Protein AF-A0A0X8CMX6-F1 (afdb_monomer)

Sequence (916 aa):
MFLPSSLPATELLARTKHDGVILHVSLNFSPGNTEIQFDLSQRTGVAQHEHRVWKYPLAVMGVPSSLLQPQQDFTLPPEIAMDLRDELTAQALPAEQPLWLDLVRPYGLLGALPWESALGEHLRRPILRLPTFLERPHEDQNIADVAILVTADPNAHQDRTVWQVRAVVEAILTGSKRLQTRVHIFAPEPWHELLTRLPSEQLVERPTQLYQPPPIRRGPADLRRLWTKWMSESLGGQALDAVHVICDVEPTMTNSMLVLRQPWKTQGRQVVTWLSVEDLCAMLTLLGAWAVTITPRTHLHCMNAAAFFADTAAHTRPGPLLYHPLEVPDDANALTDGYRFLLSPEPTQPPTLLRGFLYGLPSAVADAATKVGDESPANNSAMLTKGSSVPPPQQVPNWASATQRFFENAMLDELRRASDDVLLSRSNGIGKTVNSASVRQTLSDIKDVVSRHLSLGTSATTGDARSHLRTSISPSQFVRPHEAIVEIGASDKGRLSVRLLKSLVGHHDSRRHKSMFLDYAKLPKLDTLQNVTSYATQIRDALCRHRAVAAELERIAGSTPSALRFVVDVPEAETPRWEAVSMPPFLALKPDCTVTRIAYKSDIRDPGVRTFSWPIRMIAFLSAANASAEEELKAIHSAVLLARQRGLRLICSIYLGEQQLIDRASEYPGVDVTFVPPSALEVGQVIKDQSPQIVHFFCHGLNEAGERLLELATICDWDTQKRIGSVRMSIERLRQVLISTGATWLTVLNTCSGATPAGSLPSMASELAQSASPVTIGMAEPIKADAATVFTRAFYGRVFEKLKESLSGVDWGDAAMLDLGLAVNAAREKLHEEYQDTPKDAYGTWCLPVLYERDTPLRVLMLPEDMKTRIELIAGALRSLPASTPLLVRKEILKTLGNPPPVPEKLRPDAFGNLV

Nearest PDB structures (foldseek):
  8k87-assembly1_F  TM=4.056E-01  e=1.061E-01  Geobacter sulfurreducens
  3wrw-assembly2_D  TM=4.212E-01  e=6.000E-01  Solanum lycopersicum
  6cp3-assembly1_G  TM=4.668E-01  e=9.491E+00  Saccharomyces cerevisiae S288C
  6v4k-assembly1_E  TM=3.603E-01  e=4.695E+00  Vibrio parahaemolyticus

Solvent-accessible surface area (backbone atoms only — not comparable to full-atom values): 49423 Å² total; per-residue (Å²): 133,89,73,82,94,67,81,68,67,72,63,53,54,67,73,55,75,54,79,50,45,37,41,36,35,29,50,46,84,48,96,96,46,54,26,39,36,39,39,47,46,56,57,58,100,85,55,85,64,84,76,50,74,50,77,44,55,42,75,77,34,36,62,66,96,41,51,80,50,66,78,55,78,69,45,72,61,67,66,61,48,50,53,51,42,53,51,47,55,75,68,70,58,62,59,74,52,51,45,30,38,34,80,37,64,59,36,85,68,61,60,32,53,61,54,23,30,60,48,23,73,68,59,65,30,19,46,32,32,56,42,85,46,66,71,78,77,91,74,63,63,47,51,42,34,33,37,36,38,45,31,57,61,74,91,55,63,52,70,59,54,55,48,47,53,48,43,51,51,53,15,48,63,70,17,37,72,33,85,38,67,42,44,36,63,49,54,27,57,80,47,48,71,68,57,65,74,51,82,65,92,63,55,77,47,70,78,79,67,78,80,73,72,73,90,71,89,81,58,69,79,52,55,61,53,48,53,45,48,53,53,46,60,69,48,73,42,52,38,29,46,28,38,35,38,36,23,41,40,46,51,42,94,87,51,36,29,39,40,41,51,54,54,62,89,52,94,91,51,90,52,74,38,76,39,44,54,68,55,49,51,53,43,32,24,37,37,21,28,45,32,41,33,42,28,49,56,90,44,80,64,25,52,51,14,38,34,34,35,48,41,54,37,33,66,74,42,66,39,41,30,38,35,38,65,69,81,54,79,72,40,38,57,47,48,15,39,43,30,28,41,71,55,31,79,56,49,30,73,63,42,66,37,71,58,38,51,36,31,46,46,65,77,42,31,47,76,55,69,81,71,65,60,93,81,48,67,68,61,79,66,44,68,80,54,76,86,58,92,66,77,77,68,98,68,66,48,11,35,60,39,4,46,52,44,46,49,53,43,52,49,49,52,48,49,29,68,67,39,85,46,74,67,58,19,72,74,89,65,82,87,69,83,69,62,59,68,59,56,53,49,50,54,49,52,44,46,54,49,53,40,55,59,64,73,63,56,93,78,75,80,87,79,90,82,89,82,90,86,83,86,86,79,85,82,75,92,66,87,73,53,54,47,37,34,36,36,34,33,75,37,103,79,82,37,48,18,39,29,34,79,43,56,93,64,93,52,80,68,22,81,50,75,37,80,33,83,68,63,73,91,72,51,53,61,49,23,33,68,68,32,37,52,52,34,13,48,54,51,35,58,34,50,42,73,38,63,47,45,33,56,46,52,55,47,44,62,74,43,79,46,15,36,46,34,34,35,49,74,35,40,76,58,52,69,62,65,72,49,45,36,46,56,91,60,46,42,30,64,37,87,51,28,32,57,38,33,29,22,67,73,58,97,67,84,72,55,68,59,35,63,45,43,88,52,47,33,34,39,35,40,38,18,27,44,92,46,85,41,64,63,47,50,53,29,51,48,52,31,52,50,53,30,41,76,71,66,39,59,64,45,39,40,36,25,33,12,53,62,75,60,54,77,45,36,82,80,43,78,82,48,45,68,46,68,40,56,89,34,45,65,49,48,39,45,54,48,47,75,65,39,28,33,31,41,37,36,37,26,42,42,47,80,56,98,89,43,50,32,39,30,33,14,28,44,70,27,53,79,66,65,35,83,58,32,79,22,64,34,43,49,70,57,51,33,53,35,40,45,74,45,54,31,36,46,37,35,38,32,61,17,25,35,19,33,32,47,55,80,88,37,59,15,59,18,40,51,33,10,36,70,33,20,45,28,13,32,7,16,49,44,76,65,53,73,68,59,50,28,51,32,49,38,40,22,46,48,40,42,46,49,47,50,40,62,49,52,60,86,59,50,81,78,40,71,33,65,60,77,60,50,56,18,52,30,48,13,24,42,53,34,35,68,64,24,68,80,47,68,79,67,40,37,36,57,32,53,28,72,40,45,21,26,35,86,64,72,47,29,39,28,43,39,57,62,70,57,46,51,50,49,53,50,52,20,48,53,32,56,39,36,36,91,76,46,55,68,66,59,36,48,52,49,58,50,53,42,61,43,88,83,60,55,60,76,83,71,45,47,48,71,57,26,48,61,101

Radius of gyration: 30.04 Å; Cα contacts (8 Å, |Δi|>4): 1786; chains: 1; bounding box: 70×89×56 Å

Secondary structure (DSSP, 8-state):
-PPPS---HHHHHHHTTS-SEEEEEEEEEETTEEEEEEEEEEEETTEEPPPEEEEEEGGGGT--SSTTSPPP-----HHHHHHHHHHHHHTT--TTSPEEEEEPSS-GGGGGS-HHHHHHHHH-S-EEEPPS--SPPP--SSEEEEEEEE---TTS-HHHHHHHHHHHHHHHHHH--SSEEEEEEE--HHHHHHHTTS-GGGEEE---S----------HHHHHHHHHHHHHHHTTTBPPSEEEEEEEEEE-SS-EEEEEEPSS-BTTB--EEEE-HHHHHHHHHHHT--EEEEEE---TTTHHHHHHHHHHHHHHSSS-EEE----STTHHHHHHHHHHHHH-SS-BPPP--SSSEEE--GGGBGGGGGTS-S--THHHH-TTTTT--SPPPSS-BHHHHHHHHHHHHHHHHHHHHH---TTTS-TT-------HHHHHHHHHHHHHHHHHHHHTTT------------PPPPPP-----EEEEEEEEE-TTS-EEEEEEE-SS--TTTTS-EE----GGGSPPSSSHHHHHHHHHHHHHHHHTSHHHHHHHHHHHH-SSEEEEEEE-SGGGGSS-GGG-BSSSBGGGSTTEEEEEE-PPPS----SEEEE-SSEEEEEEE-BTTB--HHHHHHHHHHHHHHHHTT--EEEEEEES-HHHHHTGGGSTTSEEEEPPSSHHHHHHHHHHH--SEEEEESEEEEETTEEEEEE--HHHHHTT-SS-SEEEEHHHHHHHHHHH----EEEE-STTTT--BTTBPPHHHHHHHHT-SEEEEESSPPPHHHHHHHHHHHHHHHHHHHHHHHTT--TTPEEE---HHHHHHHHHHHHHHHSSS-TT-GGGGG-EEEEE-SS--EEEE--HHHHHHHHHHHHHHHHS-TTS-HHHHHHHHHGGGSSSPPPGGGSB-TTS-B-

Foldseek 3Di:
DDDPPDDDVVLVVVLQPFQAKEWEWEWDDDVPFIKIKTWIFGDDDPDGDDIDIDIDTPVVQQQDPFLQDFRDPGADDVVVLVVVLVVCVVVVDDQLGEHEYEYFPPHALVLLDLCLQNNCVSNVHGYAYAFPDQFDADDQQAEAFEEEEEQDDCVPPVVVSLVVVLLLVVLLVLQAPHNYYEYEYQAAPSCLVVNVPRDDPRHPDDPPDPPPDDPDPDDLVVQLVVVLQVVCVRCVQFAHQEYEYEFAWDGDRRAIWTKGWRNYDDPPDIDIHTHALVSVLLSNLLRLYQEYEYAYDDDSSCSSRRSRRQSVNSHQFHHKYWYFHPDDPVSSVLSSQVSNLRNNPQADRHGSDSGTHMNHRSRNHHVRPPPDPPPDCSVVPVLLPVPDPDDFPSGDGSQLSSLSRLLRSLVLVVCLCPDPPCRSHLHDDDDDPPPVVLVVVLNSLLSVLSSVVRVVPDPDDDDDDDDDDDDDDDDDDDPDAFEWEKEWDADPVRAIWIATPDGPDDDDCRHPTDGFPDPLVPQFALFAPVSLVSNLVSVLVRQVVHVVSVVSVVVLVVTFQYEYEYEYHFQVSLQRLPQSHCPPPRQLLDLRYFYAYALEADPADQLLAAEDAPDAEEEEEAFAQPFDCVLVLVLQLVLQVVLVVVPRRYAYEYAYQAPVVVVVVVVRPRYHYYHDDLELVSVLVVCQVRLHQEYYYNYAWDQPPNWTWGWGAHNVCVVVSPNTHNYIHTLVNVLVSLQNSSNYAEYEALYAQQQRAHVRRGHSQSVSCRGGHQKYKHFNGGDDPVLSSLLSNQLSNVQSVQVCVQCPPQDAFRKTFGDSSSSLSSSLNSSCVVQNPDDSGCNSSSSGIHMYGHPRTHIYGYHDSSLVSSQQSLLSSLQSRHPPPDLVSLVSSQCSCCPPVHDDPQQHADSNSRGD

Mean predicted aligned error: 8.81 Å

pLDDT: mean 86.5, std 15.7, range [25.03, 98.75]

Structure (mmCIF, N/CA/C/O backbone):
data_AF-A0A0X8CMX6-F1
#
_entry.id   AF-A0A0X8CMX6-F1
#
loop_
_atom_site.group_PDB
_atom_site.id
_atom_site.type_symbol
_atom_site.label_atom_id
_atom_site.label_alt_id
_atom_site.label_comp_id
_atom_site.label_asym_id
_atom_site.label_entity_id
_atom_site.label_seq_id
_atom_site.pdbx_PDB_ins_code
_atom_site.Cartn_x
_atom_site.Cartn_y
_atom_site.Cartn_z
_atom_site.occupancy
_atom_site.B_iso_or_equiv
_atom_site.auth_seq_id
_atom_site.auth_comp_id
_atom_site.auth_asym_id
_atom_site.auth_atom_id
_atom_site.pdbx_PDB_model_num
ATOM 1 N N . MET A 1 1 ? 26.464 -6.053 15.015 1.00 28.77 1 MET A N 1
ATOM 2 C CA . MET A 1 1 ? 25.713 -6.331 16.259 1.00 28.77 1 MET A CA 1
ATOM 3 C C . MET A 1 1 ? 25.173 -7.753 16.129 1.00 28.77 1 MET A C 1
ATOM 5 O O . MET A 1 1 ? 24.465 -8.011 15.167 1.00 28.77 1 MET A O 1
ATOM 9 N N . PHE A 1 2 ? 25.636 -8.697 16.956 1.00 25.03 2 PHE A N 1
ATOM 10 C CA . PHE A 1 2 ? 25.289 -10.122 16.845 1.00 25.03 2 PHE A CA 1
ATOM 11 C C . PHE A 1 2 ? 23.821 -10.337 17.246 1.00 25.03 2 PHE A C 1
ATOM 13 O O . PHE A 1 2 ? 23.446 -9.993 18.365 1.00 25.03 2 PHE A O 1
ATOM 20 N N . LEU A 1 3 ? 22.995 -10.872 16.343 1.00 28.52 3 LEU A N 1
ATOM 21 C CA . LEU A 1 3 ? 21.645 -11.338 16.674 1.00 28.52 3 LEU A CA 1
ATOM 22 C C . LEU A 1 3 ? 21.757 -12.630 17.509 1.00 28.52 3 LEU A C 1
ATOM 24 O O . LEU A 1 3 ? 22.585 -13.481 17.172 1.00 28.52 3 LEU A O 1
ATOM 28 N N . PRO A 1 4 ? 20.971 -12.807 18.587 1.00 31.81 4 PRO A N 1
ATOM 29 C CA . PRO A 1 4 ? 20.931 -14.073 19.311 1.00 31.81 4 PRO A CA 1
ATOM 30 C C . PRO A 1 4 ? 20.409 -15.185 18.387 1.00 31.81 4 PRO A C 1
ATOM 32 O O . PRO A 1 4 ? 19.356 -15.057 17.772 1.00 31.81 4 PRO A O 1
ATOM 35 N N . SER A 1 5 ? 21.166 -16.276 18.278 1.00 35.09 5 SER A N 1
ATOM 36 C CA . SER A 1 5 ? 20.976 -17.366 17.310 1.00 35.09 5 SER A CA 1
ATOM 37 C C . SER A 1 5 ? 19.969 -18.440 17.743 1.00 35.09 5 SER A C 1
ATOM 39 O O . SER A 1 5 ? 20.090 -19.590 17.327 1.00 35.09 5 SER A O 1
ATOM 41 N N . SER A 1 6 ? 19.005 -18.115 18.605 1.00 40.00 6 SER A N 1
ATOM 42 C CA . SER A 1 6 ? 18.011 -19.078 19.093 1.00 40.00 6 SER A CA 1
ATOM 43 C C . SER A 1 6 ? 16.600 -18.515 18.957 1.00 40.00 6 SER A C 1
ATOM 45 O O . SER A 1 6 ? 16.269 -17.521 19.604 1.00 40.00 6 SER A O 1
ATOM 47 N N . LEU A 1 7 ? 15.782 -19.172 18.133 1.00 43.03 7 LEU A N 1
ATOM 48 C CA . LEU A 1 7 ? 14.345 -18.922 17.993 1.00 43.03 7 LEU A CA 1
ATOM 49 C C . LEU A 1 7 ? 13.638 -19.055 19.362 1.00 43.03 7 LEU A C 1
ATOM 51 O O . LEU A 1 7 ? 13.986 -19.956 20.134 1.00 43.03 7 LEU A O 1
ATOM 55 N N . PRO A 1 8 ? 12.634 -18.221 19.694 1.00 44.38 8 PRO A N 1
ATOM 56 C CA . PRO A 1 8 ? 11.847 -18.398 20.912 1.00 44.38 8 PRO A CA 1
ATOM 57 C C . PRO A 1 8 ? 11.099 -19.743 20.903 1.00 44.38 8 PRO A C 1
ATOM 59 O O . PRO A 1 8 ? 10.328 -20.044 19.990 1.00 44.38 8 PRO A O 1
ATOM 62 N N . ALA A 1 9 ? 11.283 -20.549 21.952 1.00 44.91 9 ALA A N 1
ATOM 63 C CA . ALA A 1 9 ? 10.738 -21.906 22.061 1.00 44.91 9 ALA A CA 1
ATOM 64 C C . ALA A 1 9 ? 9.198 -21.991 21.953 1.00 44.91 9 ALA A C 1
ATOM 66 O O . ALA A 1 9 ? 8.658 -23.020 21.555 1.00 44.91 9 ALA A O 1
ATOM 67 N N . THR A 1 10 ? 8.466 -20.927 22.291 1.00 42.69 10 THR A N 1
ATOM 68 C CA . THR A 1 10 ? 6.996 -20.912 22.396 1.00 42.69 10 THR A CA 1
ATOM 69 C C . THR A 1 10 ? 6.253 -20.949 21.061 1.00 42.69 10 THR A C 1
ATOM 71 O O . THR A 1 10 ? 5.167 -21.526 21.001 1.00 42.69 10 THR A O 1
ATOM 74 N N . GLU A 1 11 ? 6.814 -20.398 19.985 1.00 48.62 11 GLU A N 1
ATOM 75 C CA . GLU A 1 11 ? 6.159 -20.396 18.666 1.00 48.62 11 GLU A CA 1
ATOM 76 C C . GLU A 1 11 ? 6.501 -21.655 17.859 1.00 48.62 11 GLU A C 1
ATOM 78 O O . GLU A 1 11 ? 5.626 -22.253 17.221 1.00 48.62 11 GLU A O 1
ATOM 83 N N . LEU A 1 12 ? 7.731 -22.158 18.032 1.00 49.12 12 LEU A N 1
ATOM 84 C CA . LEU A 1 12 ? 8.097 -23.516 17.635 1.00 49.12 12 LEU A CA 1
ATOM 85 C C . LEU A 1 12 ? 7.134 -24.524 18.284 1.00 49.12 12 LEU A C 1
ATOM 87 O O . LEU A 1 12 ? 6.631 -25.412 17.606 1.00 49.12 12 LEU A O 1
ATOM 91 N N . LEU A 1 13 ? 6.780 -24.361 19.566 1.00 46.81 13 LEU A N 1
ATOM 92 C CA . LEU A 1 13 ? 5.882 -25.271 20.297 1.00 46.81 13 LEU A CA 1
ATOM 93 C C . LEU A 1 13 ? 4.465 -25.402 19.702 1.00 46.81 13 LEU A C 1
ATOM 95 O O . LEU A 1 13 ? 3.869 -26.475 19.824 1.00 46.81 13 LEU A O 1
ATOM 99 N N . ALA A 1 14 ? 3.928 -24.362 19.051 1.00 53.72 14 ALA A N 1
ATOM 100 C CA . ALA A 1 14 ? 2.622 -24.425 18.384 1.00 53.72 14 ALA A CA 1
ATOM 101 C C . ALA A 1 14 ? 2.698 -25.143 17.027 1.00 53.72 14 ALA A C 1
ATOM 103 O O . ALA A 1 14 ? 1.809 -25.932 16.704 1.00 53.72 14 ALA A O 1
ATOM 104 N N . ARG A 1 15 ? 3.784 -24.924 16.269 1.00 58.91 15 ARG A N 1
ATOM 105 C CA . ARG A 1 15 ? 4.042 -25.620 14.995 1.00 58.91 15 ARG A CA 1
ATOM 106 C C . ARG A 1 15 ? 4.445 -27.083 15.177 1.00 58.91 15 ARG A C 1
ATOM 108 O O . ARG A 1 15 ? 4.142 -27.928 14.345 1.00 58.91 15 ARG A O 1
ATOM 115 N N . THR A 1 16 ? 5.089 -27.391 16.295 1.00 54.31 16 THR A N 1
ATOM 116 C CA . THR A 1 16 ? 5.680 -28.703 16.591 1.00 54.31 16 THR A CA 1
ATOM 117 C C . THR A 1 16 ? 4.731 -29.652 17.324 1.00 54.31 16 THR A C 1
ATOM 119 O O . THR A 1 16 ? 5.193 -30.628 17.903 1.00 54.31 16 THR A O 1
ATOM 122 N N . LYS A 1 17 ? 3.412 -29.411 17.355 1.00 63.62 17 LYS A N 1
ATOM 123 C CA . LYS A 1 17 ? 2.456 -30.398 17.906 1.00 63.62 17 LYS A CA 1
ATOM 124 C C . LYS A 1 17 ? 2.294 -31.649 17.034 1.00 63.62 17 LYS A C 1
ATOM 126 O O . LYS A 1 17 ? 1.607 -32.577 17.447 1.00 63.62 17 LYS A O 1
ATOM 131 N N . HIS A 1 18 ? 2.886 -31.666 15.845 1.00 69.50 18 HIS A N 1
ATOM 132 C CA . HIS A 1 18 ? 2.813 -32.791 14.927 1.00 69.50 18 HIS A CA 1
ATOM 133 C C . HIS A 1 18 ? 4.066 -33.656 15.042 1.00 69.50 18 HIS A C 1
ATOM 135 O O . HIS A 1 18 ? 5.182 -33.141 14.983 1.00 69.50 18 HIS A O 1
ATOM 141 N N . ASP A 1 19 ? 3.861 -34.965 15.181 1.00 73.06 19 ASP A N 1
ATOM 142 C CA . ASP A 1 19 ? 4.919 -35.961 15.051 1.00 73.06 19 ASP A CA 1
ATOM 143 C C . ASP A 1 19 ? 5.395 -35.950 13.590 1.00 73.06 19 ASP A C 1
ATOM 145 O O . ASP A 1 19 ? 4.678 -36.370 12.680 1.00 73.06 19 ASP A O 1
ATOM 149 N N . GLY A 1 20 ? 6.582 -35.401 13.348 1.00 85.12 20 GLY A N 1
ATOM 150 C CA . GLY A 1 20 ? 7.151 -35.276 12.013 1.00 85.12 20 GLY A CA 1
ATOM 151 C C . GLY A 1 20 ? 8.593 -34.786 12.051 1.00 85.12 20 GLY A C 1
ATOM 152 O O . GLY A 1 20 ? 9.057 -34.260 13.065 1.00 85.12 20 GLY A O 1
ATOM 153 N N . VAL A 1 21 ? 9.296 -34.975 10.935 1.00 91.38 21 VAL A N 1
ATOM 154 C CA . VAL A 1 21 ? 10.628 -34.402 10.730 1.00 91.38 21 VAL A CA 1
ATOM 155 C C . VAL A 1 21 ? 10.517 -33.141 9.907 1.00 91.38 21 VAL A C 1
ATOM 157 O O . VAL A 1 21 ? 9.892 -33.144 8.843 1.00 91.38 21 VAL A O 1
ATOM 160 N N . ILE A 1 22 ? 11.135 -32.082 10.417 1.00 93.31 22 ILE A N 1
ATOM 161 C CA . ILE A 1 22 ? 11.115 -30.755 9.826 1.00 93.31 22 ILE A CA 1
ATOM 162 C C . ILE A 1 22 ? 12.548 -30.373 9.467 1.00 93.31 22 ILE A C 1
ATOM 164 O O . ILE A 1 22 ? 13.434 -30.356 10.317 1.00 93.31 22 ILE A O 1
ATOM 168 N N . LEU A 1 23 ? 12.771 -30.062 8.196 1.00 95.75 23 LEU A N 1
ATOM 169 C CA . LEU A 1 23 ? 13.982 -29.423 7.710 1.00 95.75 23 LEU A CA 1
ATOM 170 C C . LEU A 1 23 ? 13.736 -27.915 7.663 1.00 95.75 23 LEU A C 1
ATOM 172 O O . LEU A 1 23 ? 13.022 -27.418 6.788 1.00 95.75 23 LEU A O 1
ATOM 176 N N . HIS A 1 24 ? 14.325 -27.192 8.606 1.00 95.25 24 HIS A N 1
ATOM 177 C CA . HIS A 1 24 ? 14.328 -25.739 8.601 1.00 95.25 24 HIS A CA 1
ATOM 178 C C . HIS A 1 24 ? 15.400 -25.239 7.638 1.00 95.25 24 HIS A C 1
ATOM 180 O O . HIS A 1 24 ? 16.556 -25.656 7.718 1.00 95.25 24 HIS A O 1
ATOM 186 N N . VAL A 1 25 ? 15.023 -24.328 6.746 1.00 95.88 25 VAL A N 1
ATOM 187 C CA . VAL A 1 25 ? 15.943 -23.700 5.795 1.00 95.88 25 VAL A CA 1
ATOM 188 C C . VAL A 1 25 ? 15.848 -22.189 5.926 1.00 95.88 25 VAL A C 1
ATOM 190 O O . VAL A 1 25 ? 14.765 -21.619 5.796 1.00 95.88 25 VAL A O 1
ATOM 193 N N . SER A 1 26 ? 16.979 -21.534 6.176 1.00 94.31 26 SER A N 1
ATOM 194 C CA . SER A 1 26 ? 17.067 -20.080 6.354 1.00 94.31 26 SER A CA 1
ATOM 195 C C . SER A 1 26 ? 18.298 -19.490 5.673 1.00 94.31 26 SER A C 1
ATOM 197 O O . SER A 1 26 ? 19.233 -20.204 5.305 1.00 94.31 26 SER A O 1
ATOM 199 N N . LEU A 1 27 ? 18.305 -18.166 5.499 1.00 93.25 27 LEU A N 1
ATOM 200 C CA . LEU A 1 27 ? 19.509 -17.418 5.153 1.00 93.25 27 LEU A CA 1
ATOM 201 C C . LEU A 1 27 ? 20.175 -16.898 6.423 1.00 93.25 27 LEU A C 1
ATOM 203 O O . LEU A 1 27 ? 19.553 -16.234 7.254 1.00 93.25 27 LEU A O 1
ATOM 207 N N . ASN A 1 28 ? 21.471 -17.153 6.526 1.00 91.19 28 ASN A N 1
ATOM 208 C CA . ASN A 1 28 ? 22.335 -16.574 7.533 1.00 91.19 28 ASN A CA 1
ATOM 209 C C . ASN A 1 28 ? 23.220 -15.505 6.882 1.00 91.19 28 ASN A C 1
ATOM 211 O O . ASN A 1 28 ? 23.962 -15.774 5.933 1.00 91.19 28 ASN A O 1
ATOM 215 N N . PHE A 1 29 ? 23.129 -14.279 7.391 1.00 85.56 29 PHE A N 1
ATOM 216 C CA . PHE A 1 29 ? 23.906 -13.148 6.900 1.00 85.56 29 PHE A CA 1
ATOM 217 C C . PHE A 1 29 ? 25.122 -12.937 7.796 1.00 85.56 29 PHE A C 1
ATOM 219 O O . PHE A 1 29 ? 25.007 -12.451 8.922 1.00 85.56 29 PHE A O 1
ATOM 226 N N . SER A 1 30 ? 26.299 -13.269 7.275 1.00 84.88 30 SER A N 1
ATOM 227 C CA . SER A 1 30 ? 27.580 -12.937 7.896 1.00 84.88 30 SER A CA 1
ATOM 228 C C . SER A 1 30 ? 28.300 -11.859 7.070 1.00 84.88 30 SER A C 1
ATOM 230 O O . SER A 1 30 ? 28.066 -11.754 5.862 1.00 84.88 30 SER A O 1
ATOM 232 N N . PRO A 1 31 ? 29.151 -11.008 7.676 1.00 81.25 31 PRO A N 1
ATOM 233 C CA . PRO A 1 31 ? 29.880 -9.983 6.932 1.00 81.25 31 PRO A CA 1
ATOM 234 C C . PRO A 1 31 ? 30.671 -10.591 5.764 1.00 81.25 31 PRO A C 1
ATOM 236 O O . PRO A 1 31 ? 31.602 -11.363 5.971 1.00 81.25 31 PRO A O 1
ATOM 239 N N . GLY A 1 32 ? 30.285 -10.249 4.533 1.00 81.81 32 GLY A N 1
ATOM 240 C CA . GLY A 1 32 ? 30.930 -10.738 3.311 1.00 81.81 32 GLY A CA 1
ATOM 241 C C . GLY A 1 32 ? 30.484 -12.121 2.822 1.00 81.81 32 GLY A C 1
ATOM 242 O O . GLY A 1 32 ? 30.925 -12.521 1.747 1.00 81.81 32 GLY A O 1
ATOM 243 N N . ASN A 1 33 ? 29.605 -12.835 3.538 1.00 87.31 33 ASN A N 1
ATOM 244 C CA . ASN A 1 33 ? 29.080 -14.122 3.077 1.00 87.31 33 ASN A CA 1
ATOM 245 C C . ASN A 1 33 ? 27.608 -14.326 3.469 1.00 87.31 33 ASN A C 1
ATOM 247 O O . ASN A 1 33 ? 27.236 -14.242 4.641 1.00 87.31 33 ASN A O 1
ATOM 251 N N . THR A 1 34 ? 26.769 -14.620 2.476 1.00 89.19 34 THR A N 1
ATOM 252 C CA . THR A 1 34 ? 25.389 -15.073 2.699 1.00 89.19 34 THR A CA 1
ATOM 253 C C . THR A 1 34 ? 25.365 -16.585 2.546 1.00 89.19 34 THR A C 1
ATOM 255 O O . THR A 1 34 ? 25.708 -17.111 1.485 1.00 89.19 34 THR A O 1
ATOM 258 N N . GLU A 1 35 ? 24.969 -17.274 3.608 1.00 95.75 35 GLU A N 1
ATOM 259 C CA . GLU A 1 35 ? 24.934 -18.732 3.666 1.00 95.75 35 GLU A CA 1
ATOM 260 C C . GLU A 1 35 ? 23.492 -19.217 3.784 1.00 95.75 35 GLU A C 1
ATOM 262 O O . GLU A 1 35 ? 22.660 -18.582 4.430 1.00 95.75 35 GLU A O 1
ATOM 267 N N . ILE A 1 36 ? 23.200 -20.361 3.178 1.00 95.88 36 ILE A N 1
ATOM 268 C CA . ILE A 1 36 ? 21.988 -21.124 3.449 1.00 95.88 36 ILE A CA 1
ATOM 269 C C . ILE A 1 36 ? 22.296 -22.041 4.624 1.00 95.88 36 ILE A C 1
ATOM 271 O O . ILE A 1 36 ? 23.278 -22.787 4.589 1.00 95.88 36 ILE A O 1
ATOM 275 N N . GLN A 1 37 ? 21.460 -21.976 5.654 1.00 95.81 37 GLN A N 1
ATOM 276 C CA . GLN A 1 37 ? 21.523 -22.856 6.809 1.00 95.81 37 GLN A CA 1
ATOM 277 C C . GLN A 1 37 ? 20.377 -23.866 6.749 1.00 95.81 37 GLN A C 1
ATOM 279 O O . GLN A 1 37 ? 19.224 -23.490 6.550 1.00 95.81 37 GLN A O 1
ATOM 284 N N . PHE A 1 38 ? 20.713 -25.133 6.965 1.00 96.50 38 PHE A N 1
ATOM 285 C CA . PHE A 1 38 ? 19.779 -26.243 7.102 1.00 96.50 38 PHE A CA 1
ATOM 286 C C . PHE A 1 38 ? 19.830 -26.744 8.540 1.00 96.50 38 PHE A C 1
ATOM 288 O O . PHE A 1 38 ? 20.924 -26.985 9.044 1.00 96.50 38 PHE A O 1
ATOM 295 N N . ASP A 1 39 ? 18.683 -26.902 9.189 1.00 94.81 39 ASP A N 1
ATOM 296 C CA . ASP A 1 39 ? 18.561 -27.450 10.545 1.00 94.81 39 ASP A CA 1
ATOM 297 C C . ASP A 1 39 ? 17.467 -28.520 10.542 1.00 94.81 39 ASP A C 1
ATOM 299 O O . ASP A 1 39 ? 16.301 -28.226 10.271 1.00 94.81 39 ASP A O 1
ATOM 303 N N . LEU A 1 40 ? 17.856 -29.777 10.763 1.00 94.06 40 LEU A N 1
ATOM 304 C CA . LEU A 1 40 ? 16.915 -30.891 10.826 1.00 94.06 40 LEU A CA 1
ATOM 305 C C . LEU A 1 40 ? 16.464 -31.089 12.271 1.00 94.06 40 LEU A C 1
ATOM 307 O O . LEU A 1 40 ? 17.267 -31.439 13.138 1.00 94.06 40 LEU A O 1
ATOM 311 N N . SER A 1 41 ? 15.164 -30.934 12.508 1.00 90.06 41 SER A N 1
ATOM 312 C CA . SER A 1 41 ? 14.549 -31.171 13.806 1.00 90.06 41 SER A CA 1
ATOM 313 C C . SER A 1 41 ? 13.544 -32.326 13.740 1.00 90.06 41 SER A C 1
ATOM 315 O O . SER A 1 41 ? 12.763 -32.470 12.795 1.00 90.06 41 SER A O 1
ATOM 317 N N . GLN A 1 42 ? 13.568 -33.174 14.768 1.00 84.81 42 GLN A N 1
ATOM 318 C CA . GLN A 1 42 ? 12.579 -34.225 14.991 1.00 84.81 42 GLN A CA 1
ATOM 319 C C . GLN A 1 42 ? 12.025 -34.077 16.405 1.00 84.81 42 GLN A C 1
ATOM 321 O O . GLN A 1 42 ? 12.779 -33.947 17.372 1.00 84.81 42 GLN A O 1
ATOM 326 N N . ARG A 1 43 ? 10.699 -34.143 16.543 1.00 70.81 43 ARG A N 1
ATOM 327 C CA . ARG A 1 43 ? 10.050 -34.219 17.853 1.00 70.81 43 ARG A CA 1
ATOM 328 C C . ARG A 1 43 ? 9.516 -35.629 18.082 1.00 70.81 43 ARG A C 1
ATOM 330 O O . ARG A 1 43 ? 8.606 -36.067 17.389 1.00 70.81 43 ARG A O 1
ATOM 337 N N . THR A 1 44 ? 10.056 -36.318 19.081 1.00 70.81 44 THR A N 1
ATOM 338 C CA . THR A 1 44 ? 9.604 -37.642 19.535 1.00 70.81 44 THR A CA 1
ATOM 339 C C . THR A 1 44 ? 9.244 -37.571 21.015 1.00 70.81 44 THR A C 1
ATOM 341 O O . THR A 1 44 ? 10.067 -37.859 21.874 1.00 70.81 44 THR A O 1
ATOM 344 N N . GLY A 1 45 ? 8.005 -37.171 21.327 1.00 60.69 45 GLY A N 1
ATOM 345 C CA . GLY A 1 45 ? 7.307 -37.384 22.610 1.00 60.69 45 GLY A CA 1
ATOM 346 C C . GLY A 1 45 ? 7.905 -36.846 23.927 1.00 60.69 45 GLY A C 1
ATOM 347 O O . GLY A 1 45 ? 7.152 -36.307 24.730 1.00 60.69 45 GLY A O 1
ATOM 348 N N . VAL A 1 46 ? 9.204 -36.993 24.209 1.00 59.09 46 VAL A N 1
ATOM 349 C CA . VAL A 1 46 ? 9.826 -36.717 25.518 1.00 59.09 46 VAL A CA 1
ATOM 350 C C . VAL A 1 46 ? 11.310 -36.298 25.421 1.00 59.09 46 VAL A C 1
ATOM 352 O O . VAL A 1 46 ? 11.799 -35.652 26.344 1.00 59.09 46 VAL A O 1
ATOM 355 N N . ALA A 1 47 ? 12.035 -36.590 24.330 1.00 64.25 47 ALA A N 1
ATOM 356 C CA . ALA A 1 47 ? 13.458 -36.244 24.195 1.00 64.25 47 ALA A CA 1
ATOM 357 C C . ALA A 1 47 ? 13.706 -35.298 23.009 1.00 64.25 47 ALA A C 1
ATOM 359 O O . ALA A 1 47 ? 13.255 -35.549 21.895 1.00 64.25 47 ALA A O 1
ATOM 360 N N . GLN A 1 48 ? 14.421 -34.199 23.255 1.00 62.25 48 GLN A N 1
ATOM 361 C CA . GLN A 1 48 ? 14.916 -33.315 22.201 1.00 62.25 48 GLN A CA 1
ATOM 362 C C . GLN A 1 48 ? 16.174 -33.967 21.612 1.00 62.25 48 GLN A C 1
ATOM 364 O O . GLN A 1 48 ? 17.174 -34.111 22.316 1.00 62.25 48 GLN A O 1
ATOM 369 N N . HIS A 1 49 ? 16.101 -34.440 20.368 1.00 68.19 49 HIS A N 1
ATOM 370 C CA . HIS A 1 49 ? 17.260 -35.000 19.669 1.00 68.19 49 HIS A CA 1
ATOM 371 C C . HIS A 1 49 ? 18.275 -33.898 19.312 1.00 68.19 49 HIS A C 1
ATOM 373 O O . HIS A 1 49 ? 17.927 -32.717 19.252 1.00 68.19 49 HIS A O 1
ATOM 379 N N . GLU A 1 50 ? 19.541 -34.283 19.118 1.00 73.31 50 GLU A N 1
ATOM 380 C CA . GLU A 1 50 ? 20.608 -33.365 18.708 1.00 73.31 50 GLU A CA 1
ATOM 381 C C . GLU A 1 50 ? 20.266 -32.696 17.368 1.00 73.31 50 GLU A C 1
ATOM 383 O O . GLU A 1 50 ? 19.931 -33.364 16.393 1.00 73.31 50 GLU A O 1
ATOM 388 N N . HIS A 1 51 ? 20.367 -31.366 17.324 1.00 81.62 51 HIS A N 1
ATOM 389 C CA . HIS A 1 51 ? 20.186 -30.586 16.103 1.00 81.62 51 HIS A CA 1
ATOM 390 C C . HIS A 1 51 ? 21.392 -30.779 15.182 1.00 81.62 51 HIS A C 1
ATOM 392 O O . HIS A 1 51 ? 22.526 -30.479 15.571 1.00 81.62 51 HIS A O 1
ATOM 398 N N . ARG A 1 52 ? 21.159 -31.229 13.945 1.00 89.50 52 ARG A N 1
ATOM 399 C CA . ARG A 1 52 ? 22.190 -31.213 12.899 1.00 89.50 52 ARG A CA 1
ATOM 400 C C . ARG A 1 52 ? 22.037 -29.968 12.046 1.00 89.50 52 ARG A C 1
ATOM 402 O O . ARG A 1 52 ? 20.964 -29.716 11.506 1.00 89.50 52 ARG A O 1
ATOM 409 N N . VAL A 1 53 ? 23.130 -29.215 11.922 1.00 93.75 53 VAL A N 1
ATOM 410 C CA . VAL A 1 53 ? 23.169 -27.953 11.182 1.00 93.75 53 VAL A CA 1
ATOM 411 C C . VAL A 1 53 ? 24.181 -28.037 10.046 1.00 93.75 53 VAL A C 1
ATOM 413 O O . VAL A 1 53 ? 25.365 -28.266 10.292 1.00 93.75 53 VAL A O 1
ATOM 416 N N . TRP A 1 54 ? 23.734 -27.770 8.819 1.00 96.31 54 TRP A N 1
ATOM 417 C CA . TRP A 1 54 ? 24.598 -27.617 7.646 1.00 96.31 54 TRP A CA 1
ATOM 418 C C . TRP A 1 54 ? 24.578 -26.170 7.157 1.00 96.31 54 TRP A C 1
ATOM 420 O O . TRP A 1 54 ? 23.550 -25.497 7.242 1.00 96.31 54 TRP A O 1
ATOM 430 N N . LYS A 1 55 ? 25.709 -25.682 6.637 1.00 96.00 55 LYS A N 1
ATOM 431 C CA . LYS A 1 55 ? 25.848 -24.317 6.110 1.00 96.00 55 LYS A CA 1
ATOM 432 C C . LYS A 1 55 ? 26.578 -24.333 4.778 1.00 96.00 55 LYS A C 1
ATOM 434 O O . LYS A 1 55 ? 27.648 -24.929 4.679 1.00 96.00 55 LYS A O 1
ATOM 439 N N . TYR A 1 56 ? 26.021 -23.647 3.785 1.00 96.12 56 TYR A N 1
ATOM 440 C CA . TYR A 1 56 ? 26.603 -23.554 2.446 1.00 96.12 56 TYR A CA 1
ATOM 441 C C . TYR A 1 56 ? 26.526 -22.124 1.906 1.00 96.12 56 TYR A C 1
ATOM 443 O O . TYR A 1 56 ? 25.498 -21.472 2.083 1.00 96.12 56 TYR A O 1
ATOM 451 N N . PRO A 1 57 ? 27.557 -21.619 1.204 1.00 94.50 57 PRO A N 1
ATOM 452 C CA . PRO A 1 57 ? 27.469 -20.326 0.533 1.00 94.50 57 PRO A CA 1
ATOM 453 C C . PRO A 1 57 ? 26.356 -20.314 -0.520 1.00 94.50 57 PRO A C 1
ATOM 455 O O . PRO A 1 57 ? 26.224 -21.258 -1.301 1.00 94.50 57 PRO A O 1
ATOM 458 N N . LEU A 1 58 ? 25.608 -19.210 -0.605 1.00 92.56 58 LEU A N 1
ATOM 459 C CA . LEU A 1 58 ? 24.480 -19.049 -1.533 1.00 92.56 58 LEU A CA 1
ATOM 460 C C . LEU A 1 58 ? 24.857 -19.349 -2.998 1.00 92.56 58 LEU A C 1
ATOM 462 O O . LEU A 1 58 ? 24.092 -19.972 -3.735 1.00 92.56 58 LEU A O 1
ATOM 466 N N . ALA A 1 59 ? 26.066 -18.941 -3.397 1.00 90.12 59 ALA A N 1
ATOM 467 C CA . ALA A 1 59 ? 26.593 -19.122 -4.747 1.00 90.12 59 ALA A CA 1
ATOM 468 C C . ALA A 1 59 ? 26.803 -20.596 -5.135 1.00 90.12 59 ALA A C 1
ATOM 470 O O . ALA A 1 59 ? 26.721 -20.923 -6.315 1.00 90.12 59 ALA A O 1
ATOM 471 N N . VAL A 1 60 ? 27.049 -21.486 -4.166 1.00 93.62 60 VAL A N 1
ATOM 472 C CA . VAL A 1 60 ? 27.276 -22.920 -4.426 1.00 93.62 60 VAL A CA 1
ATOM 473 C C . VAL A 1 60 ? 25.992 -23.610 -4.885 1.00 93.62 60 VAL A C 1
ATOM 475 O O . VAL A 1 60 ? 26.050 -24.551 -5.667 1.00 93.62 60 VAL A O 1
ATOM 478 N N . MET A 1 61 ? 24.832 -23.123 -4.440 1.00 92.75 61 MET A N 1
ATOM 479 C CA . MET A 1 61 ? 23.535 -23.737 -4.735 1.00 92.75 61 MET A CA 1
ATOM 480 C C . MET A 1 61 ? 22.842 -23.161 -5.979 1.00 92.75 61 MET A C 1
ATOM 482 O O . MET A 1 61 ? 21.744 -23.595 -6.318 1.00 92.75 61 MET A O 1
ATOM 486 N N . GLY A 1 62 ? 23.446 -22.178 -6.658 1.00 92.88 62 GLY A N 1
ATOM 487 C CA . GLY A 1 62 ? 22.848 -21.551 -7.844 1.00 92.88 62 GLY A CA 1
ATOM 488 C C . GLY A 1 62 ? 21.599 -20.716 -7.538 1.00 92.88 62 GLY A C 1
ATOM 489 O O . GLY A 1 62 ? 20.703 -20.608 -8.374 1.00 92.88 62 GLY A O 1
ATOM 490 N N . VAL A 1 63 ? 21.493 -20.144 -6.331 1.00 91.81 63 VAL A N 1
ATOM 491 C CA . VAL A 1 63 ? 20.350 -19.282 -5.997 1.00 91.81 63 VAL A CA 1
ATOM 492 C C . VAL A 1 63 ? 20.473 -17.963 -6.762 1.00 91.81 63 VAL A C 1
ATOM 494 O O . VAL A 1 63 ? 21.502 -17.290 -6.646 1.00 91.81 63 VAL A O 1
ATOM 497 N N . PRO A 1 64 ? 19.444 -17.556 -7.529 1.00 88.94 64 PRO A N 1
ATOM 498 C CA . PRO A 1 64 ? 19.502 -16.321 -8.296 1.00 88.94 64 PRO A CA 1
ATOM 499 C C . PRO A 1 64 ? 19.631 -15.119 -7.361 1.00 88.94 64 PRO A C 1
ATOM 501 O O . PRO A 1 64 ? 19.058 -15.099 -6.273 1.00 88.94 64 PRO A O 1
ATOM 504 N N . SER A 1 65 ? 20.335 -14.073 -7.798 1.00 84.31 65 SER A N 1
ATOM 505 C CA . SER A 1 65 ? 20.428 -12.832 -7.018 1.00 84.31 65 SER A CA 1
ATOM 506 C C . SER A 1 65 ? 19.215 -11.914 -7.229 1.00 84.31 65 SER A C 1
ATOM 508 O O . SER A 1 65 ? 19.070 -10.909 -6.539 1.00 84.31 65 SER A O 1
ATOM 510 N N . SER A 1 66 ? 18.363 -12.215 -8.216 1.00 86.38 66 SER A N 1
ATOM 511 C CA . SER A 1 66 ? 17.142 -11.468 -8.538 1.00 86.38 66 SER A CA 1
ATOM 512 C C . SER A 1 66 ? 16.143 -12.346 -9.297 1.00 86.38 66 SER A C 1
ATOM 514 O O . SER A 1 66 ? 16.545 -13.194 -10.088 1.00 86.38 66 SER A O 1
ATOM 516 N N . LEU A 1 67 ? 14.843 -12.074 -9.141 1.00 86.38 67 LEU A N 1
ATOM 517 C CA . LEU A 1 67 ? 13.770 -12.703 -9.929 1.00 86.38 67 LEU A CA 1
ATOM 518 C C . LEU A 1 67 ? 13.849 -12.405 -11.434 1.00 86.38 67 LEU A C 1
ATOM 520 O O . LEU A 1 67 ? 13.223 -13.104 -12.223 1.00 86.38 67 LEU A O 1
ATOM 524 N N . LEU A 1 68 ? 14.587 -11.361 -11.828 1.00 85.31 68 LEU A N 1
ATOM 525 C CA . LEU A 1 68 ? 14.793 -10.995 -13.231 1.00 85.31 68 LEU A CA 1
ATOM 526 C C . LEU A 1 68 ? 15.864 -11.852 -13.917 1.00 85.31 68 LEU A C 1
ATOM 528 O O . LEU A 1 68 ? 15.963 -11.837 -15.143 1.00 85.31 68 LEU A O 1
ATOM 532 N N . GLN A 1 69 ? 16.692 -12.561 -13.146 1.00 85.62 69 GLN A N 1
ATOM 533 C CA . GLN A 1 69 ? 17.693 -13.443 -13.724 1.00 85.62 69 GLN A CA 1
ATOM 534 C C . GLN A 1 69 ? 17.027 -14.726 -14.229 1.00 85.62 69 GLN A C 1
ATOM 536 O O . GLN A 1 69 ? 16.138 -15.261 -13.559 1.00 85.62 69 GLN A O 1
ATOM 541 N N . PRO A 1 70 ? 17.448 -15.239 -15.401 1.00 82.06 70 PRO A N 1
ATOM 542 C CA . PRO A 1 70 ? 17.004 -16.545 -15.859 1.00 82.06 70 PRO A CA 1
ATOM 543 C C . PRO A 1 70 ? 17.329 -17.600 -14.801 1.00 82.06 70 PRO A C 1
ATOM 545 O O . PRO A 1 70 ? 18.312 -17.477 -14.066 1.00 82.06 70 PRO A O 1
ATOM 548 N N . GLN A 1 71 ? 16.486 -18.628 -14.731 1.00 77.88 71 GLN A N 1
ATOM 549 C CA . GLN A 1 71 ? 16.683 -19.733 -13.808 1.00 77.88 71 GLN A CA 1
ATOM 550 C C . GLN A 1 71 ? 18.059 -20.363 -14.047 1.00 77.88 71 GLN A C 1
ATOM 552 O O . GLN A 1 71 ? 18.375 -20.776 -15.161 1.00 77.88 71 GLN A O 1
ATOM 557 N N . GLN A 1 72 ? 18.878 -20.376 -12.999 1.00 82.25 72 GLN A N 1
ATOM 558 C CA . GLN A 1 72 ? 20.080 -21.195 -12.936 1.00 82.25 72 GLN A CA 1
ATOM 559 C C . GLN A 1 72 ? 19.688 -22.584 -12.431 1.00 82.25 72 GLN A C 1
ATOM 561 O O . GLN A 1 72 ? 18.693 -22.724 -11.711 1.00 82.25 72 GLN A O 1
ATOM 566 N N . ASP A 1 73 ? 20.460 -23.599 -12.809 1.00 88.12 73 ASP A N 1
ATOM 567 C CA . ASP A 1 73 ? 20.242 -24.964 -12.344 1.00 88.12 73 ASP A CA 1
ATOM 568 C C . ASP A 1 73 ? 20.521 -25.035 -10.838 1.00 88.12 73 ASP A C 1
ATOM 570 O O . ASP A 1 73 ? 21.667 -25.048 -10.383 1.00 88.12 73 ASP A O 1
ATOM 574 N N . PHE A 1 74 ? 19.444 -25.036 -10.052 1.00 93.19 74 PHE A N 1
ATOM 575 C CA . PHE A 1 74 ? 19.517 -25.217 -8.611 1.00 93.19 74 PHE A CA 1
ATOM 576 C C . PHE A 1 74 ? 20.072 -26.609 -8.314 1.00 93.19 74 PHE A C 1
ATOM 578 O O . PHE A 1 74 ? 19.466 -27.613 -8.688 1.00 93.19 74 PHE A O 1
ATOM 585 N N . THR A 1 75 ? 21.217 -26.663 -7.638 1.00 92.69 75 THR A N 1
ATOM 586 C CA . THR A 1 75 ? 21.898 -27.921 -7.323 1.00 92.69 75 THR A CA 1
ATOM 587 C C . THR A 1 75 ? 22.023 -28.065 -5.814 1.00 92.69 75 THR A C 1
ATOM 589 O O . THR A 1 75 ? 22.597 -27.207 -5.140 1.00 92.69 75 THR A O 1
ATOM 592 N N . LEU A 1 76 ? 21.488 -29.161 -5.279 1.00 94.94 76 LEU A N 1
ATOM 593 C CA . LEU A 1 76 ? 21.680 -29.533 -3.884 1.00 94.94 76 LEU A CA 1
ATOM 594 C C . LEU A 1 76 ? 23.065 -30.185 -3.732 1.00 94.94 76 LEU A C 1
ATOM 596 O O . LEU A 1 76 ? 23.353 -31.129 -4.472 1.00 94.94 76 LEU A O 1
ATOM 600 N N . PRO A 1 77 ? 23.927 -29.725 -2.804 1.00 95.75 77 PRO A N 1
ATOM 601 C CA . PRO A 1 77 ? 25.195 -30.393 -2.543 1.00 95.75 77 PRO A CA 1
ATOM 602 C C . PRO A 1 77 ? 24.972 -31.887 -2.228 1.00 95.75 77 PRO A C 1
ATOM 604 O O . PRO A 1 77 ? 24.109 -32.213 -1.408 1.00 95.75 77 PRO A O 1
ATOM 607 N N . PRO A 1 78 ? 25.701 -32.821 -2.862 1.00 94.69 78 PRO A N 1
ATOM 608 C CA . PRO A 1 78 ? 25.501 -34.250 -2.624 1.00 94.69 78 PRO A CA 1
ATOM 609 C C . PRO A 1 78 ? 25.669 -34.647 -1.153 1.00 94.69 78 PRO A C 1
ATOM 611 O O . PRO A 1 78 ? 24.988 -35.556 -0.681 1.00 94.69 78 PRO A O 1
ATOM 614 N N . GLU A 1 79 ? 26.536 -33.942 -0.423 1.00 95.69 79 GLU A N 1
ATOM 615 C CA . GLU A 1 79 ? 26.840 -34.205 0.982 1.00 95.69 79 GLU A CA 1
ATOM 616 C C . GLU A 1 79 ? 25.606 -34.010 1.866 1.00 95.69 79 GLU A C 1
ATOM 618 O O . GLU A 1 79 ? 25.274 -34.895 2.649 1.00 95.69 79 GLU A O 1
ATOM 623 N N . ILE A 1 80 ? 24.859 -32.911 1.689 1.00 95.06 80 ILE A N 1
ATOM 624 C CA . ILE A 1 80 ? 23.649 -32.682 2.489 1.00 95.06 80 ILE A CA 1
ATOM 625 C C . ILE A 1 80 ? 22.557 -33.698 2.151 1.00 95.06 80 ILE A C 1
ATOM 627 O O . ILE A 1 80 ? 21.846 -34.163 3.038 1.00 95.06 80 ILE A O 1
ATOM 631 N N . ALA A 1 81 ? 22.435 -34.089 0.882 1.00 94.62 81 ALA A N 1
ATOM 632 C CA . ALA A 1 81 ? 21.455 -35.085 0.467 1.00 94.62 81 ALA A CA 1
ATOM 633 C C . ALA A 1 81 ? 21.748 -36.467 1.078 1.00 94.62 81 ALA A C 1
ATOM 635 O O . ALA A 1 81 ? 20.821 -37.171 1.489 1.00 94.62 81 ALA A O 1
ATOM 636 N N . MET A 1 82 ? 23.028 -36.850 1.143 1.00 95.75 82 MET A N 1
ATOM 637 C CA . MET A 1 82 ? 23.480 -38.086 1.784 1.00 95.75 82 MET A CA 1
ATOM 638 C C . MET A 1 82 ? 23.270 -38.039 3.298 1.00 95.75 82 MET A C 1
ATOM 640 O O . MET A 1 82 ? 22.622 -38.934 3.835 1.00 95.75 82 MET A O 1
ATOM 644 N N . ASP A 1 83 ? 23.714 -36.969 3.957 1.00 95.69 83 ASP A N 1
ATOM 645 C CA . ASP A 1 83 ? 23.572 -36.808 5.406 1.00 95.69 83 ASP A CA 1
ATOM 646 C C . ASP A 1 83 ? 22.100 -36.809 5.842 1.00 95.69 83 ASP A C 1
ATOM 648 O O . ASP A 1 83 ? 21.741 -37.464 6.821 1.00 95.69 83 ASP A O 1
ATOM 652 N N . LEU A 1 84 ? 21.228 -36.114 5.098 1.00 95.38 84 LEU A N 1
ATOM 653 C CA . LEU A 1 84 ? 19.787 -36.126 5.352 1.00 95.38 84 LEU A CA 1
ATOM 654 C C . LEU A 1 84 ? 19.202 -37.528 5.173 1.00 95.38 84 LEU A C 1
ATOM 656 O O . LEU A 1 84 ? 18.382 -37.951 5.983 1.00 95.38 84 LEU A O 1
ATOM 660 N N . ARG A 1 85 ? 19.609 -38.271 4.138 1.00 95.50 85 ARG A N 1
ATOM 661 C CA . ARG A 1 85 ? 19.133 -39.646 3.928 1.00 95.50 85 ARG A CA 1
ATOM 662 C C . ARG A 1 85 ? 19.544 -40.559 5.080 1.00 95.50 85 ARG A C 1
ATOM 664 O O . ARG A 1 85 ? 18.708 -41.326 5.565 1.00 95.50 85 ARG A O 1
ATOM 671 N N . ASP A 1 86 ? 20.799 -40.478 5.507 1.00 94.88 86 ASP A N 1
ATOM 672 C CA . ASP A 1 86 ? 21.337 -41.303 6.587 1.00 94.88 86 ASP A CA 1
ATOM 673 C C . ASP A 1 86 ? 20.632 -40.993 7.911 1.00 94.88 86 ASP A C 1
ATOM 675 O O . ASP A 1 86 ? 20.221 -41.909 8.623 1.00 94.88 86 ASP A O 1
ATOM 679 N N . GLU A 1 87 ? 20.396 -39.712 8.195 1.00 93.69 87 GLU A N 1
ATOM 680 C CA . GLU A 1 87 ? 19.701 -39.271 9.403 1.00 93.69 87 GLU A CA 1
ATOM 681 C C . GLU A 1 87 ? 18.222 -39.697 9.407 1.00 93.69 87 GLU A C 1
ATOM 683 O O . GLU A 1 87 ? 17.740 -40.273 10.381 1.00 93.69 87 GLU A O 1
ATOM 688 N N . LEU A 1 88 ? 17.505 -39.530 8.291 1.00 92.50 88 LEU A N 1
ATOM 689 C CA . LEU A 1 88 ? 16.116 -39.996 8.169 1.00 92.50 88 LEU A CA 1
ATOM 690 C C . LEU A 1 88 ? 15.998 -41.526 8.273 1.00 92.50 88 LEU A C 1
ATOM 692 O O . LEU A 1 88 ? 15.014 -42.035 8.816 1.00 92.50 88 LEU A O 1
ATOM 696 N N . THR A 1 89 ? 17.003 -42.257 7.778 1.00 93.12 89 THR A N 1
ATOM 697 C CA . THR A 1 89 ? 17.086 -43.721 7.900 1.00 93.12 89 THR A CA 1
ATOM 698 C C . THR A 1 89 ? 17.349 -44.134 9.347 1.00 93.12 89 THR A C 1
ATOM 700 O O . THR A 1 89 ? 16.693 -45.046 9.851 1.00 93.12 89 THR A O 1
ATOM 703 N N . ALA A 1 90 ? 18.259 -43.441 10.040 1.00 91.44 90 ALA A N 1
ATOM 704 C CA . ALA A 1 90 ? 18.565 -43.681 11.450 1.00 91.44 90 ALA A CA 1
ATOM 705 C C . ALA A 1 90 ? 17.344 -43.453 12.357 1.00 91.44 90 ALA A C 1
ATOM 707 O O . ALA A 1 90 ? 17.162 -44.168 13.341 1.00 91.44 90 ALA A O 1
ATOM 708 N N . GLN A 1 91 ? 16.470 -42.515 11.985 1.00 88.06 91 GLN A N 1
ATOM 709 C CA . GLN A 1 91 ? 15.213 -42.230 12.684 1.00 88.06 91 GLN A CA 1
ATOM 710 C C . GLN A 1 91 ? 14.082 -43.232 12.376 1.00 88.06 91 GLN A C 1
ATOM 712 O O . GLN A 1 91 ? 12.992 -43.105 12.933 1.00 88.06 91 GLN A O 1
ATOM 717 N N . ALA A 1 92 ? 14.325 -44.231 11.514 1.00 88.94 92 ALA A N 1
ATOM 718 C CA . ALA A 1 92 ? 13.379 -45.287 11.137 1.00 88.94 92 ALA A CA 1
ATOM 719 C C . ALA A 1 92 ? 12.009 -44.766 10.652 1.00 88.94 92 ALA A C 1
ATOM 721 O O . ALA A 1 92 ? 10.964 -45.361 10.927 1.00 88.94 92 ALA A O 1
ATOM 722 N N . LEU A 1 93 ? 12.005 -43.642 9.932 1.00 85.19 93 LEU A N 1
ATOM 723 C CA . LEU A 1 93 ? 10.776 -43.041 9.419 1.00 85.19 93 LEU A CA 1
ATOM 724 C C . LEU A 1 93 ? 10.278 -43.798 8.182 1.00 85.19 93 LEU A C 1
ATOM 726 O O . LEU A 1 93 ? 11.072 -44.020 7.264 1.00 85.19 93 LEU A O 1
ATOM 730 N N . PRO A 1 94 ? 8.976 -44.120 8.094 1.00 90.25 94 PRO A N 1
ATOM 731 C CA . PRO A 1 94 ? 8.389 -44.700 6.889 1.00 90.25 94 PRO A CA 1
ATOM 732 C C . PRO A 1 94 ? 8.678 -43.855 5.643 1.00 90.25 94 PRO A C 1
ATOM 734 O O . PRO A 1 94 ? 8.704 -42.621 5.702 1.00 90.25 94 PRO A O 1
ATOM 737 N N . ALA A 1 95 ? 8.901 -44.500 4.498 1.00 90.38 95 ALA A N 1
ATOM 738 C CA . ALA A 1 95 ? 9.209 -43.805 3.245 1.00 90.38 95 ALA A CA 1
ATOM 739 C C . ALA A 1 95 ? 8.029 -42.946 2.752 1.00 90.38 95 ALA A C 1
ATOM 741 O O . ALA A 1 95 ? 8.230 -41.945 2.066 1.00 90.38 95 ALA A O 1
ATOM 742 N N . GLU A 1 96 ? 6.811 -43.313 3.151 1.00 92.12 96 GLU A N 1
ATOM 743 C CA . GLU A 1 96 ? 5.557 -42.637 2.829 1.00 92.12 96 GLU A CA 1
ATOM 744 C C . GLU A 1 96 ? 5.347 -41.349 3.640 1.00 92.12 96 GLU A C 1
ATOM 746 O O . GLU A 1 96 ? 4.536 -40.503 3.253 1.00 92.12 96 GLU A O 1
ATOM 751 N N . GLN A 1 97 ? 6.065 -41.179 4.758 1.00 92.00 97 GLN A N 1
ATOM 752 C CA . GLN A 1 97 ? 5.972 -39.964 5.561 1.00 92.00 97 GLN A CA 1
ATOM 753 C C . GLN A 1 97 ? 6.728 -38.813 4.894 1.00 92.00 97 GLN A C 1
ATOM 755 O O . GLN A 1 97 ? 7.876 -38.988 4.466 1.00 92.00 97 GLN A O 1
ATOM 760 N N . PRO A 1 98 ? 6.113 -37.619 4.823 1.00 95.62 98 PRO A N 1
ATOM 761 C CA . PRO A 1 98 ? 6.737 -36.495 4.162 1.00 95.62 98 PRO A CA 1
ATOM 762 C C . PRO A 1 98 ? 7.875 -35.932 5.016 1.00 95.62 98 PRO A C 1
ATOM 764 O O . PRO A 1 98 ? 7.788 -35.896 6.246 1.00 95.62 98 PRO A O 1
ATOM 767 N N . LEU A 1 99 ? 8.919 -35.429 4.359 1.00 95.88 99 LEU A N 1
ATOM 768 C CA . LEU A 1 99 ? 9.811 -34.457 4.987 1.00 95.88 99 LEU A CA 1
ATOM 769 C C . LEU A 1 99 ? 9.134 -33.086 4.914 1.00 95.88 99 LEU A C 1
ATOM 771 O O . LEU A 1 99 ? 8.816 -32.612 3.819 1.00 95.88 99 LEU A O 1
ATOM 775 N N . TRP A 1 100 ? 8.919 -32.455 6.066 1.00 95.94 100 TRP A N 1
ATOM 776 C CA . TRP A 1 100 ? 8.388 -31.099 6.117 1.00 95.94 100 TRP A CA 1
ATOM 777 C C . TRP A 1 100 ? 9.508 -30.096 5.889 1.00 95.94 100 TRP A C 1
ATOM 779 O O . TRP A 1 100 ? 10.494 -30.088 6.616 1.00 95.94 100 TRP A O 1
ATOM 789 N N . LEU A 1 101 ? 9.350 -29.230 4.899 1.00 96.75 101 LEU A N 1
ATOM 790 C CA . LEU A 1 101 ? 10.238 -28.108 4.646 1.00 96.75 101 LEU A CA 1
ATOM 791 C C . LEU A 1 101 ? 9.653 -26.852 5.297 1.00 96.75 101 LEU A C 1
ATOM 793 O O . LEU A 1 101 ? 8.564 -26.407 4.927 1.00 96.75 101 LEU A O 1
ATOM 797 N N . ASP A 1 102 ? 10.376 -26.273 6.251 1.00 94.81 102 ASP A N 1
ATOM 798 C CA . ASP A 1 102 ? 10.015 -25.004 6.887 1.00 94.81 102 ASP A CA 1
ATOM 799 C C . ASP A 1 102 ? 10.998 -23.916 6.446 1.00 94.81 102 ASP A C 1
ATOM 801 O O . ASP A 1 102 ? 12.174 -23.923 6.811 1.00 94.81 102 ASP A O 1
ATOM 805 N N . LEU A 1 103 ? 10.519 -22.981 5.628 1.00 94.50 103 LEU A N 1
ATOM 806 C CA . LEU A 1 103 ? 11.314 -21.847 5.163 1.00 94.50 103 LEU A CA 1
ATOM 807 C C . LEU A 1 103 ? 11.293 -20.751 6.232 1.00 94.50 103 LEU A C 1
ATOM 809 O O . LEU A 1 103 ? 10.343 -19.968 6.350 1.00 94.50 103 LEU A O 1
ATOM 813 N N . VAL A 1 104 ? 12.353 -20.707 7.034 1.00 90.56 104 VAL A N 1
ATOM 814 C CA . VAL A 1 104 ? 12.472 -19.811 8.184 1.00 90.56 104 VAL A CA 1
ATOM 815 C C . VAL A 1 104 ? 13.037 -18.474 7.724 1.00 90.56 104 VAL A C 1
ATOM 817 O O . VAL A 1 104 ? 14.087 -18.395 7.087 1.00 90.56 104 VAL A O 1
ATOM 820 N N . ARG A 1 105 ? 12.318 -17.390 8.025 1.00 84.25 105 ARG A N 1
ATOM 821 C CA . ARG A 1 105 ? 12.744 -16.040 7.647 1.00 84.25 105 ARG A CA 1
ATOM 822 C C . ARG A 1 105 ? 14.029 -15.652 8.398 1.00 84.25 105 ARG A C 1
ATOM 824 O O . ARG A 1 105 ? 14.200 -16.083 9.526 1.00 84.25 105 ARG A O 1
ATOM 831 N N . PRO A 1 106 ? 14.910 -14.831 7.809 1.00 84.81 106 PRO A N 1
ATOM 832 C CA . PRO A 1 106 ? 14.862 -14.383 6.425 1.00 84.81 106 PRO A CA 1
ATOM 833 C C . PRO A 1 106 ? 15.278 -15.532 5.492 1.00 84.81 106 PRO A C 1
ATOM 835 O O . PRO A 1 106 ? 16.293 -16.173 5.720 1.00 84.81 106 PRO A O 1
ATOM 838 N N . TYR A 1 107 ? 14.515 -15.789 4.427 1.00 89.56 107 TYR A N 1
ATOM 839 C CA . TYR A 1 107 ? 14.864 -16.817 3.432 1.00 89.56 107 TYR A CA 1
ATOM 840 C C . TYR A 1 107 ? 14.925 -16.276 1.995 1.00 89.56 107 TYR A C 1
ATOM 842 O O . TYR A 1 107 ? 15.253 -17.012 1.074 1.00 89.56 107 TYR A O 1
ATOM 850 N N . GLY A 1 108 ? 14.648 -14.987 1.766 1.00 88.94 108 GLY A N 1
ATOM 851 C CA . GLY A 1 108 ? 14.807 -14.346 0.454 1.00 88.94 108 GLY A CA 1
ATOM 852 C C . GLY A 1 108 ? 14.146 -15.122 -0.695 1.00 88.94 108 GLY A C 1
ATOM 853 O O . GLY A 1 108 ? 12.956 -15.418 -0.650 1.00 88.94 108 GLY A O 1
ATOM 854 N N . LEU A 1 109 ? 14.930 -15.461 -1.725 1.00 92.88 109 LEU A N 1
ATOM 855 C CA . LEU A 1 109 ? 14.466 -16.196 -2.909 1.00 92.88 109 LEU A CA 1
ATOM 856 C C . LEU A 1 109 ? 14.452 -17.723 -2.737 1.00 92.88 109 LEU A C 1
ATOM 858 O O . LEU A 1 109 ? 14.089 -18.422 -3.682 1.00 92.88 109 LEU A O 1
ATOM 862 N N . LEU A 1 110 ? 14.796 -18.255 -1.556 1.00 95.56 110 LEU A N 1
ATOM 863 C CA . LEU A 1 110 ? 14.808 -19.703 -1.324 1.00 95.56 110 LEU A CA 1
ATOM 864 C C . LEU A 1 110 ? 13.425 -20.335 -1.534 1.00 95.56 110 LEU A C 1
ATOM 866 O O . LEU A 1 110 ? 13.341 -21.471 -1.985 1.00 95.56 110 LEU A O 1
ATOM 870 N N . GLY A 1 111 ? 12.343 -19.589 -1.303 1.00 95.06 111 GLY A N 1
ATOM 871 C CA . GLY A 1 111 ? 10.978 -20.043 -1.578 1.00 95.06 111 GLY A CA 1
ATOM 872 C C . GLY A 1 111 ? 10.662 -20.293 -3.054 1.00 95.06 111 GLY A C 1
ATOM 873 O O . GLY A 1 111 ? 9.779 -21.081 -3.383 1.00 95.06 111 GLY A O 1
ATOM 874 N N . ALA A 1 112 ? 11.414 -19.692 -3.975 1.00 95.44 112 ALA A N 1
ATOM 875 C CA . ALA A 1 112 ? 11.228 -19.916 -5.407 1.00 95.44 112 ALA A CA 1
ATOM 876 C C . ALA A 1 112 ? 11.926 -21.188 -5.919 1.00 95.44 112 ALA A C 1
ATOM 878 O O . ALA A 1 112 ? 11.706 -21.580 -7.065 1.00 95.44 112 ALA A O 1
ATOM 879 N N . LEU A 1 113 ? 12.788 -21.808 -5.106 1.00 95.81 113 LEU A N 1
ATOM 880 C CA . LEU A 1 113 ? 13.631 -22.922 -5.533 1.00 95.81 113 LEU A CA 1
ATOM 881 C C . LEU A 1 113 ? 12.843 -24.242 -5.566 1.00 95.81 113 LEU A C 1
ATOM 883 O O . LEU A 1 113 ? 11.924 -24.431 -4.760 1.00 95.81 113 LEU A O 1
ATOM 887 N N . PRO A 1 114 ? 13.190 -25.169 -6.479 1.00 96.00 114 PRO A N 1
ATOM 888 C CA . PRO A 1 114 ? 12.469 -26.424 -6.677 1.00 96.00 114 PRO A CA 1
ATOM 889 C C . PRO A 1 114 ? 12.929 -27.506 -5.682 1.00 96.00 114 PRO A C 1
ATOM 891 O O . PRO A 1 114 ? 13.391 -28.580 -6.083 1.00 96.00 114 PRO A O 1
ATOM 894 N N . TRP A 1 115 ? 12.818 -27.219 -4.382 1.00 97.06 115 TRP A N 1
ATOM 895 C CA . TRP A 1 115 ? 13.248 -28.101 -3.287 1.00 97.06 115 TRP A CA 1
ATOM 896 C C . TRP A 1 115 ? 12.684 -29.513 -3.386 1.00 97.06 115 TRP A C 1
ATOM 898 O O . TRP A 1 115 ? 13.368 -30.473 -3.058 1.00 97.06 115 TRP A O 1
ATOM 908 N N . GLU A 1 116 ? 11.449 -29.637 -3.851 1.00 96.88 116 GLU A N 1
ATOM 909 C CA . GLU A 1 116 ? 10.718 -30.892 -3.952 1.00 96.88 116 GLU A CA 1
ATOM 910 C C . GLU A 1 116 ? 11.379 -31.840 -4.953 1.00 96.88 116 GLU A C 1
ATOM 912 O O . GLU A 1 116 ? 11.551 -33.016 -4.650 1.00 96.88 116 GLU A O 1
ATOM 917 N N . SER A 1 117 ? 11.845 -31.314 -6.089 1.00 95.31 117 SER A N 1
ATOM 918 C CA . SER A 1 117 ? 12.636 -32.080 -7.057 1.00 95.31 117 SER A CA 1
ATOM 919 C C . SER A 1 117 ? 14.013 -32.435 -6.492 1.00 95.31 117 SER A C 1
ATOM 921 O O . SER A 1 117 ? 14.390 -33.603 -6.444 1.00 95.31 117 SER A O 1
ATOM 923 N N . ALA A 1 118 ? 14.723 -31.439 -5.954 1.00 95.62 118 ALA A N 1
ATOM 924 C CA . ALA A 1 118 ? 16.102 -31.588 -5.512 1.00 95.62 118 ALA A CA 1
ATOM 925 C C . ALA A 1 118 ? 16.237 -32.526 -4.303 1.00 95.62 118 ALA A C 1
ATOM 927 O O . ALA A 1 118 ? 17.147 -33.345 -4.246 1.00 95.62 118 ALA A O 1
ATOM 928 N N . LEU A 1 119 ? 15.328 -32.439 -3.331 1.00 96.38 119 LEU A N 1
ATOM 929 C CA . LEU A 1 119 ? 15.300 -33.328 -2.170 1.00 96.38 119 LEU A CA 1
ATOM 930 C C . LEU A 1 119 ? 14.574 -34.638 -2.492 1.00 96.38 119 LEU A C 1
ATOM 932 O O . LEU A 1 119 ? 15.035 -35.701 -2.082 1.00 96.38 119 LEU A O 1
ATOM 936 N N . GLY A 1 120 ? 13.461 -34.593 -3.227 1.00 94.50 120 GLY A N 1
ATOM 937 C CA . GLY A 1 120 ? 12.628 -35.765 -3.508 1.00 94.50 120 GLY A CA 1
ATOM 938 C C . GLY A 1 120 ? 13.356 -36.844 -4.306 1.00 94.50 120 GLY A C 1
ATOM 939 O O . GLY A 1 120 ? 13.260 -38.023 -3.958 1.00 94.50 120 GLY A O 1
ATOM 940 N N . GLU A 1 121 ? 14.155 -36.464 -5.308 1.00 92.94 121 GLU A N 1
ATOM 941 C CA . GLU A 1 121 ? 14.953 -37.414 -6.099 1.00 92.94 121 GLU A CA 1
ATOM 942 C C . GLU A 1 121 ? 15.991 -38.159 -5.247 1.00 92.94 121 GLU A C 1
ATOM 944 O O . GLU A 1 121 ? 16.197 -39.369 -5.405 1.00 92.94 121 GLU A O 1
ATOM 949 N N . HIS A 1 122 ? 16.621 -37.462 -4.299 1.00 94.94 122 HIS A N 1
ATOM 950 C CA . HIS A 1 122 ? 17.641 -38.051 -3.436 1.00 94.94 122 HIS A CA 1
ATOM 951 C C . HIS A 1 122 ? 17.058 -38.802 -2.239 1.00 94.94 122 HIS A C 1
ATOM 953 O O . HIS A 1 122 ? 17.604 -39.837 -1.850 1.00 94.94 122 HIS A O 1
ATOM 959 N N . LEU A 1 123 ? 15.975 -38.316 -1.643 1.00 95.56 123 LEU A N 1
ATOM 960 C CA . LEU A 1 123 ? 15.404 -38.905 -0.432 1.00 95.56 123 LEU A CA 1
ATOM 961 C C . LEU A 1 123 ? 14.342 -39.970 -0.741 1.00 95.56 123 LEU A C 1
ATOM 963 O O . LEU A 1 123 ? 14.020 -40.764 0.139 1.00 95.56 123 LEU A O 1
ATOM 967 N N . ARG A 1 124 ? 13.828 -40.018 -1.982 1.00 95.25 124 ARG A N 1
ATOM 968 C CA . ARG A 1 124 ? 12.763 -40.935 -2.437 1.00 95.25 124 ARG A CA 1
ATOM 969 C C . ARG A 1 124 ? 11.533 -40.912 -1.529 1.00 95.25 124 ARG A C 1
ATOM 971 O O . ARG A 1 124 ? 10.946 -41.951 -1.238 1.00 95.25 124 ARG A O 1
ATOM 978 N N . ARG A 1 125 ? 11.161 -39.715 -1.079 1.00 95.50 125 ARG A N 1
ATOM 979 C CA . ARG A 1 125 ? 9.982 -39.480 -0.247 1.00 95.50 125 ARG A CA 1
ATOM 980 C C . ARG A 1 125 ? 9.274 -38.184 -0.624 1.00 95.50 125 ARG A C 1
ATOM 982 O O . ARG A 1 125 ? 9.908 -37.300 -1.204 1.00 95.50 125 ARG A O 1
ATOM 989 N N . PRO A 1 126 ? 7.986 -38.048 -0.276 1.00 96.94 126 PRO A N 1
ATOM 990 C CA . PRO A 1 126 ? 7.255 -36.799 -0.428 1.00 96.94 126 PRO A CA 1
ATOM 991 C C . PRO A 1 126 ? 7.925 -35.655 0.343 1.00 96.94 126 PRO A C 1
ATOM 993 O O . PRO A 1 126 ? 8.354 -35.822 1.487 1.00 96.94 126 PRO A O 1
ATOM 996 N N . ILE A 1 127 ? 7.995 -34.485 -0.283 1.00 97.62 127 ILE A N 1
ATOM 997 C CA . ILE A 1 127 ? 8.470 -33.246 0.335 1.00 97.62 127 ILE A CA 1
ATOM 998 C C . ILE A 1 127 ? 7.282 -32.292 0.362 1.00 97.62 127 ILE A C 1
ATOM 1000 O O . ILE A 1 127 ? 6.709 -31.994 -0.686 1.00 97.62 127 ILE A O 1
ATOM 1004 N N . LEU A 1 128 ? 6.886 -31.846 1.553 1.00 97.44 128 LEU A N 1
ATOM 1005 C CA . LEU A 1 128 ? 5.795 -30.888 1.732 1.00 97.44 128 LEU A CA 1
ATOM 1006 C C . LEU A 1 128 ? 6.316 -29.634 2.412 1.00 97.44 128 LEU A C 1
ATOM 1008 O O . LEU A 1 128 ? 7.114 -29.722 3.340 1.00 97.44 128 LEU A O 1
ATOM 1012 N N . ARG A 1 129 ? 5.815 -28.466 2.017 1.00 97.44 129 ARG A N 1
ATOM 1013 C CA . ARG A 1 129 ? 6.120 -27.219 2.722 1.00 97.44 129 ARG A CA 1
ATOM 1014 C C . ARG A 1 129 ? 5.157 -27.013 3.874 1.00 97.44 129 ARG A C 1
ATOM 1016 O O . ARG A 1 129 ? 3.956 -27.270 3.745 1.00 97.44 129 ARG A O 1
ATOM 1023 N N . LEU A 1 130 ? 5.681 -26.534 4.995 1.00 93.44 130 LEU A N 1
ATOM 1024 C CA . LEU A 1 130 ? 4.879 -26.255 6.175 1.00 93.44 130 LEU A CA 1
ATOM 1025 C C . LEU A 1 130 ? 4.189 -24.884 6.027 1.00 93.44 130 LEU A C 1
ATOM 1027 O O . LEU A 1 130 ? 4.869 -23.862 5.896 1.00 93.44 130 LEU A O 1
ATOM 1031 N N . PRO A 1 131 ? 2.846 -24.813 6.038 1.00 91.00 131 PRO A N 1
ATOM 1032 C CA . PRO A 1 131 ? 2.144 -23.542 6.018 1.00 91.00 131 PRO A CA 1
ATOM 1033 C C . PRO A 1 131 ? 2.316 -22.819 7.351 1.00 91.00 131 PRO A C 1
ATOM 1035 O O . PRO A 1 131 ? 2.501 -23.419 8.408 1.00 91.00 131 PRO A O 1
ATOM 1038 N N . THR A 1 132 ? 2.194 -21.492 7.316 1.00 83.88 132 THR A N 1
ATOM 1039 C CA . THR A 1 132 ? 2.222 -20.678 8.543 1.00 83.88 132 THR A CA 1
ATOM 1040 C C . THR A 1 132 ? 1.015 -20.965 9.447 1.00 83.88 132 THR A C 1
ATOM 1042 O O . THR A 1 132 ? 1.093 -20.769 10.657 1.00 83.88 132 THR A O 1
ATOM 1045 N N . PHE A 1 133 ? -0.086 -21.457 8.872 1.00 80.81 133 PHE A N 1
ATOM 1046 C CA . PHE A 1 133 ? -1.311 -21.804 9.580 1.00 80.81 133 PHE A CA 1
ATOM 1047 C C . PHE A 1 133 ? -1.623 -23.292 9.412 1.00 80.81 133 PHE A C 1
ATOM 1049 O O . PHE A 1 133 ? -1.723 -23.775 8.287 1.00 80.81 133 PHE A O 1
ATOM 1056 N N . LEU A 1 134 ? -1.773 -24.006 10.528 1.00 81.56 134 LEU A N 1
ATOM 1057 C CA . LEU A 1 134 ? -1.901 -25.469 10.545 1.00 81.56 134 LEU A CA 1
ATOM 1058 C C . LEU A 1 134 ? -3.345 -25.959 10.687 1.00 81.56 134 LEU A C 1
ATOM 1060 O O . LEU A 1 134 ? -3.598 -27.163 10.602 1.00 81.56 134 LEU A O 1
ATOM 1064 N N . GLU A 1 135 ? -4.298 -25.056 10.922 1.00 81.00 135 GLU A N 1
ATOM 1065 C CA . GLU A 1 135 ? -5.687 -25.466 11.089 1.00 81.00 135 GLU A CA 1
ATOM 1066 C C . GLU A 1 135 ? -6.349 -25.698 9.739 1.00 81.00 135 GLU A C 1
ATOM 1068 O O . GLU A 1 135 ? -6.166 -24.949 8.774 1.00 81.00 135 GLU A O 1
ATOM 1073 N N . ARG A 1 136 ? -7.144 -26.764 9.693 1.00 81.00 136 ARG A N 1
ATOM 1074 C CA . ARG A 1 136 ? -7.880 -27.123 8.499 1.00 81.00 136 ARG A CA 1
ATOM 1075 C C . ARG A 1 136 ? -9.111 -26.229 8.349 1.00 81.00 136 ARG A C 1
ATOM 1077 O O . ARG A 1 136 ? -9.873 -26.093 9.308 1.00 81.00 136 ARG A O 1
ATOM 1084 N N . PRO A 1 137 ? -9.332 -25.641 7.163 1.00 82.75 137 PRO A N 1
ATOM 1085 C CA . PRO A 1 137 ? -10.557 -24.913 6.875 1.00 82.75 137 PRO A CA 1
ATOM 1086 C C . PRO A 1 137 ? -11.792 -25.810 7.037 1.00 82.75 137 PRO A C 1
ATOM 1088 O O . PRO A 1 137 ? -11.749 -26.996 6.722 1.00 82.75 137 PRO A O 1
ATOM 1091 N N . HIS A 1 138 ? -12.917 -25.238 7.475 1.00 79.38 138 HIS A N 1
ATOM 1092 C CA . HIS A 1 138 ? -14.201 -25.934 7.382 1.00 79.38 138 HIS A CA 1
ATOM 1093 C C . HIS A 1 138 ? -14.624 -26.036 5.912 1.00 79.38 138 HIS A C 1
ATOM 1095 O O . HIS A 1 138 ? -14.645 -25.029 5.200 1.00 79.38 138 HIS A O 1
ATOM 1101 N N . GLU A 1 139 ? -14.996 -27.238 5.489 1.00 85.56 139 GLU A N 1
ATOM 1102 C CA . GLU A 1 139 ? -15.372 -27.588 4.120 1.00 85.56 139 GLU A CA 1
ATOM 1103 C C . GLU A 1 139 ? -16.575 -28.536 4.128 1.00 85.56 139 GLU A C 1
ATOM 1105 O O . GLU A 1 139 ? -16.852 -29.188 5.139 1.00 85.56 139 GLU A O 1
ATOM 1110 N N . ASP A 1 140 ? -17.298 -28.604 3.012 1.00 86.56 140 ASP A N 1
ATOM 1111 C CA . ASP A 1 140 ? -18.267 -29.676 2.797 1.00 86.56 140 ASP A CA 1
ATOM 1112 C C . ASP A 1 140 ? -17.507 -30.947 2.402 1.00 86.56 140 ASP A C 1
ATOM 1114 O O . ASP A 1 140 ? -16.780 -30.973 1.413 1.00 86.56 140 ASP A O 1
ATOM 1118 N N . GLN A 1 141 ? -17.665 -32.019 3.175 1.00 89.00 141 GLN A N 1
ATOM 1119 C CA . GLN A 1 141 ? -16.982 -33.285 2.903 1.00 89.00 141 GLN A CA 1
ATOM 1120 C C . GLN A 1 141 ? -17.519 -33.993 1.648 1.00 89.00 141 GLN A C 1
ATOM 1122 O O . GLN A 1 141 ? -16.833 -34.843 1.078 1.00 89.00 141 GLN A O 1
ATOM 1127 N N . ASN A 1 142 ? -18.727 -33.645 1.200 1.00 91.44 142 ASN A N 1
ATOM 1128 C CA . ASN A 1 142 ? -19.413 -34.305 0.093 1.00 91.44 142 ASN A CA 1
ATOM 1129 C C . ASN A 1 142 ? -19.289 -33.557 -1.233 1.00 91.44 142 ASN A C 1
ATOM 1131 O O . ASN A 1 142 ? -19.368 -34.199 -2.279 1.00 91.44 142 ASN A O 1
ATOM 1135 N N . ILE A 1 143 ? -19.105 -32.237 -1.214 1.00 92.44 143 ILE A N 1
ATOM 1136 C CA . ILE A 1 143 ? -19.091 -31.401 -2.421 1.00 92.44 143 ILE A CA 1
ATOM 1137 C C . ILE A 1 143 ? -17.775 -30.634 -2.486 1.00 92.44 143 ILE A C 1
ATOM 1139 O O . ILE A 1 143 ? -17.402 -29.999 -1.509 1.00 92.44 143 ILE A O 1
ATOM 1143 N N . ALA A 1 144 ? -17.069 -30.704 -3.616 1.00 94.19 144 ALA A N 1
ATOM 1144 C CA . ALA A 1 144 ? -15.907 -29.866 -3.920 1.00 94.19 144 ALA A CA 1
ATOM 1145 C C . ALA A 1 144 ? -16.257 -28.841 -5.003 1.00 94.19 144 ALA A C 1
ATOM 1147 O O . ALA A 1 144 ? -16.603 -29.224 -6.120 1.00 94.19 144 ALA A O 1
ATOM 1148 N N . ASP A 1 145 ? -16.104 -27.558 -4.697 1.00 95.00 145 ASP A N 1
ATOM 1149 C CA . ASP A 1 145 ? -16.315 -26.432 -5.603 1.00 95.00 145 ASP A CA 1
ATOM 1150 C C . ASP A 1 145 ? -14.996 -25.782 -6.000 1.00 95.00 145 ASP A C 1
ATOM 1152 O O . ASP A 1 145 ? -14.345 -25.094 -5.208 1.00 95.00 145 ASP A O 1
ATOM 1156 N N . VAL A 1 146 ? -14.593 -25.975 -7.254 1.00 96.62 146 VAL A N 1
ATOM 1157 C CA . VAL A 1 146 ? -13.313 -25.474 -7.759 1.00 96.62 146 VAL A CA 1
ATOM 1158 C C . VAL A 1 146 ? -13.539 -24.519 -8.920 1.00 96.62 146 VAL A C 1
ATOM 1160 O O . VAL A 1 146 ? -14.173 -24.871 -9.912 1.00 96.62 146 VAL A O 1
ATOM 1163 N N . ALA A 1 147 ? -12.987 -23.309 -8.836 1.00 96.19 147 ALA A N 1
ATOM 1164 C CA . ALA A 1 147 ? -12.956 -22.393 -9.974 1.00 96.19 147 ALA A CA 1
ATOM 1165 C C . ALA A 1 147 ? -11.598 -22.423 -10.677 1.00 96.19 147 ALA A C 1
ATOM 1167 O O . ALA A 1 147 ? -10.562 -22.385 -10.025 1.00 96.19 147 ALA A O 1
ATOM 1168 N N . ILE A 1 148 ? -11.595 -22.413 -12.006 1.00 96.44 148 ILE A N 1
ATOM 1169 C CA . ILE A 1 148 ? -10.414 -22.249 -12.849 1.00 96.44 148 ILE A CA 1
ATOM 1170 C C . ILE A 1 148 ? -10.464 -20.854 -13.465 1.00 96.44 148 ILE A C 1
ATOM 1172 O O . ILE A 1 148 ? -11.372 -20.531 -14.229 1.00 96.44 148 ILE A O 1
ATOM 1176 N N . LEU A 1 149 ? -9.472 -20.035 -13.146 1.00 95.25 149 LEU A N 1
ATOM 1177 C CA . LEU A 1 149 ? -9.265 -18.702 -13.684 1.00 95.25 149 LEU A CA 1
ATOM 1178 C C . LEU A 1 149 ? -8.217 -18.760 -14.801 1.00 95.25 149 LEU A C 1
ATOM 1180 O O . LEU A 1 149 ? -7.044 -19.007 -14.532 1.00 95.25 149 LEU A O 1
ATOM 1184 N N . VAL A 1 150 ? -8.622 -18.510 -16.047 1.00 94.19 150 VAL A N 1
ATOM 1185 C CA . VAL A 1 150 ? -7.733 -18.532 -17.221 1.00 94.19 150 VAL A CA 1
ATOM 1186 C C . VAL A 1 150 ? -7.490 -17.106 -17.697 1.00 94.19 150 VAL A C 1
ATOM 1188 O O . VAL A 1 150 ? -8.379 -16.493 -18.279 1.00 94.19 150 VAL A O 1
ATOM 1191 N N . THR A 1 151 ? -6.290 -16.561 -17.493 1.00 91.50 151 THR A N 1
ATOM 1192 C CA . THR A 1 151 ? -5.938 -15.191 -17.932 1.00 91.50 151 THR A CA 1
ATOM 1193 C C . THR A 1 151 ? -4.832 -15.143 -18.978 1.00 91.50 151 THR A C 1
ATOM 1195 O O . THR A 1 151 ? -4.259 -14.082 -19.232 1.00 91.50 151 THR A O 1
ATOM 1198 N N . ALA A 1 152 ? -4.554 -16.280 -19.610 1.00 85.88 152 ALA A N 1
ATOM 1199 C CA . ALA A 1 152 ? -3.625 -16.422 -20.722 1.00 85.88 152 ALA A CA 1
ATOM 1200 C C . ALA A 1 152 ? -3.945 -15.467 -21.889 1.00 85.88 152 ALA A C 1
ATOM 1202 O O . ALA A 1 152 ? -5.117 -15.202 -22.182 1.00 85.88 152 ALA A O 1
ATOM 1203 N N . ASP A 1 153 ? -2.914 -14.986 -22.593 1.00 86.19 153 ASP A N 1
ATOM 1204 C CA . ASP A 1 153 ? -3.100 -14.270 -23.860 1.00 86.19 153 ASP A CA 1
ATOM 1205 C C . ASP A 1 153 ? -3.709 -15.216 -24.909 1.00 86.19 153 ASP A C 1
ATOM 1207 O O . ASP A 1 153 ? -3.066 -16.203 -25.274 1.00 86.19 153 ASP A O 1
ATOM 1211 N N . PRO A 1 154 ? -4.924 -14.939 -25.417 1.00 82.00 154 PRO A N 1
ATOM 1212 C CA . PRO A 1 154 ? -5.560 -15.780 -26.422 1.00 82.00 154 PRO A CA 1
ATOM 1213 C C . PRO A 1 154 ? -4.811 -15.821 -27.751 1.00 82.00 154 PRO A C 1
ATOM 1215 O O . PRO A 1 154 ? -5.076 -16.712 -28.547 1.00 82.00 154 PRO A O 1
ATOM 1218 N N . ASN A 1 155 ? -3.886 -14.900 -28.023 1.00 85.00 155 ASN A N 1
ATOM 1219 C CA . ASN A 1 155 ? -3.094 -14.921 -29.254 1.00 85.00 155 ASN A CA 1
ATOM 1220 C C . ASN A 1 155 ? -1.833 -15.787 -29.135 1.00 85.00 155 ASN A C 1
ATOM 1222 O O . ASN A 1 155 ? -1.189 -16.068 -30.143 1.00 85.00 155 ASN A O 1
ATOM 1226 N N . ALA A 1 156 ? -1.472 -16.220 -27.924 1.00 81.19 156 ALA A N 1
ATOM 1227 C CA . ALA A 1 156 ? -0.247 -16.964 -27.675 1.00 81.19 156 ALA A CA 1
ATOM 1228 C C . ALA A 1 156 ? -0.555 -18.394 -27.203 1.00 81.19 156 ALA A C 1
ATOM 1230 O O . ALA A 1 156 ? -1.192 -18.603 -26.173 1.00 81.19 156 ALA A O 1
ATOM 1231 N N . HIS A 1 157 ? -0.023 -19.392 -27.917 1.00 84.19 157 HIS A N 1
ATOM 1232 C CA . HIS A 1 157 ? -0.047 -20.809 -27.520 1.00 84.19 157 HIS A CA 1
ATOM 1233 C C . HIS A 1 157 ? -1.449 -21.361 -27.176 1.00 84.19 157 HIS A C 1
ATOM 1235 O O . HIS A 1 157 ? -1.611 -22.041 -26.164 1.00 84.19 157 HIS A O 1
ATOM 1241 N N . GLN A 1 158 ? -2.456 -21.081 -28.013 1.00 90.06 158 GLN A N 1
ATOM 1242 C CA . GLN A 1 158 ? -3.850 -21.504 -27.798 1.00 90.06 158 GLN A CA 1
ATOM 1243 C C . GLN A 1 158 ? -3.989 -22.992 -27.458 1.00 90.06 158 GLN A C 1
ATOM 1245 O O . GLN A 1 158 ? -4.567 -23.325 -26.424 1.00 90.06 158 GLN A O 1
ATOM 1250 N N . ASP A 1 159 ? -3.403 -23.869 -28.277 1.00 91.12 159 ASP A N 1
ATOM 1251 C CA . ASP A 1 159 ? -3.490 -25.323 -28.093 1.00 91.12 159 ASP A CA 1
ATOM 1252 C C . ASP A 1 159 ? -2.937 -25.764 -26.738 1.00 91.12 159 ASP A C 1
ATOM 1254 O O . ASP A 1 159 ? -3.526 -26.603 -26.056 1.00 91.12 159 ASP A O 1
ATOM 1258 N N . ARG A 1 160 ? -1.834 -25.140 -26.310 1.00 90.75 160 ARG A N 1
ATOM 1259 C CA . ARG A 1 160 ? -1.210 -25.429 -25.021 1.00 90.75 160 ARG A CA 1
ATOM 1260 C C . ARG A 1 160 ? -2.110 -25.020 -23.865 1.00 90.75 160 ARG A C 1
ATOM 1262 O O . ARG A 1 160 ? -2.305 -25.819 -22.960 1.00 90.75 160 ARG A O 1
ATOM 1269 N N . THR A 1 161 ? -2.674 -23.813 -23.892 1.00 91.25 161 THR A N 1
ATOM 1270 C CA . THR A 1 161 ? -3.585 -23.357 -22.831 1.00 91.25 161 THR A CA 1
ATOM 1271 C C . THR A 1 161 ? -4.843 -24.226 -22.774 1.00 91.25 161 THR A C 1
ATOM 1273 O O . THR A 1 161 ? -5.287 -24.581 -21.686 1.00 91.25 161 THR A O 1
ATOM 1276 N N . VAL A 1 162 ? -5.407 -24.621 -23.922 1.00 92.38 162 VAL A N 1
ATOM 1277 C CA . VAL A 1 162 ? -6.568 -25.531 -23.970 1.00 92.38 162 VAL A CA 1
ATOM 1278 C C . VAL A 1 162 ? -6.219 -26.897 -23.377 1.00 92.38 162 VAL A C 1
ATOM 1280 O O . VAL A 1 162 ? -7.001 -27.435 -22.592 1.00 92.38 162 VAL A O 1
ATOM 1283 N N . TRP A 1 163 ? -5.045 -27.441 -23.713 1.00 92.81 163 TRP A N 1
ATOM 1284 C CA . TRP A 1 163 ? -4.545 -28.674 -23.107 1.00 92.81 163 TRP A CA 1
ATOM 1285 C C . TRP A 1 163 ? -4.354 -28.527 -21.592 1.00 92.81 163 TRP A C 1
ATOM 1287 O O . TRP A 1 163 ? -4.841 -29.375 -20.851 1.00 92.81 163 TRP A O 1
ATOM 1297 N N . GLN A 1 164 ? -3.739 -27.435 -21.123 1.00 93.94 164 GLN A N 1
ATOM 1298 C CA . GLN A 1 164 ? -3.558 -27.170 -19.692 1.00 93.94 164 GLN A CA 1
ATOM 1299 C C . GLN A 1 164 ? -4.901 -27.114 -18.963 1.00 93.94 164 GLN A C 1
ATOM 1301 O O . GLN A 1 164 ? -5.072 -27.790 -17.957 1.00 93.94 164 GLN A O 1
ATOM 1306 N N . VAL A 1 165 ? -5.882 -26.370 -19.487 1.00 94.31 165 VAL A N 1
ATOM 1307 C CA . VAL A 1 165 ? -7.224 -26.308 -18.886 1.00 94.31 165 VAL A CA 1
ATOM 1308 C C . VAL A 1 165 ? -7.855 -27.698 -18.823 1.00 94.31 165 VAL A C 1
ATOM 1310 O O . VAL A 1 165 ? -8.398 -28.060 -17.785 1.00 94.31 165 VAL A O 1
ATOM 1313 N N . ARG A 1 166 ? -7.756 -28.497 -19.895 1.00 94.06 166 ARG A N 1
ATOM 1314 C CA . ARG A 1 166 ? -8.277 -29.873 -19.908 1.00 94.06 166 ARG A CA 1
ATOM 1315 C C . ARG A 1 166 ? -7.619 -30.739 -18.835 1.00 94.06 166 ARG A C 1
ATOM 1317 O O . ARG A 1 166 ? -8.329 -31.340 -18.040 1.00 94.06 166 ARG A O 1
ATOM 1324 N N . ALA A 1 167 ? -6.290 -30.762 -18.797 1.00 94.69 167 ALA A N 1
ATOM 1325 C CA . ALA A 1 167 ? -5.534 -31.555 -17.835 1.00 94.69 167 ALA A CA 1
ATOM 1326 C C . ALA A 1 167 ? -5.819 -31.123 -16.386 1.00 94.69 167 ALA A C 1
ATOM 1328 O O . ALA A 1 167 ? -5.948 -31.971 -15.511 1.00 94.69 167 ALA A O 1
ATOM 1329 N N . VAL A 1 168 ? -6.006 -29.823 -16.129 1.00 95.94 168 VAL A N 1
ATOM 1330 C CA . VAL A 1 168 ? -6.429 -29.317 -14.812 1.00 95.94 168 VAL A CA 1
ATOM 1331 C C . VAL A 1 168 ? -7.835 -29.799 -14.449 1.00 95.94 168 VAL A C 1
ATOM 1333 O O . VAL A 1 168 ? -8.041 -30.263 -13.331 1.00 95.94 168 VAL A O 1
ATOM 1336 N N . VAL A 1 169 ? -8.799 -29.707 -15.371 1.00 95.19 169 VAL A N 1
ATOM 1337 C CA . VAL A 1 169 ? -10.176 -30.186 -15.151 1.00 95.19 169 VAL A CA 1
ATOM 1338 C C . VAL A 1 169 ? -10.174 -31.682 -14.823 1.00 95.19 169 VAL A C 1
ATOM 1340 O O . VAL A 1 169 ? -10.754 -32.086 -13.818 1.00 95.19 169 VAL A O 1
ATOM 1343 N N . GLU A 1 170 ? -9.478 -32.490 -15.624 1.00 95.12 170 GLU A N 1
ATOM 1344 C CA . GLU A 1 170 ? -9.348 -33.937 -15.416 1.00 95.12 170 GLU A CA 1
ATOM 1345 C C . GLU A 1 170 ? -8.671 -34.264 -14.078 1.00 95.12 170 GLU A C 1
ATOM 1347 O O . GLU A 1 170 ? -9.155 -35.131 -13.347 1.00 95.12 170 GLU A O 1
ATOM 1352 N N . ALA A 1 171 ? -7.612 -33.533 -13.713 1.00 96.62 171 ALA A N 1
ATOM 1353 C CA . ALA A 1 171 ? -6.907 -33.715 -12.448 1.00 96.62 171 ALA A CA 1
ATOM 1354 C C . ALA A 1 171 ? -7.776 -33.377 -11.226 1.00 96.62 171 ALA A C 1
ATOM 1356 O O . ALA A 1 171 ? -7.733 -34.099 -10.232 1.00 96.62 171 ALA A O 1
ATOM 1357 N N . ILE A 1 172 ? -8.599 -32.323 -11.296 1.00 96.62 172 ILE A N 1
ATOM 1358 C CA . ILE A 1 172 ? -9.546 -31.967 -10.226 1.00 96.62 172 ILE A CA 1
ATOM 1359 C C . ILE A 1 172 ? -10.597 -33.068 -10.055 1.00 96.62 172 ILE A C 1
ATOM 1361 O O . ILE A 1 172 ? -10.825 -33.540 -8.940 1.00 96.62 172 ILE A O 1
ATOM 1365 N N . LEU A 1 173 ? -11.226 -33.480 -11.159 1.00 95.25 173 LEU A N 1
ATOM 1366 C CA . LEU A 1 173 ? -12.322 -34.453 -11.155 1.00 95.25 173 LEU A CA 1
ATOM 1367 C C . LEU A 1 173 ? -11.854 -35.847 -10.724 1.00 95.25 173 LEU A C 1
ATOM 1369 O O . LEU A 1 173 ? -12.555 -36.526 -9.983 1.00 95.25 173 LEU A O 1
ATOM 1373 N N . THR A 1 174 ? -10.661 -36.256 -11.157 1.00 96.00 174 THR A N 1
ATOM 1374 C CA . THR A 1 174 ? -10.075 -37.564 -10.818 1.00 96.00 174 THR A CA 1
ATOM 1375 C C . THR A 1 174 ? -9.429 -37.562 -9.433 1.00 96.00 174 THR A C 1
ATOM 1377 O O . THR A 1 174 ? -9.407 -38.585 -8.747 1.00 96.00 174 THR A O 1
ATOM 1380 N N . GLY A 1 175 ? -8.861 -36.428 -9.019 1.00 96.44 175 GLY A N 1
ATOM 1381 C CA . GLY A 1 175 ? -8.201 -36.286 -7.727 1.00 96.44 175 GLY A CA 1
ATOM 1382 C C . GLY A 1 175 ? -9.196 -36.251 -6.570 1.00 96.44 175 GLY A C 1
ATOM 1383 O O . GLY A 1 175 ? -8.958 -36.877 -5.538 1.00 96.44 175 GLY A O 1
ATOM 1384 N N . SER A 1 176 ? -10.322 -35.553 -6.729 1.00 96.06 176 SER A N 1
ATOM 1385 C CA . SER A 1 176 ? -11.287 -35.380 -5.643 1.00 96.06 176 SER A CA 1
ATOM 1386 C C . SER A 1 176 ? -11.982 -36.690 -5.263 1.00 96.06 176 SER A C 1
ATOM 1388 O O . SER A 1 176 ? -12.525 -37.400 -6.104 1.00 96.06 176 SER A O 1
ATOM 1390 N N . LYS A 1 177 ? -12.003 -36.991 -3.960 1.00 94.94 177 LYS A N 1
ATOM 1391 C CA . LYS A 1 177 ? -12.717 -38.147 -3.384 1.00 94.94 177 LYS A CA 1
ATOM 1392 C C . LYS A 1 177 ? -14.115 -37.797 -2.865 1.00 94.94 177 LYS A C 1
ATOM 1394 O O . LYS A 1 177 ? -14.762 -38.633 -2.239 1.00 94.94 177 LYS A O 1
ATOM 1399 N N . ARG A 1 178 ? -14.561 -36.555 -3.063 1.00 93.75 178 ARG A N 1
ATOM 1400 C CA . ARG A 1 178 ? -15.878 -36.098 -2.610 1.00 93.75 178 ARG A CA 1
ATOM 1401 C C . ARG A 1 178 ? -16.980 -36.690 -3.496 1.00 93.75 178 ARG A C 1
ATOM 1403 O O . ARG A 1 178 ? -16.743 -36.983 -4.665 1.00 93.75 178 ARG A O 1
ATOM 1410 N N . LEU A 1 179 ? -18.189 -36.848 -2.949 1.00 93.00 179 LEU A N 1
ATOM 1411 C CA . LEU A 1 179 ? -19.341 -37.413 -3.674 1.00 93.00 179 LEU A CA 1
ATOM 1412 C C . LEU A 1 179 ? -19.684 -36.623 -4.943 1.00 93.00 179 LEU A C 1
ATOM 1414 O O . LEU A 1 179 ? -20.144 -37.195 -5.930 1.00 93.00 179 LEU A O 1
ATOM 1418 N N . GLN A 1 180 ? -19.460 -35.312 -4.913 1.00 93.12 180 GLN A N 1
ATOM 1419 C CA . GLN A 1 180 ? -19.656 -34.419 -6.039 1.00 93.12 180 GLN A CA 1
ATOM 1420 C C . GLN A 1 180 ? -18.469 -33.465 -6.153 1.00 93.12 180 GLN A C 1
ATOM 1422 O O . GLN A 1 180 ? -17.995 -32.911 -5.166 1.00 93.12 180 GLN A O 1
ATOM 1427 N N . THR A 1 181 ? -17.990 -33.238 -7.373 1.00 93.94 181 THR A N 1
ATOM 1428 C CA . THR A 1 181 ? -17.006 -32.190 -7.667 1.00 93.94 181 THR A CA 1
ATOM 1429 C C . THR A 1 181 ? -17.520 -31.339 -8.813 1.00 93.94 181 THR A C 1
ATOM 1431 O O . THR A 1 181 ? -17.937 -31.860 -9.847 1.00 93.94 181 THR A O 1
ATOM 1434 N N . ARG A 1 182 ? -17.537 -30.025 -8.604 1.00 93.62 182 ARG A N 1
ATOM 1435 C CA . ARG A 1 182 ? -18.027 -29.025 -9.546 1.00 93.62 182 ARG A CA 1
ATOM 1436 C C . ARG A 1 182 ? -16.858 -28.143 -9.949 1.00 93.62 182 ARG A C 1
ATOM 1438 O O . ARG A 1 182 ? -16.129 -27.626 -9.103 1.00 93.62 182 ARG A O 1
ATOM 1445 N N . VAL A 1 183 ? -16.677 -27.991 -11.257 1.00 93.88 183 VAL A N 1
ATOM 1446 C CA . VAL A 1 183 ? -15.610 -27.168 -11.826 1.00 93.88 183 VAL A CA 1
ATOM 1447 C C . VAL A 1 183 ? -16.225 -26.007 -12.598 1.00 93.88 183 VAL A C 1
ATOM 1449 O O . VAL A 1 183 ? -16.968 -26.211 -13.561 1.00 93.88 183 VAL A O 1
ATOM 1452 N N . HIS A 1 184 ? -15.903 -24.785 -12.178 1.00 93.44 184 HIS A N 1
ATOM 1453 C CA . HIS A 1 184 ? -16.341 -23.538 -12.804 1.00 93.44 184 HIS A CA 1
ATOM 1454 C C . HIS A 1 184 ? -15.179 -22.940 -13.592 1.00 93.44 184 HIS A C 1
ATOM 1456 O O . HIS A 1 184 ? -14.099 -22.770 -13.037 1.00 93.44 184 HIS A O 1
ATOM 1462 N N . ILE A 1 185 ? -15.364 -22.585 -14.864 1.00 92.81 185 ILE A N 1
ATOM 1463 C CA . ILE A 1 185 ? -14.279 -22.008 -15.674 1.00 92.81 185 ILE A CA 1
ATOM 1464 C C . ILE A 1 185 ? -14.577 -20.545 -15.991 1.00 92.81 185 ILE A C 1
ATOM 1466 O O . ILE A 1 185 ? -15.550 -20.224 -16.674 1.00 92.81 185 ILE A O 1
ATOM 1470 N N . PHE A 1 186 ? -13.689 -19.665 -15.539 1.00 92.56 186 PHE A N 1
ATOM 1471 C CA . PHE A 1 186 ? -13.726 -18.231 -15.782 1.00 92.56 186 PHE A CA 1
ATOM 1472 C C . PHE A 1 186 ? -12.574 -17.841 -16.706 1.00 92.56 186 PHE A C 1
ATOM 1474 O O . PHE A 1 186 ? -11.406 -17.864 -16.320 1.00 92.56 186 PHE A O 1
ATOM 1481 N N . ALA A 1 187 ? -12.903 -17.474 -17.941 1.00 91.25 187 ALA A N 1
ATOM 1482 C CA . ALA A 1 187 ? -11.931 -17.102 -18.960 1.00 91.25 187 ALA A CA 1
ATOM 1483 C C . ALA A 1 187 ? -12.440 -15.909 -19.787 1.00 91.25 187 ALA A C 1
ATOM 1485 O O . ALA A 1 187 ? -13.655 -15.781 -19.966 1.00 91.25 187 ALA A O 1
ATOM 1486 N N . PRO A 1 188 ? -11.551 -15.047 -20.318 1.00 86.75 188 PRO A N 1
ATOM 1487 C CA . PRO A 1 188 ? -11.942 -14.007 -21.254 1.00 86.75 188 PRO A CA 1
ATOM 1488 C C . PRO A 1 188 ? -12.685 -14.553 -22.476 1.00 86.75 188 PRO A C 1
ATOM 1490 O O . PRO A 1 188 ? -12.413 -15.664 -22.925 1.00 86.75 188 PRO A O 1
ATOM 1493 N N . GLU A 1 189 ? -13.549 -13.729 -23.068 1.00 84.69 189 GLU A N 1
ATOM 1494 C CA . GLU A 1 189 ? -14.390 -14.054 -24.232 1.00 84.69 189 GLU A CA 1
ATOM 1495 C C . GLU A 1 189 ? -13.677 -14.859 -25.346 1.00 84.69 189 GLU A C 1
ATOM 1497 O O . GLU A 1 189 ? -14.249 -15.854 -25.789 1.00 84.69 189 GLU A O 1
ATOM 1502 N N . PRO A 1 190 ? -12.432 -14.543 -25.774 1.00 85.19 190 PRO A N 1
ATOM 1503 C CA . PRO A 1 190 ? -11.740 -15.331 -26.803 1.00 85.19 190 PRO A CA 1
ATOM 1504 C C . PRO A 1 190 ? -11.522 -16.810 -26.454 1.00 85.19 190 PRO A C 1
ATOM 1506 O O . PRO A 1 190 ? -11.435 -17.643 -27.350 1.00 85.19 190 PRO A O 1
ATOM 1509 N N . TRP A 1 191 ? -11.429 -17.147 -25.168 1.00 87.12 191 TRP A N 1
ATOM 1510 C CA . TRP A 1 191 ? -11.276 -18.529 -24.719 1.00 87.12 191 TRP A CA 1
ATOM 1511 C C . TRP A 1 191 ? -12.601 -19.284 -24.690 1.00 87.12 191 TRP A C 1
ATOM 1513 O O . TRP A 1 191 ? -12.590 -20.510 -24.726 1.00 87.12 191 TRP A O 1
ATOM 1523 N N . HIS A 1 192 ? -13.739 -18.585 -24.650 1.00 83.06 192 HIS A N 1
ATOM 1524 C CA . HIS A 1 192 ? -15.045 -19.222 -24.504 1.00 83.06 192 HIS A CA 1
ATOM 1525 C C . HIS A 1 192 ? -15.317 -20.214 -25.639 1.00 83.06 192 HIS A C 1
ATOM 1527 O O . HIS A 1 192 ? -15.615 -21.376 -25.378 1.00 83.06 192 HIS A O 1
ATOM 1533 N N . GLU A 1 193 ? -15.124 -19.795 -26.894 1.00 81.62 193 GLU A N 1
ATOM 1534 C CA . GLU A 1 193 ? -15.327 -20.657 -28.065 1.00 81.62 193 GLU A CA 1
ATOM 1535 C C . GLU A 1 193 ? -14.414 -21.892 -28.033 1.00 81.62 193 GLU A C 1
ATOM 1537 O O . GLU A 1 193 ? -14.873 -23.014 -28.250 1.00 81.62 193 GLU A O 1
ATOM 1542 N N . LEU A 1 194 ? -13.136 -21.715 -27.688 1.00 84.38 194 LEU A N 1
ATOM 1543 C CA . LEU A 1 194 ? -12.166 -22.811 -27.627 1.00 84.38 194 LEU A CA 1
ATOM 1544 C C . LEU A 1 194 ? -12.494 -23.809 -26.507 1.00 84.38 194 LEU A C 1
ATOM 1546 O O . LEU A 1 194 ? -12.437 -25.021 -26.719 1.00 84.38 194 LEU A O 1
ATOM 1550 N N . LEU A 1 195 ? -12.888 -23.309 -25.334 1.00 84.94 195 LEU A N 1
ATOM 1551 C CA . LEU A 1 195 ? -13.202 -24.125 -24.160 1.00 84.94 195 LEU A CA 1
ATOM 1552 C C . LEU A 1 195 ? -14.581 -24.790 -24.248 1.00 84.94 195 LEU A C 1
ATOM 1554 O O . LEU A 1 195 ? -14.804 -25.809 -23.596 1.00 84.94 195 LEU A O 1
ATOM 1558 N N . THR A 1 196 ? -15.494 -24.295 -25.096 1.00 81.31 196 THR A N 1
ATOM 1559 C CA . THR A 1 196 ? -16.797 -24.956 -25.312 1.00 81.31 196 THR A CA 1
ATOM 1560 C C . THR A 1 196 ? -16.681 -26.368 -25.885 1.00 81.31 196 THR A C 1
ATOM 1562 O O . THR A 1 196 ? -17.611 -27.160 -25.719 1.00 81.31 196 THR A O 1
ATOM 1565 N N . ARG A 1 197 ? -15.539 -26.688 -26.506 1.00 82.50 197 ARG A N 1
ATOM 1566 C CA . ARG A 1 197 ? -15.219 -28.002 -27.080 1.00 82.50 197 ARG A CA 1
ATOM 1567 C C . ARG A 1 197 ? -14.790 -29.038 -26.035 1.00 82.50 197 ARG A C 1
ATOM 1569 O O . ARG A 1 197 ? -14.575 -30.192 -26.396 1.00 82.50 197 ARG A O 1
ATOM 1576 N N . LEU A 1 198 ? -14.623 -28.647 -24.769 1.00 80.81 198 LEU A N 1
ATOM 1577 C CA . LEU A 1 198 ? -14.360 -29.597 -23.689 1.00 80.81 198 LEU A CA 1
ATOM 1578 C C . LEU A 1 198 ? -15.629 -30.425 -23.386 1.00 80.81 198 LEU A C 1
ATOM 1580 O O . LEU A 1 198 ? -16.728 -29.862 -23.439 1.00 80.81 198 LEU A O 1
ATOM 1584 N N . PRO A 1 199 ? -15.503 -31.735 -23.084 1.00 76.50 199 PRO A N 1
ATOM 1585 C CA . PRO A 1 199 ? -16.642 -32.623 -22.825 1.00 76.50 199 PRO A CA 1
ATOM 1586 C C . PRO A 1 199 ? -17.574 -32.058 -21.742 1.00 76.50 199 PRO A C 1
ATOM 1588 O O . PRO A 1 199 ? -17.125 -31.682 -20.664 1.00 76.50 199 PRO A O 1
ATOM 1591 N N . SER A 1 200 ? -18.872 -31.955 -22.044 1.00 59.16 200 SER A N 1
ATOM 1592 C CA . SER A 1 200 ? -19.822 -31.101 -21.313 1.00 59.16 200 SER A CA 1
ATOM 1593 C C . SER A 1 200 ? -20.444 -31.708 -20.056 1.00 59.16 200 SER A C 1
ATOM 1595 O O . SER A 1 200 ? -21.055 -30.970 -19.292 1.00 59.16 200 SER A O 1
ATOM 1597 N N . GLU A 1 201 ? -20.334 -33.017 -19.826 1.00 62.97 201 GLU A N 1
ATOM 1598 C CA . GLU A 1 201 ? -21.163 -33.705 -18.818 1.00 62.97 201 GLU A CA 1
ATOM 1599 C C . GLU A 1 201 ? -20.809 -33.363 -17.358 1.00 62.97 201 GLU A C 1
ATOM 1601 O O . GLU A 1 201 ? -21.615 -33.610 -16.468 1.00 62.97 201 GLU A O 1
ATOM 1606 N N . GLN A 1 202 ? -19.647 -32.751 -17.101 1.00 58.56 202 GLN A N 1
ATOM 1607 C CA . GLN A 1 202 ? -19.169 -32.432 -15.743 1.00 58.56 202 GLN A CA 1
ATOM 1608 C C . GLN A 1 202 ? -18.821 -30.941 -15.542 1.00 58.56 202 GLN A C 1
ATOM 1610 O O . GLN A 1 202 ? -18.314 -30.544 -14.493 1.00 58.56 202 GLN A O 1
ATOM 1615 N N . LEU A 1 203 ? -19.122 -30.091 -16.531 1.00 62.78 203 LEU A N 1
ATOM 1616 C CA . LEU A 1 203 ? -18.909 -28.641 -16.475 1.00 62.78 203 LEU A CA 1
ATOM 1617 C C . LEU A 1 203 ? -20.202 -27.954 -16.023 1.00 62.78 203 LEU A C 1
ATOM 1619 O O . LEU A 1 203 ? -21.124 -27.776 -16.817 1.00 62.78 203 LEU A O 1
ATOM 1623 N N . VAL A 1 204 ? -20.266 -27.581 -14.742 1.00 54.28 204 VAL A N 1
ATOM 1624 C CA . VAL A 1 204 ? -21.509 -27.134 -14.086 1.00 54.28 204 VAL A CA 1
ATOM 1625 C C . VAL A 1 204 ? -21.965 -25.750 -14.551 1.00 54.28 204 VAL A C 1
ATOM 1627 O O . VAL A 1 204 ? -23.163 -25.492 -14.566 1.00 54.28 204 VAL A O 1
ATOM 1630 N N . GLU A 1 205 ? -21.064 -24.870 -14.996 1.00 57.09 205 GLU A N 1
ATOM 1631 C CA . GLU A 1 205 ? -21.473 -23.523 -15.398 1.00 57.09 205 GLU A CA 1
ATOM 1632 C C . GLU A 1 205 ? -20.513 -22.866 -16.391 1.00 57.09 205 GLU A C 1
ATOM 1634 O O . GLU A 1 205 ? -19.317 -22.701 -16.145 1.00 57.09 205 GLU A O 1
ATOM 1639 N N . ARG A 1 206 ? -21.079 -22.439 -17.521 1.00 59.66 206 ARG A N 1
ATOM 1640 C CA . ARG A 1 206 ? -20.485 -21.471 -18.443 1.00 59.66 206 ARG A CA 1
ATOM 1641 C C . ARG A 1 206 ? -21.264 -20.174 -18.218 1.00 59.66 206 ARG A C 1
ATOM 1643 O O . ARG A 1 206 ? -22.458 -20.187 -18.521 1.00 59.66 206 ARG A O 1
ATOM 1650 N N . PRO A 1 207 ? -20.672 -19.084 -17.696 1.00 54.31 207 PRO A N 1
ATOM 1651 C CA . PRO A 1 207 ? -21.384 -17.818 -17.542 1.00 54.31 207 PRO A CA 1
ATOM 1652 C C . PRO A 1 207 ? -21.857 -17.345 -18.924 1.00 54.31 207 PRO A C 1
ATOM 1654 O O . PRO A 1 207 ? -21.089 -16.811 -19.717 1.00 54.31 207 PRO A O 1
ATOM 1657 N N . THR A 1 208 ? -23.108 -17.646 -19.268 1.00 46.59 208 THR A N 1
ATOM 1658 C CA . THR A 1 208 ? -23.691 -17.428 -20.603 1.00 46.59 208 THR A CA 1
ATOM 1659 C C . THR A 1 208 ? -24.188 -15.998 -20.767 1.00 46.59 208 THR A C 1
ATOM 1661 O O . THR A 1 208 ? -24.360 -15.523 -21.888 1.00 46.59 208 THR A O 1
ATOM 1664 N N . GLN A 1 209 ? -24.361 -15.274 -19.662 1.00 55.16 209 GLN A N 1
ATOM 1665 C CA . GLN A 1 209 ? -24.557 -13.837 -19.695 1.00 55.16 209 GLN A CA 1
ATOM 1666 C C . GLN A 1 209 ? -23.188 -13.166 -19.659 1.00 55.16 209 GLN A C 1
ATOM 1668 O O . GLN A 1 209 ? -22.528 -13.130 -18.621 1.00 55.16 209 GLN A O 1
ATOM 1673 N N . LEU A 1 210 ? -22.771 -12.629 -20.811 1.00 53.44 210 LEU A N 1
ATOM 1674 C CA . LEU A 1 210 ? -21.734 -11.606 -20.880 1.00 53.44 210 LEU A CA 1
ATOM 1675 C C . LEU A 1 210 ? -22.128 -10.507 -19.891 1.00 53.44 210 LEU A C 1
ATOM 1677 O O . LEU A 1 210 ? -22.990 -9.680 -20.189 1.00 53.44 210 LEU A O 1
ATOM 1681 N N . TYR A 1 211 ? -21.528 -10.517 -18.702 1.00 57.06 211 TYR A N 1
ATOM 1682 C CA . TYR A 1 211 ? -21.593 -9.380 -17.805 1.00 57.06 211 TYR A CA 1
ATOM 1683 C C . TYR A 1 211 ? -21.015 -8.204 -18.594 1.00 57.06 211 TYR A C 1
ATOM 1685 O O . TYR A 1 211 ? -19.819 -8.170 -18.876 1.00 57.06 211 TYR A O 1
ATOM 1693 N N . GLN A 1 212 ? -21.879 -7.291 -19.037 1.00 60.16 212 GLN A N 1
ATOM 1694 C CA . GLN A 1 212 ? -21.473 -6.010 -19.594 1.00 60.16 212 GLN A CA 1
ATOM 1695 C C . GLN A 1 212 ? -21.358 -5.067 -18.402 1.00 60.16 212 GLN A C 1
ATOM 1697 O O . GLN A 1 212 ? -22.390 -4.601 -17.907 1.00 60.16 212 GLN A O 1
ATOM 1702 N N . PRO A 1 213 ? -20.148 -4.797 -17.876 1.00 58.94 213 PRO A N 1
ATOM 1703 C CA . PRO A 1 213 ? -20.041 -3.787 -16.846 1.00 58.94 213 PRO A CA 1
ATOM 1704 C C . PRO A 1 213 ? -20.599 -2.476 -17.396 1.00 58.94 213 PRO A C 1
ATOM 1706 O O . PRO A 1 213 ? -20.403 -2.181 -18.582 1.00 58.94 213 PRO A O 1
ATOM 1709 N N . PRO A 1 214 ? -21.239 -1.651 -16.552 1.00 57.56 214 PRO A N 1
ATOM 1710 C CA . PRO A 1 214 ? -21.500 -0.270 -16.932 1.00 57.56 214 PRO A CA 1
ATOM 1711 C C . PRO A 1 214 ? -20.187 0.352 -17.435 1.00 57.56 214 PRO A C 1
ATOM 1713 O O . PRO A 1 214 ? -19.134 -0.009 -16.913 1.00 57.56 214 PRO A O 1
ATOM 1716 N N . PRO A 1 215 ? -20.201 1.243 -18.442 1.00 56.50 215 PRO A N 1
ATOM 1717 C CA . PRO A 1 215 ? -18.985 1.835 -18.996 1.00 56.50 215 PRO A CA 1
ATOM 1718 C C . PRO A 1 215 ? -18.197 2.537 -17.885 1.00 56.50 215 PRO A C 1
ATOM 1720 O O . PRO A 1 215 ? -18.526 3.651 -17.479 1.00 56.50 215 PRO A O 1
ATOM 1723 N N . ILE A 1 216 ? -17.181 1.858 -17.349 1.00 53.81 216 ILE A N 1
ATOM 1724 C CA . ILE A 1 216 ? -16.438 2.367 -16.204 1.00 53.81 216 ILE A CA 1
ATOM 1725 C C . ILE A 1 216 ? -15.417 3.394 -16.688 1.00 53.81 216 ILE A C 1
ATOM 1727 O O . ILE A 1 216 ? -14.663 3.159 -17.640 1.00 53.81 216 ILE A O 1
ATOM 1731 N N . ARG A 1 217 ? -15.363 4.542 -16.008 1.00 50.88 217 ARG A N 1
ATOM 1732 C CA . ARG A 1 217 ? -14.284 5.519 -16.152 1.00 50.88 217 ARG A CA 1
ATOM 1733 C C . ARG A 1 217 ? -12.984 4.936 -15.570 1.00 50.88 217 ARG A C 1
ATOM 1735 O O . ARG A 1 217 ? -12.717 5.002 -14.383 1.00 50.88 217 ARG A O 1
ATOM 1742 N N . ARG A 1 218 ? -12.245 4.290 -16.475 1.00 46.78 218 ARG A N 1
ATOM 1743 C CA . ARG A 1 218 ? -10.847 3.808 -16.479 1.00 46.78 218 ARG A CA 1
ATOM 1744 C C . ARG A 1 218 ? -10.023 3.975 -15.181 1.00 46.78 218 ARG A C 1
ATOM 1746 O O . ARG A 1 218 ? -9.574 5.070 -14.868 1.00 46.78 218 ARG A O 1
ATOM 1753 N N . GLY A 1 219 ? -9.657 2.841 -14.569 1.00 53.28 219 GLY A N 1
ATOM 1754 C CA . GLY A 1 219 ? -8.516 2.691 -13.655 1.00 53.28 219 GLY A CA 1
ATOM 1755 C C . GLY A 1 219 ? -8.123 1.207 -13.454 1.00 53.28 219 GLY A C 1
ATOM 1756 O O . GLY A 1 219 ? -9.013 0.357 -13.447 1.00 53.28 219 GLY A O 1
ATOM 1757 N N . PRO A 1 220 ? -6.833 0.846 -13.278 1.00 49.53 220 PRO A N 1
ATOM 1758 C CA . PRO A 1 220 ? -6.388 -0.549 -13.094 1.00 49.53 220 PRO A CA 1
ATOM 1759 C C . PRO A 1 220 ? -6.993 -1.238 -11.862 1.00 49.53 220 PRO A C 1
ATOM 1761 O O . PRO A 1 220 ? -7.312 -2.424 -11.899 1.00 49.53 220 PRO A O 1
ATOM 1764 N N . ALA A 1 221 ? -7.220 -0.476 -10.785 1.00 54.56 221 ALA A N 1
ATOM 1765 C CA . ALA A 1 221 ? -7.811 -0.977 -9.544 1.00 54.56 221 ALA A CA 1
ATOM 1766 C C . ALA A 1 221 ? -9.225 -1.563 -9.731 1.00 54.56 221 ALA A C 1
ATOM 1768 O O . ALA A 1 221 ? -9.664 -2.364 -8.904 1.00 54.56 221 ALA A O 1
ATOM 1769 N N . ASP A 1 222 ? -9.914 -1.193 -10.813 1.00 66.38 222 ASP A N 1
ATOM 1770 C CA . ASP A 1 222 ? -11.258 -1.670 -11.121 1.00 66.38 222 ASP A CA 1
ATOM 1771 C C . ASP A 1 222 ? -11.269 -3.102 -11.665 1.00 66.38 222 ASP A C 1
ATOM 1773 O O . ASP A 1 222 ? -12.187 -3.870 -11.400 1.00 66.38 222 ASP A O 1
ATOM 1777 N N . LEU A 1 223 ? -10.211 -3.524 -12.363 1.00 65.62 223 LEU A N 1
ATOM 1778 C CA . LEU A 1 223 ? -10.173 -4.844 -13.000 1.00 65.62 223 LEU A CA 1
ATOM 1779 C C . LEU A 1 223 ? -10.157 -6.001 -12.004 1.00 65.62 223 LEU A C 1
ATOM 1781 O O . LEU A 1 223 ? -10.783 -7.034 -12.239 1.00 65.62 223 LEU A O 1
ATOM 1785 N N . ARG A 1 224 ? -9.520 -5.797 -10.853 1.00 72.38 224 ARG A N 1
ATOM 1786 C CA . ARG A 1 224 ? -9.534 -6.749 -9.733 1.00 72.38 224 ARG A CA 1
ATOM 1787 C C . ARG A 1 224 ? -10.949 -6.941 -9.185 1.00 72.38 224 ARG A C 1
ATOM 1789 O O . ARG A 1 224 ? -11.408 -8.066 -8.974 1.00 72.38 224 ARG A O 1
ATOM 1796 N N . ARG A 1 225 ? -11.669 -5.825 -9.010 1.00 78.81 225 ARG A N 1
ATOM 1797 C CA . ARG A 1 225 ? -13.074 -5.827 -8.581 1.00 78.81 225 ARG A CA 1
ATOM 1798 C C . ARG A 1 225 ? -13.960 -6.489 -9.618 1.00 78.81 225 ARG A C 1
ATOM 1800 O O . ARG A 1 225 ? -14.896 -7.172 -9.237 1.00 78.81 225 ARG A O 1
ATOM 1807 N N . LEU A 1 226 ? -13.645 -6.328 -10.897 1.00 84.00 226 LEU A N 1
ATOM 1808 C CA . LEU A 1 226 ? -14.408 -6.919 -11.983 1.00 84.00 226 LEU A CA 1
ATOM 1809 C C . LEU A 1 226 ? -14.312 -8.443 -12.029 1.00 84.00 226 LEU A C 1
ATOM 1811 O O . LEU A 1 226 ? -15.356 -9.081 -12.108 1.00 84.00 226 LEU A O 1
ATOM 1815 N N . TRP A 1 227 ? -13.114 -9.025 -11.918 1.00 88.25 227 TRP A N 1
ATOM 1816 C CA . TRP A 1 227 ? -12.958 -10.485 -11.837 1.00 88.25 227 TRP A CA 1
ATOM 1817 C C . TRP A 1 227 ? -13.668 -11.062 -10.613 1.00 88.25 227 TRP A C 1
ATOM 1819 O O . TRP A 1 227 ? -14.501 -11.956 -10.742 1.00 88.25 227 TRP A O 1
ATOM 1829 N N . THR A 1 228 ? -13.411 -10.486 -9.437 1.00 89.88 228 THR A N 1
ATOM 1830 C CA . THR A 1 228 ? -14.019 -10.950 -8.180 1.00 89.88 228 THR A CA 1
ATOM 1831 C C . THR A 1 228 ? -15.543 -10.827 -8.209 1.00 89.88 228 THR A C 1
ATOM 1833 O O . THR A 1 228 ? -16.252 -11.749 -7.810 1.00 89.88 228 THR A O 1
ATOM 1836 N N . LYS A 1 229 ? -16.060 -9.695 -8.707 1.00 87.31 229 LYS A N 1
ATOM 1837 C CA . LYS A 1 229 ? -17.497 -9.449 -8.850 1.00 87.31 229 LYS A CA 1
ATOM 1838 C C . LYS A 1 229 ? -18.121 -10.435 -9.828 1.00 87.31 229 LYS A C 1
ATOM 1840 O O . LYS A 1 229 ? -19.112 -11.059 -9.477 1.00 87.31 229 LYS A O 1
ATOM 1845 N N . TRP A 1 230 ? -17.523 -10.608 -11.006 1.00 88.25 230 TRP A N 1
ATOM 1846 C CA . TRP A 1 230 ? -18.026 -11.531 -12.018 1.00 88.25 230 TRP A CA 1
ATOM 1847 C C . TRP A 1 230 ? -18.100 -12.969 -11.493 1.00 88.25 230 TRP A C 1
ATOM 1849 O O . TRP A 1 230 ? -19.138 -13.616 -11.635 1.00 88.25 230 TRP A O 1
ATOM 1859 N N . MET A 1 231 ? -17.042 -13.445 -10.830 1.00 91.12 231 MET A N 1
ATOM 1860 C CA . MET A 1 231 ? -17.029 -14.771 -10.209 1.00 91.12 231 MET A CA 1
ATOM 1861 C C . MET A 1 231 ? -18.098 -14.886 -9.120 1.00 91.12 231 MET A C 1
ATOM 1863 O O . MET A 1 231 ? -18.908 -15.806 -9.153 1.00 91.12 231 MET A O 1
ATOM 1867 N N . SER A 1 232 ? -18.162 -13.924 -8.195 1.00 89.44 232 SER A N 1
ATOM 1868 C CA . SER A 1 232 ? -19.146 -13.941 -7.108 1.00 89.44 232 SER A CA 1
ATOM 1869 C C . SER A 1 232 ? -20.596 -13.891 -7.600 1.00 89.44 232 SER A C 1
ATOM 1871 O O . SER A 1 232 ? -21.455 -14.502 -6.966 1.00 89.44 232 SER A O 1
ATOM 1873 N N . GLU A 1 233 ? -20.886 -13.137 -8.662 1.00 88.00 233 GLU A N 1
ATOM 1874 C CA . GLU A 1 233 ? -22.226 -13.049 -9.255 1.00 88.00 233 GLU A CA 1
ATOM 1875 C C . GLU A 1 233 ? -22.587 -14.339 -9.993 1.00 88.00 233 GLU A C 1
ATOM 1877 O O . GLU A 1 233 ? -23.699 -14.834 -9.830 1.00 88.00 233 GLU A O 1
ATOM 1882 N N . SER A 1 234 ? -21.637 -14.916 -10.737 1.00 87.81 234 SER A N 1
ATOM 1883 C CA . SER A 1 234 ? -21.849 -16.175 -11.465 1.00 87.81 234 SER A CA 1
ATOM 1884 C C . SER A 1 234 ? -22.093 -17.347 -10.518 1.00 87.81 234 SER A C 1
ATOM 1886 O O . SER A 1 234 ? -22.954 -18.167 -10.788 1.00 87.81 234 SER A O 1
ATOM 1888 N N . LEU A 1 235 ? -21.398 -17.390 -9.378 1.00 89.12 235 LEU A N 1
ATOM 1889 C CA . LEU A 1 235 ? -21.565 -18.445 -8.373 1.00 89.12 235 LEU A CA 1
ATOM 1890 C C . LEU A 1 235 ? -22.869 -18.325 -7.566 1.00 89.12 235 LEU A C 1
ATOM 1892 O O . LEU A 1 235 ? -23.105 -19.130 -6.669 1.00 89.12 235 LEU A O 1
ATOM 1896 N N . GLY A 1 236 ? -23.694 -17.295 -7.795 1.00 88.00 236 GLY A N 1
ATOM 1897 C CA . GLY A 1 236 ? -24.997 -17.159 -7.133 1.00 88.00 236 GLY A CA 1
ATOM 1898 C C . GLY A 1 236 ? -24.929 -17.096 -5.601 1.00 88.00 236 GLY A C 1
ATOM 1899 O O . GLY A 1 236 ? -25.887 -17.455 -4.920 1.00 88.00 236 GLY A O 1
ATOM 1900 N N . GLY A 1 237 ? -23.797 -16.663 -5.038 1.00 85.50 237 GLY A N 1
ATOM 1901 C CA . GLY A 1 237 ? -23.579 -16.663 -3.592 1.00 85.50 237 GLY A CA 1
ATOM 1902 C C . GLY A 1 237 ? -23.042 -17.976 -3.007 1.00 85.50 237 GLY A C 1
ATOM 1903 O O . GLY A 1 237 ? -23.008 -18.098 -1.784 1.00 85.50 237 GLY A O 1
ATOM 1904 N N . GLN A 1 238 ? -22.610 -18.938 -3.825 1.00 89.75 238 GLN A N 1
ATOM 1905 C CA . GLN A 1 238 ? -21.922 -20.153 -3.370 1.00 89.75 238 GLN A CA 1
ATOM 1906 C C . GLN A 1 238 ? -20.437 -19.880 -3.088 1.00 89.75 238 GLN A C 1
ATOM 1908 O O . GLN A 1 238 ? -19.798 -19.085 -3.783 1.00 89.75 238 GLN A O 1
ATOM 1913 N N . ALA A 1 239 ? -19.909 -20.480 -2.016 1.00 92.62 239 ALA A N 1
ATOM 1914 C CA . ALA A 1 239 ? -18.483 -20.434 -1.704 1.00 92.62 239 ALA A CA 1
ATOM 1915 C C . ALA A 1 239 ? -17.707 -21.367 -2.640 1.00 92.62 239 ALA A C 1
ATOM 1917 O O . ALA A 1 239 ? -18.248 -22.372 -3.091 1.00 92.62 239 ALA A O 1
ATOM 1918 N N . LEU A 1 240 ? -16.436 -21.061 -2.876 1.00 94.75 240 LEU A N 1
ATOM 1919 C CA . LEU A 1 240 ? -15.501 -22.005 -3.482 1.00 94.75 240 LEU A CA 1
ATOM 1920 C C . LEU A 1 240 ? -14.690 -22.715 -2.401 1.00 94.75 240 LEU A C 1
ATOM 1922 O O . LEU A 1 240 ? -14.393 -22.130 -1.360 1.00 94.75 240 LEU A O 1
ATOM 1926 N N . ASP A 1 241 ? -14.263 -23.938 -2.686 1.00 95.38 241 ASP A N 1
ATOM 1927 C CA . ASP A 1 241 ? -13.232 -24.634 -1.924 1.00 95.38 241 ASP A CA 1
ATOM 1928 C C . ASP A 1 241 ? -11.837 -24.212 -2.392 1.00 95.38 241 ASP A C 1
ATOM 1930 O O . ASP A 1 241 ? -10.982 -23.812 -1.596 1.00 95.38 241 ASP A O 1
ATOM 1934 N N . ALA A 1 242 ? -11.625 -24.226 -3.710 1.00 97.12 242 ALA A N 1
ATOM 1935 C CA . ALA A 1 242 ? -10.339 -23.926 -4.324 1.00 97.12 242 ALA A CA 1
ATOM 1936 C C . ALA A 1 242 ? -10.474 -23.022 -5.555 1.00 97.12 242 ALA A C 1
ATOM 1938 O O . ALA A 1 242 ? -11.463 -23.058 -6.288 1.00 97.12 242 ALA A O 1
ATOM 1939 N N . VAL A 1 243 ? -9.430 -22.235 -5.819 1.00 97.81 243 VAL A N 1
ATOM 1940 C CA . VAL A 1 243 ? -9.263 -21.517 -7.089 1.00 97.81 243 VAL A CA 1
ATOM 1941 C C . VAL A 1 243 ? -7.960 -21.952 -7.742 1.00 97.81 243 VAL A C 1
ATOM 1943 O O . VAL A 1 243 ? -6.895 -21.799 -7.157 1.00 97.81 243 VAL A O 1
ATOM 1946 N N . HIS A 1 244 ? -8.029 -22.461 -8.964 1.00 98.19 244 HIS A N 1
ATOM 1947 C CA . HIS A 1 244 ? -6.879 -22.720 -9.816 1.00 98.19 244 HIS A CA 1
ATOM 1948 C C . HIS A 1 244 ? -6.655 -21.531 -10.752 1.00 98.19 244 HIS A C 1
ATOM 1950 O O . HIS A 1 244 ? -7.556 -21.159 -11.497 1.00 98.19 244 HIS A O 1
ATOM 1956 N N . VAL A 1 245 ? -5.458 -20.953 -10.774 1.00 97.31 245 VAL A N 1
ATOM 1957 C CA . VAL A 1 245 ? -5.115 -19.823 -11.644 1.00 97.31 245 VAL A CA 1
ATOM 1958 C C . VAL A 1 245 ? -4.124 -20.260 -12.721 1.00 97.31 245 VAL A C 1
ATOM 1960 O O . VAL A 1 245 ? -3.003 -20.658 -12.410 1.00 97.31 245 VAL A O 1
ATOM 1963 N N . ILE A 1 246 ? -4.530 -20.136 -13.987 1.00 95.81 246 ILE A N 1
ATOM 1964 C CA . ILE A 1 246 ? -3.687 -20.308 -15.177 1.00 95.81 246 ILE A CA 1
ATOM 1965 C C . ILE A 1 246 ? -3.401 -18.923 -15.755 1.00 95.81 246 ILE A C 1
ATOM 1967 O O . ILE A 1 246 ? -4.271 -18.304 -16.378 1.00 95.81 246 ILE A O 1
ATOM 1971 N N . CYS A 1 247 ? -2.192 -18.412 -15.538 1.00 93.75 247 CYS A N 1
ATOM 1972 C CA . CYS A 1 247 ? -1.861 -17.018 -15.842 1.00 93.75 247 CYS A CA 1
ATOM 1973 C C . CYS A 1 247 ? -0.405 -16.828 -16.278 1.00 93.75 247 CYS A C 1
ATOM 1975 O O . CYS A 1 247 ? 0.446 -17.693 -16.061 1.00 93.75 247 CYS A O 1
ATOM 1977 N N . ASP A 1 248 ? -0.122 -15.676 -16.891 1.00 93.56 248 ASP A N 1
ATOM 1978 C CA . ASP A 1 248 ? 1.257 -15.193 -16.984 1.00 93.56 248 ASP A CA 1
ATOM 1979 C C . ASP A 1 248 ? 1.652 -14.565 -15.643 1.00 93.56 248 ASP A C 1
ATOM 1981 O O . ASP A 1 248 ? 0.815 -13.978 -14.947 1.00 93.56 248 ASP A O 1
ATOM 1985 N N . VAL A 1 249 ? 2.934 -14.663 -15.303 1.00 93.50 249 VAL A N 1
ATOM 1986 C CA . VAL A 1 249 ? 3.512 -14.024 -14.121 1.00 93.50 249 VAL A CA 1
ATOM 1987 C C . VAL A 1 249 ? 4.669 -13.154 -14.569 1.00 93.50 249 VAL A C 1
ATOM 1989 O O . VAL A 1 249 ? 5.555 -13.621 -15.285 1.00 93.50 249 VAL A O 1
ATOM 1992 N N . GLU A 1 250 ? 4.670 -11.900 -14.135 1.00 91.94 250 GLU A N 1
ATOM 1993 C CA . GLU A 1 250 ? 5.752 -10.969 -14.429 1.00 91.94 250 GLU A CA 1
ATOM 1994 C C . GLU A 1 250 ? 6.612 -10.748 -13.181 1.00 91.94 250 GLU A C 1
ATOM 1996 O O . GLU A 1 250 ? 6.081 -10.411 -12.112 1.00 91.94 250 GLU A O 1
ATOM 2001 N N . PRO A 1 251 ? 7.941 -10.944 -13.279 1.00 90.50 251 PRO A N 1
ATOM 2002 C CA . PRO A 1 251 ? 8.844 -10.519 -12.230 1.00 90.50 251 PRO A CA 1
ATOM 2003 C C . PRO A 1 251 ? 8.893 -8.992 -12.188 1.00 90.50 251 PRO A C 1
ATOM 2005 O O . PRO A 1 251 ? 8.961 -8.304 -13.204 1.00 90.50 251 PRO A O 1
ATOM 2008 N N . THR A 1 252 ? 8.919 -8.463 -10.979 1.00 83.44 252 THR A N 1
ATOM 2009 C CA . THR A 1 252 ? 9.304 -7.083 -10.694 1.00 83.44 252 THR A CA 1
ATOM 2010 C C . THR A 1 252 ? 10.675 -7.103 -10.023 1.00 83.44 252 THR A C 1
ATOM 2012 O O . THR A 1 252 ? 11.207 -8.169 -9.712 1.00 83.44 252 THR A O 1
ATOM 2015 N N . MET A 1 253 ? 11.263 -5.937 -9.749 1.00 70.69 253 MET A N 1
ATOM 2016 C CA . MET A 1 253 ? 12.573 -5.887 -9.085 1.00 70.69 253 MET A CA 1
ATOM 2017 C C . MET A 1 253 ? 12.601 -6.603 -7.723 1.00 70.69 253 MET A C 1
ATOM 2019 O O . MET A 1 253 ? 13.655 -7.078 -7.315 1.00 70.69 253 MET A O 1
ATOM 2023 N N . THR A 1 254 ? 11.468 -6.661 -7.013 1.00 70.12 254 THR A N 1
ATOM 2024 C CA . THR A 1 254 ? 11.405 -7.103 -5.605 1.00 70.12 254 THR A CA 1
ATOM 2025 C C . THR A 1 254 ? 10.299 -8.113 -5.313 1.00 70.12 254 THR A C 1
ATOM 2027 O O . THR A 1 254 ? 10.179 -8.586 -4.189 1.00 70.12 254 THR A O 1
ATOM 2030 N N . ASN A 1 255 ? 9.450 -8.418 -6.290 1.00 83.62 255 ASN A N 1
ATOM 2031 C CA . ASN A 1 255 ? 8.301 -9.303 -6.132 1.00 83.62 255 ASN A CA 1
ATOM 2032 C C . ASN A 1 255 ? 7.915 -9.897 -7.492 1.00 83.62 255 ASN A C 1
ATOM 2034 O O . ASN A 1 255 ? 8.547 -9.604 -8.504 1.00 83.62 255 ASN A O 1
ATOM 2038 N N . SER A 1 256 ? 6.828 -10.641 -7.549 1.00 90.81 256 SER A N 1
ATOM 2039 C CA . SER A 1 256 ? 6.161 -11.054 -8.776 1.00 90.81 256 SER A CA 1
ATOM 2040 C C . SER A 1 256 ? 4.691 -10.647 -8.743 1.00 90.81 256 SER A C 1
ATOM 2042 O O . SER A 1 256 ? 4.115 -10.376 -7.685 1.00 90.81 256 SER A O 1
ATOM 2044 N N . MET A 1 257 ? 4.081 -10.535 -9.919 1.00 93.12 257 MET A N 1
ATOM 2045 C CA . MET A 1 257 ? 2.667 -10.185 -10.060 1.00 93.12 257 MET A CA 1
ATOM 2046 C C . MET A 1 257 ? 1.999 -11.097 -11.081 1.00 93.12 257 MET A C 1
ATOM 2048 O O . MET A 1 257 ? 2.594 -11.403 -12.116 1.00 93.12 257 MET A O 1
ATOM 2052 N N . LEU A 1 258 ? 0.752 -11.501 -10.819 1.00 94.19 258 LEU A N 1
ATOM 2053 C CA . LEU A 1 258 ? -0.035 -12.212 -11.828 1.00 94.19 258 LEU A CA 1
ATOM 2054 C C . LEU A 1 258 ? -0.576 -11.217 -12.842 1.00 94.19 258 LEU A C 1
ATOM 2056 O O . LEU A 1 258 ? -1.046 -10.135 -12.487 1.00 94.19 258 LEU A O 1
ATOM 2060 N N . VAL A 1 259 ? -0.576 -11.612 -14.103 1.00 92.50 259 VAL A N 1
ATOM 2061 C CA . VAL A 1 259 ? -1.096 -10.803 -15.196 1.00 92.50 259 VAL A CA 1
ATOM 2062 C C . VAL A 1 259 ? -2.540 -11.224 -15.470 1.00 92.50 259 VAL A C 1
ATOM 2064 O O . VAL A 1 259 ? -2.812 -12.318 -15.978 1.00 92.50 259 VAL A O 1
ATOM 2067 N N . LEU A 1 260 ? -3.494 -10.355 -15.133 1.00 90.69 260 LEU A N 1
ATOM 2068 C CA . LEU A 1 260 ? -4.908 -10.554 -15.441 1.00 90.69 260 LEU A CA 1
ATOM 2069 C C . LEU A 1 260 ? -5.304 -9.741 -16.671 1.00 90.69 260 LEU A C 1
ATOM 2071 O O . LEU A 1 260 ? -5.055 -8.541 -16.768 1.00 90.69 260 LEU A O 1
ATOM 2075 N N . ARG A 1 261 ? -6.006 -10.385 -17.597 1.00 88.19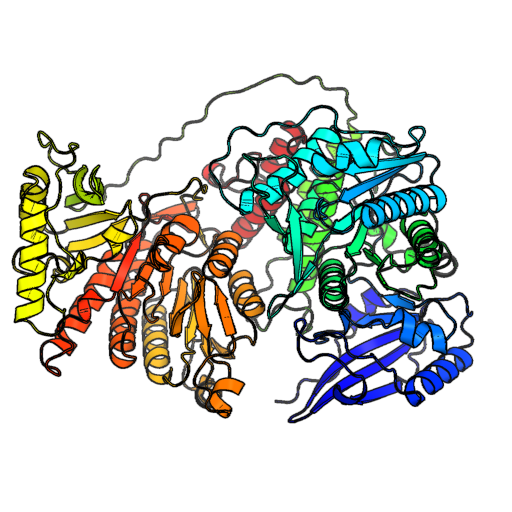 261 ARG A N 1
ATOM 2076 C CA . ARG A 1 261 ? -6.598 -9.732 -18.770 1.00 88.19 261 ARG A CA 1
ATOM 2077 C C . ARG A 1 261 ? -8.062 -9.421 -18.501 1.00 88.19 261 ARG A C 1
ATOM 2079 O O . ARG A 1 261 ? -8.713 -10.134 -17.741 1.00 88.19 261 ARG A O 1
ATOM 2086 N N . GLN A 1 262 ? -8.584 -8.350 -19.093 1.00 84.25 262 GLN A N 1
ATOM 2087 C CA . GLN A 1 262 ? -10.019 -8.061 -19.019 1.00 84.25 262 GLN A CA 1
ATOM 2088 C C . GLN A 1 262 ? -10.849 -9.253 -19.539 1.00 84.25 262 GLN A C 1
ATOM 2090 O O . GLN A 1 262 ? -10.484 -9.821 -20.571 1.00 84.25 262 GLN A O 1
ATOM 2095 N N . PRO A 1 263 ? -11.971 -9.611 -18.881 1.00 77.88 263 PRO A N 1
ATOM 2096 C CA . PRO A 1 263 ? -12.803 -10.734 -19.318 1.00 77.88 263 PRO A CA 1
ATOM 2097 C C . PRO A 1 263 ? -13.513 -10.502 -20.665 1.00 77.88 263 PRO A C 1
ATOM 2099 O O . PRO A 1 263 ? -13.876 -11.457 -21.341 1.00 77.88 263 PRO A O 1
ATOM 2102 N N . TRP A 1 264 ? -13.714 -9.251 -21.085 1.00 78.31 264 TRP A N 1
ATOM 2103 C CA . TRP A 1 264 ? -14.436 -8.889 -22.313 1.00 78.31 264 TRP A CA 1
ATOM 2104 C C . TRP A 1 264 ? -13.581 -8.007 -23.230 1.00 78.31 264 TRP A C 1
ATOM 2106 O O . TRP A 1 264 ? -12.676 -7.299 -22.777 1.00 78.31 264 TRP A O 1
ATOM 2116 N N . LYS A 1 265 ? -13.884 -8.004 -24.534 1.00 72.44 265 LYS A N 1
ATOM 2117 C CA . LYS A 1 265 ? -13.230 -7.100 -25.490 1.00 72.44 265 LYS A CA 1
ATOM 2118 C C . LYS A 1 265 ? -13.751 -5.668 -25.339 1.00 72.44 265 LYS A C 1
ATOM 2120 O O . LYS A 1 265 ? -14.922 -5.392 -25.581 1.00 72.44 265 LYS A O 1
ATOM 2125 N N . THR A 1 266 ? -12.867 -4.720 -25.030 1.00 67.88 266 THR A N 1
ATOM 2126 C CA . THR A 1 266 ? -13.139 -3.283 -25.194 1.00 67.88 266 THR A CA 1
ATOM 2127 C C . THR A 1 266 ? -12.426 -2.758 -26.443 1.00 67.88 266 THR A C 1
ATOM 2129 O O . THR A 1 266 ? -11.204 -2.704 -26.495 1.00 67.88 266 THR A O 1
ATOM 2132 N N . GLN A 1 267 ? -13.186 -2.376 -27.479 1.00 73.56 267 GLN A N 1
ATOM 2133 C CA . GLN A 1 267 ? -12.697 -1.592 -28.633 1.00 73.56 267 GLN A CA 1
ATOM 2134 C C . GLN A 1 267 ? -11.375 -2.090 -29.272 1.00 73.56 267 GLN A C 1
ATOM 2136 O O . GLN A 1 267 ? -10.526 -1.292 -29.658 1.00 73.56 267 GLN A O 1
ATOM 2141 N N . GLY A 1 268 ? -11.172 -3.408 -29.362 1.00 74.94 268 GLY A N 1
ATOM 2142 C CA . GLY A 1 268 ? -9.997 -4.003 -30.014 1.00 74.94 268 GLY A CA 1
ATOM 2143 C C . GLY A 1 268 ? -8.670 -3.900 -29.249 1.00 74.94 268 GLY A C 1
ATOM 2144 O O . GLY A 1 268 ? -7.665 -4.390 -29.758 1.00 74.94 268 GLY A O 1
ATOM 2145 N N . ARG A 1 269 ? -8.633 -3.326 -28.037 1.00 76.75 269 ARG A N 1
ATOM 2146 C CA . ARG A 1 269 ? -7.421 -3.295 -27.203 1.00 76.75 269 ARG A CA 1
ATOM 2147 C C . ARG A 1 269 ? -7.601 -4.182 -25.978 1.00 76.75 269 ARG A C 1
ATOM 2149 O O . ARG A 1 269 ? -8.531 -4.006 -25.199 1.00 76.75 269 ARG A O 1
ATOM 2156 N N . GLN A 1 270 ? -6.682 -5.123 -25.789 1.00 76.31 270 GLN A N 1
ATOM 2157 C CA . GLN A 1 270 ? -6.638 -5.919 -24.571 1.00 76.31 270 GLN A CA 1
ATOM 2158 C C . GLN A 1 270 ? -6.071 -5.068 -23.437 1.00 76.31 270 GLN A C 1
ATOM 2160 O O . GLN A 1 270 ? -4.952 -4.562 -23.525 1.00 76.31 270 GLN A O 1
ATOM 2165 N N . VAL A 1 271 ? -6.857 -4.885 -22.381 1.00 81.44 271 VAL A N 1
ATOM 2166 C CA . VAL A 1 271 ? -6.380 -4.235 -21.162 1.00 81.44 271 VAL A CA 1
ATOM 2167 C C . VAL A 1 271 ? -5.885 -5.313 -20.212 1.00 81.44 271 VAL A C 1
ATOM 2169 O O . VAL A 1 271 ? -6.582 -6.296 -19.942 1.00 81.44 271 VAL A O 1
ATOM 2172 N N . VAL A 1 272 ? -4.675 -5.097 -19.719 1.00 84.69 272 VAL A N 1
ATOM 2173 C CA . VAL A 1 272 ? -3.997 -5.941 -18.745 1.00 84.69 272 VAL A CA 1
ATOM 2174 C C . VAL A 1 272 ? -3.970 -5.211 -17.404 1.00 84.69 272 VAL A C 1
ATOM 2176 O O . VAL A 1 272 ? -3.889 -3.982 -17.354 1.00 84.69 272 VAL A O 1
ATOM 2179 N N . THR A 1 273 ? -4.072 -5.962 -16.316 1.00 84.44 273 THR A N 1
ATOM 2180 C CA . THR A 1 273 ? -3.791 -5.495 -14.962 1.00 84.44 273 THR A CA 1
ATOM 2181 C C . THR A 1 273 ? -2.876 -6.484 -14.265 1.00 84.44 273 THR A C 1
ATOM 2183 O O . THR A 1 273 ? -2.845 -7.666 -14.606 1.00 84.44 273 THR A O 1
ATOM 2186 N N . TRP A 1 274 ? -2.163 -5.993 -13.266 1.00 87.62 274 TRP A N 1
ATOM 2187 C CA . TRP A 1 274 ? -1.302 -6.793 -12.422 1.00 87.62 274 TRP A CA 1
ATOM 2188 C C . TRP A 1 274 ? -1.994 -7.014 -11.084 1.00 87.62 274 TRP A C 1
ATOM 2190 O O . TRP A 1 274 ? -2.550 -6.083 -10.497 1.00 87.62 274 TRP A O 1
ATOM 2200 N N . LEU A 1 275 ? -1.984 -8.260 -10.630 1.00 89.62 275 LEU A N 1
ATOM 2201 C CA . LEU A 1 275 ? -2.544 -8.687 -9.360 1.00 89.62 275 LEU A CA 1
ATOM 2202 C C . LEU A 1 275 ? -1.389 -8.996 -8.410 1.00 89.62 275 LEU A C 1
ATOM 2204 O O . LEU A 1 275 ? -0.570 -9.876 -8.696 1.00 89.62 275 LEU A O 1
ATOM 2208 N N . SER A 1 276 ? -1.316 -8.276 -7.291 1.00 89.19 276 SER A N 1
ATOM 2209 C CA . SER A 1 276 ? -0.374 -8.627 -6.228 1.00 89.19 276 SER A CA 1
ATOM 2210 C C . SER A 1 276 ? -0.861 -9.854 -5.449 1.00 89.19 276 SER A C 1
ATOM 2212 O O . SER A 1 276 ? -2.006 -10.295 -5.586 1.00 89.19 276 SER A O 1
ATOM 2214 N N . VAL A 1 277 ? -0.002 -10.398 -4.586 1.00 92.06 277 VAL A N 1
ATOM 2215 C CA . VAL A 1 277 ? -0.379 -11.481 -3.669 1.00 92.06 277 VAL A CA 1
ATOM 2216 C C . VAL A 1 277 ? -1.530 -11.059 -2.754 1.00 92.06 277 VAL A C 1
ATOM 2218 O O . VAL A 1 277 ? -2.477 -11.818 -2.563 1.00 92.06 277 VAL A O 1
ATOM 2221 N N . GLU A 1 278 ? -1.495 -9.837 -2.219 1.00 87.38 278 GLU A N 1
ATOM 2222 C CA . GLU A 1 278 ? -2.554 -9.313 -1.351 1.00 87.38 278 GLU A CA 1
ATOM 2223 C C . GLU A 1 278 ? -3.892 -9.216 -2.084 1.00 87.38 278 GLU A C 1
ATOM 2225 O O . GLU A 1 278 ? -4.935 -9.537 -1.511 1.00 87.38 278 GLU A O 1
ATOM 2230 N N . ASP A 1 279 ? -3.865 -8.817 -3.356 1.00 89.44 279 ASP A N 1
ATOM 2231 C CA . ASP A 1 279 ? -5.074 -8.743 -4.167 1.00 89.44 279 ASP A CA 1
ATOM 2232 C C . ASP A 1 279 ? -5.666 -10.131 -4.436 1.00 89.44 279 ASP A C 1
ATOM 2234 O O . ASP A 1 279 ? -6.884 -10.307 -4.345 1.00 89.44 279 ASP A O 1
ATOM 2238 N N . LEU A 1 280 ? -4.816 -11.125 -4.731 1.00 94.00 280 LEU A N 1
ATOM 2239 C CA . LEU A 1 280 ? -5.253 -12.511 -4.880 1.00 94.00 280 LEU A CA 1
ATOM 2240 C C . LEU A 1 280 ? -5.868 -13.022 -3.572 1.00 94.00 280 LEU A C 1
ATOM 2242 O O . LEU A 1 280 ? -6.976 -13.549 -3.584 1.00 94.00 280 LEU A O 1
ATOM 2246 N N . CYS A 1 281 ? -5.201 -12.824 -2.435 1.00 92.75 281 CYS A N 1
ATOM 2247 C CA . CYS A 1 281 ? -5.709 -13.239 -1.126 1.00 92.75 281 CYS A CA 1
ATOM 2248 C C . CYS A 1 281 ? -7.052 -12.575 -0.779 1.00 92.75 281 CYS A C 1
ATOM 2250 O O . CYS A 1 281 ? -7.947 -13.239 -0.249 1.00 92.75 281 CYS A O 1
ATOM 2252 N N . ALA A 1 282 ? -7.228 -11.292 -1.112 1.00 89.56 282 ALA A N 1
ATOM 2253 C CA . ALA A 1 282 ? -8.496 -10.588 -0.932 1.00 89.56 282 ALA A CA 1
ATOM 2254 C C . ALA A 1 282 ? -9.608 -11.168 -1.823 1.00 89.56 282 ALA A C 1
ATOM 2256 O O . ALA A 1 282 ? -10.725 -11.379 -1.348 1.00 89.56 282 ALA A O 1
ATOM 2257 N N . MET A 1 283 ? -9.298 -11.479 -3.087 1.00 93.75 283 MET A N 1
ATOM 2258 C CA . MET A 1 283 ? -10.226 -12.152 -4.001 1.00 93.75 283 MET A CA 1
ATOM 2259 C C . MET A 1 283 ? -10.628 -13.536 -3.472 1.00 93.75 283 MET A C 1
ATOM 2261 O O . MET A 1 283 ? -11.816 -13.836 -3.402 1.00 93.75 283 MET A O 1
ATOM 2265 N N . LEU A 1 284 ? -9.665 -14.353 -3.038 1.00 94.81 284 LEU A N 1
ATOM 2266 C CA . LEU A 1 284 ? -9.913 -15.690 -2.482 1.00 94.81 284 LEU A CA 1
ATOM 2267 C C . LEU A 1 284 ? -10.770 -15.627 -1.212 1.00 94.81 284 LEU A C 1
ATOM 2269 O O . LEU A 1 284 ? -11.721 -16.393 -1.078 1.00 94.81 284 LEU A O 1
ATOM 2273 N N . THR A 1 285 ? -10.499 -14.654 -0.335 1.00 92.62 285 THR A N 1
ATOM 2274 C CA . THR A 1 285 ? -11.311 -14.384 0.863 1.00 92.62 285 THR A CA 1
ATOM 2275 C C . THR A 1 285 ? -12.758 -14.077 0.483 1.00 92.62 285 THR A C 1
ATOM 2277 O O . THR A 1 285 ? -13.668 -14.691 1.029 1.00 92.62 285 THR A O 1
ATOM 2280 N N . LEU A 1 286 ? -12.987 -13.187 -0.490 1.00 91.62 286 LEU A N 1
ATOM 2281 C CA . LEU A 1 286 ? -14.333 -12.832 -0.962 1.00 91.62 286 LEU A CA 1
ATOM 2282 C C . LEU A 1 286 ? -15.072 -14.015 -1.602 1.00 91.62 286 LEU A C 1
ATOM 2284 O O . LEU A 1 286 ? -16.287 -14.127 -1.465 1.00 91.62 286 LEU A O 1
ATOM 2288 N N . LEU A 1 287 ? -14.354 -14.906 -2.282 1.00 93.75 287 LEU A N 1
ATOM 2289 C CA . LEU A 1 287 ? -14.929 -16.114 -2.880 1.00 93.75 287 LEU A CA 1
ATOM 2290 C C . LEU A 1 287 ? -15.135 -17.250 -1.862 1.00 93.75 287 LEU A C 1
ATOM 2292 O O . LEU A 1 287 ? -15.718 -18.277 -2.202 1.00 93.75 287 LEU A O 1
ATOM 2296 N N . GLY A 1 288 ? -14.662 -17.087 -0.622 1.00 93.31 288 GLY A N 1
ATOM 2297 C CA . GLY A 1 288 ? -14.684 -18.128 0.406 1.00 93.31 288 GLY A CA 1
ATOM 2298 C C . GLY A 1 288 ? -13.665 -19.256 0.193 1.00 93.31 288 GLY A C 1
ATOM 2299 O O . GLY A 1 288 ? -13.640 -20.184 1.001 1.00 93.31 288 GLY A O 1
ATOM 2300 N N . ALA A 1 289 ? -12.815 -19.145 -0.834 1.00 95.38 289 ALA A N 1
ATOM 2301 C CA . ALA A 1 289 ? -11.839 -20.152 -1.234 1.00 95.38 289 ALA A CA 1
ATOM 2302 C C . ALA A 1 289 ? -10.773 -20.358 -0.159 1.00 95.38 289 ALA A C 1
ATOM 2304 O O . ALA A 1 289 ? -10.084 -19.416 0.244 1.00 95.38 289 ALA A O 1
ATOM 2305 N N . TRP A 1 290 ? -10.603 -21.603 0.279 1.00 94.88 290 TRP A N 1
ATOM 2306 C CA . TRP A 1 290 ? -9.616 -21.969 1.289 1.00 94.88 290 TRP A CA 1
ATOM 2307 C C . TRP A 1 290 ? -8.329 -22.534 0.699 1.00 94.88 290 TRP A C 1
ATOM 2309 O O . TRP A 1 290 ? -7.286 -22.374 1.325 1.00 94.88 290 TRP A O 1
ATOM 2319 N N . ALA A 1 291 ? -8.351 -23.043 -0.529 1.00 96.50 291 ALA A N 1
ATOM 2320 C CA . ALA A 1 291 ? -7.157 -23.428 -1.274 1.00 96.50 291 ALA A CA 1
ATOM 2321 C C . ALA A 1 291 ? -6.920 -22.540 -2.498 1.00 96.50 291 ALA A C 1
ATOM 2323 O O . ALA A 1 291 ? -7.835 -21.902 -3.028 1.00 96.50 291 ALA A O 1
ATOM 2324 N N . VAL A 1 292 ? -5.677 -22.515 -2.972 1.00 97.75 292 VAL A N 1
ATOM 2325 C CA . VAL A 1 292 ? -5.341 -21.955 -4.284 1.00 97.75 292 VAL A CA 1
ATOM 2326 C C . VAL A 1 292 ? -4.302 -22.820 -4.986 1.00 97.75 292 VAL A C 1
ATOM 2328 O O . VAL A 1 292 ? -3.366 -23.319 -4.366 1.00 97.75 292 VAL A O 1
ATOM 2331 N N . THR A 1 293 ? -4.474 -22.990 -6.292 1.00 98.25 293 THR A N 1
ATOM 2332 C CA . THR A 1 293 ? -3.508 -23.646 -7.169 1.00 98.25 293 THR A CA 1
ATOM 2333 C C . THR A 1 293 ? -3.016 -22.648 -8.206 1.00 98.25 293 THR A C 1
ATOM 2335 O O . THR A 1 293 ? -3.818 -21.891 -8.747 1.00 98.25 293 THR A O 1
ATOM 2338 N N . ILE A 1 294 ? -1.717 -22.621 -8.495 1.00 97.69 294 ILE A N 1
ATOM 2339 C CA . ILE A 1 294 ? -1.131 -21.722 -9.495 1.00 97.69 294 ILE A CA 1
ATOM 2340 C C . ILE A 1 294 ? -0.366 -22.550 -10.524 1.00 97.69 294 ILE A C 1
ATOM 2342 O O . ILE A 1 294 ? 0.607 -23.227 -10.188 1.00 97.69 294 ILE A O 1
ATOM 2346 N N . THR A 1 295 ? -0.790 -22.435 -11.781 1.00 96.69 295 THR A N 1
ATOM 2347 C CA . THR A 1 295 ? -0.105 -22.999 -12.946 1.00 96.69 295 THR A CA 1
ATOM 2348 C C . THR A 1 295 ? 0.352 -21.847 -13.834 1.00 96.69 295 THR A C 1
ATOM 2350 O O . THR A 1 295 ? -0.474 -21.228 -14.516 1.00 96.69 295 THR A O 1
ATOM 2353 N N . PRO A 1 296 ? 1.649 -21.501 -13.837 1.00 94.69 296 PRO A N 1
ATOM 2354 C CA . PRO A 1 296 ? 2.133 -20.453 -14.714 1.00 94.69 296 PRO A CA 1
ATOM 2355 C C . PRO A 1 296 ? 2.096 -20.908 -16.169 1.00 94.69 296 PRO A C 1
ATOM 2357 O O . PRO A 1 296 ? 2.274 -22.088 -16.491 1.00 94.69 296 PRO A O 1
ATOM 2360 N N . ARG A 1 297 ? 1.952 -19.944 -17.075 1.00 88.56 297 ARG A N 1
ATOM 2361 C CA . ARG A 1 297 ? 2.340 -20.169 -18.464 1.00 88.56 297 ARG A CA 1
ATOM 2362 C C . ARG A 1 297 ? 3.849 -20.290 -18.541 1.00 88.56 297 ARG A C 1
ATOM 2364 O O . ARG A 1 297 ? 4.606 -19.530 -17.954 1.00 88.56 297 ARG A O 1
ATOM 2371 N N . THR A 1 298 ? 4.272 -21.300 -19.264 1.00 68.38 298 THR A N 1
ATOM 2372 C CA . THR A 1 298 ? 5.646 -21.776 -19.315 1.00 68.38 298 THR A CA 1
ATOM 2373 C C . THR A 1 298 ? 6.434 -20.937 -20.314 1.00 68.38 298 THR A C 1
ATOM 2375 O O . THR A 1 298 ? 6.561 -21.280 -21.495 1.00 68.38 298 THR A O 1
ATOM 2378 N N . HIS A 1 299 ? 6.947 -19.812 -19.845 1.00 72.50 299 HIS A N 1
ATOM 2379 C CA . HIS A 1 299 ? 8.158 -19.239 -20.404 1.00 72.50 299 HIS A CA 1
ATOM 2380 C C . HIS A 1 299 ? 9.266 -19.518 -19.390 1.00 72.50 299 HIS A C 1
ATOM 2382 O O . HIS A 1 299 ? 9.089 -19.249 -18.204 1.00 72.50 299 HIS A O 1
ATOM 2388 N N . LEU A 1 300 ? 10.406 -20.061 -19.835 1.00 65.38 300 LEU A N 1
ATOM 2389 C CA . LEU A 1 300 ? 11.527 -20.414 -18.946 1.00 65.38 300 LEU A CA 1
ATOM 2390 C C . LEU A 1 300 ? 11.925 -19.248 -18.017 1.00 65.38 300 LEU A C 1
ATOM 2392 O O . LEU A 1 300 ? 12.368 -19.454 -16.894 1.00 65.38 300 LEU A O 1
ATOM 2396 N N . HIS A 1 301 ? 11.701 -18.009 -18.457 1.00 75.31 301 HIS A N 1
ATOM 2397 C CA . HIS A 1 301 ? 12.029 -16.799 -17.709 1.00 75.31 301 HIS A CA 1
ATOM 2398 C C . HIS A 1 301 ? 11.056 -16.437 -16.571 1.00 75.31 301 HIS A C 1
ATOM 2400 O O . HIS A 1 301 ? 11.410 -15.602 -15.746 1.00 75.31 301 HIS A O 1
ATOM 2406 N N . CYS A 1 302 ? 9.856 -17.024 -16.485 1.00 85.12 302 CYS A N 1
ATOM 2407 C CA . CYS A 1 302 ? 8.860 -16.650 -15.467 1.00 85.12 302 CYS A CA 1
ATOM 2408 C C . CYS A 1 302 ? 8.595 -17.722 -14.402 1.00 85.12 302 CYS A C 1
ATOM 2410 O O . CYS A 1 302 ? 7.831 -17.464 -13.472 1.00 85.12 302 CYS A O 1
ATOM 2412 N N . MET A 1 303 ? 9.226 -18.899 -14.485 1.00 91.00 303 MET A N 1
ATOM 2413 C CA . MET A 1 303 ? 8.998 -19.987 -13.521 1.00 91.00 303 MET A CA 1
ATOM 2414 C C . MET A 1 303 ? 9.392 -19.588 -12.095 1.00 91.00 303 MET A C 1
ATOM 2416 O O . MET A 1 303 ? 8.585 -19.737 -11.181 1.00 91.00 303 MET A O 1
ATOM 2420 N N . ASN A 1 304 ? 10.571 -18.985 -11.907 1.00 91.62 304 ASN A N 1
ATOM 2421 C CA . ASN A 1 304 ? 11.006 -18.484 -10.597 1.00 91.62 304 ASN A CA 1
ATOM 2422 C C . ASN A 1 304 ? 10.069 -17.397 -10.060 1.00 91.62 304 ASN A C 1
ATOM 2424 O O . ASN A 1 304 ? 9.748 -17.384 -8.876 1.00 91.62 304 ASN A O 1
ATOM 2428 N N . ALA A 1 305 ? 9.593 -16.501 -10.929 1.00 93.94 305 ALA A N 1
ATOM 2429 C CA . ALA A 1 305 ? 8.651 -15.455 -10.545 1.00 93.94 305 ALA A CA 1
ATOM 2430 C C . ALA A 1 305 ? 7.313 -16.048 -10.075 1.00 93.94 305 ALA A C 1
ATOM 2432 O O . ALA A 1 305 ? 6.758 -15.600 -9.072 1.00 93.94 305 ALA A O 1
ATOM 2433 N N . ALA A 1 306 ? 6.810 -17.074 -10.763 1.00 95.50 306 ALA A N 1
ATOM 2434 C CA . ALA A 1 306 ? 5.579 -17.767 -10.400 1.00 95.50 306 ALA A CA 1
ATOM 2435 C C . ALA A 1 306 ? 5.717 -18.594 -9.117 1.00 95.50 306 ALA A C 1
ATOM 2437 O O . ALA A 1 306 ? 4.847 -18.511 -8.251 1.00 95.50 306 ALA A O 1
ATOM 2438 N N . ALA A 1 307 ? 6.824 -19.322 -8.962 1.00 96.19 307 ALA A N 1
ATOM 2439 C CA . ALA A 1 307 ? 7.158 -20.039 -7.735 1.00 96.19 307 ALA A CA 1
ATOM 2440 C C . ALA A 1 307 ? 7.265 -19.069 -6.546 1.00 96.19 307 ALA A C 1
ATOM 2442 O O . ALA A 1 307 ? 6.643 -19.288 -5.512 1.00 96.19 307 ALA A O 1
ATOM 2443 N N . PHE A 1 308 ? 7.958 -17.939 -6.722 1.00 95.88 308 PHE A N 1
ATOM 2444 C CA . PHE A 1 308 ? 8.050 -16.887 -5.708 1.00 95.88 308 PHE A CA 1
ATOM 2445 C C . PHE A 1 308 ? 6.687 -16.269 -5.368 1.00 95.88 308 PHE A C 1
ATOM 2447 O O . PHE A 1 308 ? 6.397 -15.999 -4.201 1.00 95.88 308 PHE A O 1
ATOM 2454 N N . PHE A 1 309 ? 5.828 -16.068 -6.376 1.00 96.31 309 PHE A N 1
ATOM 2455 C CA . PHE A 1 309 ? 4.471 -15.561 -6.168 1.00 96.31 309 PHE A CA 1
ATOM 2456 C C . PHE A 1 309 ? 3.669 -16.525 -5.289 1.00 96.31 309 PHE A C 1
ATOM 2458 O O . PHE A 1 309 ? 3.027 -16.116 -4.322 1.00 96.31 309 PHE A O 1
ATOM 2465 N N . ALA A 1 310 ? 3.714 -17.812 -5.639 1.00 97.19 310 ALA A N 1
ATOM 2466 C CA . ALA A 1 310 ? 3.035 -18.884 -4.931 1.00 97.19 310 ALA A CA 1
ATOM 2467 C C . ALA A 1 310 ? 3.538 -19.035 -3.488 1.00 97.19 310 ALA A C 1
ATOM 2469 O O . ALA A 1 310 ? 2.724 -19.105 -2.573 1.00 97.19 310 ALA A O 1
ATOM 2470 N N . ASP A 1 311 ? 4.853 -19.008 -3.272 1.00 96.81 311 ASP A N 1
ATOM 2471 C CA . ASP A 1 311 ? 5.471 -19.031 -1.941 1.00 96.81 311 ASP A CA 1
ATOM 2472 C C . ASP A 1 311 ? 4.973 -17.862 -1.081 1.00 96.81 311 ASP A C 1
ATOM 2474 O O . ASP A 1 311 ? 4.412 -18.047 0.002 1.00 96.81 311 ASP A O 1
ATOM 2478 N N . THR A 1 312 ? 5.058 -16.647 -1.627 1.00 93.69 312 THR A N 1
ATOM 2479 C CA . THR A 1 312 ? 4.595 -15.438 -0.941 1.00 93.69 312 THR A CA 1
ATOM 2480 C C . THR A 1 312 ? 3.100 -15.528 -0.616 1.00 93.69 312 THR A C 1
ATOM 2482 O O . THR A 1 312 ? 2.680 -15.160 0.482 1.00 93.69 312 THR A O 1
ATOM 2485 N N . ALA A 1 313 ? 2.280 -16.058 -1.529 1.00 94.81 313 ALA A N 1
ATOM 2486 C CA . ALA A 1 313 ? 0.855 -16.273 -1.291 1.00 94.81 313 ALA A CA 1
ATOM 2487 C C . ALA A 1 313 ? 0.585 -17.287 -0.171 1.00 94.81 313 ALA A C 1
ATOM 2489 O O . ALA A 1 313 ? -0.253 -17.006 0.689 1.00 94.81 313 ALA A O 1
ATOM 2490 N N . ALA A 1 314 ? 1.320 -18.400 -0.124 1.00 94.38 314 ALA A N 1
ATOM 2491 C CA . ALA A 1 314 ? 1.186 -19.417 0.920 1.00 94.38 314 ALA A CA 1
ATOM 2492 C C . ALA A 1 314 ? 1.539 -18.874 2.312 1.00 94.38 314 ALA A C 1
ATOM 2494 O O . ALA A 1 314 ? 0.961 -19.285 3.317 1.00 94.38 314 ALA A O 1
ATOM 2495 N N . HIS A 1 315 ? 2.460 -17.911 2.372 1.00 90.12 315 HIS A N 1
ATOM 2496 C CA . HIS A 1 315 ? 2.826 -17.250 3.618 1.00 90.12 315 HIS A CA 1
ATOM 2497 C C . HIS A 1 315 ? 1.916 -16.088 3.993 1.00 90.12 315 HIS A C 1
ATOM 2499 O O . HIS A 1 315 ? 1.872 -15.747 5.173 1.00 90.12 315 HIS A O 1
ATOM 2505 N N . THR A 1 316 ? 1.207 -15.465 3.045 1.00 87.69 316 THR A N 1
ATOM 2506 C CA . THR A 1 316 ? 0.339 -14.308 3.318 1.00 87.69 316 THR A CA 1
ATOM 2507 C C . THR A 1 316 ? -1.017 -14.714 3.881 1.00 87.69 316 THR A C 1
ATOM 2509 O O . THR A 1 316 ? -1.527 -13.985 4.738 1.00 87.69 316 THR A O 1
ATOM 2512 N N . ARG A 1 317 ? -1.570 -15.863 3.472 1.00 89.56 317 ARG A N 1
ATOM 2513 C CA . ARG A 1 317 ? -2.909 -16.315 3.879 1.00 89.56 317 ARG A CA 1
ATOM 2514 C C . ARG A 1 317 ? -2.920 -17.719 4.503 1.00 89.56 317 ARG A C 1
ATOM 2516 O O . ARG A 1 317 ? -2.088 -18.546 4.150 1.00 89.56 317 ARG A O 1
ATOM 2523 N N . PRO A 1 318 ? -3.903 -18.024 5.363 1.00 89.38 318 PRO A N 1
ATOM 2524 C CA . PRO A 1 318 ? -4.218 -19.380 5.789 1.00 89.38 318 PRO A CA 1
ATOM 2525 C C . PRO A 1 318 ? -4.717 -20.257 4.639 1.00 89.38 318 PRO A C 1
ATOM 2527 O O . PRO A 1 318 ? -5.434 -19.790 3.740 1.00 89.38 318 PRO A O 1
ATOM 2530 N N . GLY A 1 319 ? -4.406 -21.545 4.751 1.00 91.31 319 GLY A N 1
ATOM 2531 C CA . GLY A 1 319 ? -4.878 -22.599 3.864 1.00 91.31 319 GLY A CA 1
ATOM 2532 C C . GLY A 1 319 ? -3.784 -23.175 2.961 1.00 91.31 319 GLY A C 1
ATOM 2533 O O . GLY A 1 319 ? -2.711 -22.588 2.818 1.00 91.31 319 GLY A O 1
ATOM 2534 N N . PRO A 1 320 ? -4.044 -24.348 2.372 1.00 95.38 320 PRO A N 1
ATOM 2535 C CA . PRO A 1 320 ? -3.095 -25.012 1.496 1.00 95.38 320 PRO A CA 1
ATOM 2536 C C . PRO A 1 320 ? -2.936 -24.284 0.156 1.00 95.38 320 PRO A C 1
ATOM 2538 O O . PRO A 1 320 ? -3.870 -23.668 -0.373 1.00 95.38 320 PRO A O 1
ATOM 2541 N N . LEU A 1 321 ? -1.738 -24.399 -0.411 1.00 97.44 321 LEU A N 1
ATOM 2542 C CA . LEU A 1 321 ? -1.392 -23.841 -1.713 1.00 97.44 321 LEU A CA 1
ATOM 2543 C C . LEU A 1 321 ? -0.627 -24.873 -2.536 1.00 97.44 321 LEU A C 1
ATOM 2545 O O . LEU A 1 321 ? 0.331 -25.462 -2.042 1.00 97.44 321 LEU A O 1
ATOM 2549 N N . LEU A 1 322 ? -1.020 -25.046 -3.797 1.00 98.19 322 LEU A N 1
ATOM 2550 C CA . LEU A 1 322 ? -0.318 -25.889 -4.767 1.00 98.19 322 LEU A CA 1
ATOM 2551 C C . LEU A 1 322 ? 0.253 -25.023 -5.893 1.00 98.19 322 LEU A C 1
ATOM 2553 O O . LEU A 1 322 ? -0.480 -24.326 -6.588 1.00 98.19 322 LEU A O 1
ATOM 2557 N N . TYR A 1 323 ? 1.556 -25.087 -6.110 1.00 98.00 323 TYR A N 1
ATOM 2558 C CA . TYR A 1 323 ? 2.203 -24.554 -7.302 1.00 98.00 323 TYR A CA 1
ATOM 2559 C C . TYR A 1 323 ? 2.591 -25.722 -8.200 1.00 98.00 323 TYR A C 1
ATOM 2561 O O . TYR A 1 323 ? 3.281 -26.627 -7.740 1.00 98.00 323 TYR A O 1
ATOM 2569 N N . HIS A 1 324 ? 2.161 -25.718 -9.463 1.00 97.19 324 HIS A N 1
ATOM 2570 C CA . HIS A 1 324 ? 2.462 -26.813 -10.384 1.00 97.19 324 HIS A CA 1
ATOM 2571 C C . HIS A 1 324 ? 2.701 -26.296 -11.810 1.00 97.19 324 HIS A C 1
ATOM 2573 O O . HIS A 1 324 ? 1.753 -25.884 -12.480 1.00 97.19 324 HIS A O 1
ATOM 2579 N N . PRO A 1 325 ? 3.943 -26.311 -12.326 1.00 94.44 325 PRO A N 1
ATOM 2580 C CA . PRO A 1 325 ? 4.190 -26.004 -13.728 1.00 94.44 325 PRO A CA 1
ATOM 2581 C C . PRO A 1 325 ? 3.731 -27.194 -14.580 1.00 94.44 325 PRO A C 1
ATOM 2583 O O . PRO A 1 325 ? 4.345 -28.253 -14.578 1.00 94.44 325 PRO A O 1
ATOM 2586 N N . LEU A 1 326 ? 2.602 -27.039 -15.267 1.00 93.81 326 LEU A N 1
ATOM 2587 C CA . LEU A 1 326 ? 2.016 -28.070 -16.124 1.00 93.81 326 LEU A CA 1
ATOM 2588 C C . LEU A 1 326 ? 2.585 -27.933 -17.541 1.00 93.81 326 LEU A C 1
ATOM 2590 O O . LEU A 1 326 ? 2.052 -27.170 -18.358 1.00 93.81 326 LEU A O 1
ATOM 2594 N N . GLU A 1 327 ? 3.698 -28.613 -17.824 1.00 90.44 327 GLU A N 1
ATOM 2595 C CA . GLU A 1 327 ? 4.405 -28.481 -19.101 1.00 90.44 327 GLU A CA 1
ATOM 2596 C C . GLU A 1 327 ? 4.343 -29.716 -19.992 1.00 90.44 327 GLU A C 1
ATOM 2598 O O . GLU A 1 327 ? 4.269 -29.551 -21.211 1.00 90.44 327 GLU A O 1
ATOM 2603 N N . VAL A 1 328 ? 4.391 -30.912 -19.403 1.00 90.81 328 VAL A N 1
ATOM 2604 C CA . VAL A 1 328 ? 4.396 -32.202 -20.112 1.00 90.81 328 VAL A CA 1
ATOM 2605 C C . VAL A 1 328 ? 3.226 -33.087 -19.662 1.00 90.81 328 VAL A C 1
ATOM 2607 O O . VAL A 1 328 ? 2.678 -32.863 -18.593 1.00 90.81 328 VAL A O 1
ATOM 2610 N N . PRO A 1 329 ? 2.799 -34.099 -20.439 1.00 87.81 329 PRO A N 1
ATOM 2611 C CA . PRO A 1 329 ? 1.694 -34.982 -20.050 1.00 87.81 329 PRO A CA 1
ATOM 2612 C C . PRO A 1 329 ? 1.848 -35.655 -18.680 1.00 87.81 329 PRO A C 1
ATOM 2614 O O . PRO A 1 329 ? 0.870 -35.732 -17.941 1.00 87.81 329 PRO A O 1
ATOM 2617 N N . ASP A 1 330 ? 3.061 -36.074 -18.312 1.00 89.12 330 ASP A N 1
ATOM 2618 C CA . ASP A 1 330 ? 3.324 -36.733 -17.023 1.00 89.12 330 ASP A CA 1
ATOM 2619 C C . ASP A 1 330 ? 3.040 -35.817 -15.818 1.00 89.12 330 ASP A C 1
ATOM 2621 O O . ASP A 1 330 ? 2.663 -36.296 -14.746 1.00 89.12 330 ASP A O 1
ATOM 2625 N N . ASP A 1 331 ? 3.107 -34.496 -16.016 1.00 91.81 331 ASP A N 1
ATOM 2626 C CA . ASP A 1 331 ? 2.762 -33.488 -15.008 1.00 91.81 331 ASP A CA 1
ATOM 2627 C C . ASP A 1 331 ? 1.277 -33.576 -14.596 1.00 91.81 331 ASP A C 1
ATOM 2629 O O . ASP A 1 331 ? 0.920 -33.190 -13.483 1.00 91.81 331 ASP A O 1
ATOM 2633 N N . ALA A 1 332 ? 0.395 -34.105 -15.455 1.00 93.81 332 ALA A N 1
ATOM 2634 C CA . ALA A 1 332 ? -1.031 -34.235 -15.152 1.00 93.81 332 ALA A CA 1
ATOM 2635 C C . ALA A 1 332 ? -1.309 -35.266 -14.042 1.00 93.81 332 ALA A C 1
ATOM 2637 O O . ALA A 1 332 ? -2.218 -35.070 -13.230 1.00 93.81 332 ALA A O 1
ATOM 2638 N N . ASN A 1 333 ? -0.510 -36.336 -13.959 1.00 95.69 333 ASN A N 1
ATOM 2639 C CA . ASN A 1 333 ? -0.646 -37.341 -12.901 1.00 95.69 333 ASN A CA 1
ATOM 2640 C C . ASN A 1 333 ? -0.224 -36.762 -11.545 1.00 95.69 333 ASN A C 1
ATOM 2642 O O . ASN A 1 333 ? -0.974 -36.864 -10.576 1.00 95.69 333 ASN A O 1
ATOM 2646 N N . ALA A 1 334 ? 0.916 -36.066 -11.498 1.00 95.12 334 ALA A N 1
ATOM 2647 C CA . ALA A 1 334 ? 1.381 -35.385 -10.289 1.00 95.12 334 ALA A CA 1
ATOM 2648 C C . ALA A 1 334 ? 0.383 -34.311 -9.817 1.00 95.12 334 ALA A C 1
ATOM 2650 O O . ALA A 1 334 ? 0.084 -34.214 -8.625 1.00 95.12 334 ALA A O 1
ATOM 2651 N N . LEU A 1 335 ? -0.211 -33.559 -10.750 1.00 97.12 335 LEU A N 1
ATOM 2652 C CA . LEU A 1 335 ? -1.279 -32.608 -10.444 1.00 97.12 335 LEU A CA 1
ATOM 2653 C C . LEU A 1 335 ? -2.534 -33.301 -9.884 1.00 97.12 335 LEU A C 1
ATOM 2655 O O . LEU A 1 335 ? -3.145 -32.792 -8.943 1.00 97.12 335 LEU A O 1
ATOM 2659 N N . THR A 1 336 ? -2.907 -34.464 -10.427 1.00 97.94 336 THR A N 1
ATOM 2660 C CA . THR A 1 336 ? -4.032 -35.277 -9.930 1.00 97.94 336 THR A CA 1
ATOM 2661 C C . THR A 1 336 ? -3.786 -35.742 -8.497 1.00 97.94 336 THR A C 1
ATOM 2663 O O . THR A 1 336 ? -4.680 -35.643 -7.655 1.00 97.94 336 THR A O 1
ATOM 2666 N N . ASP A 1 337 ? -2.571 -36.197 -8.189 1.00 97.38 337 ASP A N 1
ATOM 2667 C CA . ASP A 1 337 ? -2.176 -36.590 -6.833 1.00 97.38 337 ASP A CA 1
ATOM 2668 C C . ASP A 1 337 ? -2.175 -35.387 -5.879 1.00 97.38 337 ASP A C 1
ATOM 2670 O O . ASP A 1 337 ? -2.657 -35.487 -4.748 1.00 97.38 337 ASP A O 1
ATOM 2674 N N . GLY A 1 338 ? -1.727 -34.223 -6.362 1.00 97.44 338 GLY A N 1
ATOM 2675 C CA . GLY A 1 338 ? -1.839 -32.947 -5.657 1.00 97.44 338 GLY A CA 1
ATOM 2676 C C . GLY A 1 338 ? -3.284 -32.602 -5.296 1.00 97.44 338 GLY A C 1
ATOM 2677 O O . GLY A 1 338 ? -3.566 -32.275 -4.144 1.00 97.44 338 GLY A O 1
ATOM 2678 N N . TYR A 1 339 ? -4.221 -32.738 -6.240 1.00 98.25 339 TYR A N 1
ATOM 2679 C CA . TYR A 1 339 ? -5.649 -32.527 -5.981 1.00 98.25 339 TYR A CA 1
ATOM 2680 C C . TYR A 1 339 ? -6.262 -33.575 -5.066 1.00 98.25 339 TYR A C 1
ATOM 2682 O O . TYR A 1 339 ? -7.106 -33.232 -4.236 1.00 98.25 339 TYR A O 1
ATOM 2690 N N . ARG A 1 340 ? -5.820 -34.830 -5.171 1.00 97.75 340 ARG A N 1
ATOM 2691 C CA . ARG A 1 340 ? -6.246 -35.893 -4.263 1.00 97.75 340 ARG A CA 1
ATOM 2692 C C . ARG A 1 340 ? -5.882 -35.575 -2.827 1.00 97.75 340 ARG A C 1
ATOM 2694 O O . ARG A 1 340 ? -6.726 -35.734 -1.954 1.00 97.75 340 ARG A O 1
ATOM 2701 N N . PHE A 1 341 ? -4.669 -35.093 -2.591 1.00 97.06 341 PHE A N 1
ATOM 2702 C CA . PHE A 1 341 ? -4.256 -34.655 -1.264 1.00 97.06 341 PHE A CA 1
ATOM 2703 C C . PHE A 1 341 ? -5.009 -33.398 -0.815 1.00 97.06 341 PHE A C 1
ATOM 2705 O O . PHE A 1 341 ? -5.513 -33.341 0.304 1.00 97.06 341 PHE A O 1
ATOM 2712 N N . LEU A 1 342 ? -5.126 -32.406 -1.702 1.00 95.94 342 LEU A N 1
ATOM 2713 C CA . LEU A 1 342 ? -5.720 -31.106 -1.398 1.00 95.94 342 LEU A CA 1
ATOM 2714 C C . LEU A 1 342 ? -7.214 -31.187 -1.058 1.00 95.94 342 LEU A C 1
ATOM 2716 O O . LEU A 1 342 ? -7.646 -30.530 -0.119 1.00 95.94 342 LEU A O 1
ATOM 2720 N N . LEU A 1 343 ? -7.998 -31.948 -1.830 1.00 96.25 343 LEU A N 1
ATOM 2721 C CA . LEU A 1 343 ? -9.467 -31.974 -1.757 1.00 96.25 343 LEU A CA 1
ATOM 2722 C C . LEU A 1 343 ? -10.027 -33.164 -0.963 1.00 96.25 343 LEU A C 1
ATOM 2724 O O . LEU A 1 343 ? -11.247 -33.270 -0.799 1.00 96.25 343 LEU A O 1
ATOM 2728 N N . SER A 1 344 ? -9.173 -34.079 -0.490 1.00 95.38 344 SER A N 1
ATOM 2729 C CA . SER A 1 344 ? -9.630 -35.244 0.269 1.00 95.38 344 SER A CA 1
ATOM 2730 C C . SER A 1 344 ? -10.167 -34.820 1.634 1.00 95.38 344 SER A C 1
ATOM 2732 O O . SER A 1 344 ? -9.398 -34.249 2.403 1.00 95.38 344 SER A O 1
ATOM 2734 N N . PRO A 1 345 ? -11.423 -35.148 1.997 1.00 91.31 345 PRO A N 1
ATOM 2735 C CA . PRO A 1 345 ? -11.979 -34.835 3.316 1.00 91.31 345 PRO A CA 1
ATOM 2736 C C . PRO A 1 345 ? -11.237 -35.569 4.443 1.00 91.31 345 PRO A C 1
ATOM 2738 O O . PRO A 1 345 ? -11.134 -35.071 5.563 1.00 91.31 345 PRO A O 1
ATOM 2741 N N . GLU A 1 346 ? -10.640 -36.717 4.134 1.00 93.44 346 GLU A N 1
ATOM 2742 C CA . GLU A 1 346 ? -9.873 -37.534 5.069 1.00 93.44 346 GLU A CA 1
ATOM 2743 C C . GLU A 1 346 ? -8.362 -37.356 4.865 1.00 93.44 346 GLU A C 1
ATOM 2745 O O . GLU A 1 346 ? -7.926 -37.045 3.750 1.00 93.44 346 GLU A O 1
ATOM 2750 N N . PRO A 1 347 ? -7.550 -37.580 5.912 1.00 93.06 347 PRO A N 1
ATOM 2751 C CA . PRO A 1 347 ? -6.104 -37.672 5.778 1.00 93.06 347 PRO A CA 1
ATOM 2752 C C . PRO A 1 347 ? -5.688 -38.676 4.687 1.00 93.06 347 PRO A C 1
ATOM 2754 O O . PRO A 1 347 ? -6.209 -39.788 4.617 1.00 93.06 347 PRO A O 1
ATOM 2757 N N . THR A 1 348 ? -4.749 -38.298 3.820 1.00 95.31 348 THR A N 1
ATOM 2758 C CA . THR A 1 348 ? -4.280 -39.122 2.691 1.00 95.31 348 THR A CA 1
ATOM 2759 C C . THR A 1 348 ? -2.759 -39.171 2.610 1.00 95.31 348 THR A C 1
ATOM 2761 O O . THR A 1 348 ? -2.052 -38.513 3.375 1.00 95.31 348 THR A O 1
ATOM 2764 N N . GLN A 1 349 ? -2.240 -40.011 1.713 1.00 95.62 349 GLN A N 1
ATOM 2765 C CA . GLN A 1 349 ? -0.813 -40.032 1.412 1.00 95.62 349 GLN A CA 1
ATOM 2766 C C . GLN A 1 349 ? -0.408 -38.730 0.703 1.00 95.62 349 GLN A C 1
ATOM 2768 O O . GLN A 1 349 ? -1.105 -38.307 -0.224 1.00 95.62 349 GLN A O 1
ATOM 2773 N N . PRO A 1 350 ? 0.694 -38.091 1.127 1.00 96.50 350 PRO A N 1
ATOM 2774 C CA . PRO A 1 350 ? 1.168 -36.864 0.509 1.00 96.50 350 PRO A CA 1
ATOM 2775 C C . PRO A 1 350 ? 1.733 -37.131 -0.897 1.00 96.50 350 PRO A C 1
ATOM 2777 O O . PRO A 1 350 ? 2.345 -38.177 -1.122 1.00 96.50 350 PRO A O 1
ATOM 2780 N N . PRO A 1 351 ? 1.548 -36.204 -1.855 1.00 96.94 351 PRO A N 1
ATOM 2781 C CA . PRO A 1 351 ? 1.994 -36.392 -3.230 1.00 96.94 351 PRO A CA 1
ATOM 2782 C C . PRO A 1 351 ? 3.519 -36.274 -3.344 1.00 96.94 351 PRO A C 1
ATOM 2784 O O . PRO A 1 351 ? 4.148 -35.453 -2.674 1.00 96.94 351 PRO A O 1
ATOM 2787 N N . THR A 1 352 ? 4.122 -37.046 -4.249 1.00 95.75 352 THR A N 1
ATOM 2788 C CA . THR A 1 352 ? 5.518 -36.848 -4.664 1.00 95.75 352 THR A CA 1
ATOM 2789 C C . THR A 1 352 ? 5.552 -35.927 -5.879 1.00 95.75 352 THR A C 1
ATOM 2791 O O . THR A 1 352 ? 5.322 -36.356 -7.006 1.00 95.75 352 THR A O 1
ATOM 2794 N N . LEU A 1 353 ? 5.826 -34.644 -5.647 1.00 95.19 353 LEU A N 1
ATOM 2795 C CA . LEU A 1 353 ? 5.912 -33.645 -6.708 1.00 95.19 353 LEU A CA 1
ATOM 2796 C C . LEU A 1 353 ? 7.356 -33.534 -7.204 1.00 95.19 353 LEU A C 1
ATOM 2798 O O . LEU A 1 353 ? 8.211 -32.991 -6.515 1.00 95.19 353 LEU A O 1
ATOM 2802 N N . LEU A 1 354 ? 7.628 -34.019 -8.419 1.00 92.31 354 LEU A N 1
ATOM 2803 C CA . LEU A 1 354 ? 8.914 -33.768 -9.090 1.00 92.31 354 LEU A CA 1
ATOM 2804 C C . LEU A 1 354 ? 9.000 -32.346 -9.650 1.00 92.31 354 LEU A C 1
ATOM 2806 O O . LEU A 1 354 ? 10.081 -31.865 -9.971 1.00 92.31 354 LEU A O 1
ATOM 2810 N N . ARG A 1 355 ? 7.861 -31.665 -9.805 1.00 93.00 355 ARG A N 1
ATOM 2811 C CA . ARG A 1 355 ? 7.793 -30.291 -10.291 1.00 93.00 355 ARG A CA 1
ATOM 2812 C C . ARG A 1 355 ? 6.757 -29.518 -9.500 1.00 93.00 355 ARG A C 1
ATOM 2814 O O . ARG A 1 355 ? 5.627 -29.963 -9.331 1.00 93.00 355 ARG A O 1
ATOM 2821 N N . GLY A 1 356 ? 7.143 -28.323 -9.073 1.00 96.00 356 GLY A N 1
ATOM 2822 C CA . GLY A 1 356 ? 6.301 -27.500 -8.222 1.00 96.00 356 GLY A CA 1
ATOM 2823 C C . GLY A 1 356 ? 6.347 -27.923 -6.756 1.00 96.00 356 GLY A C 1
ATOM 2824 O O . GLY A 1 356 ? 7.239 -28.660 -6.349 1.00 96.00 356 GLY A O 1
ATOM 2825 N N . PHE A 1 357 ? 5.417 -27.403 -5.960 1.00 98.12 357 PHE A N 1
ATOM 2826 C CA . PHE A 1 357 ? 5.398 -27.608 -4.515 1.00 98.12 357 PHE A CA 1
ATOM 2827 C C . PHE A 1 357 ? 4.004 -27.485 -3.923 1.00 98.12 357 PHE A C 1
ATOM 2829 O O . PHE A 1 357 ? 3.131 -26.815 -4.480 1.00 98.12 357 PHE A O 1
ATOM 2836 N N . LEU A 1 358 ? 3.814 -28.086 -2.749 1.00 98.00 358 LEU A N 1
ATOM 2837 C CA . LEU A 1 358 ? 2.569 -28.012 -2.000 1.00 98.00 358 LEU A CA 1
ATOM 2838 C C . LEU A 1 358 ? 2.830 -27.587 -0.554 1.00 98.00 358 LEU A C 1
ATOM 2840 O O . LEU A 1 358 ? 3.551 -28.255 0.187 1.00 98.00 358 LEU A O 1
ATOM 2844 N N . TYR A 1 359 ? 2.191 -26.491 -0.152 1.00 97.50 359 TYR A N 1
ATOM 2845 C CA . TYR A 1 359 ? 2.009 -26.138 1.250 1.00 97.50 359 TYR A CA 1
ATOM 2846 C C . TYR A 1 359 ? 0.840 -26.948 1.799 1.00 97.50 359 TYR A C 1
ATOM 2848 O O . TYR A 1 359 ? -0.321 -26.665 1.489 1.00 97.50 359 TYR A O 1
ATOM 2856 N N . GLY A 1 360 ? 1.159 -27.989 2.564 1.00 94.12 360 GLY A N 1
ATOM 2857 C CA . GLY A 1 360 ? 0.200 -28.984 3.037 1.00 94.12 360 GLY A CA 1
ATOM 2858 C C . GLY A 1 360 ? -0.099 -28.841 4.520 1.00 94.12 360 GLY A C 1
ATOM 2859 O O . GLY A 1 360 ? 0.775 -28.520 5.314 1.00 94.12 360 GLY A O 1
ATOM 2860 N N . LEU A 1 361 ? -1.336 -29.114 4.924 1.00 91.44 361 LEU A N 1
ATOM 2861 C CA . LEU A 1 361 ? -1.671 -29.167 6.344 1.00 91.44 361 LEU A CA 1
ATOM 2862 C C . LEU A 1 361 ? -1.181 -30.500 6.930 1.00 91.44 361 LEU A C 1
ATOM 2864 O O . LEU A 1 361 ? -1.522 -31.544 6.373 1.00 91.44 361 LEU A O 1
ATOM 2868 N N . PRO A 1 362 ? -0.457 -30.518 8.064 1.00 91.81 362 PRO A N 1
ATOM 2869 C CA . PRO A 1 362 ? -0.041 -31.774 8.689 1.00 91.81 362 PRO A CA 1
ATOM 2870 C C . PRO A 1 362 ? -1.205 -32.702 9.041 1.00 91.81 362 PRO A C 1
ATOM 2872 O O . PRO A 1 362 ? -1.092 -33.917 8.922 1.00 91.81 362 PRO A O 1
ATOM 2875 N N . SER A 1 363 ? -2.359 -32.130 9.392 1.00 89.44 363 SER A N 1
ATOM 2876 C CA . SER A 1 363 ? -3.600 -32.870 9.651 1.00 89.44 363 SER A CA 1
ATOM 2877 C C . SER A 1 363 ? -4.183 -33.580 8.423 1.00 89.44 363 SER A C 1
ATOM 2879 O O . SER A 1 363 ? -5.050 -34.434 8.585 1.00 89.44 363 SER A O 1
ATOM 2881 N N . ALA A 1 364 ? -3.726 -33.260 7.209 1.00 91.69 364 ALA A N 1
ATOM 2882 C CA . ALA A 1 364 ? -4.140 -33.930 5.978 1.00 91.69 364 ALA A CA 1
ATOM 2883 C C . ALA A 1 364 ? -3.296 -35.178 5.652 1.00 91.69 364 ALA A C 1
ATOM 2885 O O . ALA A 1 364 ? -3.596 -35.871 4.684 1.00 91.69 364 ALA A O 1
ATOM 2886 N N . VAL A 1 365 ? -2.263 -35.494 6.443 1.00 92.62 365 VAL A N 1
ATOM 2887 C CA . VAL A 1 365 ? -1.382 -36.654 6.221 1.00 92.62 365 VAL A CA 1
ATOM 2888 C C . VAL A 1 365 ? -1.880 -37.870 7.014 1.00 92.62 365 VAL A C 1
ATOM 2890 O O . VAL A 1 365 ? -2.062 -37.783 8.227 1.00 92.62 365 VAL A O 1
ATOM 2893 N N . ALA A 1 366 ? -2.085 -39.007 6.338 1.00 85.25 366 ALA A N 1
ATOM 2894 C CA . ALA A 1 366 ? -2.726 -40.218 6.881 1.00 85.25 366 ALA A CA 1
ATOM 2895 C C . ALA A 1 366 ? -2.177 -40.715 8.237 1.00 85.25 366 ALA A C 1
ATOM 2897 O O . ALA A 1 366 ? -2.953 -41.053 9.130 1.00 85.25 366 ALA A O 1
ATOM 2898 N N . ASP A 1 367 ? -0.858 -40.697 8.432 1.00 73.56 367 ASP A N 1
ATOM 2899 C CA . ASP A 1 367 ? -0.226 -41.210 9.657 1.00 73.56 367 ASP A CA 1
ATOM 2900 C C . ASP A 1 367 ? -0.343 -40.264 10.861 1.00 73.56 367 ASP A C 1
ATOM 2902 O O . ASP A 1 367 ? -0.307 -40.719 12.006 1.00 73.56 367 ASP A O 1
ATOM 2906 N N . ALA A 1 368 ? -0.538 -38.960 10.633 1.00 61.00 368 ALA A N 1
ATOM 2907 C CA . ALA A 1 368 ? -0.652 -37.976 11.712 1.00 61.00 368 ALA A CA 1
ATOM 2908 C C . ALA A 1 368 ? -1.929 -38.174 12.553 1.00 61.00 368 ALA A C 1
ATOM 2910 O O . ALA A 1 368 ? -1.979 -37.778 13.716 1.00 61.00 368 ALA A O 1
ATOM 2911 N N . ALA A 1 369 ? -2.962 -38.806 11.986 1.00 54.19 369 ALA A N 1
ATOM 2912 C CA . ALA A 1 369 ? -4.270 -38.953 12.619 1.00 54.19 369 ALA A CA 1
ATOM 2913 C C . ALA A 1 369 ? -4.333 -40.052 13.696 1.00 54.19 369 ALA A C 1
ATOM 2915 O O . ALA A 1 369 ? -5.216 -40.016 14.547 1.00 54.19 369 ALA A O 1
ATOM 2916 N N . THR A 1 370 ? -3.413 -41.022 13.693 1.00 54.34 370 THR A N 1
ATOM 2917 C CA . THR A 1 370 ? -3.510 -42.209 14.569 1.00 54.34 370 THR A CA 1
ATOM 2918 C C . THR A 1 370 ? -2.905 -42.029 15.965 1.00 54.34 370 THR A C 1
ATOM 2920 O O . THR A 1 370 ? -3.131 -42.877 16.828 1.00 54.34 370 THR A O 1
ATOM 2923 N N . LYS A 1 371 ? -2.152 -40.947 16.220 1.00 55.56 371 LYS A N 1
ATOM 2924 C CA . LYS A 1 371 ? -1.396 -40.761 17.478 1.00 55.56 371 LYS A CA 1
ATOM 2925 C C . LYS A 1 371 ? -1.707 -39.491 18.266 1.00 55.56 371 LYS A C 1
ATOM 2927 O O . LYS A 1 371 ? -1.329 -39.405 19.434 1.00 55.56 371 LYS A O 1
ATOM 2932 N N . VAL A 1 372 ? -2.412 -38.521 17.686 1.00 53.91 372 VAL A N 1
ATOM 2933 C CA . VAL A 1 372 ? -2.844 -37.333 18.434 1.00 53.91 372 VAL A CA 1
ATOM 2934 C C . VAL A 1 372 ? -4.051 -37.740 19.275 1.00 53.91 372 VAL A C 1
ATOM 2936 O O . VAL A 1 372 ? -5.154 -37.848 18.749 1.00 53.91 372 VAL A O 1
ATOM 2939 N N . GLY A 1 373 ? -3.841 -38.022 20.565 1.00 53.16 373 GLY A N 1
ATOM 2940 C CA . GLY A 1 373 ? -4.935 -38.299 21.502 1.00 53.16 373 GLY A CA 1
ATOM 2941 C C . GLY A 1 373 ? -6.032 -37.227 21.421 1.00 53.16 373 GLY A C 1
ATOM 2942 O O . GLY A 1 373 ? -5.738 -36.078 21.093 1.00 53.16 373 GLY A O 1
ATOM 2943 N N . ASP A 1 374 ? -7.278 -37.605 21.728 1.00 49.47 374 ASP A N 1
ATOM 2944 C CA . ASP A 1 374 ? -8.531 -36.828 21.568 1.00 49.47 374 ASP A CA 1
ATOM 2945 C C . ASP A 1 374 ? -8.521 -35.372 22.102 1.00 49.47 374 ASP A C 1
ATOM 2947 O O . ASP A 1 374 ? -9.426 -34.582 21.827 1.00 49.47 374 ASP A O 1
ATOM 2951 N N . GLU A 1 375 ? -7.481 -34.955 22.820 1.00 46.97 375 GLU A N 1
ATOM 2952 C CA . GLU A 1 375 ? -7.234 -33.579 23.261 1.00 46.97 375 GLU A CA 1
ATOM 2953 C C . GLU A 1 375 ? -6.619 -32.680 22.169 1.00 46.97 375 GLU A C 1
ATOM 2955 O O . GLU A 1 375 ? -5.811 -31.784 22.440 1.00 46.97 375 GLU A O 1
ATOM 2960 N N . SER A 1 376 ? -6.996 -32.882 20.904 1.00 44.84 376 SER A N 1
ATOM 2961 C CA . SER A 1 376 ? -6.535 -32.007 19.828 1.00 44.84 376 SER A CA 1
ATOM 2962 C C . SER A 1 376 ? -7.063 -30.574 20.031 1.00 44.84 376 SER A C 1
ATOM 2964 O O . SER A 1 376 ? -8.268 -30.374 20.233 1.00 44.84 376 SER A O 1
ATOM 2966 N N . PRO A 1 377 ? -6.215 -29.531 19.905 1.00 44.12 377 PRO A N 1
ATOM 2967 C CA . PRO A 1 377 ? -6.664 -28.139 19.859 1.00 44.12 377 PRO A CA 1
ATOM 2968 C C . PRO A 1 377 ? -7.620 -27.852 18.688 1.00 44.12 377 PRO A C 1
ATOM 2970 O O . PRO A 1 377 ? -8.278 -26.814 18.717 1.00 44.12 377 PRO A O 1
ATOM 2973 N N . ALA A 1 378 ? -7.783 -28.786 17.735 1.00 43.22 378 ALA A N 1
ATOM 2974 C CA . ALA A 1 378 ? -8.857 -28.774 16.738 1.00 43.22 378 ALA A CA 1
ATOM 2975 C C . ALA A 1 378 ? -10.249 -28.627 17.366 1.00 43.22 378 ALA A C 1
ATOM 2977 O O . ALA A 1 378 ? -11.137 -28.050 16.739 1.00 43.22 378 ALA A O 1
ATOM 2978 N N . ASN A 1 379 ? -10.421 -29.044 18.629 1.00 42.00 379 ASN A N 1
ATOM 2979 C CA . ASN A 1 379 ? -11.609 -28.681 19.374 1.00 42.00 379 ASN A CA 1
ATOM 2980 C C . ASN A 1 379 ? -11.745 -27.150 19.388 1.00 42.00 379 ASN A C 1
ATOM 2982 O O . ASN A 1 379 ? -12.708 -26.645 18.832 1.00 42.00 379 ASN A O 1
ATOM 2986 N N . ASN A 1 380 ? -10.807 -26.372 19.930 1.00 41.91 380 ASN A N 1
ATOM 2987 C CA . ASN A 1 380 ? -10.977 -24.925 20.167 1.00 41.91 380 ASN A CA 1
ATOM 2988 C C . ASN A 1 380 ? -11.239 -24.044 18.933 1.00 41.91 380 ASN A C 1
ATOM 2990 O O . ASN A 1 380 ? -11.883 -23.005 19.094 1.00 41.91 380 ASN A O 1
ATOM 2994 N N . SER A 1 381 ? -10.852 -24.477 17.733 1.00 44.22 381 SER A N 1
ATOM 2995 C CA . SER A 1 381 ? -10.970 -23.662 16.513 1.00 44.22 381 SER A CA 1
ATOM 2996 C C . SER A 1 381 ? -12.087 -24.076 15.557 1.00 44.22 381 SER A C 1
ATOM 2998 O O . SER A 1 381 ? -12.316 -23.378 14.569 1.00 44.22 381 SER A O 1
ATOM 3000 N N . ALA A 1 382 ? -12.871 -25.115 15.878 1.00 50.91 382 ALA A N 1
ATOM 3001 C CA . ALA A 1 382 ? -14.184 -25.351 15.269 1.00 50.91 382 ALA A CA 1
ATOM 3002 C C . ALA A 1 382 ? -15.164 -24.244 15.717 1.00 50.91 382 ALA A C 1
ATOM 3004 O O . ALA A 1 382 ? -16.095 -24.442 16.502 1.00 50.91 382 ALA A O 1
ATOM 3005 N N . MET A 1 383 ? -14.870 -23.014 15.288 1.00 54.16 383 MET A N 1
ATOM 3006 C CA . MET A 1 383 ? -15.392 -21.791 15.868 1.00 54.16 383 MET A CA 1
ATOM 3007 C C . MET A 1 383 ? -16.911 -21.724 15.683 1.00 54.16 383 MET A C 1
ATOM 3009 O O . MET A 1 383 ? -17.611 -21.425 16.646 1.00 54.16 383 MET A O 1
ATOM 3013 N N . LEU A 1 384 ? -17.426 -22.027 14.493 1.00 56.06 384 LEU A N 1
ATOM 3014 C CA . LEU A 1 384 ? -18.856 -21.909 14.185 1.00 56.06 384 LEU A CA 1
ATOM 3015 C C . LEU A 1 384 ? -19.706 -23.096 14.685 1.00 56.06 384 LEU A C 1
ATOM 3017 O O . LEU A 1 384 ? -20.925 -22.966 14.746 1.00 56.06 384 LEU A O 1
ATOM 3021 N N . THR A 1 385 ? -19.104 -24.233 15.058 1.00 53.53 385 THR A N 1
ATOM 3022 C CA . THR A 1 385 ? -19.844 -25.480 15.349 1.00 53.53 385 THR A CA 1
ATOM 3023 C C . THR A 1 385 ? -19.800 -25.924 16.810 1.00 53.53 385 THR A C 1
ATOM 3025 O O . THR A 1 385 ? -20.668 -26.693 17.228 1.00 53.53 385 THR A O 1
ATOM 3028 N N . LYS A 1 386 ? -18.874 -25.411 17.636 1.00 53.34 386 LYS A N 1
ATOM 3029 C CA . LYS A 1 386 ? -18.898 -25.660 19.087 1.00 53.34 386 LYS A CA 1
ATOM 3030 C C . LYS A 1 386 ? -20.152 -25.060 19.733 1.00 53.34 386 LYS A C 1
ATOM 3032 O O . LYS A 1 386 ? -20.176 -23.886 20.087 1.00 53.34 386 LYS A O 1
ATOM 3037 N N . GLY A 1 387 ? -21.178 -25.886 19.924 1.00 56.06 387 GLY A N 1
ATOM 3038 C CA . GLY A 1 387 ? -22.354 -25.567 20.740 1.00 56.06 387 GLY A CA 1
ATOM 3039 C C . GLY A 1 387 ? -23.703 -25.761 20.052 1.00 56.06 387 GLY A C 1
ATOM 3040 O O . GLY A 1 387 ? -24.726 -25.673 20.724 1.00 56.06 387 GLY A O 1
ATOM 3041 N N . SER A 1 388 ? -23.732 -26.057 18.750 1.00 52.12 388 SER A N 1
ATOM 3042 C CA . SER A 1 388 ? -24.977 -26.337 18.030 1.00 52.12 388 SER A CA 1
ATOM 3043 C C . SER A 1 388 ? -25.049 -27.816 17.664 1.00 52.12 388 SER A C 1
ATOM 3045 O O . SER A 1 388 ? -24.220 -28.307 16.908 1.00 52.12 388 SER A O 1
ATOM 3047 N N . SER A 1 389 ? -26.055 -28.529 18.177 1.00 56.88 389 SER A N 1
ATOM 3048 C CA . SER A 1 389 ? -26.389 -29.901 17.759 1.00 56.88 389 SER A CA 1
ATOM 3049 C C . SER A 1 389 ? -27.049 -29.967 16.374 1.00 56.88 389 SER A C 1
ATOM 3051 O O . SER A 1 389 ? -27.434 -31.044 15.924 1.00 56.88 389 SER A O 1
ATOM 3053 N N . VAL A 1 390 ? -27.220 -28.822 15.705 1.00 59.94 390 VAL A N 1
ATOM 3054 C CA . VAL A 1 390 ? -27.833 -28.746 14.380 1.00 59.94 390 VAL A CA 1
ATOM 3055 C C . VAL A 1 390 ? -26.802 -29.183 13.335 1.00 59.94 390 VAL A C 1
ATOM 3057 O O . VAL A 1 390 ? -25.716 -28.596 13.300 1.00 59.94 390 VAL A O 1
ATOM 3060 N N . PRO A 1 391 ? -27.110 -30.180 12.482 1.00 62.12 391 PRO A N 1
ATOM 3061 C CA . PRO A 1 391 ? -26.225 -30.560 11.390 1.00 62.12 391 PRO A CA 1
ATOM 3062 C C . PRO A 1 391 ? -25.952 -29.338 10.500 1.00 62.12 391 PRO A C 1
ATOM 3064 O O . PRO A 1 391 ? -26.871 -28.545 10.263 1.00 62.12 391 PRO A O 1
ATOM 3067 N N . PRO A 1 392 ? -24.708 -29.146 10.029 1.00 61.75 392 PRO A N 1
ATOM 3068 C CA . PRO A 1 392 ? -24.379 -28.014 9.179 1.00 61.75 392 PRO A CA 1
ATOM 3069 C C . PRO A 1 392 ? -25.288 -28.009 7.938 1.00 61.75 392 PRO A C 1
ATOM 3071 O O . PRO A 1 392 ? -25.653 -29.079 7.441 1.00 61.75 392 PRO A O 1
ATOM 3074 N N . PRO A 1 393 ? -25.690 -26.825 7.439 1.00 64.69 393 PRO A N 1
ATOM 3075 C CA . PRO A 1 393 ? -26.458 -26.745 6.205 1.00 64.69 393 PRO A CA 1
ATOM 3076 C C . PRO A 1 393 ? -25.696 -27.453 5.080 1.00 64.69 393 PRO A C 1
ATOM 3078 O O . PRO A 1 393 ? -24.477 -27.324 4.995 1.00 64.69 393 PRO A O 1
ATOM 3081 N N . GLN A 1 394 ? -26.422 -28.149 4.197 1.00 68.38 394 GLN A N 1
ATOM 3082 C CA . GLN A 1 394 ? -25.850 -28.853 3.037 1.00 68.38 394 GLN A CA 1
ATOM 3083 C C . GLN A 1 394 ? -25.004 -27.953 2.127 1.00 68.38 394 GLN A C 1
ATOM 3085 O O . GLN A 1 394 ? -24.232 -28.461 1.333 1.00 68.38 394 GLN A O 1
ATOM 3090 N N . GLN A 1 395 ? -25.148 -26.627 2.213 1.00 75.31 395 GLN A N 1
ATOM 3091 C CA . GLN A 1 395 ? -24.254 -25.702 1.537 1.00 75.31 395 GLN A CA 1
ATOM 3092 C C . GLN A 1 395 ? -24.055 -24.441 2.375 1.00 75.31 395 GLN A C 1
ATOM 3094 O O . GLN A 1 395 ? -25.016 -23.768 2.759 1.00 75.31 395 GLN A O 1
ATOM 3099 N N . VAL A 1 396 ? -22.795 -24.106 2.652 1.00 82.00 396 VAL A N 1
ATOM 3100 C CA . VAL A 1 396 ? -22.435 -22.882 3.372 1.00 82.00 396 VAL A CA 1
ATOM 3101 C C . VAL A 1 396 ? -22.492 -21.698 2.395 1.00 82.00 396 VAL A C 1
ATOM 3103 O O . VAL A 1 396 ? -21.817 -21.729 1.363 1.00 82.00 396 VAL A O 1
ATOM 3106 N N . PRO A 1 397 ? -23.268 -20.634 2.680 1.00 87.19 397 PRO A N 1
ATOM 3107 C CA . PRO A 1 397 ? -23.278 -19.438 1.841 1.00 87.19 397 PRO A CA 1
ATOM 3108 C C . PRO A 1 397 ? -21.888 -18.794 1.742 1.00 87.19 397 PRO A C 1
ATOM 3110 O O . PRO A 1 397 ? -21.164 -18.729 2.739 1.00 87.19 397 PRO A O 1
ATOM 3113 N N . ASN A 1 398 ? -21.547 -18.215 0.586 1.00 86.75 398 ASN A N 1
ATOM 3114 C CA . ASN A 1 398 ? -20.244 -17.583 0.338 1.00 86.75 398 ASN A CA 1
ATOM 3115 C C . ASN A 1 398 ? -19.847 -16.563 1.399 1.00 86.75 398 ASN A C 1
ATOM 3117 O O . ASN A 1 398 ? -18.683 -16.476 1.766 1.00 86.75 398 ASN A O 1
ATOM 3121 N N . TRP A 1 399 ? -20.808 -15.805 1.920 1.00 89.50 399 TRP A N 1
ATOM 3122 C CA . TRP A 1 399 ? -20.538 -14.781 2.912 1.00 89.50 399 TRP A CA 1
ATOM 3123 C C . TRP A 1 399 ? -20.106 -15.359 4.257 1.00 89.50 399 TRP A C 1
ATOM 3125 O O . TRP A 1 399 ? -19.295 -14.736 4.941 1.00 89.50 399 TRP A O 1
ATOM 3135 N N . ALA A 1 400 ? -20.602 -16.538 4.634 1.00 89.38 400 ALA A N 1
ATOM 3136 C CA . ALA A 1 400 ? -20.190 -17.199 5.864 1.00 89.38 400 ALA A CA 1
ATOM 3137 C C . ALA A 1 400 ? -18.750 -17.707 5.723 1.00 89.38 400 ALA A C 1
ATOM 3139 O O . ALA A 1 400 ? -17.912 -17.397 6.571 1.00 89.38 400 ALA A O 1
ATOM 3140 N N . SER A 1 401 ? -18.433 -18.359 4.599 1.00 88.88 401 SER A N 1
ATOM 3141 C CA . SER A 1 401 ? -17.062 -18.766 4.270 1.00 88.88 401 SER A CA 1
ATOM 3142 C C . SER A 1 401 ? -16.120 -17.564 4.187 1.00 88.88 401 SER A C 1
ATOM 3144 O O . SER A 1 401 ? -15.058 -17.584 4.796 1.00 88.88 401 SER A O 1
ATOM 3146 N N . ALA A 1 402 ? -16.516 -16.475 3.525 1.00 88.25 402 ALA A N 1
ATOM 3147 C CA . ALA A 1 402 ? -15.716 -15.255 3.431 1.00 88.25 402 ALA A CA 1
ATOM 3148 C C . ALA A 1 402 ? -15.456 -14.607 4.800 1.00 88.25 402 ALA A C 1
ATOM 3150 O O . ALA A 1 402 ? -14.342 -14.151 5.065 1.00 88.25 402 ALA A O 1
ATOM 3151 N N . THR A 1 403 ? -16.449 -14.615 5.700 1.00 87.81 403 THR A N 1
ATOM 3152 C CA . THR A 1 403 ? -16.250 -14.139 7.080 1.00 87.81 403 THR A CA 1
ATOM 3153 C C . THR A 1 403 ? -15.254 -15.029 7.820 1.00 87.81 403 THR A C 1
ATOM 3155 O O . THR A 1 403 ? -14.346 -14.519 8.469 1.00 87.81 403 THR A O 1
ATOM 3158 N N . GLN A 1 404 ? -15.377 -16.352 7.681 1.00 88.81 404 GLN A N 1
ATOM 3159 C CA . GLN A 1 404 ? -14.434 -17.305 8.265 1.00 88.81 404 GLN A CA 1
ATOM 3160 C C . GLN A 1 404 ? -13.003 -17.062 7.759 1.00 88.81 404 GLN A C 1
ATOM 3162 O O . GLN A 1 404 ? -12.088 -16.927 8.569 1.00 88.81 404 GLN A O 1
ATOM 3167 N N . ARG A 1 405 ? -12.806 -16.890 6.444 1.00 89.50 405 ARG A N 1
ATOM 3168 C CA . ARG A 1 405 ? -11.489 -16.550 5.867 1.00 89.50 405 ARG A CA 1
ATOM 3169 C C . ARG A 1 405 ? -10.959 -15.215 6.384 1.00 89.50 405 ARG A C 1
ATOM 3171 O O . ARG A 1 405 ? -9.765 -15.079 6.642 1.00 89.50 405 ARG A O 1
ATOM 3178 N N . PHE A 1 406 ? -11.832 -14.225 6.561 1.00 88.44 406 PHE A N 1
ATOM 3179 C CA . PHE A 1 406 ? -11.448 -12.956 7.172 1.00 88.44 406 PHE A CA 1
ATOM 3180 C C . PHE A 1 406 ? -10.961 -13.141 8.614 1.00 88.44 406 PHE A C 1
ATOM 3182 O O . PHE A 1 406 ? -9.938 -12.560 8.971 1.00 88.44 406 PHE A O 1
ATOM 3189 N N . PHE A 1 407 ? -11.640 -13.958 9.425 1.00 87.56 407 PHE A N 1
ATOM 3190 C CA . PHE A 1 407 ? -11.213 -14.238 10.798 1.00 87.56 407 PHE A CA 1
ATOM 3191 C C . PHE A 1 407 ? -9.848 -14.906 10.858 1.00 87.56 407 PHE A C 1
ATOM 3193 O O . PHE A 1 407 ? -8.998 -14.473 11.630 1.00 87.56 407 PHE A O 1
ATOM 3200 N N . GLU A 1 408 ? -9.621 -15.916 10.024 1.00 85.50 408 GLU A N 1
ATOM 3201 C CA . GLU A 1 408 ? -8.340 -16.619 9.976 1.00 85.50 408 GLU A CA 1
ATOM 3202 C C . GLU A 1 408 ? -7.206 -15.662 9.575 1.00 85.50 408 GLU A C 1
ATOM 3204 O O . GLU A 1 408 ? -6.151 -15.657 10.208 1.00 85.50 408 GLU A O 1
ATOM 3209 N N . ASN A 1 409 ? -7.439 -14.785 8.589 1.00 85.31 409 ASN A N 1
ATOM 3210 C CA . ASN A 1 409 ? -6.483 -13.742 8.201 1.00 85.31 409 ASN A CA 1
ATOM 3211 C C . ASN A 1 409 ? -6.231 -12.729 9.330 1.00 85.31 409 ASN A C 1
ATOM 3213 O O . ASN A 1 409 ? -5.084 -12.386 9.607 1.00 85.31 409 ASN A O 1
ATOM 3217 N N . ALA A 1 410 ? -7.288 -12.249 9.992 1.00 85.19 410 ALA A N 1
ATOM 3218 C CA . ALA A 1 410 ? -7.173 -11.280 11.080 1.00 85.19 410 ALA A CA 1
ATOM 3219 C C . ALA A 1 410 ? -6.436 -11.868 12.293 1.00 85.19 410 ALA A C 1
ATOM 3221 O O . ALA A 1 410 ? -5.616 -11.185 12.903 1.00 85.19 410 ALA A O 1
ATOM 3222 N N . MET A 1 411 ? -6.690 -13.138 12.610 1.00 82.94 411 MET A N 1
ATOM 3223 C CA . MET A 1 411 ? -6.003 -13.871 13.670 1.00 82.94 411 MET A CA 1
ATOM 3224 C C . MET A 1 411 ? -4.538 -14.127 13.315 1.00 82.94 411 MET A C 1
ATOM 3226 O O . MET A 1 411 ? -3.671 -13.951 14.164 1.00 82.94 411 MET A O 1
ATOM 3230 N N . LEU A 1 412 ? -4.241 -14.473 12.059 1.00 81.50 412 LEU A N 1
ATOM 3231 C CA . LEU A 1 412 ? -2.867 -14.602 11.572 1.00 81.50 412 LEU A CA 1
ATOM 3232 C C . LEU A 1 412 ? -2.105 -13.275 11.686 1.00 81.50 412 LEU A C 1
ATOM 3234 O O . LEU A 1 412 ? -0.961 -13.252 12.134 1.00 81.50 412 LEU A O 1
ATOM 3238 N N . ASP A 1 413 ? -2.740 -12.162 11.328 1.00 79.25 413 ASP A N 1
ATOM 3239 C CA . ASP A 1 413 ? -2.150 -10.836 11.502 1.00 79.25 413 ASP A CA 1
ATOM 3240 C C . ASP A 1 413 ? -1.973 -10.458 12.978 1.00 79.25 413 ASP A C 1
ATOM 3242 O O . ASP A 1 413 ? -0.984 -9.811 13.320 1.00 79.25 413 ASP A O 1
ATOM 3246 N N . GLU A 1 414 ? -2.884 -10.868 13.865 1.00 80.88 414 GLU A N 1
ATOM 3247 C CA . GLU A 1 414 ? -2.714 -10.702 15.312 1.00 80.88 414 GLU A CA 1
ATOM 3248 C C . GLU A 1 414 ? -1.527 -11.523 15.833 1.00 80.88 414 GLU A C 1
ATOM 3250 O O . GLU A 1 414 ? -0.703 -10.980 16.565 1.00 80.88 414 GLU A O 1
ATOM 3255 N N . LEU A 1 415 ? -1.393 -12.787 15.417 1.00 76.44 415 LEU A N 1
ATOM 3256 C CA . LEU A 1 415 ? -0.263 -13.649 15.780 1.00 76.44 415 LEU A CA 1
ATOM 3257 C C . LEU A 1 415 ? 1.067 -13.050 15.314 1.00 76.44 415 LEU A C 1
ATOM 3259 O O . LEU A 1 415 ? 1.988 -12.928 16.114 1.00 76.44 415 LEU A O 1
ATOM 3263 N N . ARG A 1 416 ? 1.141 -12.565 14.067 1.00 75.12 416 ARG A N 1
ATOM 3264 C CA . ARG A 1 416 ? 2.331 -11.862 13.549 1.00 75.12 416 ARG A CA 1
ATOM 3265 C C . ARG A 1 416 ? 2.666 -10.599 14.341 1.00 75.12 416 ARG A C 1
ATOM 3267 O O . ARG A 1 416 ? 3.831 -10.262 14.491 1.00 75.12 416 ARG A O 1
ATOM 3274 N N . ARG A 1 417 ? 1.657 -9.865 14.825 1.00 72.19 417 ARG A N 1
ATOM 3275 C CA . ARG A 1 417 ? 1.873 -8.673 15.668 1.00 72.19 417 ARG A CA 1
ATOM 3276 C C . ARG A 1 417 ? 2.291 -9.024 17.094 1.00 72.19 417 ARG A C 1
ATOM 3278 O O . ARG A 1 417 ? 2.931 -8.198 17.732 1.00 72.19 417 ARG A O 1
ATOM 3285 N N . ALA A 1 418 ? 1.855 -10.173 17.604 1.00 70.62 418 ALA A N 1
ATOM 3286 C CA . ALA A 1 418 ? 2.112 -10.619 18.969 1.00 70.62 418 ALA A CA 1
ATOM 3287 C C . ALA A 1 418 ? 3.399 -11.442 19.109 1.00 70.62 418 ALA A C 1
ATOM 3289 O O . ALA A 1 418 ? 3.879 -11.598 20.227 1.00 70.62 418 ALA A O 1
ATOM 3290 N N . SER A 1 419 ? 3.925 -11.992 18.012 1.00 69.19 419 SER A N 1
ATOM 3291 C CA . SER A 1 419 ? 5.202 -12.696 18.017 1.00 69.19 419 SER A CA 1
ATOM 3292 C C . SER A 1 419 ? 6.338 -11.720 18.338 1.00 69.19 419 SER A C 1
ATOM 3294 O O . SER A 1 419 ? 6.428 -10.655 17.732 1.00 69.19 419 SER A O 1
ATOM 3296 N N . ASP A 1 420 ? 7.190 -12.094 19.295 1.00 56.28 420 ASP A N 1
ATOM 3297 C CA . ASP A 1 420 ? 8.433 -11.385 19.635 1.00 56.28 420 ASP A CA 1
ATOM 3298 C C . ASP A 1 420 ? 9.583 -11.748 18.678 1.00 56.28 420 ASP A C 1
ATOM 3300 O O . ASP A 1 420 ? 10.660 -11.150 18.733 1.00 56.28 420 ASP A O 1
ATOM 3304 N N . ASP A 1 421 ? 9.390 -12.749 17.814 1.00 55.94 421 ASP A N 1
ATOM 3305 C CA . ASP A 1 421 ? 10.393 -13.143 16.836 1.00 55.94 421 ASP A CA 1
ATOM 3306 C C . ASP A 1 421 ? 10.584 -11.990 15.846 1.00 55.94 421 ASP A C 1
ATOM 3308 O O . ASP A 1 421 ? 9.657 -11.632 15.134 1.00 55.94 421 ASP A O 1
ATOM 3312 N N . VAL A 1 422 ? 11.779 -11.398 15.759 1.00 50.84 422 VAL A N 1
ATOM 3313 C CA . VAL A 1 422 ? 12.134 -10.330 14.791 1.00 50.84 422 VAL A CA 1
ATOM 3314 C C . VAL A 1 422 ? 11.782 -10.721 13.340 1.00 50.84 422 VAL A C 1
ATOM 3316 O O . VAL A 1 422 ? 11.647 -9.864 12.469 1.00 50.84 422 VAL A O 1
ATOM 3319 N N . LEU A 1 423 ? 11.612 -12.022 13.086 1.00 45.44 423 LEU A N 1
ATOM 3320 C CA . LEU A 1 423 ? 11.394 -12.631 11.778 1.00 45.44 423 LEU A CA 1
ATOM 3321 C C . LEU A 1 423 ? 9.911 -12.873 11.443 1.00 45.44 423 LEU A C 1
ATOM 3323 O O . LEU A 1 423 ? 9.554 -12.960 10.261 1.00 45.44 423 LEU A O 1
ATOM 3327 N N . LEU A 1 424 ? 9.043 -12.942 12.460 1.00 43.22 424 LEU A N 1
ATOM 3328 C CA . LEU A 1 424 ? 7.577 -12.992 12.322 1.00 43.22 424 LEU A CA 1
ATOM 3329 C C . LEU A 1 424 ? 6.911 -11.669 12.723 1.00 43.22 424 LEU A C 1
ATOM 3331 O O . LEU A 1 424 ? 5.869 -11.307 12.166 1.00 43.22 424 LEU A O 1
ATOM 3335 N N . SER A 1 425 ? 7.549 -10.931 13.626 1.00 40.56 425 SER A N 1
ATOM 3336 C CA . SER A 1 425 ? 7.238 -9.560 13.984 1.00 40.56 425 SER A CA 1
ATOM 3337 C C . SER A 1 425 ? 7.578 -8.627 12.831 1.00 40.56 425 SER A C 1
ATOM 3339 O O . SER A 1 425 ? 8.583 -8.734 12.126 1.00 40.56 425 SER A O 1
ATOM 3341 N N . ARG A 1 426 ? 6.680 -7.675 12.615 1.00 46.31 426 ARG A N 1
ATOM 3342 C CA . ARG A 1 426 ? 6.932 -6.530 11.749 1.00 46.31 426 ARG A CA 1
ATOM 3343 C C . ARG A 1 426 ? 8.017 -5.692 12.433 1.00 46.31 426 ARG A C 1
ATOM 3345 O O . ARG A 1 426 ? 7.807 -5.236 13.551 1.00 46.31 426 ARG A O 1
ATOM 3352 N N . SER A 1 427 ? 9.167 -5.544 11.776 1.00 37.81 427 SER A N 1
ATOM 3353 C CA . SER A 1 427 ? 10.380 -4.844 12.231 1.00 37.81 427 SER A CA 1
ATOM 3354 C C . SER A 1 427 ? 10.189 -3.806 13.361 1.00 37.81 427 SER A C 1
ATOM 3356 O O . SER A 1 427 ? 9.522 -2.790 13.157 1.00 37.81 427 SER A O 1
ATOM 3358 N N . ASN A 1 428 ? 10.849 -4.039 14.504 1.00 35.94 428 ASN A N 1
ATOM 3359 C CA . ASN A 1 428 ? 11.342 -3.089 15.525 1.00 35.94 428 ASN A CA 1
ATOM 3360 C C . ASN A 1 428 ? 10.428 -1.954 16.041 1.00 35.94 428 ASN A C 1
ATOM 3362 O O . ASN A 1 428 ? 10.918 -0.977 16.610 1.00 35.94 428 ASN A O 1
ATOM 3366 N N . GLY A 1 429 ? 9.106 -2.069 15.938 1.00 44.31 429 GLY A N 1
ATOM 3367 C CA . GLY A 1 429 ? 8.206 -1.106 16.574 1.00 44.31 429 GLY A CA 1
ATOM 3368 C C . GLY A 1 429 ? 8.248 -1.210 18.102 1.00 44.31 429 GLY A C 1
ATOM 3369 O O . GLY A 1 429 ? 7.802 -2.211 18.656 1.00 44.31 429 GLY A O 1
ATOM 3370 N N . ILE A 1 430 ? 8.741 -0.165 18.781 1.00 47.62 430 ILE A N 1
ATOM 3371 C CA . ILE A 1 430 ? 8.692 0.019 20.244 1.00 47.62 430 ILE A CA 1
ATOM 3372 C C . ILE A 1 430 ? 7.349 -0.479 20.796 1.00 47.62 430 ILE A C 1
ATOM 3374 O O . ILE A 1 430 ? 6.287 0.062 20.471 1.00 47.62 430 ILE A O 1
ATOM 3378 N N . GLY A 1 431 ? 7.439 -1.520 21.629 1.00 45.00 431 GLY A N 1
ATOM 3379 C CA . GLY A 1 431 ? 6.337 -2.330 22.127 1.00 45.00 431 GLY A CA 1
ATOM 3380 C C . GLY A 1 431 ? 5.120 -1.523 22.558 1.00 45.00 431 GLY A C 1
ATOM 3381 O O . GLY A 1 431 ? 5.094 -0.877 23.607 1.00 45.00 431 GLY A O 1
ATOM 3382 N N . LYS A 1 432 ? 4.058 -1.627 21.765 1.00 53.09 432 LYS A N 1
ATOM 3383 C CA . LYS A 1 432 ? 2.707 -1.484 22.282 1.00 53.09 432 LYS A CA 1
ATOM 3384 C C . LYS A 1 432 ? 1.976 -2.779 22.025 1.00 53.09 432 LYS A C 1
ATOM 3386 O O . LYS A 1 432 ? 1.656 -3.112 20.888 1.00 53.09 432 LYS A O 1
ATOM 3391 N N . THR A 1 433 ? 1.663 -3.453 23.121 1.00 55.31 433 THR A N 1
ATOM 3392 C CA . THR A 1 433 ? 0.584 -4.424 23.193 1.00 55.31 433 THR A CA 1
ATOM 3393 C C . THR A 1 433 ? -0.706 -3.697 22.816 1.00 55.31 433 THR A C 1
ATOM 3395 O O . THR A 1 433 ? -1.405 -3.128 23.655 1.00 55.31 433 THR A O 1
ATOM 3398 N N . VAL A 1 434 ? -1.029 -3.659 21.518 1.00 59.62 434 VAL A N 1
ATOM 3399 C CA . VAL A 1 434 ? -2.427 -3.489 21.107 1.00 59.62 434 VAL A CA 1
ATOM 3400 C C . VAL A 1 434 ? -3.209 -4.488 21.950 1.00 59.62 434 VAL A C 1
ATOM 3402 O O . VAL A 1 434 ? -2.787 -5.639 22.061 1.00 59.62 434 VAL A O 1
ATOM 3405 N N . ASN A 1 435 ? -4.270 -4.034 22.623 1.00 72.94 435 ASN A N 1
ATOM 3406 C CA . ASN A 1 435 ? -5.014 -4.868 23.558 1.00 72.94 435 ASN A CA 1
ATOM 3407 C C . ASN A 1 435 ? -5.643 -6.039 22.788 1.00 72.94 435 ASN A C 1
ATOM 3409 O O . ASN A 1 435 ? -6.752 -5.922 22.264 1.00 72.94 435 ASN A O 1
ATOM 3413 N N . SER A 1 436 ? -4.911 -7.150 22.697 1.00 79.81 436 SER A N 1
ATOM 3414 C CA . SER A 1 436 ? -5.288 -8.363 21.973 1.00 79.81 436 SER A CA 1
ATOM 3415 C C . SER A 1 436 ? -6.641 -8.880 22.447 1.00 79.81 436 SER A C 1
ATOM 3417 O O . SER A 1 436 ? -7.416 -9.394 21.648 1.00 79.81 436 SER A O 1
ATOM 3419 N N . ALA A 1 437 ? -7.004 -8.627 23.709 1.00 86.62 437 ALA A N 1
ATOM 3420 C CA . ALA A 1 437 ? -8.326 -8.947 24.231 1.00 86.62 437 ALA A CA 1
ATOM 3421 C C . ALA A 1 437 ? -9.459 -8.204 23.499 1.00 86.62 437 ALA A C 1
ATOM 3423 O O . ALA A 1 437 ? -10.487 -8.811 23.222 1.00 86.62 437 ALA A O 1
ATOM 3424 N N . SER A 1 438 ? -9.283 -6.927 23.134 1.00 84.94 438 SER A N 1
ATOM 3425 C CA . SER A 1 438 ? -10.306 -6.153 22.405 1.00 84.94 438 SER A CA 1
ATOM 3426 C C . SER A 1 438 ? -10.499 -6.660 20.972 1.00 84.94 438 SER A C 1
ATOM 3428 O O . SER A 1 438 ? -11.631 -6.802 20.500 1.00 84.94 438 SER A O 1
ATOM 3430 N N . VAL A 1 439 ? -9.395 -6.997 20.294 1.00 86.56 439 VAL A N 1
ATOM 3431 C CA . VAL A 1 439 ? -9.429 -7.600 18.951 1.00 86.56 439 VAL A CA 1
ATOM 3432 C C . VAL A 1 439 ? -10.128 -8.956 19.011 1.00 86.56 439 VAL A C 1
ATOM 3434 O O . VAL A 1 439 ? -11.125 -9.147 18.317 1.00 86.56 439 VAL A O 1
ATOM 3437 N N . ARG A 1 440 ? -9.696 -9.851 19.907 1.00 88.56 440 ARG A N 1
ATOM 3438 C CA . ARG A 1 440 ? -10.306 -11.178 20.099 1.00 88.56 440 ARG A CA 1
ATOM 3439 C C . ARG A 1 440 ? -11.781 -11.101 20.467 1.00 88.56 440 ARG A C 1
ATOM 3441 O O . ARG A 1 440 ? -12.575 -11.842 19.895 1.00 88.56 440 ARG A O 1
ATOM 3448 N N . GLN A 1 441 ? -12.162 -10.190 21.363 1.00 90.62 441 GLN A N 1
ATOM 3449 C CA . GLN A 1 441 ? -13.565 -9.987 21.724 1.00 90.62 441 GLN A CA 1
ATOM 3450 C C . GLN A 1 441 ? -14.380 -9.521 20.518 1.00 90.62 441 GLN A C 1
ATOM 3452 O O . GLN A 1 441 ? -15.454 -10.050 20.266 1.00 90.62 441 GLN A O 1
ATOM 3457 N N . THR A 1 442 ? -13.860 -8.581 19.727 1.00 90.00 442 THR A N 1
ATOM 3458 C CA . THR A 1 442 ? -14.555 -8.105 18.525 1.00 90.00 442 THR A CA 1
ATOM 3459 C C . THR A 1 442 ? -14.699 -9.216 17.480 1.00 90.00 442 THR A C 1
ATOM 3461 O O . THR A 1 442 ? -15.769 -9.359 16.893 1.00 90.00 442 THR A O 1
ATOM 3464 N N . LEU A 1 443 ? -13.663 -10.035 17.265 1.00 90.00 443 LEU A N 1
ATOM 3465 C CA . LEU A 1 443 ? -13.757 -11.204 16.381 1.00 90.00 443 LEU A CA 1
ATOM 3466 C C . LEU A 1 443 ? -14.796 -12.208 16.904 1.00 90.00 443 LEU A C 1
ATOM 3468 O O . LEU A 1 443 ? -15.592 -12.719 16.117 1.00 90.00 443 LEU A O 1
ATOM 3472 N N . SER A 1 444 ? -14.846 -12.429 18.223 1.00 90.75 444 SER A N 1
ATOM 3473 C CA . SER A 1 444 ? -15.868 -13.259 18.873 1.00 90.75 444 SER A CA 1
ATOM 3474 C C . SER A 1 444 ? -17.282 -12.709 18.658 1.00 90.75 444 SER A C 1
ATOM 3476 O O . SER A 1 444 ? -18.168 -13.463 18.268 1.00 90.75 444 SER A O 1
ATOM 3478 N N . ASP A 1 445 ? -17.493 -11.401 18.821 1.00 90.44 445 ASP A N 1
ATOM 3479 C CA . ASP A 1 445 ? -18.802 -10.764 18.629 1.00 90.44 445 ASP A CA 1
ATOM 3480 C C . ASP A 1 445 ? -19.312 -10.937 17.183 1.00 90.44 445 ASP A C 1
ATOM 3482 O O . ASP A 1 445 ? -20.477 -11.275 16.958 1.00 90.44 445 ASP A O 1
ATOM 3486 N N . ILE A 1 446 ? -18.447 -10.716 16.180 1.00 89.25 446 ILE A N 1
ATOM 3487 C CA . ILE A 1 446 ? -18.805 -10.896 14.758 1.00 89.25 446 ILE A CA 1
ATOM 3488 C C . ILE A 1 446 ? -19.130 -12.371 14.493 1.00 89.25 446 ILE A C 1
ATOM 3490 O O . ILE A 1 446 ? -20.101 -12.686 13.800 1.00 89.25 446 ILE A O 1
ATOM 3494 N N . LYS A 1 447 ? -18.342 -13.284 15.062 1.00 88.75 447 LYS A N 1
ATOM 3495 C CA . LYS A 1 447 ? -18.548 -14.725 14.934 1.00 88.75 447 LYS A CA 1
ATOM 3496 C C . LYS A 1 447 ? -19.905 -15.145 15.504 1.00 88.75 447 LYS A C 1
ATOM 3498 O O . LYS A 1 447 ? -20.637 -15.864 14.830 1.00 88.75 447 LYS A O 1
ATOM 3503 N N . ASP A 1 448 ? -20.282 -14.650 16.680 1.00 89.50 448 ASP A N 1
ATOM 3504 C CA . ASP A 1 448 ? -21.575 -14.956 17.303 1.00 89.50 448 ASP A CA 1
ATOM 3505 C C . ASP A 1 448 ? -22.761 -14.449 16.466 1.00 89.50 448 ASP A C 1
ATOM 3507 O O . ASP A 1 448 ? -23.828 -15.071 16.434 1.00 89.50 448 ASP A O 1
ATOM 3511 N N . VAL A 1 449 ? -22.598 -13.331 15.746 1.00 89.88 449 VAL A N 1
ATOM 3512 C CA . VAL A 1 449 ? -23.586 -12.867 14.757 1.00 89.88 449 VAL A CA 1
ATOM 3513 C C . VAL A 1 449 ? -23.716 -13.867 13.605 1.00 89.88 449 VAL A C 1
ATOM 3515 O O . VAL A 1 449 ? -24.836 -14.252 13.261 1.00 89.88 449 VAL A O 1
ATOM 3518 N N . VAL A 1 450 ? -22.598 -14.314 13.026 1.00 88.38 450 VAL A N 1
ATOM 3519 C CA . VAL A 1 450 ? -22.607 -15.269 11.903 1.00 88.38 450 VAL A CA 1
ATOM 3520 C C . VAL A 1 450 ? -23.200 -16.617 12.312 1.00 88.38 450 VAL A C 1
ATOM 3522 O O . VAL A 1 450 ? -24.105 -17.101 11.629 1.00 88.38 450 VAL A O 1
ATOM 3525 N N . SER A 1 451 ? -22.778 -17.184 13.446 1.00 86.56 451 SER A N 1
ATOM 3526 C CA . SER A 1 451 ? -23.291 -18.464 13.957 1.00 86.56 451 SER A CA 1
ATOM 3527 C C . SER A 1 451 ? -24.807 -18.445 14.162 1.00 86.56 451 SER A C 1
ATOM 3529 O O . SER A 1 451 ? -25.495 -19.374 13.739 1.00 86.56 451 SER A O 1
ATOM 3531 N N . ARG A 1 452 ? -25.355 -17.369 14.750 1.00 89.00 452 ARG A N 1
ATOM 3532 C CA . ARG A 1 452 ? -26.810 -17.217 14.940 1.00 89.00 452 ARG A CA 1
ATOM 3533 C C . ARG A 1 452 ? -27.571 -17.169 13.616 1.00 89.00 452 ARG A C 1
ATOM 3535 O O . ARG A 1 452 ? -28.665 -17.711 13.517 1.00 89.00 452 ARG A O 1
ATOM 3542 N N . HIS A 1 453 ? -27.015 -16.529 12.590 1.00 87.88 453 HIS A N 1
ATOM 3543 C CA . HIS A 1 453 ? -27.661 -16.477 11.278 1.00 87.88 453 HIS A CA 1
ATOM 3544 C C . HIS A 1 453 ? -27.601 -17.807 10.524 1.00 87.88 453 HIS A C 1
ATOM 3546 O O . HIS A 1 453 ? -28.536 -18.116 9.787 1.00 87.88 453 HIS A O 1
ATOM 3552 N N . LEU A 1 454 ? -26.542 -18.595 10.721 1.00 85.56 454 LEU A N 1
ATOM 3553 C CA . LEU A 1 454 ? -26.441 -19.941 10.157 1.00 85.56 454 LEU A CA 1
ATOM 3554 C C . LEU A 1 454 ? -27.423 -20.916 10.824 1.00 85.56 454 LEU A C 1
ATOM 3556 O O . LEU A 1 454 ? -28.032 -21.720 10.124 1.00 85.56 454 LEU A O 1
ATOM 3560 N N . SER A 1 455 ? -27.633 -20.818 12.142 1.00 83.75 455 SER A N 1
ATOM 3561 C CA . SER A 1 455 ? -28.559 -21.706 12.863 1.00 83.75 455 SER A CA 1
ATOM 3562 C C . SER A 1 455 ? -30.041 -21.403 12.611 1.00 83.75 455 SER A C 1
ATOM 3564 O O . SER A 1 455 ? -30.870 -22.303 12.709 1.00 83.75 455 SER A O 1
ATOM 3566 N N . LEU A 1 456 ? -30.387 -20.160 12.256 1.00 83.00 456 LEU A N 1
ATOM 3567 C CA . LEU A 1 456 ? -31.774 -19.727 12.030 1.00 83.00 456 LEU A CA 1
ATOM 3568 C C . LEU A 1 456 ? -32.355 -20.076 10.644 1.00 83.00 456 LEU A C 1
ATOM 3570 O O . LEU A 1 456 ? -33.508 -19.737 10.402 1.00 83.00 456 LEU A O 1
ATOM 3574 N N . GLY A 1 457 ? -31.591 -20.721 9.751 1.00 66.12 457 GLY A N 1
ATOM 3575 C CA . GLY A 1 457 ? -32.065 -21.380 8.519 1.00 66.12 457 GLY A CA 1
ATOM 3576 C C . GLY A 1 457 ? -33.200 -20.695 7.733 1.00 66.12 457 GLY A C 1
ATOM 3577 O O . GLY A 1 457 ? -34.370 -20.952 7.989 1.00 66.12 457 GLY A O 1
ATOM 3578 N N . THR A 1 458 ? -32.846 -19.861 6.743 1.00 53.12 458 THR A N 1
ATOM 3579 C CA . THR A 1 458 ? -33.589 -19.556 5.484 1.00 53.12 458 THR A CA 1
ATOM 3580 C C . THR A 1 458 ? -35.109 -19.262 5.485 1.00 53.12 458 THR A C 1
ATOM 3582 O O . THR A 1 458 ? -35.675 -19.087 4.409 1.00 53.12 458 THR A O 1
ATOM 3585 N N . SER A 1 459 ? -35.790 -19.091 6.622 1.00 43.44 459 SER A N 1
ATOM 3586 C CA . SER A 1 459 ? -37.250 -18.861 6.662 1.00 43.44 459 SER A CA 1
ATOM 3587 C C . SER A 1 459 ? -37.691 -17.387 6.528 1.00 43.44 459 SER A C 1
ATOM 3589 O O . SER A 1 459 ? -38.887 -17.103 6.591 1.00 43.44 459 SER A O 1
ATOM 3591 N N . ALA A 1 460 ? -36.781 -16.423 6.362 1.00 44.16 460 ALA A N 1
ATOM 3592 C CA . ALA A 1 460 ? -37.138 -15.000 6.368 1.00 44.16 460 ALA A CA 1
ATOM 3593 C C . ALA A 1 460 ? -37.075 -14.370 4.966 1.00 44.16 460 ALA A C 1
ATOM 3595 O O . ALA A 1 460 ? -36.009 -13.996 4.477 1.00 44.16 460 ALA A O 1
ATOM 3596 N N . THR A 1 461 ? -38.244 -14.216 4.341 1.00 38.03 461 THR A N 1
ATOM 3597 C CA . THR A 1 461 ? -38.462 -13.409 3.132 1.00 38.03 461 THR A CA 1
ATOM 3598 C C . THR A 1 461 ? -38.098 -11.939 3.359 1.00 38.03 461 THR A C 1
ATOM 3600 O O . THR A 1 461 ? -38.460 -11.330 4.366 1.00 38.03 461 THR A O 1
ATOM 3603 N N . THR A 1 462 ? -37.390 -11.370 2.388 1.00 38.12 462 THR A N 1
ATOM 3604 C CA . THR A 1 462 ? -36.840 -10.010 2.355 1.00 38.12 462 THR A CA 1
ATOM 3605 C C . THR A 1 462 ? -37.925 -8.930 2.304 1.00 38.12 462 THR A C 1
ATOM 3607 O O . THR A 1 462 ? -38.578 -8.755 1.278 1.00 38.12 462 THR A O 1
ATOM 3610 N N . GLY A 1 463 ? -38.083 -8.171 3.392 1.00 33.06 463 GLY A N 1
ATOM 3611 C CA . GLY A 1 463 ? -38.815 -6.902 3.417 1.00 33.06 463 GLY A CA 1
ATOM 3612 C C . GLY A 1 463 ? -37.886 -5.732 3.085 1.00 33.06 463 GLY A C 1
ATOM 3613 O O . GLY A 1 463 ? -36.872 -5.530 3.757 1.00 33.06 463 GLY A O 1
ATOM 3614 N N . ASP A 1 464 ? -38.225 -4.987 2.036 1.00 32.09 464 ASP A N 1
ATOM 3615 C CA . ASP A 1 464 ? -37.452 -3.860 1.516 1.00 32.09 464 ASP A CA 1
ATOM 3616 C C . ASP A 1 464 ? -37.706 -2.594 2.354 1.00 32.09 464 ASP A C 1
ATOM 3618 O O . ASP A 1 464 ? -38.847 -2.169 2.539 1.00 32.09 464 ASP A O 1
ATOM 3622 N N . ALA A 1 465 ? -36.645 -1.994 2.899 1.00 29.25 465 ALA A N 1
ATOM 3623 C CA . ALA A 1 465 ? -36.730 -0.781 3.711 1.00 29.25 465 ALA A CA 1
ATOM 3624 C C . ALA A 1 465 ? -35.542 0.146 3.424 1.00 29.25 465 ALA A C 1
ATOM 3626 O O . ALA A 1 465 ? -34.434 -0.041 3.938 1.00 29.25 465 ALA A O 1
ATOM 3627 N N . ARG A 1 466 ? -35.798 1.187 2.624 1.00 27.64 466 ARG A N 1
ATOM 3628 C CA . ARG A 1 466 ? -34.944 2.373 2.486 1.00 27.64 466 ARG A CA 1
ATOM 3629 C C . ARG A 1 466 ? -35.602 3.544 3.213 1.00 27.64 466 ARG A C 1
ATOM 3631 O O . ARG A 1 466 ? -36.674 3.985 2.813 1.00 27.64 466 ARG A O 1
ATOM 3638 N N . SER A 1 467 ? -34.938 4.089 4.229 1.00 28.03 467 SER A N 1
ATOM 3639 C CA . SER A 1 467 ? -35.225 5.434 4.734 1.00 28.03 467 SER A CA 1
ATOM 3640 C C . SER A 1 467 ? -33.926 6.210 4.953 1.00 28.03 467 SER A C 1
ATOM 3642 O O . SER A 1 467 ? -32.880 5.658 5.292 1.00 28.03 467 SER A O 1
ATOM 3644 N N . HIS A 1 468 ? -34.006 7.499 4.638 1.00 28.42 468 HIS A N 1
ATOM 3645 C CA . HIS A 1 468 ? -32.913 8.456 4.583 1.00 28.42 468 HIS A CA 1
ATOM 3646 C C . HIS A 1 468 ? -32.533 8.970 5.977 1.00 28.42 468 HIS A C 1
ATOM 3648 O O . HIS A 1 468 ? -33.397 9.416 6.726 1.00 28.42 468 HIS A O 1
ATOM 3654 N N . LEU A 1 469 ? -31.231 9.016 6.268 1.00 27.22 469 LEU A N 1
ATOM 3655 C CA . LEU A 1 469 ? -30.655 9.779 7.376 1.00 27.22 469 LEU A CA 1
ATOM 3656 C C . LEU A 1 469 ? -29.789 10.906 6.800 1.00 27.22 469 LEU A C 1
ATOM 3658 O O . LEU A 1 469 ? -28.848 10.660 6.047 1.00 27.22 469 LEU A O 1
ATOM 3662 N N . ARG A 1 470 ? -30.129 12.153 7.142 1.00 25.28 470 ARG A N 1
ATOM 3663 C CA . ARG A 1 470 ? -29.269 13.335 6.993 1.00 25.28 470 ARG A CA 1
ATOM 3664 C C . ARG A 1 470 ? -29.009 13.880 8.390 1.00 25.28 470 ARG A C 1
ATOM 3666 O O . ARG A 1 470 ? -29.946 14.281 9.071 1.00 25.28 470 ARG A O 1
ATOM 3673 N N . THR A 1 471 ? -27.749 13.909 8.796 1.00 29.06 471 THR A N 1
ATOM 3674 C CA . THR A 1 471 ? -27.298 14.547 10.033 1.00 29.06 471 THR A CA 1
ATOM 3675 C C . THR A 1 471 ? -26.796 15.957 9.721 1.00 29.06 471 THR A C 1
ATOM 3677 O O . THR A 1 471 ? -25.968 16.161 8.834 1.00 29.06 471 THR A O 1
ATOM 3680 N N . SER A 1 472 ? -27.326 16.956 10.429 1.00 25.78 472 SER A N 1
ATOM 3681 C CA . SER A 1 472 ? -26.843 18.338 10.386 1.00 25.78 472 SER A CA 1
ATOM 3682 C C . SER A 1 472 ? -25.848 18.561 11.521 1.00 25.78 472 SER A C 1
ATOM 3684 O O . SER A 1 472 ? -26.214 18.452 12.691 1.00 25.78 472 SER A O 1
ATOM 3686 N N . ILE A 1 473 ? -24.605 18.894 11.184 1.00 35.88 473 ILE A N 1
ATOM 3687 C CA . ILE A 1 473 ? -23.597 19.343 12.149 1.00 35.88 473 ILE A CA 1
ATOM 3688 C C . ILE A 1 473 ? -23.625 20.874 12.168 1.00 35.88 473 ILE A C 1
ATOM 3690 O O . ILE A 1 473 ? -23.570 21.508 11.113 1.00 35.88 473 ILE A O 1
ATOM 3694 N N . SER A 1 474 ? -23.729 21.458 13.362 1.00 31.48 474 SER A N 1
ATOM 3695 C CA . SER A 1 474 ? -23.686 22.909 13.555 1.00 31.48 474 SER A CA 1
ATOM 3696 C C . SER A 1 474 ? -22.269 23.438 13.281 1.00 31.48 474 SER A C 1
ATOM 3698 O O . SER A 1 474 ? -21.317 22.918 13.868 1.00 31.48 474 SER A O 1
ATOM 3700 N N . PRO A 1 475 ? -22.084 24.435 12.397 1.00 38.03 475 PRO A N 1
ATOM 3701 C CA . PRO A 1 475 ? -20.777 25.034 12.168 1.00 38.03 475 PRO A CA 1
ATOM 3702 C C . PRO A 1 475 ? -20.382 25.915 13.361 1.00 38.03 475 PRO A C 1
ATOM 3704 O O . PRO A 1 475 ? -21.078 26.873 13.698 1.00 38.03 475 PRO A O 1
ATOM 3707 N N . SER A 1 476 ? -19.243 25.613 13.982 1.00 44.53 476 SER A N 1
ATOM 3708 C CA . SER A 1 476 ? -18.594 26.521 14.926 1.00 44.53 476 SER A CA 1
ATOM 3709 C C . SER A 1 476 ? -18.134 27.801 14.215 1.00 44.53 476 SER A C 1
ATOM 3711 O O . SER A 1 476 ? -17.808 27.804 13.024 1.00 44.53 476 SER A O 1
ATOM 3713 N N . GLN A 1 477 ? -18.148 28.912 14.953 1.00 42.91 477 GLN A N 1
ATOM 3714 C CA . GLN A 1 477 ? -17.824 30.258 14.477 1.00 42.91 477 GLN A CA 1
ATOM 3715 C C . GLN A 1 477 ? -16.313 30.420 14.239 1.00 42.91 477 GLN A C 1
ATOM 3717 O O . GLN A 1 477 ? -15.615 31.067 15.011 1.00 42.91 477 GLN A O 1
ATOM 3722 N N . PHE A 1 478 ? -15.791 29.837 13.161 1.00 57.34 478 PHE A N 1
ATOM 3723 C CA . PHE A 1 478 ? -14.481 30.217 12.636 1.00 57.34 478 PHE A CA 1
ATOM 3724 C C . PHE A 1 478 ? -14.630 31.446 11.742 1.00 57.34 478 PHE A C 1
ATOM 3726 O O . PHE A 1 478 ? -15.449 31.454 10.817 1.00 57.34 478 PHE A O 1
ATOM 3733 N N . VAL A 1 479 ? -13.815 32.473 11.996 1.00 68.25 479 VAL A N 1
ATOM 3734 C CA . VAL A 1 479 ? -13.630 33.584 11.058 1.00 68.25 479 VAL A CA 1
ATOM 3735 C C . VAL A 1 479 ? -13.040 32.985 9.786 1.00 68.25 479 VAL A C 1
ATOM 3737 O O . VAL A 1 479 ? -11.889 32.555 9.767 1.00 68.25 479 VAL A O 1
ATOM 3740 N N . ARG A 1 480 ? -13.858 32.868 8.737 1.00 77.75 480 ARG A N 1
ATOM 3741 C CA . ARG A 1 480 ? -13.398 32.328 7.458 1.00 77.75 480 ARG A CA 1
ATOM 3742 C C . ARG A 1 480 ? -12.510 33.376 6.782 1.00 77.75 480 ARG A C 1
ATOM 3744 O O . ARG A 1 480 ? -12.965 34.514 6.660 1.00 77.75 480 ARG A O 1
ATOM 3751 N N . PRO A 1 481 ? -11.292 33.021 6.338 1.00 85.44 481 PRO A N 1
ATOM 3752 C CA . PRO A 1 481 ? -10.476 33.933 5.549 1.00 85.44 481 PRO A CA 1
ATOM 3753 C C . PRO A 1 481 ? -11.213 34.325 4.267 1.00 85.44 481 PRO A C 1
ATOM 3755 O O . PRO A 1 481 ? -12.076 33.586 3.776 1.00 85.44 481 PRO A O 1
ATOM 3758 N N . HIS A 1 482 ? -10.862 35.484 3.709 1.00 92.06 482 HIS A N 1
ATOM 3759 C CA . HIS A 1 482 ? -11.331 35.847 2.373 1.00 92.06 482 HIS A CA 1
ATOM 3760 C C . HIS A 1 482 ? -10.740 34.859 1.359 1.00 92.06 482 HIS A C 1
ATOM 3762 O O . HIS A 1 482 ? -9.540 34.883 1.097 1.00 92.06 482 HIS A O 1
ATOM 3768 N N . GLU A 1 483 ? -11.571 33.964 0.826 1.00 95.00 483 GLU A N 1
ATOM 3769 C CA . GLU A 1 483 ? -11.154 32.871 -0.059 1.00 95.00 483 GLU A CA 1
ATOM 3770 C C . GLU A 1 483 ? -11.598 33.139 -1.503 1.00 95.00 483 GLU A C 1
ATOM 3772 O O . GLU A 1 483 ? -12.787 33.361 -1.764 1.00 95.00 483 GLU A O 1
ATOM 3777 N N . ALA A 1 484 ? -10.657 33.038 -2.447 1.00 97.00 484 ALA A N 1
ATOM 3778 C CA . ALA A 1 484 ? -10.951 32.952 -3.874 1.00 97.00 484 ALA A CA 1
ATOM 3779 C C . ALA A 1 484 ? -10.443 31.626 -4.451 1.00 97.00 484 ALA A C 1
ATOM 3781 O O . ALA A 1 484 ? -9.294 31.238 -4.228 1.00 97.00 484 ALA A O 1
ATOM 3782 N N . ILE A 1 485 ? -11.297 30.953 -5.227 1.00 97.00 485 ILE A N 1
ATOM 3783 C CA . ILE A 1 485 ? -10.929 29.735 -5.959 1.00 97.00 485 ILE A CA 1
ATOM 3784 C C . ILE A 1 485 ? -10.927 30.043 -7.452 1.00 97.00 485 ILE A C 1
ATOM 3786 O O . ILE A 1 485 ? -11.977 30.330 -8.035 1.00 97.00 485 ILE A O 1
ATOM 3790 N N . VAL A 1 486 ? -9.749 29.961 -8.058 1.00 97.69 486 VAL A N 1
ATOM 3791 C CA . VAL A 1 486 ? -9.501 30.185 -9.482 1.00 97.69 486 VAL A CA 1
ATOM 3792 C C . VAL A 1 486 ? -9.263 28.836 -10.144 1.00 97.69 486 VAL A C 1
ATOM 3794 O O . VAL A 1 486 ? -8.440 28.062 -9.677 1.00 97.69 486 VAL A O 1
ATOM 3797 N N . GLU A 1 487 ? -9.964 28.536 -11.228 1.00 97.06 487 GLU A N 1
ATOM 3798 C CA . GLU A 1 487 ? -9.718 27.319 -12.005 1.00 97.06 487 GLU A CA 1
ATOM 3799 C C . GLU A 1 487 ? -8.908 27.643 -13.251 1.00 97.06 487 GLU A C 1
ATOM 3801 O O . GLU A 1 487 ? -9.229 28.598 -13.968 1.00 97.06 487 GLU A O 1
ATOM 3806 N N . ILE A 1 488 ? -7.880 26.831 -13.495 1.00 96.81 488 ILE A N 1
ATOM 3807 C CA . ILE A 1 488 ? -7.048 26.843 -14.689 1.00 96.81 488 ILE A CA 1
ATOM 3808 C C . ILE A 1 488 ? -7.283 25.530 -15.443 1.00 96.81 488 ILE A C 1
ATOM 3810 O O . ILE A 1 488 ? -6.870 24.461 -14.996 1.00 96.81 488 ILE A O 1
ATOM 3814 N N . GLY A 1 489 ? -7.939 25.615 -16.598 1.00 93.56 489 GLY A N 1
ATOM 3815 C CA . GLY A 1 489 ? -8.281 24.455 -17.430 1.00 93.56 489 GLY A CA 1
ATOM 3816 C C . GLY A 1 489 ? -7.839 24.618 -18.881 1.00 93.56 489 GLY A C 1
ATOM 3817 O O . GLY A 1 489 ? -7.369 25.685 -19.284 1.00 93.56 489 GLY A O 1
ATOM 3818 N N . ALA A 1 490 ? -8.025 23.588 -19.705 1.00 90.75 490 ALA A N 1
ATOM 3819 C CA . ALA A 1 490 ? -7.802 23.700 -21.146 1.00 90.75 490 ALA A CA 1
ATOM 3820 C C . ALA A 1 490 ? -8.905 24.517 -21.837 1.00 90.75 490 ALA A C 1
ATOM 3822 O O . ALA A 1 490 ? -10.076 24.477 -21.470 1.00 90.75 490 ALA A O 1
ATOM 3823 N N . SER A 1 491 ? -8.518 25.251 -22.877 1.00 89.25 491 SER A N 1
ATOM 3824 C CA . SER A 1 491 ? -9.428 25.816 -23.875 1.00 89.25 491 SER A CA 1
ATOM 3825 C C . SER A 1 491 ? -9.445 24.955 -25.137 1.00 89.25 491 SER A C 1
ATOM 3827 O O . SER A 1 491 ? -8.498 24.214 -25.400 1.00 89.25 491 SER A O 1
ATOM 3829 N N . ASP A 1 492 ? -10.454 25.161 -25.985 1.00 79.94 492 ASP A N 1
ATOM 3830 C CA . ASP A 1 492 ? -10.670 24.463 -27.266 1.00 79.94 492 ASP A CA 1
ATOM 3831 C C . ASP A 1 492 ? -9.477 24.503 -28.248 1.00 79.94 492 ASP A C 1
ATOM 3833 O O . ASP A 1 492 ? -9.489 23.830 -29.275 1.00 79.94 492 ASP A O 1
ATOM 3837 N N . LYS A 1 493 ? -8.444 25.311 -27.971 1.00 81.06 493 LYS A N 1
ATOM 3838 C CA . LYS A 1 493 ? -7.254 25.496 -28.820 1.00 81.06 493 LYS A CA 1
ATOM 3839 C C . LYS A 1 493 ? -5.946 25.066 -28.148 1.00 81.06 493 LYS A C 1
ATOM 3841 O O . LYS A 1 493 ? -4.892 25.584 -28.509 1.00 81.06 493 LYS A O 1
ATOM 3846 N N . GLY A 1 494 ? -6.010 24.214 -27.122 1.00 81.00 494 GLY A N 1
ATOM 3847 C CA . GLY A 1 494 ? -4.827 23.763 -26.374 1.00 81.00 494 GLY A CA 1
ATOM 3848 C C . GLY A 1 494 ? -4.130 24.871 -25.573 1.00 81.00 494 GLY A C 1
ATOM 3849 O O . GLY A 1 494 ? -3.018 24.687 -25.095 1.00 81.00 494 GLY A O 1
ATOM 3850 N N . ARG A 1 495 ? -4.763 26.043 -25.428 1.00 90.31 495 ARG A N 1
ATOM 3851 C CA . ARG A 1 495 ? -4.292 27.114 -24.537 1.00 90.31 495 ARG A CA 1
ATOM 3852 C C . ARG A 1 495 ? -4.910 26.946 -23.162 1.00 90.31 495 ARG A C 1
ATOM 3854 O O . ARG A 1 495 ? -6.026 26.438 -23.063 1.00 90.31 495 ARG A O 1
ATOM 3861 N N . LEU A 1 496 ? -4.258 27.479 -22.136 1.00 95.31 496 LEU A N 1
ATOM 3862 C CA . LEU A 1 496 ? -4.867 27.587 -20.816 1.00 95.31 496 LEU A CA 1
ATOM 3863 C C . LEU A 1 496 ? -6.059 28.559 -20.839 1.00 95.31 496 LEU A C 1
ATOM 3865 O O . LEU A 1 496 ? -6.132 29.498 -21.641 1.00 95.31 496 LEU A O 1
ATOM 3869 N N . SER A 1 497 ? -7.013 28.325 -19.952 1.00 96.44 497 SER A N 1
ATOM 3870 C CA . SER A 1 497 ? -8.159 29.184 -19.685 1.00 96.44 497 SER A CA 1
ATOM 3871 C C . SER A 1 497 ? -8.323 29.367 -18.186 1.00 96.44 497 SER A C 1
ATOM 3873 O O . SER A 1 497 ? -7.917 28.504 -17.417 1.00 96.44 497 SER A O 1
ATOM 3875 N N . VAL A 1 498 ? -8.926 30.482 -17.788 1.00 97.62 498 VAL A N 1
ATOM 3876 C CA . VAL A 1 498 ? -9.174 30.828 -16.391 1.00 97.62 498 VAL A CA 1
ATOM 3877 C C . VAL A 1 498 ? -10.647 31.141 -16.160 1.00 97.62 498 VAL A C 1
ATOM 3879 O O . VAL A 1 498 ? -11.289 31.768 -17.012 1.00 97.62 498 VAL A O 1
ATOM 3882 N N . ARG A 1 499 ? -11.170 30.744 -14.998 1.00 96.94 499 ARG A N 1
ATOM 3883 C CA . ARG A 1 499 ? -12.440 31.235 -14.440 1.00 96.94 499 ARG A CA 1
ATOM 3884 C C . ARG A 1 499 ? -12.380 31.331 -12.914 1.00 96.94 499 ARG A C 1
ATOM 3886 O O . ARG A 1 499 ? -11.501 30.751 -12.282 1.00 96.94 499 ARG A O 1
ATOM 3893 N N . LEU A 1 500 ? -13.328 32.050 -12.322 1.00 97.38 500 LEU A N 1
ATOM 3894 C CA . LEU A 1 500 ? -13.493 32.161 -10.872 1.00 97.38 500 LEU A CA 1
ATOM 3895 C C . LEU A 1 500 ? -14.617 31.223 -10.402 1.00 97.38 500 LEU A C 1
ATOM 3897 O O . LEU A 1 500 ? -15.790 31.444 -10.707 1.00 97.38 500 LEU A O 1
ATOM 3901 N N . LEU A 1 501 ? -14.273 30.188 -9.636 1.00 95.62 501 LEU A N 1
ATOM 3902 C CA . LEU A 1 501 ? -15.239 29.215 -9.113 1.00 95.62 501 LEU A CA 1
ATOM 3903 C C . LEU A 1 501 ? -15.952 29.708 -7.854 1.00 95.62 501 LEU A C 1
ATOM 3905 O O . LEU A 1 501 ? -17.154 29.481 -7.693 1.00 95.62 501 LEU A O 1
ATOM 3909 N N . LYS A 1 502 ? -15.215 30.370 -6.956 1.00 95.19 502 LYS A N 1
ATOM 3910 C CA . LYS A 1 502 ? -15.712 30.790 -5.641 1.00 95.19 502 LYS A CA 1
ATOM 3911 C C . LYS A 1 502 ? -15.142 32.148 -5.248 1.00 95.19 502 LYS A C 1
ATOM 3913 O O . LYS A 1 502 ? -13.953 32.392 -5.429 1.00 95.19 502 LYS A O 1
ATOM 3918 N N . SER A 1 503 ? -16.007 32.988 -4.689 1.00 94.25 503 SER A N 1
ATOM 3919 C CA . SER A 1 503 ? -15.687 34.254 -4.029 1.00 94.25 503 SER A CA 1
ATOM 3920 C C . SER A 1 503 ? -16.766 34.565 -2.984 1.00 94.25 503 SER A C 1
ATOM 3922 O O . SER A 1 503 ? -17.896 34.085 -3.105 1.00 94.25 503 SER A O 1
ATOM 3924 N N . LEU A 1 504 ? -16.430 35.372 -1.972 1.00 90.19 504 LEU A N 1
ATOM 3925 C CA . LEU A 1 504 ? -17.408 35.957 -1.045 1.00 90.19 504 LEU A CA 1
ATOM 3926 C C . LEU A 1 504 ? -18.353 36.961 -1.726 1.00 90.19 504 LEU A C 1
ATOM 3928 O O . LEU A 1 504 ? -19.463 37.181 -1.245 1.00 90.19 504 LEU A O 1
ATOM 3932 N N . VAL A 1 505 ? -17.926 37.565 -2.838 1.00 91.69 505 VAL A N 1
ATOM 3933 C CA . VAL A 1 505 ? -18.699 38.549 -3.599 1.00 91.69 505 VAL A CA 1
ATOM 3934 C C . VAL A 1 505 ? -19.168 37.923 -4.910 1.00 91.69 505 VAL A C 1
ATOM 3936 O O . VAL A 1 505 ? -18.401 37.295 -5.639 1.00 91.69 505 VAL A O 1
ATOM 3939 N N . GLY A 1 506 ? -20.447 38.100 -5.235 1.00 92.75 506 GLY A N 1
ATOM 3940 C CA . GLY A 1 506 ? -20.983 37.680 -6.525 1.00 92.75 506 GLY A CA 1
ATOM 3941 C C . GLY A 1 506 ? -20.409 38.533 -7.657 1.00 92.75 506 GLY A C 1
ATOM 3942 O O . GLY A 1 506 ? -20.601 39.745 -7.672 1.00 92.75 506 GLY A O 1
ATOM 3943 N N . HIS A 1 507 ? -19.747 37.901 -8.628 1.00 95.50 507 HIS A N 1
ATOM 3944 C CA . HIS A 1 507 ? -19.256 38.569 -9.837 1.00 95.50 507 HIS A CA 1
ATOM 3945 C C . HIS A 1 507 ? -20.021 38.119 -11.073 1.00 95.50 507 HIS A C 1
ATOM 3947 O O . HIS A 1 507 ? -20.174 36.914 -11.314 1.00 95.50 507 HIS A O 1
ATOM 3953 N N . HIS A 1 508 ? -20.411 39.087 -11.903 1.00 91.69 508 HIS A N 1
ATOM 3954 C CA . HIS A 1 508 ? -20.871 38.819 -13.262 1.00 91.69 508 HIS A CA 1
ATOM 3955 C C . HIS A 1 508 ? -19.752 38.120 -14.058 1.00 91.69 508 HIS A C 1
ATOM 3957 O O . HIS A 1 508 ? -18.578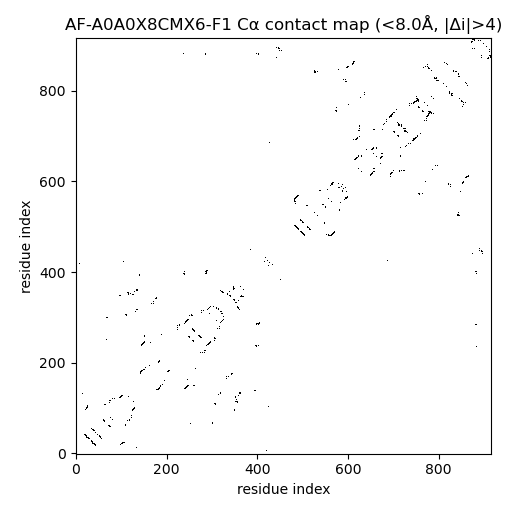 38.457 -13.912 1.00 91.69 508 HIS A O 1
ATOM 3963 N N . ASP A 1 509 ? -20.104 37.123 -14.873 1.00 91.50 509 ASP A N 1
ATOM 3964 C CA . ASP A 1 509 ? -19.177 36.287 -15.658 1.00 91.50 509 ASP A CA 1
ATOM 3965 C C . ASP A 1 509 ? -18.165 35.426 -14.873 1.00 91.50 509 ASP A C 1
ATOM 3967 O O . ASP A 1 509 ? -17.327 34.792 -15.508 1.00 91.50 509 ASP A O 1
ATOM 3971 N N . SER A 1 510 ? -18.234 35.328 -13.536 1.00 92.69 510 SER A N 1
ATOM 3972 C CA . SER A 1 510 ? -17.295 34.519 -12.719 1.00 92.69 510 SER A CA 1
ATOM 3973 C C . SER A 1 510 ? -17.048 33.107 -13.265 1.00 92.69 510 SER A C 1
ATOM 3975 O O . SER A 1 510 ? -15.906 32.670 -13.359 1.00 92.69 510 SER A O 1
ATOM 3977 N N . ARG A 1 511 ? -18.109 32.416 -13.694 1.00 93.31 511 ARG A N 1
ATOM 3978 C CA . ARG A 1 511 ? -18.051 31.021 -14.162 1.00 93.31 511 ARG A CA 1
ATOM 3979 C C . ARG A 1 511 ? -17.644 30.848 -15.630 1.00 93.31 511 ARG A C 1
ATOM 3981 O O . ARG A 1 511 ? -17.541 29.712 -16.097 1.00 93.31 511 ARG A O 1
ATOM 3988 N N . ARG A 1 512 ? -17.461 31.933 -16.386 1.00 95.31 512 ARG A N 1
ATOM 3989 C CA . ARG A 1 512 ? -17.182 31.863 -17.825 1.00 95.31 512 ARG A CA 1
ATOM 3990 C C . ARG A 1 512 ? -15.681 31.747 -18.065 1.00 95.31 512 ARG A C 1
ATOM 3992 O O . ARG A 1 512 ? -14.943 32.677 -17.773 1.00 95.31 512 ARG A O 1
ATOM 3999 N N . HIS A 1 513 ? -15.245 30.661 -18.702 1.00 94.75 513 HIS A N 1
ATOM 4000 C CA . HIS A 1 513 ? -13.846 30.521 -19.107 1.00 94.75 513 HIS A CA 1
ATOM 4001 C C . HIS A 1 513 ? -13.399 31.678 -20.008 1.00 94.75 513 HIS A C 1
ATOM 4003 O O . HIS A 1 513 ? -14.070 32.051 -20.981 1.00 94.75 513 HIS A O 1
ATOM 4009 N N . LYS A 1 514 ? -12.225 32.224 -19.698 1.00 96.50 514 LYS A N 1
ATOM 4010 C CA . LYS A 1 514 ? -11.497 33.182 -20.531 1.00 96.50 514 LYS A CA 1
ATOM 4011 C C . LYS A 1 514 ? -10.154 32.581 -20.907 1.00 96.50 514 LYS A C 1
ATOM 4013 O O . LYS A 1 514 ? -9.438 32.090 -20.046 1.00 96.50 514 LYS A O 1
ATOM 4018 N N . SER A 1 515 ? -9.806 32.617 -22.191 1.00 95.44 515 SER A N 1
ATOM 4019 C CA . SER A 1 515 ? -8.494 32.145 -22.642 1.00 95.44 515 SER A CA 1
ATOM 4020 C C . SER A 1 515 ? -7.386 32.980 -21.994 1.00 95.44 515 SER A C 1
ATOM 4022 O O . SER A 1 515 ? -7.415 34.213 -22.049 1.00 95.44 515 SER A O 1
ATOM 4024 N N . MET A 1 516 ? -6.416 32.297 -21.391 1.00 94.50 516 MET A N 1
ATOM 4025 C CA . MET A 1 516 ? -5.186 32.895 -20.898 1.00 94.50 516 MET A CA 1
ATOM 4026 C C . MET A 1 516 ? -4.178 32.945 -22.039 1.00 94.50 516 MET A C 1
ATOM 4028 O O . MET A 1 516 ? -3.877 31.942 -22.684 1.00 94.50 516 MET A O 1
ATOM 4032 N N . PHE A 1 517 ? -3.628 34.128 -22.283 1.00 90.81 517 PHE A N 1
ATOM 4033 C CA . PHE A 1 517 ? -2.544 34.313 -23.242 1.00 90.81 517 PHE A CA 1
ATOM 4034 C C . PHE A 1 517 ? -1.221 34.281 -22.482 1.00 90.81 517 PHE A C 1
ATOM 4036 O O . PHE A 1 517 ? -0.562 35.307 -22.337 1.00 90.81 517 PHE A O 1
ATOM 4043 N N . LEU A 1 518 ? -0.898 33.108 -21.942 1.00 93.00 518 LEU A N 1
ATOM 4044 C CA . LEU A 1 518 ? 0.333 32.845 -21.209 1.00 93.00 518 LEU A CA 1
ATOM 4045 C C . LEU A 1 518 ? 1.140 31.810 -21.995 1.00 93.00 518 LEU A C 1
ATOM 4047 O O . LEU A 1 518 ? 0.705 30.670 -22.143 1.00 93.00 518 LEU A O 1
ATOM 4051 N N . ASP A 1 519 ? 2.286 32.220 -22.528 1.00 91.69 519 ASP A N 1
ATOM 4052 C CA . ASP A 1 519 ? 3.238 31.319 -23.177 1.00 91.69 519 ASP A CA 1
ATOM 4053 C C . ASP A 1 519 ? 4.265 30.887 -22.129 1.00 91.69 519 ASP A C 1
ATOM 4055 O O . ASP A 1 519 ? 5.265 31.568 -21.902 1.00 91.69 519 ASP A O 1
ATOM 4059 N N . TYR A 1 520 ? 3.976 29.791 -21.424 1.00 89.31 520 TYR A N 1
ATOM 4060 C CA . TYR A 1 520 ? 4.789 29.358 -20.287 1.00 89.31 520 TYR A CA 1
ATOM 4061 C C . TYR A 1 520 ? 6.213 28.951 -20.688 1.00 89.31 520 TYR A C 1
ATOM 4063 O O . TYR A 1 520 ? 7.116 29.040 -19.862 1.00 89.31 520 TYR A O 1
ATOM 4071 N N . ALA A 1 521 ? 6.444 28.587 -21.955 1.00 90.00 521 ALA A N 1
ATOM 4072 C CA . ALA A 1 521 ? 7.781 28.311 -22.482 1.00 90.00 521 ALA A CA 1
ATOM 4073 C C . ALA A 1 521 ? 8.645 29.579 -22.621 1.00 90.00 521 ALA A C 1
ATOM 4075 O O . ALA A 1 521 ? 9.867 29.484 -22.710 1.00 90.00 521 ALA A O 1
ATOM 4076 N N . LYS A 1 522 ? 8.020 30.765 -22.641 1.00 95.00 522 LYS A N 1
ATOM 4077 C CA . LYS A 1 522 ? 8.695 32.071 -22.714 1.00 95.00 522 LYS A CA 1
ATOM 4078 C C . LYS A 1 522 ? 8.749 32.804 -21.379 1.00 95.00 522 LYS A C 1
ATOM 4080 O O . LYS A 1 522 ? 9.225 33.940 -21.335 1.00 95.00 522 LYS A O 1
ATOM 4085 N N . LEU A 1 523 ? 8.245 32.196 -20.308 1.00 96.12 523 LEU A N 1
ATOM 4086 C CA . LEU A 1 523 ? 8.325 32.815 -18.997 1.00 96.12 523 LEU A CA 1
ATOM 4087 C C . LEU A 1 523 ? 9.796 32.944 -18.559 1.00 96.12 523 LEU A C 1
ATOM 4089 O O . LEU A 1 523 ? 10.591 32.039 -18.825 1.00 96.12 523 LEU A O 1
ATOM 4093 N N . PRO A 1 524 ? 10.180 34.055 -17.902 1.00 97.00 524 PRO A N 1
ATOM 4094 C CA . PRO A 1 524 ? 11.534 34.229 -17.390 1.00 97.00 524 PRO A CA 1
ATOM 4095 C C . PRO A 1 524 ? 11.935 33.100 -16.434 1.00 97.00 524 PRO A C 1
ATOM 4097 O O . PRO A 1 524 ? 11.092 32.508 -15.763 1.00 97.00 524 PRO A O 1
ATOM 4100 N N . LYS A 1 525 ? 13.234 32.824 -16.319 1.00 95.75 525 LYS A N 1
ATOM 4101 C CA . LYS A 1 525 ? 13.736 31.937 -15.261 1.00 95.75 525 LYS A CA 1
ATOM 4102 C C . LYS A 1 525 ? 13.501 32.565 -13.887 1.00 95.75 525 LYS A C 1
ATOM 4104 O O . LYS A 1 525 ? 13.438 33.780 -13.763 1.00 95.75 525 LYS A O 1
ATOM 4109 N N . LEU A 1 526 ? 13.399 31.759 -12.838 1.00 95.25 526 LEU A N 1
ATOM 4110 C CA . LEU A 1 526 ? 13.185 32.252 -11.473 1.00 95.25 526 LEU A CA 1
ATOM 4111 C C . LEU A 1 526 ? 14.510 32.401 -10.709 1.00 95.25 526 LEU A C 1
ATOM 4113 O O . LEU A 1 526 ? 14.647 31.974 -9.569 1.00 95.25 526 LEU A O 1
ATOM 4117 N N . ASP A 1 527 ? 15.507 32.977 -11.371 1.00 93.94 527 ASP A N 1
ATOM 4118 C CA . ASP A 1 527 ? 16.908 33.012 -10.939 1.00 93.94 527 ASP A CA 1
ATOM 4119 C C . ASP A 1 527 ? 17.272 34.331 -10.222 1.00 93.94 527 ASP A C 1
ATOM 4121 O O . ASP A 1 527 ? 17.917 34.313 -9.176 1.00 93.94 527 ASP A O 1
ATOM 4125 N N . THR A 1 528 ? 16.762 35.462 -10.718 1.00 94.50 528 THR A N 1
ATOM 4126 C CA . THR A 1 528 ? 17.012 36.826 -10.217 1.00 94.50 528 THR A CA 1
ATOM 4127 C C . THR A 1 528 ? 15.724 37.533 -9.784 1.00 94.50 528 THR A C 1
ATOM 4129 O O . THR A 1 528 ? 14.640 37.242 -10.295 1.00 94.50 528 THR A O 1
ATOM 4132 N N . LEU A 1 529 ? 15.830 38.551 -8.918 1.00 94.25 529 LEU A N 1
ATOM 4133 C CA . LEU A 1 529 ? 14.698 39.412 -8.532 1.00 94.25 529 LEU A CA 1
ATOM 4134 C C . LEU A 1 529 ? 13.975 40.012 -9.747 1.00 94.25 529 LEU A C 1
ATOM 4136 O O . LEU A 1 529 ? 12.742 40.020 -9.802 1.00 94.25 529 LEU A O 1
ATOM 4140 N N . GLN A 1 530 ? 14.731 40.504 -10.733 1.00 95.44 530 GLN A N 1
ATOM 4141 C CA . GLN A 1 530 ? 14.164 41.090 -11.947 1.00 95.44 530 GLN A CA 1
ATOM 4142 C C . GLN A 1 530 ? 13.350 40.056 -12.730 1.00 95.44 530 GLN A C 1
ATOM 4144 O O . GLN A 1 530 ? 12.221 40.346 -13.140 1.00 95.44 530 GLN A O 1
ATOM 4149 N N . ASN A 1 531 ? 13.889 38.848 -12.907 1.00 96.00 531 ASN A N 1
ATOM 4150 C CA . ASN A 1 531 ? 13.197 37.809 -13.655 1.00 96.00 531 ASN A CA 1
ATOM 4151 C C . ASN A 1 531 ? 11.979 37.273 -12.896 1.00 96.00 531 ASN A C 1
ATOM 4153 O O . ASN A 1 531 ? 10.921 37.147 -13.509 1.00 96.00 531 ASN A O 1
ATOM 4157 N N . VAL A 1 532 ? 12.060 37.069 -11.575 1.00 96.12 532 VAL A N 1
ATOM 4158 C CA . VAL A 1 532 ? 10.899 36.674 -10.755 1.00 96.12 532 VAL A CA 1
ATOM 4159 C C . VAL A 1 532 ? 9.808 37.748 -10.771 1.00 96.12 532 VAL A C 1
ATOM 4161 O O . VAL A 1 532 ? 8.630 37.428 -10.920 1.00 96.12 532 VAL A O 1
ATOM 4164 N N . THR A 1 533 ? 10.173 39.031 -10.717 1.00 96.31 533 THR A N 1
ATOM 4165 C CA . THR A 1 533 ? 9.207 40.140 -10.829 1.00 96.31 533 THR A CA 1
ATOM 4166 C C . THR A 1 533 ? 8.543 40.175 -12.209 1.00 96.31 533 THR A C 1
ATOM 4168 O O . THR A 1 533 ? 7.325 40.348 -12.313 1.00 96.31 533 THR A O 1
ATOM 4171 N N . SER A 1 534 ? 9.320 39.974 -13.280 1.00 96.94 534 SER A N 1
ATOM 4172 C CA . SER A 1 534 ? 8.806 39.887 -14.654 1.00 96.94 534 SER A CA 1
ATOM 4173 C C . SER A 1 534 ? 7.882 38.678 -14.835 1.00 96.94 534 SER A C 1
ATOM 4175 O O . SER A 1 534 ? 6.789 38.809 -15.387 1.00 96.94 534 SER A O 1
ATOM 4177 N N . TYR A 1 535 ? 8.270 37.521 -14.299 1.00 97.69 535 TYR A N 1
ATOM 4178 C CA . TYR A 1 535 ? 7.473 36.297 -14.289 1.00 97.69 535 TYR A CA 1
ATOM 4179 C C . TYR A 1 535 ? 6.123 36.509 -13.599 1.00 97.69 535 TYR A C 1
ATOM 4181 O O . TYR A 1 535 ? 5.066 36.261 -14.181 1.00 97.69 535 TYR A O 1
ATOM 4189 N N . ALA A 1 536 ? 6.157 37.042 -12.378 1.00 97.38 536 ALA A N 1
ATOM 4190 C CA . ALA A 1 536 ? 4.976 37.337 -11.580 1.00 97.38 536 ALA A CA 1
ATOM 4191 C C . ALA A 1 536 ? 4.037 38.330 -12.267 1.00 97.38 536 ALA A C 1
ATOM 4193 O O . ALA A 1 536 ? 2.820 38.143 -12.258 1.00 97.38 536 ALA A O 1
ATOM 4194 N N . THR A 1 537 ? 4.605 39.359 -12.902 1.00 96.81 537 THR A N 1
ATOM 4195 C CA . THR A 1 537 ? 3.861 40.354 -13.683 1.00 96.81 537 THR A CA 1
ATOM 4196 C C . THR A 1 537 ? 3.137 39.695 -14.853 1.00 96.81 537 THR A C 1
ATOM 4198 O O . THR A 1 537 ? 1.941 39.913 -15.024 1.00 96.81 537 THR A O 1
ATOM 4201 N N . GLN A 1 538 ? 3.812 38.823 -15.608 1.00 97.56 538 GLN A N 1
ATOM 4202 C CA . GLN A 1 538 ? 3.198 38.117 -16.737 1.00 97.56 538 GLN A CA 1
ATOM 4203 C C . GLN A 1 538 ? 2.060 37.185 -16.300 1.00 97.56 538 GLN A C 1
ATOM 4205 O O . GLN A 1 538 ? 1.011 37.161 -16.949 1.00 97.56 538 GLN A O 1
ATOM 4210 N N . ILE A 1 539 ? 2.220 36.457 -15.187 1.00 97.56 539 ILE A N 1
ATOM 4211 C CA . ILE A 1 539 ? 1.139 35.622 -14.638 1.00 97.56 539 ILE A CA 1
ATOM 4212 C C . ILE A 1 539 ? -0.032 36.486 -14.167 1.00 97.56 539 ILE A C 1
ATOM 4214 O O . ILE A 1 539 ? -1.175 36.216 -14.546 1.00 97.56 539 ILE A O 1
ATOM 4218 N N . ARG A 1 540 ? 0.232 37.529 -13.370 1.00 97.38 540 ARG A N 1
ATOM 4219 C CA . ARG A 1 540 ? -0.799 38.456 -12.885 1.00 97.38 540 ARG A CA 1
ATOM 4220 C C . ARG A 1 540 ? -1.577 39.052 -14.052 1.00 97.38 540 ARG A C 1
ATOM 4222 O O . ARG A 1 540 ? -2.800 38.982 -14.063 1.00 97.38 540 ARG A O 1
ATOM 4229 N N . ASP A 1 541 ? -0.887 39.586 -15.055 1.00 97.25 541 ASP A N 1
ATOM 4230 C CA . ASP A 1 541 ? -1.520 40.221 -16.210 1.00 97.25 541 ASP A CA 1
ATOM 4231 C C . ASP A 1 541 ? -2.345 39.214 -17.026 1.00 97.25 541 ASP A C 1
ATOM 4233 O O . ASP A 1 541 ? -3.408 39.561 -17.543 1.00 97.25 541 ASP A O 1
ATOM 4237 N N . ALA A 1 542 ? -1.908 37.951 -17.114 1.00 96.81 542 ALA A N 1
ATOM 4238 C CA . ALA A 1 542 ? -2.689 36.887 -17.740 1.00 96.81 542 ALA A CA 1
ATOM 4239 C C . ALA A 1 542 ? -3.967 36.553 -16.949 1.00 96.81 542 ALA A C 1
ATOM 4241 O O . ALA A 1 542 ? -5.031 36.421 -17.562 1.00 96.81 542 ALA A O 1
ATOM 4242 N N . LEU A 1 543 ? -3.888 36.463 -15.616 1.00 97.38 543 LEU A N 1
ATOM 4243 C CA . LEU A 1 543 ? -5.039 36.223 -14.732 1.00 97.38 543 LEU A CA 1
ATOM 4244 C C . LEU A 1 543 ? -6.023 37.405 -14.743 1.00 97.38 543 LEU A C 1
ATOM 4246 O O . LEU A 1 543 ? -7.234 37.208 -14.878 1.00 97.38 543 LEU A O 1
ATOM 4250 N N . CYS A 1 544 ? -5.518 38.641 -14.690 1.00 97.31 544 CYS A N 1
ATOM 4251 C CA . CYS A 1 544 ? -6.324 39.862 -14.618 1.00 97.31 544 CYS A CA 1
ATOM 4252 C C . CYS A 1 544 ? -7.127 40.167 -15.894 1.00 97.31 544 CYS A C 1
ATOM 4254 O O . CYS A 1 544 ? -8.037 40.997 -15.869 1.00 97.31 544 CYS A O 1
ATOM 4256 N N . ARG A 1 545 ? -6.885 39.457 -17.006 1.00 96.38 545 ARG A N 1
ATOM 4257 C CA . ARG A 1 545 ? -7.781 39.500 -18.181 1.00 96.38 545 ARG A CA 1
ATOM 4258 C C . ARG A 1 545 ? -9.190 39.004 -17.855 1.00 96.38 545 ARG A C 1
ATOM 4260 O O . ARG A 1 545 ? -10.146 39.367 -18.544 1.00 96.38 545 ARG A O 1
ATOM 4267 N N . HIS A 1 546 ? -9.337 38.192 -16.810 1.00 97.69 546 HIS A N 1
ATOM 4268 C CA . HIS A 1 546 ? -10.631 37.830 -16.260 1.00 97.69 546 HIS A CA 1
ATOM 4269 C C . HIS A 1 546 ? -11.027 38.820 -15.155 1.00 97.69 546 HIS A C 1
ATOM 4271 O O . HIS A 1 546 ? -10.535 38.737 -14.034 1.00 97.69 546 HIS A O 1
ATOM 4277 N N . ARG A 1 547 ? -11.982 39.719 -15.440 1.00 97.31 547 ARG A N 1
ATOM 4278 C CA . ARG A 1 547 ? -12.391 40.814 -14.529 1.00 97.31 547 ARG A CA 1
ATOM 4279 C C . ARG A 1 547 ? -12.702 40.360 -13.098 1.00 97.31 547 ARG A C 1
ATOM 4281 O O . ARG A 1 547 ? -12.236 40.985 -12.157 1.00 97.31 547 ARG A O 1
ATOM 4288 N N . ALA A 1 548 ? -13.445 39.261 -12.936 1.00 97.25 548 ALA A N 1
ATOM 4289 C CA . ALA A 1 548 ? -13.756 38.733 -11.604 1.00 97.25 548 ALA A CA 1
ATOM 4290 C C . ALA A 1 548 ? -12.502 38.261 -10.844 1.00 97.25 548 ALA A C 1
ATOM 4292 O O . ALA A 1 548 ? -12.393 38.492 -9.649 1.00 97.25 548 ALA A O 1
ATOM 4293 N N . VAL A 1 549 ? -11.539 37.639 -11.537 1.00 97.56 549 VAL A N 1
ATOM 4294 C CA . VAL A 1 549 ? -10.280 37.184 -10.929 1.00 97.56 549 VAL A CA 1
ATOM 4295 C C . VAL A 1 549 ? -9.423 38.389 -10.551 1.00 97.56 549 VAL A C 1
ATOM 4297 O O . VAL A 1 549 ? -8.905 38.417 -9.444 1.00 97.56 549 VAL A O 1
ATOM 4300 N N . ALA A 1 550 ? -9.337 39.412 -11.409 1.00 97.44 550 ALA A N 1
ATOM 4301 C CA . ALA A 1 550 ? -8.632 40.659 -11.097 1.00 97.44 550 ALA A CA 1
ATOM 4302 C C . ALA A 1 550 ? -9.151 41.304 -9.798 1.00 97.44 550 ALA A C 1
ATOM 4304 O O . ALA A 1 550 ? -8.374 41.579 -8.888 1.00 97.44 550 ALA A O 1
ATOM 4305 N N . ALA A 1 551 ? -10.476 41.457 -9.684 1.00 96.69 551 ALA A N 1
ATOM 4306 C CA . ALA A 1 551 ? -11.112 42.035 -8.502 1.00 96.69 551 ALA A CA 1
ATOM 4307 C C . ALA A 1 551 ? -10.891 41.191 -7.230 1.00 96.69 551 ALA A C 1
ATOM 4309 O O . ALA A 1 551 ? -10.766 41.741 -6.136 1.00 96.69 551 ALA A O 1
ATOM 4310 N N . GLU A 1 552 ? -10.833 39.859 -7.350 1.00 97.06 552 GLU A N 1
ATOM 4311 C CA . GLU A 1 552 ? -10.470 38.992 -6.224 1.00 97.06 552 GLU A CA 1
ATOM 4312 C C . GLU A 1 552 ? -9.004 39.115 -5.821 1.00 97.06 552 GLU A C 1
ATOM 4314 O O . GLU A 1 552 ? -8.722 39.165 -4.627 1.00 97.06 552 GLU A O 1
ATOM 4319 N N . LEU A 1 553 ? -8.079 39.195 -6.780 1.00 97.19 553 LEU A N 1
ATOM 4320 C CA . LEU A 1 553 ? -6.654 39.369 -6.491 1.00 97.19 553 LEU A CA 1
ATOM 4321 C C . LEU A 1 553 ? -6.389 40.693 -5.764 1.00 97.19 553 LEU A C 1
ATOM 4323 O O . LEU A 1 553 ? -5.642 40.708 -4.789 1.00 97.19 553 LEU A O 1
ATOM 4327 N N . GLU A 1 554 ? -7.044 41.781 -6.176 1.00 96.38 554 GLU A N 1
ATOM 4328 C CA . GLU A 1 554 ? -7.000 43.068 -5.468 1.00 96.38 554 GLU A CA 1
ATOM 4329 C C . GLU A 1 554 ? -7.548 42.954 -4.041 1.00 96.38 554 GLU A C 1
ATOM 4331 O O . GLU A 1 554 ? -6.935 43.458 -3.097 1.00 96.38 554 GLU A O 1
ATOM 4336 N N . ARG A 1 555 ? -8.668 42.244 -3.850 1.00 95.25 555 ARG A N 1
ATOM 4337 C CA . ARG A 1 555 ? -9.246 42.070 -2.512 1.00 95.25 555 ARG A CA 1
ATOM 4338 C C . ARG A 1 555 ? -8.374 41.206 -1.611 1.00 95.25 555 ARG A C 1
ATOM 4340 O O . ARG A 1 555 ? -8.175 41.572 -0.456 1.00 95.25 555 ARG A O 1
ATOM 4347 N N . ILE A 1 556 ? -7.833 40.102 -2.124 1.00 94.88 556 ILE A N 1
ATOM 4348 C CA . ILE A 1 556 ? -6.869 39.253 -1.409 1.00 94.88 556 ILE A CA 1
ATOM 4349 C C . ILE A 1 556 ? -5.638 40.076 -1.020 1.00 94.88 556 ILE A C 1
ATOM 4351 O O . ILE A 1 556 ? -5.191 40.016 0.122 1.00 94.88 556 ILE A O 1
ATOM 4355 N N . ALA A 1 557 ? -5.135 40.919 -1.925 1.00 94.31 557 ALA A N 1
ATOM 4356 C CA . ALA A 1 557 ? -4.022 41.812 -1.627 1.00 94.31 557 ALA A CA 1
ATOM 4357 C C . ALA A 1 557 ? -4.348 42.829 -0.515 1.00 94.31 557 ALA A C 1
ATOM 4359 O O . ALA A 1 557 ? -3.450 43.202 0.238 1.00 94.31 557 ALA A O 1
ATOM 4360 N N . GLY A 1 558 ? -5.607 43.248 -0.374 1.00 92.94 558 GLY A N 1
ATOM 4361 C CA . GLY A 1 558 ? -6.054 44.161 0.682 1.00 92.94 558 GLY A CA 1
ATOM 4362 C C . GLY A 1 558 ? -6.550 43.505 1.979 1.00 92.94 558 GLY A C 1
ATOM 4363 O O . GLY A 1 558 ? -6.780 44.225 2.945 1.00 92.94 558 GLY A O 1
ATOM 4364 N N . SER A 1 559 ? -6.736 42.180 2.023 1.00 88.06 559 SER A N 1
ATOM 4365 C CA . SER A 1 559 ? -7.401 41.481 3.139 1.00 88.06 559 SER A CA 1
ATOM 4366 C C . SER A 1 559 ? -6.452 40.562 3.906 1.00 88.06 559 SER A C 1
ATOM 4368 O O . SER A 1 559 ? -5.630 39.864 3.310 1.00 88.06 559 SER A O 1
ATOM 4370 N N . THR A 1 560 ? -6.633 40.487 5.224 1.00 84.75 560 THR A N 1
ATOM 4371 C CA . THR A 1 560 ? -5.967 39.523 6.109 1.00 84.75 560 THR A CA 1
ATOM 4372 C C . THR A 1 560 ? -6.982 38.974 7.127 1.00 84.75 560 THR A C 1
ATOM 4374 O O . THR A 1 560 ? -7.713 39.763 7.730 1.00 84.75 560 THR A O 1
ATOM 4377 N N . PRO A 1 561 ? -7.087 37.645 7.327 1.00 86.81 561 PRO A N 1
ATOM 4378 C CA . PRO A 1 561 ? -6.449 36.562 6.572 1.00 86.81 561 PRO A CA 1
ATOM 4379 C C . PRO A 1 561 ? -7.123 36.303 5.209 1.00 86.81 561 PRO A C 1
ATOM 4381 O O . PRO A 1 561 ? -8.326 36.528 5.035 1.00 86.81 561 PRO A O 1
ATOM 4384 N N . SER A 1 562 ? -6.357 35.808 4.237 1.00 93.75 562 SER A N 1
ATOM 4385 C CA . SER A 1 562 ? -6.833 35.511 2.879 1.00 93.75 562 SER A CA 1
ATOM 4386 C C . SER A 1 562 ? -6.277 34.191 2.328 1.00 93.75 562 SER A C 1
ATOM 4388 O O . SER A 1 562 ? -5.268 33.669 2.796 1.00 93.75 562 SER A O 1
ATOM 4390 N N . ALA A 1 563 ? -6.978 33.609 1.355 1.00 96.06 563 ALA A N 1
ATOM 4391 C CA . ALA A 1 563 ? -6.586 32.362 0.705 1.00 96.06 563 ALA A CA 1
ATOM 4392 C C . ALA A 1 563 ? -6.853 32.436 -0.804 1.00 96.06 563 ALA A C 1
ATOM 4394 O O . ALA A 1 563 ? -7.977 32.706 -1.240 1.00 96.06 563 ALA A O 1
ATOM 4395 N N . LEU A 1 564 ? -5.822 32.164 -1.602 1.00 97.50 564 LEU A N 1
ATOM 4396 C CA . LEU A 1 564 ? -5.899 32.042 -3.054 1.00 97.50 564 LEU A CA 1
ATOM 4397 C C . LEU A 1 564 ? -5.645 30.589 -3.449 1.00 97.50 564 LEU A C 1
ATOM 4399 O O . LEU A 1 564 ? -4.547 30.065 -3.257 1.00 97.50 564 LEU A O 1
ATOM 4403 N N . ARG A 1 565 ? -6.658 29.938 -4.018 1.00 97.69 565 ARG A N 1
ATOM 4404 C CA . ARG A 1 565 ? -6.589 28.515 -4.368 1.00 97.69 565 ARG A CA 1
ATOM 4405 C C . ARG A 1 565 ? -6.738 28.327 -5.870 1.00 97.69 565 ARG A C 1
ATOM 4407 O O . ARG A 1 565 ? -7.655 28.886 -6.471 1.00 97.69 565 ARG A O 1
ATOM 4414 N N . PHE A 1 566 ? -5.866 27.519 -6.461 1.00 97.88 566 PHE A N 1
ATOM 4415 C CA . PHE A 1 566 ? -5.876 27.208 -7.889 1.00 97.88 566 PHE A CA 1
ATOM 4416 C C . PHE A 1 566 ? -6.359 25.779 -8.132 1.00 97.88 566 PHE A C 1
ATOM 4418 O O . PHE A 1 566 ? -5.657 24.837 -7.784 1.00 97.88 566 PHE A O 1
ATOM 4425 N N . VAL A 1 567 ? -7.528 25.592 -8.742 1.00 96.75 567 VAL A N 1
ATOM 4426 C CA . VAL A 1 567 ? -7.933 24.288 -9.290 1.00 96.75 567 VAL A CA 1
ATOM 4427 C C . VAL A 1 567 ? -7.196 24.093 -10.612 1.00 96.75 567 VAL A C 1
ATOM 4429 O O . VAL A 1 567 ? -7.326 24.921 -11.513 1.00 96.75 567 VAL A O 1
ATOM 4432 N N . VAL A 1 568 ? -6.391 23.038 -10.707 1.00 93.25 568 VAL A N 1
ATOM 4433 C CA . VAL A 1 568 ? -5.564 22.749 -11.883 1.00 93.25 568 VAL A CA 1
ATOM 4434 C C . VAL A 1 568 ? -6.125 21.515 -12.583 1.00 93.25 568 VAL A C 1
ATOM 4436 O O . VAL A 1 568 ? -5.886 20.392 -12.149 1.00 93.25 568 VAL A O 1
ATOM 4439 N N . ASP A 1 569 ? -6.889 21.733 -13.655 1.00 87.75 569 ASP A N 1
ATOM 4440 C CA . ASP A 1 569 ? -7.653 20.667 -14.324 1.00 87.75 569 ASP A CA 1
ATOM 4441 C C . ASP A 1 569 ? -6.876 19.953 -15.437 1.00 87.75 569 ASP A C 1
ATOM 4443 O O . ASP A 1 569 ? -7.328 18.932 -15.959 1.00 87.75 569 ASP A O 1
ATOM 4447 N N . VAL A 1 570 ? -5.719 20.492 -15.835 1.00 90.06 570 VAL A N 1
ATOM 4448 C CA . VAL A 1 570 ? -4.868 19.928 -16.891 1.00 90.06 570 VAL A CA 1
ATOM 4449 C C . VAL A 1 570 ? -3.391 19.946 -16.483 1.00 90.06 570 VAL A C 1
ATOM 4451 O O . VAL A 1 570 ? -2.962 20.922 -15.864 1.00 90.06 570 VAL A O 1
ATOM 4454 N N . PRO A 1 571 ? -2.590 18.916 -16.825 1.00 90.44 571 PRO A N 1
ATOM 4455 C CA . PRO A 1 571 ? -1.182 18.827 -16.420 1.00 90.44 571 PRO A CA 1
ATOM 4456 C C . PRO A 1 571 ? -0.336 20.048 -16.807 1.00 90.44 571 PRO A C 1
ATOM 4458 O O . PRO A 1 571 ? 0.511 20.488 -16.034 1.00 90.44 571 PRO A O 1
ATOM 4461 N N . GLU A 1 572 ? -0.591 20.655 -17.969 1.00 92.38 572 GLU A N 1
ATOM 4462 C CA . GLU A 1 572 ? 0.131 21.839 -18.457 1.00 92.38 572 GLU A CA 1
ATOM 4463 C C . GLU A 1 572 ? -0.073 23.065 -17.555 1.00 92.38 572 GLU A C 1
ATOM 4465 O O . GLU A 1 572 ? 0.782 23.949 -17.481 1.00 92.38 572 GLU A O 1
ATOM 4470 N N . ALA A 1 573 ? -1.196 23.123 -16.837 1.00 94.38 573 ALA A N 1
ATOM 4471 C CA . ALA A 1 573 ? -1.467 24.180 -15.875 1.00 94.38 573 ALA A CA 1
ATOM 4472 C C . ALA A 1 573 ? -0.714 23.981 -14.544 1.00 94.38 573 ALA A C 1
ATOM 4474 O O . ALA A 1 573 ? -0.685 24.905 -13.731 1.00 94.38 573 ALA A O 1
ATOM 4475 N N . GLU A 1 574 ? -0.046 22.841 -14.324 1.00 95.12 574 GLU A N 1
ATOM 4476 C CA . GLU A 1 574 ? 0.875 22.668 -13.192 1.00 95.12 574 GLU A CA 1
ATOM 4477 C C . GLU A 1 574 ? 2.243 23.333 -13.445 1.00 95.12 574 GLU A C 1
ATOM 4479 O O . GLU A 1 574 ? 2.971 23.614 -12.488 1.00 95.12 574 GLU A O 1
ATOM 4484 N N . THR A 1 575 ? 2.598 23.612 -14.707 1.00 94.75 575 THR A N 1
ATOM 4485 C CA . THR A 1 575 ? 3.912 24.162 -15.076 1.00 94.75 575 THR A CA 1
ATOM 4486 C C . THR A 1 575 ? 4.156 25.581 -14.540 1.00 94.75 575 THR A C 1
ATOM 4488 O O . THR A 1 575 ? 5.226 25.799 -13.963 1.00 94.75 575 THR A O 1
ATOM 4491 N N . PRO A 1 576 ? 3.229 26.555 -14.662 1.00 96.50 576 PRO A N 1
ATOM 4492 C CA . PRO A 1 576 ? 3.435 27.881 -14.080 1.00 96.50 576 PRO A CA 1
ATOM 4493 C C . PRO A 1 576 ? 3.565 27.844 -12.543 1.00 96.50 576 PRO A C 1
ATOM 4495 O O . PRO A 1 576 ? 2.923 27.038 -11.866 1.00 96.50 576 PRO A O 1
ATOM 4498 N N . ARG A 1 577 ? 4.380 28.738 -11.968 1.00 96.69 577 ARG A N 1
ATOM 4499 C CA . ARG A 1 577 ? 4.487 28.967 -10.517 1.00 96.69 577 ARG A CA 1
ATOM 4500 C C . ARG A 1 577 ? 3.430 29.964 -10.077 1.00 96.69 577 ARG A C 1
ATOM 4502 O O . ARG A 1 577 ? 3.681 31.165 -9.995 1.00 96.69 577 ARG A O 1
ATOM 4509 N N . TRP A 1 578 ? 2.234 29.465 -9.794 1.00 97.31 578 TRP A N 1
ATOM 4510 C CA . TRP A 1 578 ? 1.136 30.266 -9.243 1.00 97.31 578 TRP A CA 1
ATOM 4511 C C . TRP A 1 578 ? 1.490 30.904 -7.892 1.00 97.31 578 TRP A C 1
ATOM 4513 O O . TRP A 1 578 ? 0.963 31.949 -7.523 1.00 97.31 578 TRP A O 1
ATOM 4523 N N . GLU A 1 579 ? 2.450 30.312 -7.190 1.00 97.75 579 GLU A N 1
ATOM 4524 C CA . GLU A 1 579 ? 3.045 30.798 -5.950 1.00 97.75 579 GLU A CA 1
ATOM 4525 C C . GLU A 1 579 ? 3.768 32.146 -6.137 1.00 97.75 579 GLU A C 1
ATOM 4527 O O . GLU A 1 579 ? 3.843 32.940 -5.202 1.00 97.75 579 GLU A O 1
ATOM 4532 N N . ALA A 1 580 ? 4.231 32.446 -7.357 1.00 97.56 580 ALA A N 1
ATOM 4533 C CA . ALA A 1 580 ? 4.888 33.704 -7.701 1.00 97.56 580 ALA A CA 1
ATOM 4534 C C . ALA A 1 580 ? 3.902 34.842 -8.028 1.00 97.56 580 ALA A C 1
ATOM 4536 O O . ALA A 1 580 ? 4.341 35.936 -8.376 1.00 97.56 580 ALA A O 1
ATOM 4537 N N . VAL A 1 581 ? 2.579 34.633 -7.959 1.00 96.88 581 VAL A N 1
ATOM 4538 C CA . VAL A 1 581 ? 1.600 35.700 -8.237 1.00 96.88 581 VAL A CA 1
ATOM 4539 C C . VAL A 1 581 ? 1.834 36.890 -7.301 1.00 96.88 581 VAL A C 1
ATOM 4541 O O . VAL A 1 581 ? 1.879 36.756 -6.076 1.00 96.88 581 VAL A O 1
ATOM 4544 N N . SER A 1 582 ? 1.967 38.076 -7.895 1.00 94.94 582 SER A N 1
ATOM 4545 C CA . SER A 1 582 ? 2.276 39.311 -7.177 1.00 94.94 582 SER A CA 1
ATOM 4546 C C . SER A 1 582 ? 1.166 40.339 -7.320 1.00 94.94 582 SER A C 1
ATOM 4548 O O . SER A 1 582 ? 0.729 40.648 -8.427 1.00 94.94 582 SER A O 1
ATOM 4550 N N . MET A 1 583 ? 0.751 40.894 -6.185 1.00 90.81 583 MET A N 1
ATOM 4551 C CA . MET A 1 583 ? -0.023 42.127 -6.071 1.00 90.81 583 MET A CA 1
ATOM 4552 C C . MET A 1 583 ? 0.757 42.982 -5.072 1.00 90.81 583 MET A C 1
ATOM 4554 O O . MET A 1 583 ? 0.424 42.940 -3.888 1.00 90.81 583 MET A O 1
ATOM 4558 N N . PRO A 1 584 ? 1.850 43.627 -5.536 1.00 87.00 584 PRO A N 1
ATOM 4559 C CA . PRO A 1 584 ? 3.039 43.946 -4.751 1.00 87.00 584 PRO A CA 1
ATOM 4560 C C . PRO A 1 584 ? 2.743 44.224 -3.269 1.00 87.00 584 PRO A C 1
ATOM 4562 O O . PRO A 1 584 ? 2.068 45.216 -2.980 1.00 87.00 584 PRO A O 1
ATOM 4565 N N . PRO A 1 585 ? 3.210 43.361 -2.337 1.00 93.00 585 PRO A N 1
ATOM 4566 C CA . PRO A 1 585 ? 4.203 42.277 -2.501 1.00 93.00 585 PRO A CA 1
ATOM 4567 C C . PRO A 1 585 ? 3.672 40.955 -3.119 1.00 93.00 585 PRO A C 1
ATOM 4569 O O . PRO A 1 585 ? 2.514 40.848 -3.525 1.00 93.00 585 PRO A O 1
ATOM 4572 N N . PHE A 1 586 ? 4.535 39.931 -3.224 1.00 97.06 586 PHE A N 1
ATOM 4573 C CA . PHE A 1 586 ? 4.142 38.569 -3.620 1.00 97.06 586 PHE A CA 1
ATOM 4574 C C . PHE A 1 586 ? 3.127 37.989 -2.632 1.00 97.06 586 PHE A C 1
ATOM 4576 O O . PHE A 1 586 ? 3.365 38.015 -1.427 1.00 97.06 586 PHE A O 1
ATOM 4583 N N . LEU A 1 587 ? 2.013 37.442 -3.127 1.00 96.50 587 LEU A N 1
ATOM 4584 C CA . LEU A 1 587 ? 0.917 36.998 -2.258 1.00 96.50 587 LEU A CA 1
ATOM 4585 C C . LEU A 1 587 ? 1.334 35.845 -1.332 1.00 96.50 587 LEU A C 1
ATOM 4587 O O . LEU A 1 587 ? 0.993 35.868 -0.156 1.00 96.50 587 LEU A O 1
ATOM 4591 N N . ALA A 1 588 ? 2.120 34.886 -1.832 1.00 96.69 588 ALA A N 1
ATOM 4592 C CA . ALA A 1 588 ? 2.575 33.722 -1.063 1.00 96.69 588 ALA A CA 1
ATOM 4593 C C . ALA A 1 588 ? 3.649 34.027 0.003 1.00 96.69 588 ALA A C 1
ATOM 4595 O O . ALA A 1 588 ? 3.999 33.130 0.767 1.00 96.69 588 ALA A O 1
ATOM 4596 N N . LEU A 1 589 ? 4.174 35.258 0.037 1.00 96.94 589 LEU A N 1
ATOM 4597 C CA . LEU A 1 589 ? 5.106 35.752 1.060 1.00 96.94 589 LEU A CA 1
ATOM 4598 C C . LEU A 1 589 ? 4.423 36.683 2.072 1.00 96.94 589 LEU A C 1
ATOM 4600 O O . LEU A 1 589 ? 5.098 37.315 2.879 1.00 96.94 589 LEU A O 1
ATOM 4604 N N . LYS A 1 590 ? 3.094 36.842 2.003 1.00 95.44 590 LYS A N 1
ATOM 4605 C CA . LYS A 1 590 ? 2.354 37.581 3.029 1.00 95.44 590 LYS A CA 1
ATOM 4606 C C . LYS A 1 590 ? 2.014 36.603 4.165 1.00 95.44 590 LYS A C 1
ATOM 4608 O O . LYS A 1 590 ? 1.386 35.580 3.870 1.00 95.44 590 LYS A O 1
ATOM 4613 N N . PRO A 1 591 ? 2.300 36.943 5.436 1.00 90.94 591 PRO A N 1
ATOM 4614 C CA . PRO A 1 591 ? 2.142 36.020 6.565 1.00 90.94 591 PRO A CA 1
ATOM 4615 C C . PRO A 1 591 ? 0.756 35.373 6.675 1.00 90.94 591 PRO A C 1
ATOM 4617 O O . PRO A 1 591 ? 0.646 34.197 7.014 1.00 90.94 591 PRO A O 1
ATOM 4620 N N . ASP A 1 592 ? -0.297 36.112 6.309 1.00 91.44 592 ASP A N 1
ATOM 4621 C CA . ASP A 1 592 ? -1.696 35.688 6.439 1.00 91.44 592 ASP A CA 1
ATOM 4622 C C . ASP A 1 592 ? -2.391 35.372 5.097 1.00 91.44 592 ASP A C 1
ATOM 4624 O O . ASP A 1 592 ? -3.623 35.339 5.049 1.00 91.44 592 ASP A O 1
ATOM 4628 N N . CYS A 1 593 ? -1.645 35.186 3.998 1.00 95.81 593 CYS A N 1
ATOM 4629 C CA . CYS A 1 593 ? -2.212 34.870 2.676 1.00 95.81 593 CYS A CA 1
ATOM 4630 C C . CYS A 1 593 ? -1.718 33.522 2.150 1.00 95.81 593 CYS A C 1
ATOM 4632 O O . CYS A 1 593 ? -0.604 33.422 1.635 1.00 95.81 593 CYS A O 1
ATOM 4634 N N . THR A 1 594 ? -2.537 32.475 2.210 1.00 96.44 594 THR A N 1
ATOM 4635 C CA . THR A 1 594 ? -2.140 31.157 1.689 1.00 96.44 594 THR A CA 1
ATOM 4636 C C . THR A 1 594 ? -2.334 31.075 0.175 1.00 96.44 594 THR A C 1
ATOM 4638 O O . THR A 1 594 ? -3.344 31.527 -0.366 1.00 96.44 594 THR A O 1
ATOM 4641 N N . VAL A 1 595 ? -1.356 30.492 -0.526 1.00 97.69 595 VAL A N 1
ATOM 4642 C CA . VAL A 1 595 ? -1.459 30.171 -1.960 1.00 97.69 595 VAL A CA 1
ATOM 4643 C C . VAL A 1 595 ? -1.304 28.667 -2.139 1.00 97.69 595 VAL A C 1
ATOM 4645 O O . VAL A 1 595 ? -0.219 28.128 -1.882 1.00 97.69 595 VAL A O 1
ATOM 4648 N N . THR A 1 596 ? -2.389 28.002 -2.549 1.00 97.62 596 THR A N 1
ATOM 4649 C CA . THR A 1 596 ? -2.467 26.534 -2.658 1.00 97.62 596 THR A CA 1
ATOM 4650 C C . THR A 1 596 ? -3.043 26.084 -3.997 1.00 97.62 596 THR A C 1
ATOM 4652 O O . THR A 1 596 ? -3.712 26.843 -4.704 1.00 97.62 596 THR A O 1
ATOM 4655 N N . ARG A 1 597 ? -2.771 24.833 -4.366 1.00 97.88 597 ARG A N 1
ATOM 4656 C CA . ARG A 1 597 ? -3.366 24.165 -5.525 1.00 97.88 597 ARG A CA 1
ATOM 4657 C C . ARG A 1 597 ? -4.379 23.137 -5.037 1.00 97.88 597 ARG A C 1
ATOM 4659 O O . ARG A 1 597 ? -4.108 22.395 -4.099 1.00 97.88 597 ARG A O 1
ATOM 4666 N N . ILE A 1 598 ? -5.541 23.082 -5.671 1.00 96.62 598 ILE A N 1
ATOM 4667 C CA . ILE A 1 598 ? -6.570 22.084 -5.402 1.00 96.62 598 ILE A CA 1
ATOM 4668 C C . ILE A 1 598 ? -6.387 20.948 -6.400 1.00 96.62 598 ILE A C 1
ATOM 4670 O O . ILE A 1 598 ? -6.539 21.129 -7.609 1.00 96.62 598 ILE A O 1
ATOM 4674 N N . ALA A 1 599 ? -6.077 19.774 -5.873 1.00 93.06 599 ALA A N 1
ATOM 4675 C CA . ALA A 1 599 ? -5.978 18.540 -6.620 1.00 93.06 599 ALA A CA 1
ATOM 4676 C C . ALA A 1 599 ? -7.402 17.988 -6.813 1.00 93.06 599 ALA A C 1
ATOM 4678 O O . ALA A 1 599 ? -8.003 17.433 -5.888 1.00 93.06 599 ALA A O 1
ATOM 4679 N N . TYR A 1 600 ? -7.978 18.220 -7.996 1.00 84.06 600 TYR A N 1
ATOM 4680 C CA . TYR A 1 600 ? -9.373 17.880 -8.273 1.00 84.06 600 TYR A CA 1
ATOM 4681 C C . TYR A 1 600 ? -9.580 16.363 -8.388 1.00 84.06 600 TYR A C 1
ATOM 4683 O O . TYR A 1 600 ? -8.745 15.626 -8.909 1.00 84.06 600 TYR A O 1
ATOM 4691 N N . LYS A 1 601 ? -10.703 15.887 -7.852 1.00 67.88 601 LYS A N 1
ATOM 4692 C CA . LYS A 1 601 ? -10.949 14.478 -7.531 1.00 67.88 601 LYS A CA 1
ATOM 4693 C C . LYS A 1 601 ? -11.171 13.624 -8.790 1.00 67.88 601 LYS A C 1
ATOM 4695 O O . LYS A 1 601 ? -12.109 13.865 -9.546 1.00 67.88 601 LYS A O 1
ATOM 4700 N N . SER A 1 602 ? -10.368 12.573 -8.968 1.00 58.38 602 SER A N 1
ATOM 4701 C CA . SER A 1 602 ? -10.800 11.364 -9.692 1.00 58.38 602 SER A CA 1
ATOM 4702 C C . SER A 1 602 ? -11.690 10.534 -8.757 1.00 58.38 602 SER A C 1
ATOM 4704 O O . SER A 1 602 ? -11.565 10.683 -7.548 1.00 58.38 602 SER A O 1
ATOM 4706 N N . ASP A 1 603 ? -12.597 9.698 -9.275 1.00 60.66 603 ASP A N 1
ATOM 4707 C CA . ASP A 1 603 ? -13.732 9.007 -8.605 1.00 60.66 603 ASP A CA 1
ATOM 4708 C C . ASP A 1 603 ? -13.457 8.203 -7.291 1.00 60.66 603 ASP A C 1
ATOM 4710 O O . ASP A 1 603 ? -14.315 7.472 -6.787 1.00 60.66 603 ASP A O 1
ATOM 4714 N N . ILE A 1 604 ? -12.272 8.318 -6.694 1.00 63.75 604 ILE A N 1
ATOM 4715 C CA . ILE A 1 604 ? -11.859 7.726 -5.425 1.00 63.75 604 ILE A CA 1
ATOM 4716 C C . ILE A 1 604 ? -12.669 8.333 -4.269 1.00 63.75 604 ILE A C 1
ATOM 4718 O O . ILE A 1 604 ? -12.664 9.541 -4.019 1.00 63.75 604 ILE A O 1
ATOM 4722 N N . ARG A 1 605 ? -13.357 7.468 -3.515 1.00 67.31 605 ARG A N 1
ATOM 4723 C CA . ARG A 1 605 ? -14.061 7.828 -2.277 1.00 67.31 605 ARG A CA 1
ATOM 4724 C C . ARG A 1 605 ? -13.056 8.309 -1.230 1.00 67.31 605 ARG A C 1
ATOM 4726 O O . ARG A 1 605 ? -12.463 7.502 -0.525 1.00 67.31 605 ARG A O 1
ATOM 4733 N N . ASP A 1 606 ? -12.861 9.621 -1.138 1.00 72.56 606 ASP A N 1
ATOM 4734 C CA . ASP A 1 606 ? -12.198 10.227 0.017 1.00 72.56 606 ASP A CA 1
ATOM 4735 C C . ASP A 1 606 ? -12.979 9.873 1.296 1.00 72.56 606 ASP A C 1
ATOM 4737 O O . ASP A 1 606 ? -14.172 10.182 1.340 1.00 72.56 606 ASP A O 1
ATOM 4741 N N . PRO A 1 607 ? -12.337 9.289 2.327 1.00 70.00 607 PRO A N 1
ATOM 4742 C CA . PRO A 1 607 ? -12.945 9.112 3.645 1.00 70.00 607 PRO A CA 1
ATOM 4743 C C . PRO A 1 607 ? -13.489 10.405 4.274 1.00 70.00 607 PRO A C 1
ATOM 4745 O O . PRO A 1 607 ? -14.240 10.339 5.237 1.00 70.00 607 PRO A O 1
ATOM 4748 N N . GLY A 1 608 ? -13.081 11.584 3.786 1.00 82.31 608 GLY A N 1
ATOM 4749 C CA . GLY A 1 608 ? -13.509 12.895 4.277 1.00 82.31 608 GLY A CA 1
ATOM 4750 C C . GLY A 1 608 ? -12.847 13.264 5.605 1.00 82.31 608 GLY A C 1
ATOM 4751 O O . GLY A 1 608 ? -12.105 14.240 5.680 1.00 82.31 608 GLY A O 1
ATOM 4752 N N . VAL A 1 609 ? -13.068 12.461 6.645 1.00 88.88 609 VAL A N 1
ATOM 4753 C CA . VAL A 1 609 ? -12.476 12.630 7.976 1.00 88.88 609 VAL A CA 1
ATOM 4754 C C . VAL A 1 609 ? -11.432 11.539 8.219 1.00 88.88 609 VAL A C 1
ATOM 4756 O O . VAL A 1 609 ? -11.669 10.359 7.972 1.00 88.88 609 VAL A O 1
ATOM 4759 N N . ARG A 1 610 ? -10.244 11.926 8.687 1.00 91.44 610 ARG A N 1
ATOM 4760 C CA . ARG A 1 610 ? -9.143 11.009 9.013 1.00 91.44 610 ARG A CA 1
ATOM 4761 C C . ARG A 1 610 ? -9.125 10.713 10.507 1.00 91.44 610 ARG A C 1
ATOM 4763 O O . ARG A 1 610 ? -9.039 11.628 11.318 1.00 91.44 610 ARG A O 1
ATOM 4770 N N . THR A 1 611 ? -9.163 9.445 10.889 1.00 91.75 611 THR A N 1
ATOM 4771 C CA . THR A 1 611 ? -9.112 9.043 12.300 1.00 91.75 611 THR A CA 1
ATOM 4772 C C . THR A 1 611 ? -7.679 8.853 12.783 1.00 91.75 611 THR A C 1
ATOM 4774 O O . THR A 1 611 ? -6.858 8.252 12.086 1.00 91.75 611 THR A O 1
ATOM 4777 N N . PHE A 1 612 ? -7.378 9.285 14.005 1.00 94.19 612 PHE A N 1
ATOM 4778 C CA . PHE A 1 612 ? -6.086 9.032 14.642 1.00 94.19 612 PHE A CA 1
ATOM 4779 C C . PHE A 1 612 ? -6.217 8.817 16.143 1.00 94.19 612 PHE A C 1
ATOM 4781 O O . PHE A 1 612 ? -7.230 9.149 16.752 1.00 94.19 612 PHE A O 1
ATOM 4788 N N . SER A 1 613 ? -5.152 8.294 16.728 1.00 92.12 613 SER A N 1
ATOM 4789 C CA . SER A 1 613 ? -4.962 8.159 18.165 1.00 92.12 613 SER A CA 1
ATOM 4790 C C . SER A 1 613 ? -3.622 8.785 18.542 1.00 92.12 613 SER A C 1
ATOM 4792 O O . SER A 1 613 ? -2.736 8.956 17.703 1.00 92.12 613 SER A O 1
ATOM 4794 N N . TRP A 1 614 ? -3.459 9.153 19.811 1.00 93.56 614 TRP A N 1
ATOM 4795 C CA . TRP A 1 614 ? -2.166 9.629 20.290 1.00 93.56 614 TRP A CA 1
ATOM 4796 C C . TRP A 1 614 ? -1.183 8.471 20.517 1.00 93.56 614 TRP A C 1
ATOM 4798 O O . TRP A 1 614 ? -1.563 7.426 21.057 1.00 93.56 614 TRP A O 1
ATOM 4808 N N . PRO A 1 615 ? 0.121 8.681 20.271 1.00 95.69 615 PRO A N 1
ATOM 4809 C CA . PRO A 1 615 ? 0.746 9.889 19.721 1.00 95.69 615 PRO A CA 1
ATOM 4810 C C . PRO A 1 615 ? 0.576 10.014 18.195 1.00 95.69 615 PRO A C 1
ATOM 4812 O O . PRO A 1 615 ? 0.427 9.000 17.522 1.00 95.69 615 PRO A O 1
ATOM 4815 N N . ILE A 1 616 ? 0.680 11.236 17.654 1.00 97.00 616 ILE A N 1
ATOM 4816 C CA . ILE A 1 616 ? 0.835 11.453 16.203 1.00 97.00 616 ILE A CA 1
ATOM 4817 C C . ILE A 1 616 ? 2.120 10.755 15.761 1.00 97.00 616 ILE A C 1
ATOM 4819 O O . ILE A 1 616 ? 3.122 10.800 16.475 1.00 97.00 616 ILE A O 1
ATOM 4823 N N . ARG A 1 617 ? 2.096 10.113 14.599 1.00 97.88 617 ARG A N 1
ATOM 4824 C CA . ARG A 1 617 ? 3.222 9.365 14.040 1.00 97.88 617 ARG A CA 1
ATOM 4825 C C . ARG A 1 617 ? 3.727 10.049 12.775 1.00 97.88 617 ARG A C 1
ATOM 4827 O O . ARG A 1 617 ? 2.948 10.336 11.862 1.00 97.88 617 ARG A O 1
ATOM 4834 N N . MET A 1 618 ? 5.030 10.281 12.731 1.00 98.31 618 MET A N 1
ATOM 4835 C CA . MET A 1 618 ? 5.756 10.787 11.574 1.00 98.31 618 MET A CA 1
ATOM 4836 C C . MET A 1 618 ? 6.800 9.761 11.139 1.00 98.31 618 MET A C 1
ATOM 4838 O O . MET A 1 618 ? 7.529 9.238 11.977 1.00 98.31 618 MET A O 1
ATOM 4842 N N . ILE A 1 619 ? 6.882 9.512 9.834 1.00 98.50 619 ILE A N 1
ATOM 4843 C CA . ILE A 1 619 ? 7.993 8.783 9.221 1.00 98.50 619 ILE A CA 1
ATOM 4844 C C . ILE A 1 619 ? 8.732 9.721 8.277 1.00 98.50 619 ILE A C 1
ATOM 4846 O O . ILE A 1 619 ? 8.098 10.429 7.490 1.00 98.50 619 ILE A O 1
ATOM 4850 N N . ALA A 1 620 ? 10.059 9.694 8.326 1.00 98.56 620 ALA A N 1
ATOM 4851 C CA . ALA A 1 620 ? 10.911 10.394 7.378 1.00 98.56 620 ALA A CA 1
ATOM 4852 C C . ALA A 1 620 ? 11.937 9.442 6.755 1.00 98.56 620 ALA A C 1
ATOM 4854 O O . ALA A 1 620 ? 12.648 8.750 7.473 1.00 98.56 620 ALA A O 1
ATOM 4855 N N . PHE A 1 621 ? 12.036 9.430 5.429 1.00 98.38 621 PHE A N 1
ATOM 4856 C CA . PHE A 1 621 ? 13.097 8.744 4.694 1.00 98.38 621 PHE A CA 1
ATOM 4857 C C . PHE A 1 621 ? 14.093 9.790 4.190 1.00 98.38 621 PHE A C 1
ATOM 4859 O O . PHE A 1 621 ? 13.752 10.560 3.292 1.00 98.38 621 PHE A O 1
ATOM 4866 N N . LEU A 1 622 ? 15.290 9.841 4.782 1.00 98.19 622 LEU A N 1
ATOM 4867 C CA . LEU A 1 622 ? 16.338 10.816 4.451 1.00 98.19 622 LEU A CA 1
ATOM 4868 C C . LEU A 1 622 ? 17.522 10.070 3.832 1.00 98.19 622 LEU A C 1
ATOM 4870 O O . LEU A 1 622 ? 18.347 9.474 4.524 1.00 98.19 622 LEU A O 1
ATOM 4874 N N . SER A 1 623 ? 17.519 9.978 2.505 1.00 96.50 623 SER A N 1
ATOM 4875 C CA . SER A 1 623 ? 18.276 8.951 1.787 1.00 96.50 623 SER A CA 1
ATOM 4876 C C . SER A 1 623 ? 18.445 9.311 0.304 1.00 96.50 623 SER A C 1
ATOM 4878 O O . SER A 1 623 ? 18.132 8.549 -0.610 1.00 96.50 623 SER A O 1
ATOM 4880 N N . ALA A 1 624 ? 18.939 10.516 0.039 1.00 96.12 624 ALA A N 1
ATOM 4881 C CA . ALA A 1 624 ? 19.352 10.916 -1.301 1.00 96.12 624 ALA A CA 1
ATOM 4882 C C . ALA A 1 624 ? 20.770 10.393 -1.593 1.00 96.12 624 ALA A C 1
ATOM 4884 O O . ALA A 1 624 ? 21.691 10.619 -0.812 1.00 96.12 624 ALA A O 1
ATOM 4885 N N . ALA A 1 625 ? 20.982 9.719 -2.727 1.00 94.88 625 ALA A N 1
ATOM 4886 C CA . ALA A 1 625 ? 22.331 9.315 -3.134 1.00 94.88 625 ALA A CA 1
ATOM 4887 C C . ALA A 1 625 ? 23.219 10.559 -3.343 1.00 94.88 625 ALA A C 1
ATOM 4889 O O . ALA A 1 625 ? 22.815 11.486 -4.049 1.00 94.88 625 ALA A O 1
ATOM 4890 N N . ASN A 1 626 ? 24.428 10.573 -2.769 1.00 93.56 626 ASN A N 1
ATOM 4891 C CA . ASN A 1 626 ? 25.391 11.690 -2.823 1.00 93.56 626 ASN A CA 1
ATOM 4892 C C . ASN A 1 626 ? 24.932 13.028 -2.214 1.00 93.56 626 ASN A C 1
ATOM 4894 O O . ASN A 1 626 ? 25.546 14.060 -2.490 1.00 93.56 626 ASN A O 1
ATOM 4898 N N . ALA A 1 627 ? 23.886 13.045 -1.392 1.00 95.19 627 ALA A N 1
ATOM 4899 C CA . ALA A 1 627 ? 23.506 14.231 -0.632 1.00 95.19 627 ALA A CA 1
ATOM 4900 C C . ALA A 1 627 ? 23.292 13.831 0.826 1.00 95.19 627 ALA A C 1
ATOM 4902 O O . ALA A 1 627 ? 22.375 13.071 1.124 1.00 95.19 627 ALA A O 1
ATOM 4903 N N . SER A 1 628 ? 24.162 14.319 1.715 1.00 96.44 628 SER A N 1
ATOM 4904 C CA . SER A 1 628 ? 24.098 13.946 3.129 1.00 96.44 628 SER A CA 1
ATOM 4905 C C . SER A 1 628 ? 22.786 14.409 3.761 1.00 96.44 628 SER A C 1
ATOM 4907 O O . SER A 1 628 ? 22.337 15.539 3.550 1.00 96.44 628 SER A O 1
ATOM 4909 N N . ALA A 1 629 ? 22.193 13.526 4.554 1.00 97.50 629 ALA A N 1
ATOM 4910 C CA . ALA A 1 629 ? 20.970 13.749 5.305 1.00 97.50 629 ALA A CA 1
ATOM 4911 C C . ALA A 1 629 ? 21.203 14.442 6.657 1.00 97.50 629 ALA A C 1
ATOM 4913 O O . ALA A 1 629 ? 20.233 14.690 7.370 1.00 97.50 629 ALA A O 1
ATOM 4914 N N . GLU A 1 630 ? 22.448 14.747 7.044 1.00 98.06 630 GLU A N 1
ATOM 4915 C CA . GLU A 1 630 ? 22.768 15.206 8.404 1.00 98.06 630 GLU A CA 1
ATOM 4916 C C . GLU A 1 630 ? 21.997 16.473 8.811 1.00 98.06 630 GLU A C 1
ATOM 4918 O O . GLU A 1 630 ? 21.397 16.531 9.887 1.00 98.06 630 GLU A O 1
ATOM 4923 N N . GLU A 1 631 ? 21.983 17.492 7.954 1.00 98.06 631 GLU A N 1
ATOM 4924 C CA . GLU A 1 631 ? 21.331 18.766 8.272 1.00 98.06 631 GLU A CA 1
ATOM 4925 C C . GLU A 1 631 ? 19.798 18.662 8.238 1.00 98.06 631 GLU A C 1
ATOM 4927 O O . GLU A 1 631 ? 19.115 19.261 9.075 1.00 98.06 631 GLU A O 1
ATOM 4932 N N . GLU A 1 632 ? 19.256 17.822 7.352 1.00 98.12 632 GLU A N 1
ATOM 4933 C CA . GLU A 1 632 ? 17.826 17.502 7.289 1.00 98.12 632 GLU A CA 1
ATOM 4934 C C . GLU A 1 632 ? 17.376 16.739 8.551 1.00 98.12 632 GLU A C 1
ATOM 4936 O O . GLU A 1 632 ? 16.367 17.080 9.177 1.00 98.12 632 GLU A O 1
ATOM 4941 N N . LEU A 1 633 ? 18.176 15.759 8.994 1.00 98.38 633 LEU A N 1
ATOM 4942 C CA . LEU A 1 633 ? 17.988 15.015 10.243 1.00 98.38 633 LEU A CA 1
ATOM 4943 C C . LEU A 1 633 ? 17.980 15.962 11.447 1.00 98.38 633 LEU A C 1
ATOM 4945 O O . LEU A 1 633 ? 17.048 15.920 12.255 1.00 98.38 633 LEU A O 1
ATOM 4949 N N . LYS A 1 634 ? 18.973 16.856 11.552 1.00 98.38 634 LYS A N 1
ATOM 4950 C CA . LYS A 1 634 ? 19.044 17.870 12.619 1.00 98.38 634 LYS A CA 1
ATOM 4951 C C . LYS A 1 634 ? 17.824 18.789 12.612 1.00 98.38 634 LYS A C 1
ATOM 4953 O O . LYS A 1 634 ? 17.302 19.106 13.687 1.00 98.38 634 LYS A O 1
ATOM 4958 N N . ALA A 1 635 ? 17.355 19.207 11.434 1.00 98.12 635 ALA A N 1
ATOM 4959 C CA . ALA A 1 635 ? 16.181 20.065 11.296 1.00 98.12 635 ALA A CA 1
ATOM 4960 C C . ALA A 1 635 ? 14.903 19.375 11.804 1.00 98.12 635 ALA A C 1
ATOM 4962 O O . ALA A 1 635 ? 14.192 19.949 12.636 1.00 98.12 635 ALA A O 1
ATOM 4963 N N . ILE A 1 636 ? 14.647 18.131 11.379 1.00 98.38 636 ILE A N 1
ATOM 4964 C CA . ILE A 1 636 ? 13.488 17.346 11.840 1.00 98.38 636 ILE A CA 1
ATOM 4965 C C . ILE A 1 636 ? 13.590 17.060 13.341 1.00 98.38 636 ILE A C 1
ATOM 4967 O O . ILE A 1 636 ? 12.634 17.312 14.076 1.00 98.38 636 ILE A O 1
ATOM 4971 N N . HIS A 1 637 ? 14.745 16.589 13.818 1.00 98.50 637 HIS A N 1
ATOM 4972 C CA . HIS A 1 637 ? 14.977 16.299 15.234 1.00 98.50 637 HIS A CA 1
ATOM 4973 C C . HIS A 1 637 ? 14.703 17.523 16.121 1.00 98.50 637 HIS A C 1
ATOM 4975 O O . HIS A 1 637 ? 13.952 17.429 17.095 1.00 98.50 637 HIS A O 1
ATOM 4981 N N . SER A 1 638 ? 15.229 18.694 15.745 1.00 98.19 638 SER A N 1
ATOM 4982 C CA . SER A 1 638 ? 15.024 19.943 16.490 1.00 98.19 638 SER A CA 1
ATOM 4983 C C . SER A 1 638 ? 13.545 20.338 16.553 1.00 98.19 638 SER A C 1
ATOM 4985 O O . SER A 1 638 ? 13.045 20.712 17.618 1.00 98.19 638 SER A O 1
ATOM 4987 N N . ALA A 1 639 ? 12.817 20.209 15.438 1.00 98.25 639 ALA A N 1
ATOM 4988 C CA . ALA A 1 639 ? 11.383 20.490 15.392 1.00 98.25 639 ALA A CA 1
ATOM 4989 C C . ALA A 1 639 ? 10.573 19.507 16.259 1.00 98.25 639 ALA A C 1
ATOM 4991 O O . ALA A 1 639 ? 9.671 19.929 16.987 1.00 98.25 639 ALA A O 1
ATOM 4992 N N . VAL A 1 640 ? 10.919 18.213 16.238 1.00 98.31 640 VAL A N 1
ATOM 4993 C CA . VAL A 1 640 ? 10.283 17.173 17.068 1.00 98.31 640 VAL A CA 1
ATOM 4994 C C . VAL A 1 640 ? 10.508 17.438 18.558 1.00 98.31 640 VAL A C 1
ATOM 4996 O O . VAL A 1 640 ? 9.553 17.383 19.339 1.00 98.31 640 VAL A O 1
ATOM 4999 N N . LEU A 1 641 ? 11.741 17.759 18.966 1.00 98.12 641 LEU A N 1
ATOM 5000 C CA . LEU A 1 641 ? 12.060 18.094 20.356 1.00 98.12 641 LEU A CA 1
ATOM 5001 C C . LEU A 1 641 ? 11.272 19.314 20.835 1.00 98.12 641 LEU A C 1
ATOM 5003 O O . LEU A 1 641 ? 10.627 19.248 21.884 1.00 98.12 641 LEU A O 1
ATOM 5007 N N . LEU A 1 642 ? 11.262 20.395 20.050 1.00 97.94 642 LEU A N 1
ATOM 5008 C CA . LEU A 1 642 ? 10.515 21.608 20.387 1.00 97.94 642 LEU A CA 1
ATOM 5009 C C . LEU A 1 642 ? 9.009 21.332 20.501 1.00 97.94 642 LEU A C 1
ATOM 5011 O O . LEU A 1 642 ? 8.354 21.804 21.432 1.00 97.94 642 LEU A O 1
ATOM 5015 N N . ALA A 1 643 ? 8.447 20.539 19.585 1.00 97.81 643 ALA A N 1
ATOM 5016 C CA . ALA A 1 643 ? 7.039 20.158 19.621 1.00 97.81 643 ALA A CA 1
ATOM 5017 C C . ALA A 1 643 ? 6.685 19.381 20.897 1.00 97.81 643 ALA A C 1
ATOM 5019 O O . ALA A 1 643 ? 5.681 19.679 21.551 1.00 97.81 643 ALA A O 1
ATOM 5020 N N . ARG A 1 644 ? 7.538 18.430 21.295 1.00 97.50 644 ARG A N 1
ATOM 5021 C CA . ARG A 1 644 ? 7.366 17.651 22.530 1.00 97.50 644 ARG A CA 1
ATOM 5022 C C . ARG A 1 644 ? 7.530 18.489 23.788 1.00 97.50 644 ARG A C 1
ATOM 5024 O O . ARG A 1 644 ? 6.723 18.345 24.700 1.00 97.50 644 ARG A O 1
ATOM 5031 N N . GLN A 1 645 ? 8.506 19.397 23.825 1.00 97.38 645 GLN A N 1
ATOM 5032 C CA . GLN A 1 645 ? 8.656 20.372 24.915 1.00 97.38 645 GLN A CA 1
ATOM 5033 C C . GLN A 1 645 ? 7.405 21.246 25.055 1.00 97.38 645 GLN A C 1
ATOM 5035 O O . GLN A 1 645 ? 6.982 21.574 26.159 1.00 97.38 645 GLN A O 1
ATOM 5040 N N . ARG A 1 646 ? 6.756 21.565 23.930 1.00 97.31 646 ARG A N 1
ATOM 5041 C CA . ARG A 1 646 ? 5.462 22.253 23.899 1.00 97.31 646 ARG A CA 1
ATOM 5042 C C . ARG A 1 646 ? 4.278 21.325 24.205 1.00 97.31 646 ARG A C 1
ATOM 5044 O O . ARG A 1 646 ? 3.152 21.802 24.178 1.00 97.31 646 ARG A O 1
ATOM 5051 N N . GLY A 1 647 ? 4.477 20.047 24.512 1.00 96.94 647 GLY A N 1
ATOM 5052 C CA . GLY A 1 647 ? 3.419 19.112 24.908 1.00 96.94 647 GLY A CA 1
ATOM 5053 C C . GLY A 1 647 ? 2.718 18.382 23.757 1.00 96.94 647 GLY A C 1
ATOM 5054 O O . GLY A 1 647 ? 1.734 17.686 24.002 1.00 96.94 647 GLY A O 1
ATOM 5055 N N . LEU A 1 648 ? 3.195 18.496 22.510 1.00 97.12 648 LEU A N 1
ATOM 5056 C CA . LEU A 1 648 ? 2.667 17.685 21.411 1.00 97.12 648 LEU A CA 1
ATOM 5057 C C . LEU A 1 648 ? 3.156 16.236 21.550 1.00 97.12 648 LEU A C 1
ATOM 5059 O O . LEU A 1 648 ? 4.357 15.959 21.535 1.00 97.12 648 LEU A O 1
ATOM 5063 N N . ARG A 1 649 ? 2.221 15.287 21.651 1.00 96.75 649 ARG A N 1
ATOM 5064 C CA . ARG A 1 649 ? 2.534 13.854 21.723 1.00 96.75 649 ARG A CA 1
ATOM 5065 C C . ARG A 1 649 ? 2.832 13.326 20.319 1.00 96.75 649 ARG A C 1
ATOM 5067 O O . ARG A 1 649 ? 1.915 12.970 19.584 1.00 96.75 649 ARG A O 1
ATOM 5074 N N . LEU A 1 650 ? 4.110 13.271 19.965 1.00 96.62 650 LEU A N 1
ATOM 5075 C CA . LEU A 1 650 ? 4.599 12.898 18.635 1.00 96.62 650 LEU A CA 1
ATOM 5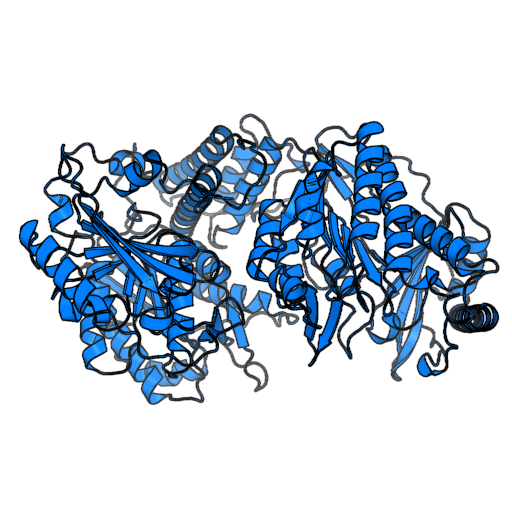076 C C . LEU A 1 650 ? 5.622 11.762 18.739 1.00 96.62 650 LEU A C 1
ATOM 5078 O O . LEU A 1 650 ? 6.535 11.850 19.556 1.00 96.62 650 LEU A O 1
ATOM 5082 N N . ILE A 1 651 ? 5.512 10.732 17.905 1.00 97.56 651 ILE A N 1
ATOM 5083 C CA . ILE A 1 651 ? 6.572 9.755 17.615 1.00 97.56 651 ILE A CA 1
ATOM 5084 C C . ILE A 1 651 ? 7.085 10.041 16.207 1.00 97.56 651 ILE A C 1
ATOM 5086 O O 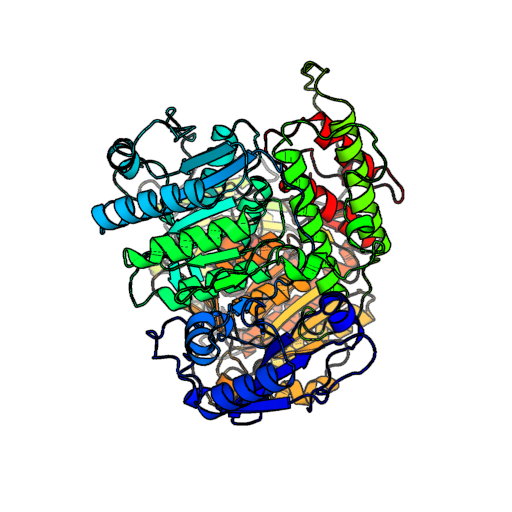. ILE A 1 651 ? 6.292 10.287 15.300 1.00 97.56 651 ILE A O 1
ATOM 5090 N N . CYS A 1 652 ? 8.403 10.026 16.042 1.00 98.19 652 CYS A N 1
ATOM 5091 C CA . CYS A 1 652 ? 9.057 10.228 14.761 1.00 98.19 652 CYS A CA 1
ATOM 5092 C C . CYS A 1 652 ? 10.075 9.109 14.549 1.00 98.19 652 CYS A C 1
ATOM 5094 O O . CYS A 1 652 ? 10.957 8.940 15.394 1.00 98.19 652 CYS A O 1
ATOM 5096 N N . SER A 1 653 ? 9.926 8.378 13.446 1.00 98.12 653 SER A N 1
ATOM 5097 C CA . SER A 1 653 ? 10.873 7.363 12.985 1.00 98.12 653 SER A CA 1
ATOM 5098 C C . SER A 1 653 ? 11.553 7.854 11.708 1.00 98.12 653 SER A C 1
ATOM 5100 O O . SER A 1 653 ? 10.889 8.274 10.757 1.00 98.12 653 SER A O 1
ATOM 5102 N N . ILE A 1 654 ? 12.879 7.828 11.694 1.00 98.38 654 ILE A N 1
ATOM 5103 C CA . ILE A 1 654 ? 13.727 8.346 10.628 1.00 98.38 654 ILE A CA 1
ATOM 5104 C C . ILE A 1 654 ? 14.547 7.197 10.048 1.00 98.38 654 ILE A C 1
ATOM 5106 O O . ILE A 1 654 ? 15.233 6.472 10.762 1.00 98.38 654 ILE A O 1
ATOM 5110 N N . TYR A 1 655 ? 14.476 7.057 8.733 1.00 98.19 655 TYR A N 1
ATOM 5111 C CA . TYR A 1 655 ? 15.128 6.019 7.955 1.00 98.19 655 TYR A CA 1
ATOM 5112 C C . TYR A 1 655 ? 16.272 6.640 7.156 1.00 98.19 655 TYR A C 1
ATOM 5114 O O . TYR A 1 655 ? 16.028 7.514 6.319 1.00 98.19 655 TYR A O 1
ATOM 5122 N N . LEU A 1 656 ? 17.502 6.194 7.416 1.00 98.00 656 LEU A N 1
ATOM 5123 C CA . LEU A 1 656 ? 18.731 6.745 6.840 1.00 98.00 656 LEU A CA 1
ATOM 5124 C C . LEU A 1 656 ? 19.466 5.733 5.954 1.00 98.00 656 LEU A C 1
ATOM 5126 O O . LEU A 1 656 ? 19.441 4.525 6.198 1.00 98.00 656 LEU A O 1
ATOM 5130 N N . GLY A 1 657 ? 20.126 6.253 4.918 1.00 95.56 657 GLY A N 1
ATOM 5131 C CA . GLY A 1 657 ? 21.063 5.494 4.086 1.00 95.56 657 GLY A CA 1
ATOM 5132 C C . GLY A 1 657 ? 22.508 5.530 4.594 1.00 95.56 657 GLY A C 1
ATOM 5133 O O . GLY A 1 657 ? 23.280 4.647 4.266 1.00 95.56 657 GLY A O 1
ATOM 5134 N N . GLU A 1 658 ? 22.893 6.527 5.391 1.00 97.62 658 GLU A N 1
ATOM 5135 C CA . GLU A 1 658 ? 24.281 6.736 5.827 1.00 97.62 658 GLU A CA 1
ATOM 5136 C C . GLU A 1 658 ? 24.574 6.004 7.148 1.00 97.62 658 GLU A C 1
ATOM 5138 O O . GLU A 1 658 ? 24.062 6.401 8.197 1.00 97.62 658 GLU A O 1
ATOM 5143 N N . GLN A 1 659 ? 25.452 4.989 7.131 1.00 95.50 659 GLN A N 1
ATOM 5144 C CA . GLN A 1 659 ? 25.848 4.246 8.342 1.00 95.50 659 GLN A CA 1
ATOM 5145 C C . GLN A 1 659 ? 26.378 5.176 9.447 1.00 95.50 659 GLN A C 1
ATOM 5147 O O . GLN A 1 659 ? 25.984 5.055 10.603 1.00 95.50 659 GLN A O 1
ATOM 5152 N N . GLN A 1 660 ? 27.197 6.166 9.078 1.00 97.00 660 GLN A N 1
ATOM 5153 C CA . GLN A 1 660 ? 27.822 7.100 10.023 1.00 97.00 660 GLN A CA 1
ATOM 5154 C C . GLN A 1 660 ? 26.803 7.923 10.829 1.00 97.00 660 GLN A C 1
ATOM 5156 O O . GLN A 1 660 ? 27.058 8.261 11.983 1.00 97.00 660 GLN A O 1
ATOM 5161 N N . LEU A 1 661 ? 25.646 8.255 10.245 1.00 97.00 661 LEU A N 1
ATOM 5162 C CA . LEU A 1 661 ? 24.590 8.984 10.954 1.00 97.00 661 LEU A CA 1
ATOM 5163 C C . LEU A 1 661 ? 23.798 8.070 11.892 1.00 97.00 661 LEU A C 1
ATOM 5165 O O . LEU A 1 661 ? 23.346 8.513 12.947 1.00 97.00 661 LEU A O 1
ATOM 5169 N N . ILE A 1 662 ? 23.662 6.795 11.532 1.00 94.88 662 ILE A N 1
ATOM 5170 C CA . ILE A 1 662 ? 22.972 5.788 12.344 1.00 94.88 662 ILE A CA 1
ATOM 5171 C C . ILE A 1 662 ? 23.820 5.401 13.554 1.00 94.88 662 ILE A C 1
ATOM 5173 O O . ILE A 1 662 ? 23.292 5.296 14.658 1.00 94.88 662 ILE A O 1
ATOM 5177 N N . ASP A 1 663 ? 25.139 5.295 13.392 1.00 95.06 663 ASP A N 1
ATOM 5178 C CA . ASP A 1 663 ? 26.068 5.084 14.511 1.00 95.06 663 ASP A CA 1
ATOM 5179 C C . ASP A 1 663 ? 25.987 6.222 15.546 1.00 95.06 663 ASP A C 1
ATOM 5181 O O . ASP A 1 663 ? 26.230 6.020 16.736 1.00 95.06 663 ASP A O 1
ATOM 5185 N N . ARG A 1 664 ? 25.574 7.415 15.097 1.00 96.50 664 ARG A N 1
ATOM 5186 C CA . ARG A 1 664 ? 25.339 8.614 15.911 1.00 96.50 664 ARG A CA 1
ATOM 5187 C C . ARG A 1 664 ? 23.879 8.774 16.352 1.00 96.50 664 ARG A C 1
ATOM 5189 O O . ARG A 1 664 ? 23.530 9.818 16.895 1.00 96.50 664 ARG A O 1
ATOM 5196 N N . ALA A 1 665 ? 23.015 7.769 16.178 1.00 91.19 665 ALA A N 1
ATOM 5197 C CA . ALA A 1 665 ? 21.590 7.848 16.527 1.00 91.19 665 ALA A CA 1
ATOM 5198 C C . ALA A 1 665 ? 21.339 8.300 17.980 1.00 91.19 665 ALA A C 1
ATOM 5200 O O . ALA A 1 665 ? 20.382 9.026 18.247 1.00 91.19 665 ALA A O 1
ATOM 5201 N N . SER A 1 666 ? 22.227 7.943 18.917 1.00 93.88 666 SER A N 1
ATOM 5202 C CA . SER A 1 666 ? 22.147 8.375 20.320 1.00 93.88 666 SER A CA 1
ATOM 5203 C C . SER A 1 666 ? 22.270 9.892 20.525 1.00 93.88 666 SER A C 1
ATOM 5205 O O . SER A 1 666 ? 21.855 10.392 21.569 1.00 93.88 666 SER A O 1
ATOM 5207 N N . GLU A 1 667 ? 22.819 10.632 19.556 1.00 95.69 667 GLU A N 1
ATOM 5208 C CA . GLU A 1 667 ? 22.894 12.102 19.574 1.00 95.69 667 GLU A CA 1
ATOM 5209 C C . GLU A 1 667 ? 21.538 12.771 19.292 1.00 95.69 667 GLU A C 1
ATOM 5211 O O . GLU A 1 667 ? 21.386 13.974 19.516 1.00 95.69 667 GLU A O 1
ATOM 5216 N N . TYR A 1 668 ? 20.545 12.003 18.832 1.00 94.19 668 TYR A N 1
ATOM 5217 C CA . TYR A 1 668 ? 19.230 12.494 18.423 1.00 94.19 668 TYR A CA 1
ATOM 5218 C C . TYR A 1 668 ? 18.119 11.949 19.337 1.00 94.19 668 TYR A C 1
ATOM 5220 O O . TYR A 1 668 ? 17.261 11.175 18.900 1.00 94.19 668 TYR A O 1
ATOM 5228 N N . PRO A 1 669 ? 18.107 12.306 20.637 1.00 95.62 669 PRO A N 1
ATOM 5229 C CA . PRO A 1 669 ? 17.134 11.770 21.571 1.00 95.62 669 PRO A CA 1
ATOM 5230 C C . PRO A 1 669 ? 15.703 12.107 21.150 1.00 95.62 669 PRO A C 1
ATOM 5232 O O . PRO A 1 669 ? 15.342 13.236 20.830 1.00 95.62 669 PRO A O 1
ATOM 5235 N N . GLY A 1 670 ? 14.835 11.107 21.233 1.00 92.06 670 GLY A N 1
ATOM 5236 C CA . GLY A 1 670 ? 13.414 11.281 20.982 1.00 92.06 670 GLY A CA 1
ATOM 5237 C C . GLY A 1 670 ? 12.983 11.100 19.527 1.00 92.06 670 GLY A C 1
ATOM 5238 O O . GLY A 1 670 ? 11.776 11.025 19.289 1.00 92.06 670 GLY A O 1
ATOM 5239 N N . VAL A 1 671 ? 13.902 10.941 18.584 1.00 96.81 671 VAL A N 1
ATOM 5240 C CA . VAL A 1 671 ? 13.589 10.316 17.294 1.00 96.81 671 VAL A CA 1
ATOM 5241 C C . VAL A 1 671 ? 14.117 8.885 17.304 1.00 96.81 671 VAL A C 1
ATOM 5243 O O . VAL A 1 671 ? 15.103 8.589 17.973 1.00 96.81 671 VAL A O 1
ATOM 5246 N N . ASP A 1 672 ? 13.418 7.988 16.623 1.00 96.38 672 ASP A N 1
ATOM 5247 C CA . ASP A 1 672 ? 13.890 6.627 16.383 1.00 96.38 672 ASP A CA 1
ATOM 5248 C C . ASP A 1 672 ? 14.606 6.611 15.032 1.00 96.38 672 ASP A C 1
ATOM 5250 O O . ASP A 1 672 ? 14.016 7.026 14.038 1.00 96.38 672 ASP A O 1
ATOM 5254 N N . VAL A 1 673 ? 15.878 6.218 14.993 1.00 96.56 673 VAL A N 1
ATOM 5255 C CA . VAL A 1 673 ? 16.707 6.266 13.780 1.00 96.56 673 VAL A CA 1
ATOM 5256 C C . VAL A 1 673 ? 17.082 4.849 13.378 1.00 96.56 673 VAL A C 1
ATOM 5258 O O . VAL A 1 673 ? 17.633 4.095 14.176 1.00 96.56 673 VAL A O 1
ATOM 5261 N N . THR A 1 674 ? 16.805 4.486 12.128 1.00 96.12 674 THR A N 1
ATOM 5262 C CA . THR A 1 674 ? 17.070 3.144 11.602 1.00 96.12 674 THR A CA 1
ATOM 5263 C C . THR A 1 674 ? 17.447 3.170 10.118 1.00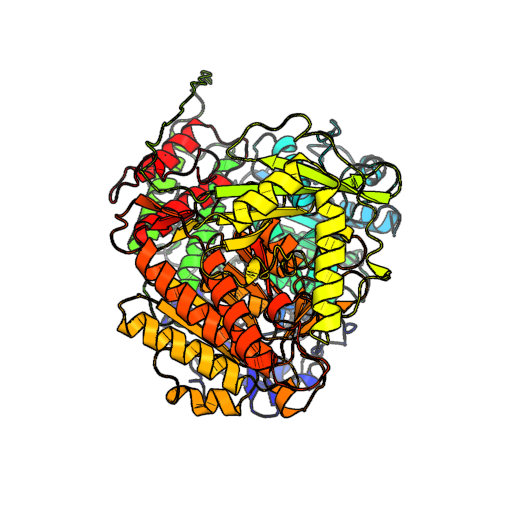 96.12 674 THR A C 1
ATOM 5265 O O . THR A 1 674 ? 17.494 4.226 9.486 1.00 96.12 674 THR A O 1
ATOM 5268 N N . PHE A 1 675 ? 17.749 2.003 9.556 1.00 94.81 675 PHE A N 1
ATOM 5269 C CA . PHE A 1 675 ? 18.182 1.844 8.170 1.00 94.81 675 PHE A CA 1
ATOM 5270 C C . PHE A 1 675 ? 17.016 1.942 7.196 1.00 94.81 675 PHE A C 1
ATOM 5272 O O . PHE A 1 675 ? 15.959 1.357 7.432 1.00 94.81 675 PHE A O 1
ATOM 5279 N N . VAL A 1 676 ? 17.226 2.607 6.058 1.00 96.44 676 VAL A N 1
ATOM 5280 C CA . VAL A 1 676 ? 16.297 2.523 4.922 1.00 96.44 676 VAL A CA 1
ATOM 5281 C C . VAL A 1 676 ? 16.102 1.060 4.525 1.00 96.44 676 VAL A C 1
ATOM 5283 O O . VAL A 1 676 ? 17.097 0.368 4.291 1.00 96.44 676 VAL A O 1
ATOM 5286 N N . PRO A 1 677 ? 14.848 0.583 4.414 1.00 92.81 677 PRO A N 1
ATOM 5287 C CA . PRO A 1 677 ? 14.605 -0.786 4.001 1.00 92.81 677 PRO A CA 1
ATOM 5288 C C . PRO A 1 677 ? 15.177 -1.059 2.601 1.00 92.81 677 PRO A C 1
ATOM 5290 O O . PRO A 1 677 ? 15.052 -0.202 1.723 1.00 92.81 677 PRO A O 1
ATOM 5293 N N . PRO A 1 678 ? 15.757 -2.246 2.352 1.00 83.44 678 PRO A N 1
ATOM 5294 C CA . PRO A 1 678 ? 16.458 -2.591 1.112 1.00 83.44 678 PRO A CA 1
ATOM 5295 C C . PRO A 1 678 ? 15.557 -2.696 -0.126 1.00 83.44 678 PRO A C 1
ATOM 5297 O O . PRO A 1 678 ? 16.047 -2.951 -1.226 1.00 83.44 678 PRO A O 1
ATOM 5300 N N . SER A 1 679 ? 14.239 -2.526 0.015 1.00 83.44 679 SER A N 1
ATOM 5301 C CA . SER A 1 679 ? 13.291 -2.667 -1.086 1.00 83.44 679 SER A CA 1
ATOM 5302 C C . SER A 1 679 ? 12.100 -1.713 -0.966 1.00 83.44 679 SER A C 1
ATOM 5304 O O . SER A 1 679 ? 11.636 -1.377 0.123 1.00 83.44 679 SER A O 1
ATOM 5306 N N . ALA A 1 680 ? 11.516 -1.321 -2.104 1.00 87.75 680 ALA A N 1
ATOM 5307 C CA . ALA A 1 680 ? 10.300 -0.499 -2.124 1.00 87.75 680 ALA A CA 1
ATOM 5308 C C . ALA A 1 680 ? 9.075 -1.224 -1.529 1.00 87.75 680 ALA A C 1
ATOM 5310 O O . ALA A 1 680 ? 8.084 -0.589 -1.152 1.00 87.75 680 ALA A O 1
ATOM 5311 N N . LEU A 1 681 ? 9.114 -2.561 -1.464 1.00 79.44 681 LEU A N 1
ATOM 5312 C CA . LEU A 1 681 ? 8.112 -3.356 -0.760 1.00 79.44 681 LEU A CA 1
ATOM 5313 C C . LEU A 1 681 ? 8.214 -3.153 0.741 1.00 79.44 681 LEU A C 1
ATOM 5315 O O . LEU A 1 681 ? 7.201 -2.834 1.357 1.00 79.44 681 LEU A O 1
ATOM 5319 N N . GLU A 1 682 ? 9.414 -3.254 1.297 1.00 81.88 682 GLU A N 1
ATOM 5320 C CA . GLU A 1 682 ? 9.635 -3.064 2.726 1.00 81.88 682 GLU A CA 1
ATOM 5321 C C . GLU A 1 682 ? 9.453 -1.606 3.153 1.00 81.88 682 GLU A C 1
ATOM 5323 O O . GLU A 1 682 ? 8.852 -1.364 4.193 1.00 81.88 682 GLU A O 1
ATOM 5328 N N . VAL A 1 683 ? 9.832 -0.626 2.320 1.00 94.25 683 VAL A N 1
ATOM 5329 C CA . VAL A 1 683 ? 9.463 0.789 2.538 1.00 94.25 683 VAL A CA 1
ATOM 5330 C C . VAL A 1 683 ? 7.943 0.933 2.649 1.00 94.25 683 VAL A C 1
ATOM 5332 O O . VAL A 1 683 ? 7.428 1.555 3.579 1.00 94.25 683 VAL A O 1
ATOM 5335 N N . GLY A 1 684 ? 7.200 0.317 1.724 1.00 92.50 684 GLY A N 1
ATOM 5336 C CA . GLY A 1 684 ? 5.741 0.302 1.774 1.00 92.50 684 GLY A CA 1
ATOM 5337 C C . GLY A 1 684 ? 5.190 -0.404 3.015 1.00 92.50 684 GLY A C 1
ATOM 5338 O O . GLY A 1 684 ? 4.202 0.049 3.590 1.00 92.50 684 GLY A O 1
ATOM 5339 N N . GLN A 1 685 ? 5.831 -1.491 3.441 1.00 83.12 685 GLN A N 1
ATOM 5340 C CA . GLN A 1 685 ? 5.443 -2.266 4.615 1.00 83.12 685 GLN A CA 1
ATOM 5341 C C . GLN A 1 685 ? 5.658 -1.476 5.910 1.00 83.12 685 GLN A C 1
ATOM 5343 O O . GLN A 1 685 ? 4.732 -1.374 6.708 1.00 83.12 685 GLN A O 1
ATOM 5348 N N . VAL A 1 686 ? 6.800 -0.803 6.055 1.00 90.94 686 VAL A N 1
ATOM 5349 C CA . VAL A 1 686 ? 7.091 0.123 7.161 1.00 90.94 686 VAL A CA 1
ATOM 5350 C C . VAL A 1 686 ? 6.005 1.192 7.297 1.00 90.94 686 VAL A C 1
ATOM 5352 O O . VAL A 1 686 ? 5.489 1.429 8.391 1.00 90.94 686 VAL A O 1
ATOM 5355 N N . ILE A 1 687 ? 5.605 1.815 6.181 1.00 95.69 687 ILE A N 1
ATOM 5356 C CA . ILE A 1 687 ? 4.537 2.824 6.187 1.00 95.69 687 ILE A CA 1
ATOM 5357 C C . ILE A 1 687 ? 3.204 2.199 6.625 1.00 95.69 687 ILE A C 1
ATOM 5359 O O . ILE A 1 687 ? 2.474 2.813 7.405 1.00 95.69 687 ILE A O 1
ATOM 5363 N N . LYS A 1 688 ? 2.878 0.980 6.171 1.00 89.25 688 LYS A N 1
ATOM 5364 C CA . LYS A 1 688 ? 1.670 0.262 6.614 1.00 89.25 688 LYS A CA 1
ATOM 5365 C C . LYS A 1 688 ? 1.690 -0.019 8.111 1.00 89.25 688 LYS A C 1
ATOM 5367 O O . LYS A 1 688 ? 0.710 0.269 8.799 1.00 89.25 688 LYS A O 1
ATOM 5372 N N . ASP A 1 689 ? 2.806 -0.529 8.608 1.00 85.06 689 ASP A N 1
ATOM 5373 C CA . ASP A 1 689 ? 2.944 -0.998 9.985 1.00 85.06 689 ASP A CA 1
ATOM 5374 C C . ASP A 1 689 ? 2.862 0.136 10.993 1.00 85.06 689 ASP A C 1
ATOM 5376 O O . ASP A 1 689 ? 2.196 0.015 12.020 1.00 85.06 689 ASP A O 1
ATOM 5380 N N . GLN A 1 690 ? 3.457 1.278 10.667 1.00 90.69 690 GLN A N 1
ATOM 5381 C CA . GLN A 1 690 ? 3.394 2.445 11.538 1.00 90.69 690 GLN A CA 1
ATOM 5382 C C . GLN A 1 690 ? 2.131 3.286 11.321 1.00 90.69 690 GLN A C 1
ATOM 5384 O O . GLN A 1 690 ? 1.724 4.023 12.224 1.00 90.69 690 GLN A O 1
ATOM 5389 N N . SER A 1 691 ? 1.491 3.176 10.148 1.00 93.62 691 SER A N 1
ATOM 5390 C CA . SER A 1 691 ? 0.312 3.962 9.758 1.00 93.62 691 SER A CA 1
ATOM 5391 C C . SER A 1 691 ? 0.469 5.458 10.101 1.00 93.62 691 SER A C 1
ATOM 5393 O O . SER A 1 691 ? -0.308 6.005 10.899 1.00 93.62 691 SER A O 1
ATOM 5395 N N . PRO A 1 692 ? 1.508 6.123 9.559 1.00 97.31 692 PRO A N 1
ATOM 5396 C CA . PRO A 1 692 ? 1.884 7.472 9.950 1.00 97.31 692 PRO A CA 1
ATOM 5397 C C . PRO A 1 692 ? 0.875 8.514 9.465 1.00 97.31 692 PRO A C 1
ATOM 5399 O O . PRO A 1 692 ? 0.306 8.410 8.374 1.00 97.31 692 PRO A O 1
ATOM 5402 N N . GLN A 1 693 ? 0.707 9.565 10.264 1.00 98.06 693 GLN A N 1
ATOM 5403 C CA . GLN A 1 693 ? -0.056 10.758 9.895 1.00 98.06 693 GLN A CA 1
ATOM 5404 C C . GLN A 1 693 ? 0.764 11.677 8.981 1.00 98.06 693 GLN A C 1
ATOM 5406 O O . GLN A 1 693 ? 0.195 12.369 8.139 1.00 98.06 693 GLN A O 1
ATOM 5411 N N . ILE A 1 694 ? 2.091 11.672 9.121 1.00 98.56 694 ILE A N 1
ATOM 5412 C CA . ILE A 1 694 ? 3.005 12.498 8.327 1.00 98.56 694 ILE A CA 1
ATOM 5413 C C . ILE A 1 694 ? 4.060 11.596 7.692 1.00 98.56 694 ILE A C 1
ATOM 5415 O O . ILE A 1 694 ? 4.721 10.834 8.396 1.00 98.56 694 ILE A O 1
ATOM 5419 N N . VAL A 1 695 ? 4.230 11.699 6.375 1.00 98.62 695 VAL A N 1
ATOM 5420 C CA . VAL A 1 695 ? 5.293 10.998 5.642 1.00 98.62 695 VAL A CA 1
ATOM 5421 C C . VAL A 1 695 ? 6.165 12.015 4.927 1.00 98.62 695 VAL A C 1
ATOM 5423 O O . VAL A 1 695 ? 5.659 12.859 4.189 1.00 98.62 695 VAL A O 1
ATOM 5426 N N . HIS A 1 696 ? 7.471 11.925 5.133 1.00 98.75 696 HIS A N 1
ATOM 5427 C CA . HIS A 1 696 ? 8.456 12.820 4.547 1.00 98.75 696 HIS A CA 1
ATOM 5428 C C . HIS A 1 696 ? 9.493 12.038 3.744 1.00 98.75 696 HIS A C 1
ATOM 5430 O O . HIS A 1 696 ? 10.016 11.031 4.217 1.00 98.75 696 HIS A O 1
ATOM 5436 N N . PHE A 1 697 ? 9.806 12.529 2.552 1.00 98.62 697 PHE A N 1
ATOM 5437 C CA . PHE A 1 697 ? 10.848 11.990 1.692 1.00 98.62 697 PHE A CA 1
ATOM 5438 C C . PHE A 1 697 ? 11.853 13.090 1.367 1.00 98.62 697 PHE A C 1
ATOM 5440 O O . PHE A 1 697 ? 11.490 14.073 0.723 1.00 98.62 697 PHE A O 1
ATOM 5447 N N . PHE A 1 698 ? 13.101 12.884 1.782 1.00 98.25 698 PHE A N 1
ATOM 5448 C CA . PHE A 1 698 ? 14.276 13.623 1.336 1.00 98.25 698 PHE A CA 1
ATOM 5449 C C . PHE A 1 698 ? 15.149 12.656 0.531 1.00 98.25 698 PHE A C 1
ATOM 5451 O O . PHE A 1 698 ? 15.959 11.898 1.071 1.00 98.25 698 PHE A O 1
ATOM 5458 N N . CYS A 1 699 ? 14.875 12.590 -0.768 1.00 97.69 699 CYS A N 1
ATOM 5459 C CA . CYS A 1 699 ? 15.470 11.636 -1.697 1.00 97.69 699 CYS A CA 1
ATOM 5460 C C . CYS A 1 699 ? 15.401 12.168 -3.142 1.00 97.69 699 CYS A C 1
ATOM 5462 O O . CYS A 1 699 ? 14.942 13.292 -3.376 1.00 97.69 699 CYS A O 1
ATOM 5464 N N . HIS A 1 700 ? 15.858 11.394 -4.130 1.00 97.00 700 HIS A N 1
ATOM 5465 C CA . HIS A 1 700 ? 15.755 11.810 -5.533 1.00 97.00 700 HIS A CA 1
ATOM 5466 C C . HIS A 1 700 ? 14.357 11.517 -6.083 1.00 97.00 700 HIS A C 1
ATOM 5468 O O . HIS A 1 700 ? 13.775 10.469 -5.812 1.00 97.00 700 HIS A O 1
ATOM 5474 N N . GLY A 1 701 ? 13.818 12.446 -6.872 1.00 96.06 701 GLY A N 1
ATOM 5475 C CA . GLY A 1 701 ? 12.610 12.227 -7.667 1.00 96.06 701 GLY A CA 1
ATOM 5476 C C . GLY A 1 701 ? 12.968 12.113 -9.145 1.00 96.06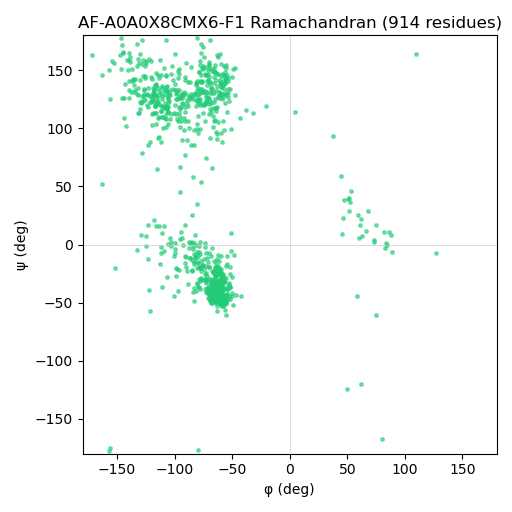 701 GLY A C 1
ATOM 5477 O O . GLY A 1 701 ? 13.733 12.931 -9.661 1.00 96.06 701 GLY A O 1
ATOM 5478 N N . LEU A 1 702 ? 12.430 11.096 -9.817 1.00 94.25 702 LEU A N 1
ATOM 5479 C CA . LEU A 1 702 ? 12.756 10.756 -11.201 1.00 94.25 702 LEU A CA 1
ATOM 5480 C C . LEU A 1 702 ? 11.502 10.676 -12.073 1.00 94.25 702 LEU A C 1
ATOM 5482 O O . LEU A 1 702 ? 10.454 10.196 -11.640 1.00 94.25 702 LEU A O 1
ATOM 5486 N N . ASN A 1 703 ? 11.663 11.089 -13.331 1.00 90.81 703 ASN A N 1
ATOM 5487 C CA . ASN A 1 703 ? 10.690 10.927 -14.407 1.00 90.81 703 ASN A CA 1
ATOM 5488 C C . ASN A 1 703 ? 11.355 10.125 -15.539 1.00 90.81 703 ASN A C 1
ATOM 5490 O O . ASN A 1 703 ? 11.968 10.710 -16.432 1.00 90.81 703 ASN A O 1
ATOM 5494 N N . GLU A 1 704 ? 11.274 8.795 -15.493 1.00 88.12 704 GLU A N 1
ATOM 5495 C CA . GLU A 1 704 ? 11.930 7.891 -16.453 1.00 88.12 704 GLU A CA 1
ATOM 5496 C C . GLU A 1 704 ? 10.876 7.074 -17.207 1.00 88.12 704 GLU A C 1
ATOM 5498 O O . GLU A 1 704 ? 9.993 6.487 -16.597 1.00 88.12 704 GLU A O 1
ATOM 5503 N N . ALA A 1 705 ? 10.947 7.038 -18.544 1.00 83.31 705 ALA A N 1
ATOM 5504 C CA . ALA A 1 705 ? 10.074 6.214 -19.395 1.00 83.31 705 ALA A CA 1
ATOM 5505 C C . ALA A 1 705 ? 8.550 6.359 -19.141 1.00 83.31 705 ALA A C 1
ATOM 5507 O O . ALA A 1 705 ? 7.780 5.435 -19.386 1.00 83.31 705 ALA A O 1
ATOM 5508 N N . GLY A 1 706 ? 8.100 7.531 -18.679 1.00 82.44 706 GLY A N 1
ATOM 5509 C CA . GLY A 1 706 ? 6.693 7.778 -18.335 1.00 82.44 706 GLY A CA 1
ATOM 5510 C C . GLY A 1 706 ? 6.294 7.323 -16.926 1.00 82.44 706 GLY A C 1
ATOM 5511 O O . GLY A 1 706 ? 5.142 7.505 -16.535 1.00 82.44 706 GLY A O 1
ATOM 5512 N N . GLU A 1 707 ? 7.230 6.791 -16.142 1.00 84.50 707 GLU A N 1
ATOM 5513 C CA . GLU A 1 707 ? 7.052 6.494 -14.726 1.00 84.50 707 GLU A CA 1
ATOM 5514 C C . GLU A 1 707 ? 7.588 7.625 -13.844 1.00 84.50 707 GLU A C 1
ATOM 5516 O O . GLU A 1 707 ? 8.575 8.293 -14.158 1.00 84.50 707 GLU A O 1
ATOM 5521 N N . ARG A 1 708 ? 6.913 7.819 -12.711 1.00 93.94 708 ARG A N 1
ATOM 5522 C CA . ARG A 1 708 ? 7.288 8.752 -11.646 1.00 93.94 708 ARG A CA 1
ATOM 5523 C C . ARG A 1 708 ? 7.764 7.941 -10.450 1.00 93.94 708 ARG A C 1
ATOM 5525 O O . ARG A 1 708 ? 6.983 7.150 -9.906 1.00 93.94 708 ARG A O 1
ATOM 5532 N N . LEU A 1 709 ? 9.027 8.114 -10.072 1.00 95.56 709 LEU A N 1
ATOM 5533 C CA . LEU A 1 709 ? 9.704 7.286 -9.075 1.00 95.56 709 LEU A CA 1
ATOM 5534 C C . LEU A 1 709 ? 10.346 8.150 -7.984 1.00 95.56 709 LEU A C 1
ATOM 5536 O O . LEU A 1 709 ? 10.887 9.220 -8.256 1.00 95.56 709 LEU A O 1
ATOM 5540 N N . LEU A 1 710 ? 10.329 7.634 -6.758 1.00 97.62 710 LEU A N 1
ATOM 5541 C CA . LEU A 1 710 ? 11.205 8.050 -5.669 1.00 97.62 710 LEU A CA 1
ATOM 5542 C C . LEU A 1 710 ? 12.396 7.096 -5.619 1.00 97.62 710 LEU A C 1
ATOM 5544 O O . LEU A 1 710 ? 12.210 5.878 -5.659 1.00 97.62 710 LEU A O 1
ATOM 5548 N N . GLU A 1 711 ? 13.599 7.637 -5.515 1.00 97.44 711 GLU A N 1
ATOM 5549 C CA . GLU A 1 711 ? 14.837 6.868 -5.446 1.00 97.44 711 GLU A CA 1
ATOM 5550 C C . GLU A 1 711 ? 15.529 7.100 -4.102 1.00 97.44 711 GLU A C 1
ATOM 5552 O O . GLU A 1 711 ? 15.908 8.226 -3.777 1.00 97.44 711 GLU A O 1
ATOM 5557 N N . LEU A 1 712 ? 15.696 6.018 -3.340 1.00 97.88 712 LEU A N 1
ATOM 5558 C CA . LEU A 1 712 ? 16.283 5.992 -2.003 1.00 97.88 712 LEU A CA 1
ATOM 5559 C C . LEU A 1 712 ? 17.602 5.199 -2.024 1.00 97.88 712 LEU A C 1
ATOM 5561 O O . LEU A 1 712 ? 17.679 4.109 -2.599 1.00 97.88 712 LEU A O 1
ATOM 5565 N N . ALA A 1 713 ? 18.638 5.747 -1.393 1.00 97.12 713 ALA A N 1
ATOM 5566 C CA . ALA A 1 713 ? 19.955 5.129 -1.247 1.00 97.12 713 ALA A CA 1
ATOM 5567 C C . ALA A 1 713 ? 20.080 4.327 0.059 1.00 97.12 713 ALA A C 1
ATOM 5569 O O . ALA A 1 713 ? 19.971 4.866 1.162 1.00 97.12 713 ALA A O 1
ATOM 5570 N N . THR A 1 714 ? 20.364 3.035 -0.055 1.00 95.31 714 THR A N 1
ATOM 5571 C CA . THR A 1 714 ? 20.653 2.172 1.103 1.00 95.31 714 THR A CA 1
ATOM 5572 C C . THR A 1 714 ? 22.079 2.395 1.620 1.00 95.31 714 THR A C 1
ATOM 5574 O O . THR A 1 714 ? 22.887 3.053 0.961 1.00 95.31 714 THR A O 1
ATOM 5577 N N . ILE A 1 715 ? 22.421 1.782 2.758 1.00 92.44 715 ILE A N 1
ATOM 5578 C CA . ILE A 1 715 ? 23.803 1.733 3.275 1.00 92.44 715 ILE A CA 1
ATOM 5579 C C . ILE A 1 715 ? 24.771 1.234 2.215 1.00 92.44 715 ILE A C 1
ATOM 5581 O O . ILE A 1 715 ? 25.796 1.855 1.964 1.00 92.44 715 ILE A O 1
ATOM 5585 N N . CYS A 1 716 ? 24.410 0.145 1.534 1.00 87.50 716 CYS A N 1
ATOM 5586 C CA . CYS A 1 716 ? 25.263 -0.439 0.513 1.00 87.50 716 CYS A CA 1
ATOM 5587 C C . CYS A 1 716 ? 25.528 0.542 -0.633 1.00 87.50 716 CYS A C 1
ATOM 5589 O O . CYS A 1 716 ? 26.619 0.535 -1.197 1.00 87.50 716 CYS A O 1
ATOM 5591 N N . ASP A 1 717 ? 24.560 1.392 -0.985 1.00 92.94 717 ASP A N 1
ATOM 5592 C CA . ASP A 1 717 ? 24.748 2.399 -2.030 1.00 92.94 717 ASP A CA 1
ATOM 5593 C C . ASP A 1 717 ? 25.696 3.515 -1.573 1.00 92.94 717 ASP A C 1
ATOM 5595 O O . ASP A 1 717 ? 26.528 3.955 -2.364 1.00 92.94 717 ASP A O 1
ATOM 5599 N N . TRP A 1 718 ? 25.622 3.925 -0.304 1.00 91.88 718 TRP A N 1
ATOM 5600 C CA . TRP A 1 718 ? 26.531 4.912 0.286 1.00 91.88 718 TRP A CA 1
ATOM 5601 C C . TRP A 1 718 ? 27.956 4.383 0.450 1.00 91.88 718 TRP A C 1
ATOM 5603 O O . TRP A 1 718 ? 28.902 5.036 0.007 1.00 91.88 718 TRP A O 1
ATOM 5613 N N . ASP A 1 719 ? 28.113 3.180 0.998 1.00 87.12 719 ASP A N 1
ATOM 5614 C CA . ASP A 1 719 ? 29.418 2.545 1.211 1.00 87.12 719 ASP A CA 1
ATOM 5615 C C . ASP A 1 719 ? 30.150 2.290 -0.113 1.00 87.12 719 ASP A C 1
ATOM 5617 O O . ASP A 1 719 ? 31.375 2.383 -0.190 1.00 87.12 719 ASP A O 1
ATOM 5621 N N . THR A 1 720 ? 29.395 2.013 -1.182 1.00 89.00 720 THR A N 1
ATOM 5622 C CA . THR A 1 720 ? 29.939 1.827 -2.538 1.00 89.00 720 THR A CA 1
ATOM 5623 C C . THR A 1 720 ? 29.934 3.103 -3.383 1.00 89.00 720 THR A C 1
ATOM 5625 O O . THR A 1 720 ? 30.282 3.048 -4.564 1.00 89.00 720 THR A O 1
ATOM 5628 N N . GLN A 1 721 ? 29.564 4.252 -2.800 1.00 93.50 721 GLN A N 1
ATOM 5629 C CA . GLN A 1 721 ? 29.500 5.564 -3.460 1.00 93.50 721 GLN A CA 1
ATOM 5630 C C . GLN A 1 721 ? 28.718 5.551 -4.785 1.00 93.50 721 GLN A C 1
ATOM 5632 O O . GLN A 1 721 ? 29.098 6.187 -5.778 1.00 93.50 721 GLN A O 1
ATOM 5637 N N . LYS A 1 722 ? 27.610 4.805 -4.836 1.00 89.31 722 LYS A N 1
ATOM 5638 C CA . LYS A 1 722 ? 26.758 4.776 -6.024 1.00 89.31 722 LYS A CA 1
ATOM 5639 C C . LYS A 1 722 ? 26.115 6.131 -6.259 1.00 89.31 722 LYS A C 1
ATOM 5641 O O . LYS A 1 722 ? 25.682 6.836 -5.354 1.00 89.31 722 LYS A O 1
ATOM 5646 N N . ARG A 1 723 ? 25.976 6.462 -7.542 1.00 92.88 723 ARG A N 1
ATOM 5647 C CA . ARG A 1 723 ? 25.293 7.685 -7.978 1.00 92.88 723 ARG A CA 1
ATOM 5648 C C . ARG A 1 723 ? 23.778 7.633 -7.883 1.00 92.88 723 ARG A C 1
ATOM 5650 O O . ARG A 1 723 ? 23.145 8.676 -7.956 1.00 92.88 723 ARG A O 1
ATOM 5657 N N . ILE A 1 724 ? 23.244 6.427 -7.771 1.00 92.12 724 ILE A N 1
ATOM 5658 C CA . ILE A 1 724 ? 21.838 6.098 -7.934 1.00 92.12 724 ILE A CA 1
ATOM 5659 C C . ILE A 1 724 ? 21.466 5.208 -6.752 1.00 92.12 724 ILE A C 1
ATOM 5661 O O . ILE A 1 724 ? 22.168 4.229 -6.478 1.00 92.12 724 ILE A O 1
ATOM 5665 N N . GLY A 1 725 ? 20.387 5.554 -6.058 1.00 93.75 725 GLY A N 1
ATOM 5666 C CA . GLY A 1 725 ? 19.823 4.717 -5.004 1.00 93.75 725 GLY A CA 1
ATOM 5667 C C . GLY A 1 725 ? 19.265 3.406 -5.563 1.00 93.75 725 GLY A C 1
ATOM 5668 O O . GLY A 1 725 ? 18.638 3.376 -6.624 1.00 93.75 725 GLY A O 1
ATOM 5669 N N . SER A 1 726 ? 19.496 2.297 -4.861 1.00 89.94 726 SER A N 1
ATOM 5670 C CA . SER A 1 726 ? 19.013 0.976 -5.291 1.00 89.94 726 SER A CA 1
ATOM 5671 C C . SER A 1 726 ? 17.511 0.776 -5.077 1.00 89.94 726 SER A C 1
ATOM 5673 O O . SER A 1 726 ? 16.903 -0.066 -5.742 1.00 89.94 726 SER A O 1
ATOM 5675 N N . VAL A 1 727 ? 16.884 1.557 -4.191 1.00 93.62 727 VAL A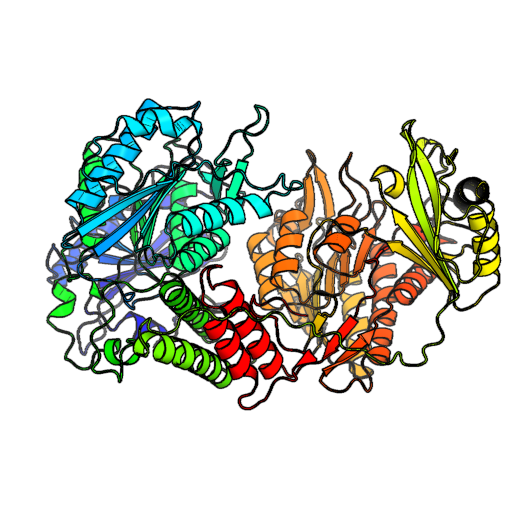 N 1
ATOM 5676 C CA . VAL A 1 727 ? 15.464 1.417 -3.862 1.00 93.62 727 VAL A CA 1
ATOM 5677 C C . VAL A 1 727 ? 14.645 2.409 -4.676 1.00 93.62 727 VAL A C 1
ATOM 5679 O O . VAL A 1 727 ? 14.623 3.604 -4.393 1.00 93.62 727 VAL A O 1
ATOM 5682 N N . ARG A 1 728 ? 13.928 1.898 -5.680 1.00 94.56 728 ARG A N 1
ATOM 5683 C CA . ARG A 1 728 ? 13.031 2.682 -6.542 1.00 94.56 728 ARG A CA 1
ATOM 5684 C C . ARG A 1 728 ? 11.571 2.395 -6.210 1.00 94.56 728 ARG A C 1
ATOM 5686 O O . ARG A 1 728 ? 11.102 1.266 -6.353 1.00 94.56 728 ARG A O 1
ATOM 5693 N N . MET A 1 729 ? 10.842 3.415 -5.774 1.00 94.75 729 MET A N 1
ATOM 5694 C CA . MET A 1 729 ? 9.439 3.324 -5.379 1.00 94.75 729 MET A CA 1
ATOM 5695 C C . MET A 1 729 ? 8.576 4.184 -6.298 1.00 94.75 729 MET A C 1
ATOM 5697 O O . MET A 1 729 ? 8.660 5.408 -6.272 1.00 94.75 729 MET A O 1
ATOM 5701 N N . SER A 1 730 ? 7.720 3.552 -7.102 1.00 94.44 730 SER A N 1
ATOM 5702 C CA . SER A 1 730 ? 6.791 4.298 -7.953 1.00 94.44 730 SER A CA 1
ATOM 5703 C C . SER A 1 730 ? 5.737 5.040 -7.135 1.00 94.44 730 SER A C 1
ATOM 5705 O O . SER A 1 730 ? 5.309 4.582 -6.069 1.00 94.44 730 SER A O 1
ATOM 5707 N N . ILE A 1 731 ? 5.274 6.176 -7.656 1.00 95.88 731 ILE A N 1
ATOM 5708 C CA . ILE A 1 731 ? 4.198 6.947 -7.019 1.00 95.88 731 ILE A CA 1
ATOM 5709 C C . ILE A 1 731 ? 2.897 6.159 -6.955 1.00 95.88 731 ILE A C 1
ATOM 5711 O O . ILE A 1 731 ? 2.214 6.222 -5.938 1.00 95.88 731 ILE A O 1
ATOM 5715 N N . GLU A 1 732 ? 2.603 5.335 -7.961 1.00 89.25 732 GLU A N 1
ATOM 5716 C CA . GLU A 1 732 ? 1.459 4.423 -7.914 1.00 89.25 732 GLU A CA 1
ATOM 5717 C C . GLU A 1 732 ? 1.571 3.460 -6.720 1.00 89.25 732 GLU A C 1
ATOM 5719 O O . GLU A 1 732 ? 0.609 3.277 -5.975 1.00 89.25 732 GLU A O 1
ATOM 5724 N N . ARG A 1 733 ? 2.757 2.896 -6.456 1.00 88.69 733 ARG A N 1
ATOM 5725 C CA . ARG A 1 733 ? 2.971 2.029 -5.289 1.00 88.69 733 ARG A CA 1
ATOM 5726 C C . ARG A 1 733 ? 2.802 2.793 -3.977 1.00 88.69 733 ARG A C 1
ATOM 5728 O O . ARG A 1 733 ? 2.122 2.300 -3.077 1.00 88.69 733 ARG A O 1
ATOM 5735 N N . LEU A 1 734 ? 3.392 3.985 -3.865 1.00 95.88 734 LEU A N 1
ATOM 5736 C CA . LEU A 1 734 ? 3.239 4.840 -2.681 1.00 95.88 734 LEU A CA 1
ATOM 5737 C C . LEU A 1 734 ? 1.778 5.192 -2.432 1.00 95.88 734 LEU A C 1
ATOM 5739 O O . LEU A 1 734 ? 1.292 5.056 -1.312 1.00 95.88 734 LEU A O 1
ATOM 5743 N N . ARG A 1 735 ? 1.052 5.550 -3.487 1.00 94.25 735 ARG A N 1
ATOM 5744 C CA . ARG A 1 735 ? -0.382 5.811 -3.449 1.00 94.25 735 ARG A CA 1
ATOM 5745 C C . ARG A 1 735 ? -1.157 4.624 -2.884 1.00 94.25 735 ARG A C 1
ATOM 5747 O O . ARG A 1 735 ? -1.954 4.814 -1.969 1.00 94.25 735 ARG A O 1
ATOM 5754 N N . GLN A 1 736 ? -0.906 3.407 -3.372 1.00 86.75 736 GLN A N 1
ATOM 5755 C CA . GLN A 1 736 ? -1.574 2.198 -2.866 1.00 86.75 736 GLN A CA 1
ATOM 5756 C C . GLN A 1 736 ? -1.260 1.937 -1.390 1.00 86.75 736 GLN A C 1
ATOM 5758 O O . GLN A 1 736 ? -2.162 1.628 -0.611 1.00 86.75 736 GLN A O 1
ATOM 5763 N N . VAL A 1 737 ? 0.002 2.110 -0.987 1.00 89.62 737 VAL A N 1
ATOM 5764 C CA . VAL A 1 737 ? 0.428 1.985 0.413 1.00 89.62 737 VAL A CA 1
ATOM 5765 C C . VAL A 1 737 ? -0.329 2.981 1.294 1.00 89.62 737 VAL A C 1
ATOM 5767 O O . VAL A 1 737 ? -0.984 2.569 2.248 1.00 89.62 737 VAL A O 1
ATOM 5770 N N . LEU A 1 738 ? -0.318 4.267 0.944 1.00 94.06 738 LEU A N 1
ATOM 5771 C CA . LEU A 1 738 ? -0.969 5.326 1.721 1.00 94.06 738 LEU A CA 1
ATOM 5772 C C . LEU A 1 738 ? -2.504 5.186 1.753 1.00 94.06 738 LEU A C 1
ATOM 5774 O O . LEU A 1 738 ? -3.122 5.437 2.786 1.00 94.06 738 LEU A O 1
ATOM 5778 N N . ILE A 1 739 ? -3.134 4.730 0.663 1.00 88.44 739 ILE A N 1
ATOM 5779 C CA . ILE A 1 739 ? -4.572 4.401 0.649 1.00 88.44 739 ILE A CA 1
ATOM 5780 C C . ILE A 1 739 ? -4.868 3.237 1.595 1.00 88.44 739 ILE A C 1
ATOM 5782 O O . ILE A 1 739 ? -5.863 3.282 2.315 1.00 88.44 739 ILE A O 1
ATOM 5786 N N . SER A 1 740 ? -4.015 2.207 1.605 1.00 83.00 740 SER A N 1
ATOM 5787 C CA . SER A 1 740 ? -4.224 1.027 2.449 1.00 83.00 740 SER A CA 1
ATOM 5788 C C . SER A 1 740 ? -4.137 1.339 3.943 1.00 83.00 740 SER A C 1
ATOM 5790 O O . SER A 1 740 ? -4.838 0.703 4.724 1.00 83.00 740 SER A O 1
ATOM 5792 N N . THR A 1 741 ? -3.332 2.334 4.338 1.00 88.12 741 THR A N 1
ATOM 5793 C CA . THR A 1 741 ? -3.297 2.796 5.734 1.00 88.12 741 THR A CA 1
ATOM 5794 C C . THR A 1 741 ? -4.474 3.706 6.054 1.00 88.12 741 THR A C 1
ATOM 5796 O O . THR A 1 741 ? -4.969 3.695 7.177 1.00 88.12 741 THR A O 1
ATOM 5799 N N . GLY A 1 742 ? -4.891 4.547 5.099 1.00 88.88 742 GLY A N 1
ATOM 5800 C CA . GLY A 1 742 ? -5.927 5.562 5.297 1.00 88.88 742 GLY A CA 1
ATOM 5801 C C . GLY A 1 742 ? -5.601 6.595 6.386 1.00 88.88 742 GLY A C 1
ATOM 5802 O O . GLY A 1 742 ? -6.445 7.432 6.702 1.00 88.88 742 GLY A O 1
ATOM 5803 N N . ALA A 1 743 ? -4.397 6.549 6.964 1.00 92.38 743 ALA A N 1
ATOM 5804 C CA . ALA A 1 743 ? -4.023 7.286 8.168 1.00 92.38 743 ALA A CA 1
ATOM 5805 C C . ALA A 1 743 ? -3.249 8.573 7.866 1.00 92.38 743 ALA A C 1
ATOM 5807 O O . ALA A 1 743 ? -3.199 9.468 8.710 1.00 92.38 743 ALA A O 1
ATOM 5808 N N . THR A 1 744 ? -2.653 8.671 6.676 1.00 96.81 744 THR A N 1
ATOM 5809 C CA . THR A 1 744 ? -1.778 9.783 6.300 1.00 96.81 744 THR A CA 1
ATOM 5810 C C . THR A 1 744 ? -2.571 11.052 6.000 1.00 96.81 744 THR A C 1
ATOM 5812 O O . THR A 1 744 ? -3.571 11.042 5.277 1.00 96.81 744 THR A O 1
ATOM 5815 N N . TRP A 1 745 ? -2.119 12.150 6.600 1.00 97.62 745 TRP A N 1
ATOM 5816 C CA . TRP A 1 745 ? -2.668 13.499 6.483 1.00 97.62 745 TRP A CA 1
ATOM 5817 C C . TRP A 1 745 ? -1.854 14.351 5.520 1.00 97.62 745 TRP A C 1
ATOM 5819 O O . TRP A 1 745 ? -2.420 15.083 4.712 1.00 97.62 745 TRP A O 1
ATOM 5829 N N . LEU A 1 746 ? -0.530 14.251 5.664 1.00 98.38 746 LEU A N 1
ATOM 5830 C CA . LEU A 1 746 ? 0.456 15.070 4.988 1.00 98.38 746 LEU A CA 1
ATOM 5831 C C . LEU A 1 746 ? 1.538 14.177 4.385 1.00 98.38 746 LEU A C 1
ATOM 5833 O O . LEU A 1 746 ? 2.156 13.372 5.088 1.00 98.38 746 LEU A O 1
ATOM 5837 N N . THR A 1 747 ? 1.808 14.373 3.099 1.00 98.62 747 THR A N 1
ATOM 5838 C CA . THR A 1 747 ? 2.991 13.821 2.434 1.00 98.62 747 THR A CA 1
ATOM 5839 C C . THR A 1 747 ? 3.885 14.957 1.954 1.00 98.62 747 THR A C 1
ATOM 5841 O O . THR A 1 747 ? 3.423 15.869 1.277 1.00 98.62 747 THR A O 1
ATOM 5844 N N . VAL A 1 748 ? 5.167 14.920 2.302 1.00 98.75 748 VAL A N 1
ATOM 5845 C CA . VAL A 1 748 ? 6.156 15.914 1.874 1.00 98.75 748 VAL A CA 1
ATOM 5846 C C . VAL A 1 748 ? 7.167 15.227 0.969 1.00 98.75 748 VAL A C 1
ATOM 5848 O O . VAL A 1 748 ? 7.978 14.429 1.433 1.00 98.75 748 VAL A O 1
ATOM 5851 N N . LEU A 1 749 ? 7.110 15.541 -0.321 1.00 98.50 749 LEU A N 1
ATOM 5852 C CA . LEU A 1 749 ? 8.098 15.154 -1.320 1.00 98.50 749 LEU A CA 1
ATOM 5853 C C . LEU A 1 749 ? 9.158 16.260 -1.394 1.00 98.50 749 LEU A C 1
ATOM 5855 O O . LEU A 1 749 ? 9.144 17.091 -2.308 1.00 98.50 749 LEU A O 1
ATOM 5859 N N . ASN A 1 750 ? 10.059 16.286 -0.407 1.00 97.88 750 ASN A N 1
ATOM 5860 C CA . ASN A 1 750 ? 11.248 17.147 -0.400 1.00 97.88 750 ASN A CA 1
ATOM 5861 C C . ASN A 1 750 ? 12.319 16.563 -1.339 1.00 97.88 750 ASN A C 1
ATOM 5863 O O . ASN A 1 750 ? 13.444 16.259 -0.953 1.00 97.88 750 ASN A O 1
ATOM 5867 N N . THR A 1 751 ? 11.902 16.321 -2.580 1.00 95.50 751 THR A N 1
ATOM 5868 C CA . THR A 1 751 ? 12.634 15.590 -3.609 1.00 95.50 751 THR A CA 1
ATOM 5869 C C . THR A 1 751 ? 12.681 16.426 -4.875 1.00 95.50 751 THR A C 1
ATOM 5871 O O . THR A 1 751 ? 11.784 17.236 -5.129 1.00 95.50 751 THR A O 1
ATOM 5874 N N . CYS A 1 752 ? 13.676 16.190 -5.727 1.00 93.25 752 CYS A N 1
ATOM 5875 C CA . CYS A 1 752 ? 13.726 16.830 -7.038 1.00 93.25 752 CYS A CA 1
ATOM 5876 C C . CYS A 1 752 ? 12.431 16.565 -7.823 1.00 93.25 752 CYS A C 1
ATOM 5878 O O . CYS A 1 752 ? 11.989 15.422 -7.932 1.00 93.25 752 CYS A O 1
ATOM 5880 N N . SER A 1 753 ? 11.820 17.619 -8.366 1.00 90.19 753 SER A N 1
ATOM 5881 C CA . SER A 1 753 ? 10.679 17.519 -9.290 1.00 90.19 753 SER A CA 1
ATOM 5882 C C . SER A 1 753 ? 9.401 16.865 -8.726 1.00 90.19 753 SER A C 1
ATOM 5884 O O . SER A 1 753 ? 8.550 16.406 -9.491 1.00 90.19 753 SER A O 1
ATOM 5886 N N . GLY A 1 754 ? 9.212 16.834 -7.398 1.00 95.69 754 GLY A N 1
ATOM 5887 C CA . GLY A 1 754 ? 8.010 16.274 -6.755 1.00 95.69 754 GLY A CA 1
ATOM 5888 C C . GLY A 1 754 ? 6.681 16.913 -7.185 1.00 95.69 754 GLY A C 1
ATOM 5889 O O . GLY A 1 754 ? 5.638 16.258 -7.167 1.00 95.69 754 GLY A O 1
ATOM 5890 N N . ALA A 1 755 ? 6.714 18.176 -7.611 1.00 97.06 755 ALA A N 1
ATOM 5891 C CA . ALA A 1 755 ? 5.568 18.934 -8.115 1.00 97.06 755 ALA A CA 1
ATOM 5892 C C . ALA A 1 755 ? 5.679 19.280 -9.614 1.00 97.06 755 ALA A C 1
ATOM 5894 O O . ALA A 1 755 ? 4.948 20.141 -10.103 1.00 97.06 755 ALA A O 1
ATOM 5895 N N . THR A 1 756 ? 6.573 18.619 -10.357 1.00 95.19 756 THR A N 1
ATOM 5896 C CA . THR A 1 756 ? 6.685 18.779 -11.814 1.00 95.19 756 THR A CA 1
ATOM 5897 C C . THR A 1 756 ? 5.823 17.726 -12.527 1.00 95.19 756 THR A C 1
ATOM 5899 O O . THR A 1 756 ? 5.963 16.539 -12.223 1.00 95.19 756 THR A O 1
ATOM 5902 N N . PRO A 1 757 ? 4.934 18.103 -13.466 1.00 94.00 757 PRO A N 1
ATOM 5903 C CA . PRO A 1 757 ? 4.186 17.132 -14.268 1.00 94.00 757 PRO A CA 1
ATOM 5904 C C . PRO A 1 757 ? 5.116 16.355 -15.216 1.00 94.00 757 PRO A C 1
ATOM 5906 O O . PRO A 1 757 ? 6.139 16.876 -15.666 1.00 94.00 757 PRO A O 1
ATOM 5909 N N . ALA A 1 758 ? 4.750 15.112 -15.543 1.00 90.50 758 ALA A N 1
ATOM 5910 C CA . ALA A 1 758 ? 5.531 14.228 -16.413 1.00 90.50 758 ALA A CA 1
ATOM 5911 C C . ALA A 1 758 ? 4.764 13.947 -17.715 1.00 90.50 758 ALA A C 1
ATOM 5913 O O . ALA A 1 758 ? 3.947 13.027 -17.796 1.00 90.50 758 ALA A O 1
ATOM 5914 N N . GLY A 1 759 ? 5.005 14.760 -18.747 1.00 89.31 759 GLY A N 1
ATOM 5915 C CA . GLY A 1 759 ? 4.242 14.690 -19.995 1.00 89.31 759 GLY A CA 1
ATOM 5916 C C . GLY A 1 759 ? 2.762 14.991 -19.748 1.00 89.31 759 GLY A C 1
ATOM 5917 O O . GLY A 1 759 ? 2.427 16.063 -19.258 1.00 89.31 759 GLY A O 1
ATOM 5918 N N . SER A 1 760 ? 1.882 14.037 -20.060 1.00 87.69 760 SER A N 1
ATOM 5919 C CA . SER A 1 760 ? 0.438 14.145 -19.80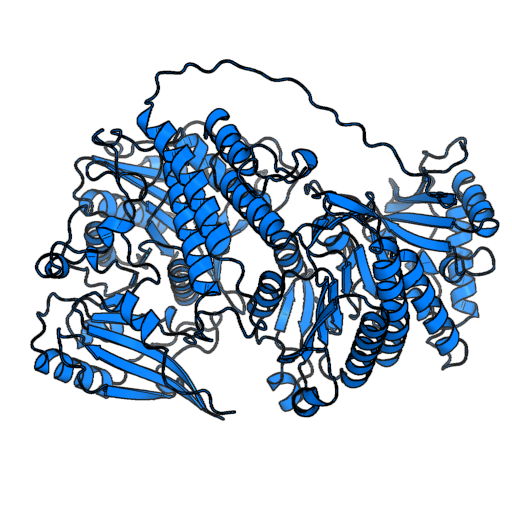5 1.00 87.69 760 SER A CA 1
ATOM 5920 C C . SER A 1 760 ? 0.012 13.659 -18.415 1.00 87.69 760 SER A C 1
ATOM 5922 O O . SER A 1 760 ? -1.184 13.579 -18.139 1.00 87.69 760 SER A O 1
ATOM 5924 N N . LEU A 1 761 ? 0.952 13.239 -17.565 1.00 89.75 761 LEU A N 1
ATOM 5925 C CA . LEU A 1 761 ? 0.651 12.809 -16.203 1.00 89.75 761 LEU A CA 1
ATOM 5926 C C . LEU A 1 761 ? 0.752 14.002 -15.240 1.00 89.75 761 LEU A C 1
ATOM 5928 O O . LEU A 1 761 ? 1.674 14.813 -15.383 1.00 89.75 761 LEU A O 1
ATOM 5932 N N . PRO A 1 762 ? -0.143 14.095 -14.238 1.00 93.81 762 PRO A N 1
ATOM 5933 C CA . PRO A 1 762 ? -0.018 15.092 -13.176 1.00 93.81 762 PRO A CA 1
ATOM 5934 C C . PRO A 1 762 ? 1.296 14.902 -12.403 1.00 93.81 762 PRO A C 1
ATOM 5936 O O . PRO A 1 762 ? 1.926 13.839 -12.469 1.00 93.81 762 PRO A O 1
ATOM 5939 N N . SER A 1 763 ? 1.728 15.903 -11.635 1.00 96.31 763 SER A N 1
ATOM 5940 C CA . SER A 1 763 ? 2.898 15.733 -10.761 1.00 96.31 763 SER A CA 1
ATOM 5941 C C . SER A 1 763 ? 2.679 14.664 -9.684 1.00 96.31 763 SER A C 1
ATOM 5943 O O . SER A 1 763 ? 1.549 14.262 -9.389 1.00 96.31 763 SER A O 1
ATOM 5945 N N . MET A 1 764 ? 3.776 14.193 -9.080 1.00 97.50 764 MET A N 1
ATOM 5946 C CA . MET A 1 764 ? 3.730 13.216 -7.983 1.00 97.50 764 MET A CA 1
ATOM 5947 C C . MET A 1 764 ? 2.884 13.742 -6.816 1.00 97.50 764 MET A C 1
ATOM 5949 O O . MET A 1 764 ? 2.012 13.041 -6.304 1.00 97.50 764 MET A O 1
ATOM 5953 N N . ALA A 1 765 ? 3.096 15.008 -6.444 1.00 97.81 765 ALA A N 1
ATOM 5954 C CA . ALA A 1 765 ? 2.364 15.662 -5.369 1.00 97.81 765 ALA A CA 1
ATOM 5955 C C . ALA A 1 765 ? 0.865 15.818 -5.673 1.00 97.81 765 ALA A C 1
ATOM 5957 O O . ALA A 1 765 ? 0.035 15.515 -4.816 1.00 97.81 765 ALA A O 1
ATOM 5958 N N . SER A 1 766 ? 0.518 16.229 -6.898 1.00 96.75 766 SER A N 1
ATOM 5959 C CA . SER A 1 766 ? -0.871 16.352 -7.359 1.00 96.75 766 SER A CA 1
ATOM 5960 C C . SER A 1 766 ? -1.603 15.007 -7.288 1.00 96.75 766 SER A C 1
ATOM 5962 O O . SER A 1 766 ? -2.676 14.916 -6.691 1.00 96.75 766 SER A O 1
ATOM 5964 N N . GLU A 1 767 ? -1.002 13.923 -7.788 1.00 95.00 767 GLU A N 1
ATOM 5965 C CA . GLU A 1 767 ? -1.624 12.595 -7.735 1.00 95.00 767 GLU A CA 1
ATOM 5966 C C . GLU A 1 767 ? -1.857 12.100 -6.303 1.00 95.00 767 GLU A C 1
ATOM 5968 O O . GLU A 1 767 ? -2.946 11.605 -5.986 1.00 95.00 767 GLU A O 1
ATOM 5973 N N . LEU A 1 768 ? -0.856 12.220 -5.425 1.00 96.06 768 LEU A N 1
ATOM 5974 C CA . LEU A 1 768 ? -0.991 11.786 -4.033 1.00 96.06 768 LEU A CA 1
ATOM 5975 C C . LEU A 1 768 ? -2.058 12.606 -3.300 1.00 96.06 768 LEU A C 1
ATOM 5977 O O . LEU A 1 768 ? -2.869 12.010 -2.581 1.00 96.06 768 LEU A O 1
ATOM 5981 N N . ALA A 1 769 ? -2.118 13.919 -3.557 1.00 95.50 769 ALA A N 1
ATOM 5982 C CA . ALA A 1 769 ? -3.160 14.809 -3.053 1.00 95.50 769 ALA A CA 1
ATOM 5983 C C . ALA A 1 769 ? -4.564 14.345 -3.469 1.00 95.50 769 ALA A C 1
ATOM 5985 O O . ALA A 1 769 ? -5.460 14.210 -2.632 1.00 95.50 769 ALA A O 1
ATOM 5986 N N . GLN A 1 770 ? -4.752 14.004 -4.746 1.00 93.12 770 GLN A N 1
ATOM 5987 C CA . GLN A 1 770 ? -6.049 13.559 -5.274 1.00 93.12 770 GLN A CA 1
ATOM 5988 C C . GLN A 1 770 ? -6.538 12.249 -4.649 1.00 93.12 770 GLN A C 1
ATOM 5990 O O . GLN A 1 770 ? -7.742 12.040 -4.509 1.00 93.12 770 GLN A O 1
ATOM 5995 N N . SER A 1 771 ? -5.625 11.351 -4.276 1.00 89.75 771 SER A N 1
ATOM 5996 C CA . SER A 1 771 ? -5.969 9.933 -4.115 1.00 89.75 771 SER A CA 1
ATOM 5997 C C . SER A 1 771 ? -5.687 9.351 -2.732 1.00 89.75 771 SER A C 1
ATOM 5999 O O . SER A 1 771 ? -6.501 8.582 -2.224 1.00 89.75 771 SER A O 1
ATOM 6001 N N . ALA A 1 772 ? -4.576 9.721 -2.094 1.00 92.62 772 ALA A N 1
ATOM 6002 C CA . ALA A 1 772 ? -4.092 9.042 -0.896 1.00 92.62 772 ALA A CA 1
ATOM 6003 C C . ALA A 1 772 ? -3.961 9.980 0.309 1.00 92.62 772 ALA A C 1
ATOM 6005 O O . ALA A 1 772 ? -4.634 9.781 1.325 1.00 92.62 772 ALA A O 1
ATOM 6006 N N . SER A 1 773 ? -3.177 11.046 0.161 1.00 95.50 773 SER A N 1
ATOM 6007 C CA . SER A 1 773 ? -2.846 11.994 1.224 1.00 95.50 773 SER A CA 1
ATOM 6008 C C . SER A 1 773 ? -3.603 13.304 1.007 1.00 95.50 773 SER A C 1
ATOM 6010 O O . SER A 1 773 ? -3.406 13.913 -0.031 1.00 95.50 773 SER A O 1
ATOM 6012 N N . PRO A 1 774 ? -4.487 13.764 1.909 1.00 95.56 774 PRO A N 1
ATOM 6013 C CA . PRO A 1 774 ? -5.287 14.976 1.681 1.00 95.56 774 PRO A CA 1
ATOM 6014 C C . PRO A 1 774 ? -4.470 16.249 1.431 1.00 95.56 774 PRO A C 1
ATOM 6016 O O . PRO A 1 774 ? -4.960 17.167 0.772 1.00 95.56 774 PRO A O 1
ATOM 6019 N N . VAL A 1 775 ? -3.246 16.297 1.961 1.00 97.50 775 VAL A N 1
ATOM 6020 C CA . VAL A 1 775 ? -2.299 17.391 1.765 1.00 97.50 775 VAL A CA 1
ATOM 6021 C C . VAL A 1 775 ? -0.980 16.812 1.274 1.00 97.50 775 VAL A C 1
ATOM 6023 O O . VAL A 1 775 ? -0.394 15.943 1.919 1.00 97.50 775 VAL A O 1
ATOM 6026 N N . THR A 1 776 ? -0.490 17.292 0.136 1.00 98.25 776 THR A N 1
ATOM 6027 C CA . THR A 1 776 ? 0.821 16.892 -0.378 1.00 98.25 776 THR A CA 1
ATOM 6028 C C . THR A 1 776 ? 1.634 18.104 -0.796 1.00 98.25 776 THR A C 1
ATOM 6030 O O . THR A 1 776 ? 1.136 18.994 -1.477 1.00 98.25 776 THR A O 1
ATOM 6033 N N . ILE A 1 777 ? 2.903 18.129 -0.402 1.00 98.69 777 ILE A N 1
ATOM 6034 C CA . ILE A 1 777 ? 3.865 19.148 -0.818 1.00 98.69 777 ILE A CA 1
ATOM 6035 C C . ILE A 1 777 ? 4.884 18.492 -1.737 1.00 98.69 777 ILE A C 1
ATOM 6037 O O . ILE A 1 777 ? 5.363 17.401 -1.437 1.00 98.69 777 ILE A O 1
ATOM 6041 N N . GLY A 1 778 ? 5.228 19.150 -2.838 1.00 98.25 778 GLY A N 1
ATOM 6042 C CA . GLY A 1 778 ? 6.330 18.735 -3.700 1.00 98.25 778 GLY A CA 1
ATOM 6043 C C . GLY A 1 778 ? 7.145 19.923 -4.183 1.00 98.25 778 GLY A C 1
ATOM 6044 O O . GLY A 1 778 ? 6.663 21.056 -4.163 1.00 98.25 778 GLY A O 1
ATOM 6045 N N . MET A 1 779 ? 8.368 19.659 -4.639 1.00 98.00 779 MET A N 1
ATOM 6046 C CA . MET A 1 779 ? 9.232 20.694 -5.206 1.00 98.00 779 MET A CA 1
ATOM 6047 C C . MET A 1 779 ? 9.022 20.816 -6.708 1.00 98.00 779 MET A C 1
ATOM 6049 O O . MET A 1 779 ? 9.018 19.828 -7.443 1.00 98.00 779 MET A O 1
ATOM 6053 N N . ALA A 1 780 ? 8.809 22.041 -7.166 1.00 96.25 780 ALA A N 1
ATOM 6054 C CA . ALA A 1 780 ? 8.408 22.325 -8.537 1.00 96.25 780 ALA A CA 1
ATOM 6055 C C . ALA A 1 780 ? 9.545 22.136 -9.568 1.00 96.25 780 ALA A C 1
ATOM 6057 O O . ALA A 1 780 ? 9.281 21.993 -10.766 1.00 96.25 780 ALA A O 1
ATOM 6058 N N . GLU A 1 781 ? 10.788 22.128 -9.085 1.00 94.50 781 GLU A N 1
ATOM 6059 C CA . GLU A 1 781 ? 12.060 21.923 -9.786 1.00 94.50 781 GLU A CA 1
ATOM 6060 C C . GLU A 1 781 ? 13.035 21.176 -8.849 1.00 94.50 781 GLU A C 1
ATOM 6062 O O . GLU A 1 781 ? 12.727 21.000 -7.663 1.00 94.50 781 GLU A O 1
ATOM 6067 N N . PRO A 1 782 ? 14.204 20.723 -9.342 1.00 94.25 782 PRO A N 1
ATOM 6068 C CA . PRO A 1 782 ? 15.286 20.249 -8.485 1.00 94.25 782 PRO A CA 1
ATOM 6069 C C . PRO A 1 782 ? 15.651 21.280 -7.410 1.00 94.25 782 PRO A C 1
ATOM 6071 O O . PRO A 1 782 ? 15.989 22.421 -7.721 1.00 94.25 782 PRO A O 1
ATOM 6074 N N . ILE A 1 783 ? 15.586 20.867 -6.145 1.00 94.69 783 ILE A N 1
ATOM 6075 C CA . ILE A 1 783 ? 15.960 21.685 -4.992 1.00 94.69 783 ILE A CA 1
ATOM 6076 C C . ILE A 1 783 ? 17.354 21.272 -4.513 1.00 94.69 783 ILE A C 1
ATOM 6078 O O . ILE A 1 783 ? 17.702 20.092 -4.525 1.00 94.69 783 ILE A O 1
ATOM 6082 N N . LYS A 1 784 ? 18.172 22.241 -4.100 1.00 94.81 784 LYS A N 1
ATOM 6083 C CA . LYS A 1 784 ? 19.462 21.947 -3.467 1.00 94.81 784 LYS A CA 1
ATOM 6084 C C . LYS A 1 784 ? 19.252 21.476 -2.023 1.00 94.81 784 LYS A C 1
ATOM 6086 O O . LYS A 1 784 ? 18.290 21.880 -1.375 1.00 94.81 784 LYS A O 1
ATOM 6091 N N . ALA A 1 785 ? 20.159 20.645 -1.512 1.00 94.69 785 ALA A N 1
ATOM 6092 C CA . ALA A 1 785 ? 20.043 20.059 -0.173 1.00 94.69 785 ALA A CA 1
ATOM 6093 C C . ALA A 1 785 ? 19.993 21.111 0.958 1.00 94.69 785 ALA A C 1
ATOM 6095 O O . ALA A 1 785 ? 19.242 20.954 1.920 1.00 94.69 785 ALA A O 1
ATOM 6096 N N . ASP A 1 786 ? 20.738 22.211 0.819 1.00 95.50 786 ASP A N 1
ATOM 6097 C CA . ASP A 1 786 ? 20.722 23.348 1.747 1.00 95.50 786 ASP A CA 1
ATOM 6098 C C . ASP A 1 786 ? 19.348 24.037 1.771 1.00 95.50 786 ASP A C 1
ATOM 6100 O O . ASP A 1 786 ? 18.755 24.207 2.838 1.00 95.50 786 ASP A O 1
ATOM 6104 N N . ALA A 1 787 ? 18.785 24.338 0.598 1.00 96.25 787 ALA A N 1
ATOM 6105 C CA . ALA A 1 787 ? 17.454 24.930 0.476 1.00 96.25 787 ALA A CA 1
ATOM 6106 C C . ALA A 1 787 ? 16.358 23.995 1.013 1.00 96.25 787 ALA A C 1
ATOM 6108 O O . ALA A 1 787 ? 15.455 24.430 1.729 1.00 96.25 787 ALA A O 1
ATOM 6109 N N . ALA A 1 788 ? 16.456 22.699 0.712 1.00 96.81 788 ALA A N 1
ATOM 6110 C CA . ALA A 1 788 ? 15.560 21.673 1.237 1.00 96.81 788 ALA A CA 1
ATOM 6111 C C . ALA A 1 788 ? 15.578 21.629 2.776 1.00 96.81 788 ALA A C 1
ATOM 6113 O O . ALA A 1 788 ? 14.514 21.556 3.393 1.00 96.81 788 ALA A O 1
ATOM 6114 N N . THR A 1 789 ? 16.755 21.791 3.388 1.00 97.44 789 THR A N 1
ATOM 6115 C CA . THR A 1 789 ? 16.908 21.877 4.849 1.00 97.44 789 THR A CA 1
ATOM 6116 C C . THR A 1 789 ? 16.286 23.146 5.426 1.00 97.44 789 THR A C 1
ATOM 6118 O O . THR A 1 789 ? 15.595 23.094 6.451 1.00 97.44 789 THR A O 1
ATOM 6121 N N . VAL A 1 790 ? 16.505 24.302 4.786 1.00 97.88 790 VAL A N 1
ATOM 6122 C CA . VAL A 1 790 ? 15.893 25.578 5.206 1.00 97.88 790 VAL A CA 1
ATOM 6123 C C . VAL A 1 790 ? 14.369 25.465 5.185 1.00 97.88 790 VAL A C 1
ATOM 6125 O O . VAL A 1 790 ? 13.714 25.844 6.162 1.00 97.88 790 VAL A O 1
ATOM 6128 N N . PHE A 1 791 ? 13.818 24.872 4.120 1.00 98.31 791 PHE A N 1
ATOM 6129 C CA . PHE A 1 791 ? 12.398 24.550 4.022 1.00 98.31 791 PHE A CA 1
ATOM 6130 C C . PHE A 1 791 ? 11.942 23.677 5.197 1.00 98.31 791 PHE A C 1
ATOM 6132 O O . PHE A 1 791 ? 11.045 24.080 5.936 1.00 98.31 791 PHE A O 1
ATOM 6139 N N . THR A 1 792 ? 12.576 22.523 5.413 1.00 98.50 792 THR A N 1
ATOM 6140 C CA . THR A 1 792 ? 12.195 21.552 6.452 1.00 98.50 792 THR A CA 1
ATOM 6141 C C . THR A 1 792 ? 12.205 22.160 7.849 1.00 98.50 792 THR A C 1
ATOM 6143 O O . THR A 1 792 ? 11.244 21.984 8.608 1.00 98.50 792 THR A O 1
ATOM 6146 N N . ARG A 1 793 ? 13.246 22.932 8.183 1.00 98.06 793 ARG A N 1
ATOM 6147 C CA . ARG A 1 793 ? 13.385 23.600 9.484 1.00 98.06 793 ARG A CA 1
ATOM 6148 C C . ARG A 1 793 ? 12.236 24.573 9.754 1.00 98.06 793 ARG A C 1
ATOM 6150 O O . ARG A 1 793 ? 11.628 24.519 10.824 1.00 98.06 793 ARG A O 1
ATOM 6157 N N . ALA A 1 794 ? 11.942 25.453 8.797 1.00 98.12 794 ALA A N 1
ATOM 6158 C CA . ALA A 1 794 ? 10.880 26.447 8.936 1.00 98.12 794 ALA A CA 1
ATOM 6159 C C . ALA A 1 794 ? 9.487 25.799 8.917 1.00 98.12 794 ALA A C 1
ATOM 6161 O O . ALA A 1 794 ? 8.628 26.119 9.743 1.00 98.12 794 ALA A O 1
ATOM 6162 N N . PHE A 1 795 ? 9.288 24.837 8.015 1.00 98.44 795 PHE A N 1
ATOM 6163 C CA . PHE A 1 795 ? 8.018 24.157 7.812 1.00 98.44 795 PHE A CA 1
ATOM 6164 C C . PHE A 1 795 ? 7.584 23.366 9.050 1.00 98.44 795 PHE A C 1
ATOM 6166 O O . PHE A 1 795 ? 6.512 23.628 9.599 1.00 98.44 795 PHE A O 1
ATOM 6173 N N . TYR A 1 796 ? 8.405 22.431 9.545 1.00 98.50 796 TYR A N 1
ATOM 6174 C CA . TYR A 1 796 ? 7.983 21.557 10.647 1.00 98.50 796 TYR A CA 1
ATOM 6175 C C . TYR A 1 796 ? 7.817 22.287 11.976 1.00 98.50 796 TYR A C 1
ATOM 6177 O O . TYR A 1 796 ? 6.920 21.936 12.747 1.00 98.50 796 TYR A O 1
ATOM 6185 N N . GLY A 1 797 ? 8.608 23.339 12.220 1.00 96.62 797 GLY A N 1
ATOM 6186 C CA . GLY A 1 797 ? 8.402 24.212 13.375 1.00 96.62 797 GLY A CA 1
ATOM 6187 C C . GLY A 1 797 ? 6.974 24.767 13.415 1.00 96.62 797 GLY A C 1
ATOM 6188 O O . GLY A 1 797 ? 6.308 24.690 14.452 1.00 96.62 797 GLY A O 1
ATOM 6189 N N . ARG A 1 798 ? 6.469 25.237 12.265 1.00 97.75 798 ARG A N 1
ATOM 6190 C CA . ARG A 1 798 ? 5.118 25.799 12.145 1.00 97.75 798 ARG A CA 1
ATOM 6191 C C . ARG A 1 798 ? 4.023 24.734 12.048 1.00 97.75 798 ARG A C 1
ATOM 6193 O O . ARG A 1 798 ? 2.958 24.921 12.636 1.00 97.75 798 ARG A O 1
ATOM 6200 N N . VAL A 1 799 ? 4.267 23.605 11.374 1.00 98.19 799 VAL A N 1
ATOM 6201 C CA . VAL A 1 799 ? 3.311 22.480 11.313 1.00 98.19 799 VAL A CA 1
ATOM 6202 C C . VAL A 1 799 ? 2.994 21.966 12.710 1.00 98.19 799 VAL A C 1
ATOM 6204 O O . VAL A 1 799 ? 1.825 21.851 13.066 1.00 98.19 799 VAL A O 1
ATOM 6207 N N . PHE A 1 800 ? 4.007 21.666 13.526 1.00 98.44 800 PHE A N 1
ATOM 6208 C CA . PHE A 1 800 ? 3.766 21.086 14.848 1.00 98.44 800 PHE A CA 1
ATOM 6209 C C . PHE A 1 800 ? 3.095 22.064 15.812 1.00 98.44 800 PHE A C 1
ATOM 6211 O O . PHE A 1 800 ? 2.274 21.648 16.631 1.00 98.44 800 PHE A O 1
ATOM 6218 N N . GLU A 1 801 ? 3.382 23.359 15.688 1.00 97.44 801 GLU A N 1
ATOM 6219 C CA . GLU A 1 801 ? 2.638 24.402 16.391 1.00 97.44 801 GLU A CA 1
ATOM 6220 C C . GLU A 1 801 ? 1.155 24.388 15.997 1.00 97.44 801 GLU A C 1
ATOM 6222 O O . GLU A 1 801 ? 0.297 24.284 16.873 1.00 97.44 801 GLU A O 1
ATOM 6227 N N . LYS A 1 802 ? 0.847 24.375 14.693 1.00 96.38 802 LYS A N 1
ATOM 6228 C CA . LYS A 1 802 ? -0.537 24.338 14.194 1.00 96.38 802 LYS A CA 1
ATOM 6229 C C . LYS A 1 802 ? -1.277 23.059 14.562 1.00 96.38 802 LYS A C 1
ATOM 6231 O O . LYS A 1 802 ? -2.459 23.121 14.900 1.00 96.38 802 LYS A O 1
ATOM 6236 N N . LEU A 1 803 ? -0.600 21.910 14.550 1.00 97.38 803 LEU A N 1
ATOM 6237 C CA . LEU A 1 803 ? -1.174 20.651 15.029 1.00 97.38 803 LEU A CA 1
ATOM 6238 C C . LEU A 1 803 ? -1.497 20.729 16.518 1.00 97.38 803 LEU A C 1
ATOM 6240 O O . LEU A 1 803 ? -2.587 20.335 16.919 1.00 97.38 803 LEU A O 1
ATOM 6244 N N . LYS A 1 804 ? -0.591 21.272 17.338 1.00 97.12 804 LYS A N 1
ATOM 6245 C CA . LYS A 1 804 ? -0.865 21.473 18.761 1.00 97.12 804 LYS A CA 1
ATOM 6246 C C . LYS A 1 804 ? -2.069 22.392 18.956 1.00 97.12 804 LYS A C 1
ATOM 6248 O O . LYS A 1 804 ? -2.966 22.021 19.702 1.00 97.12 804 LYS A O 1
ATOM 6253 N N . GLU A 1 805 ? -2.103 23.552 18.304 1.00 95.94 805 GLU A N 1
ATOM 6254 C CA . GLU A 1 805 ? -3.218 24.505 18.402 1.00 95.94 805 GLU A CA 1
ATOM 6255 C C . GLU A 1 805 ? -4.551 23.857 18.009 1.00 95.94 805 GLU A C 1
ATOM 6257 O O . GLU A 1 805 ? -5.512 23.922 18.767 1.00 95.94 805 GLU A O 1
ATOM 6262 N N . SER A 1 806 ? -4.586 23.176 16.861 1.00 95.69 806 SER A N 1
ATOM 6263 C CA . SER A 1 806 ? -5.818 22.607 16.298 1.00 95.69 806 SER A CA 1
ATOM 6264 C C . SER A 1 806 ? -6.325 21.386 17.064 1.00 95.69 806 SER A C 1
ATOM 6266 O O . SER A 1 806 ? -7.508 21.071 16.992 1.00 95.69 806 SER A O 1
ATOM 6268 N N . LEU A 1 807 ? -5.435 20.675 17.763 1.00 96.00 807 LEU A N 1
ATOM 6269 C CA . LEU A 1 807 ? -5.766 19.469 18.525 1.00 96.00 807 LEU A CA 1
ATOM 6270 C C . LEU A 1 807 ? -5.903 19.724 20.032 1.00 96.00 807 LEU A C 1
ATOM 6272 O O . LEU A 1 807 ? -6.356 18.842 20.763 1.00 96.00 807 LEU A O 1
ATOM 6276 N N . SER A 1 808 ? -5.524 20.911 20.512 1.00 93.81 808 SER A N 1
ATOM 6277 C CA . SER A 1 808 ? -5.700 21.294 21.915 1.00 93.81 808 SER A CA 1
ATOM 6278 C C . SER A 1 808 ? -7.185 21.484 22.210 1.00 93.81 808 SER A C 1
ATOM 6280 O O . SER A 1 808 ? -7.824 22.365 21.645 1.00 93.81 808 SER A O 1
ATOM 6282 N N . GLY A 1 809 ? -7.733 20.663 23.106 1.00 87.19 809 GLY A N 1
ATOM 6283 C CA . GLY A 1 809 ? -9.148 20.726 23.487 1.00 87.19 809 GLY A CA 1
ATOM 6284 C C . GLY A 1 809 ? -10.104 20.016 22.526 1.00 87.19 809 GLY A C 1
ATOM 6285 O O . GLY A 1 809 ? -11.311 20.182 22.656 1.00 87.19 809 GLY A O 1
ATOM 6286 N N . VAL A 1 810 ? -9.594 19.227 21.574 1.00 90.25 810 VAL A N 1
ATOM 6287 C CA . VAL A 1 810 ? -10.440 18.319 20.789 1.00 90.25 810 VAL A CA 1
ATOM 6288 C C . VAL A 1 810 ? -10.802 17.132 21.667 1.00 90.25 810 VAL A C 1
ATOM 6290 O O . VAL A 1 810 ? -9.930 16.338 22.022 1.00 90.25 810 VAL A O 1
ATOM 6293 N N . ASP A 1 811 ? -12.079 17.013 22.011 1.00 88.12 811 ASP A N 1
ATOM 6294 C CA . ASP A 1 811 ? -12.597 15.855 22.730 1.00 88.12 811 ASP A CA 1
ATOM 6295 C C . ASP A 1 811 ? -12.711 14.629 21.811 1.00 88.12 811 ASP A C 1
ATOM 6297 O O . ASP A 1 811 ? -12.709 14.708 20.577 1.00 88.12 811 ASP A O 1
ATOM 6301 N N . TRP A 1 812 ? -12.793 13.445 22.420 1.00 86.94 812 TRP A N 1
ATOM 6302 C CA . TRP A 1 812 ? -12.970 12.198 21.681 1.00 86.94 812 TRP A CA 1
ATOM 6303 C C . TRP A 1 812 ? -14.236 12.242 20.823 1.00 86.94 812 TRP A C 1
ATOM 6305 O O . TRP A 1 812 ? -15.334 12.513 21.307 1.00 86.94 812 TRP A O 1
ATOM 6315 N N . GLY A 1 813 ? -14.094 11.906 19.541 1.00 83.31 813 GLY A N 1
ATOM 6316 C CA . GLY A 1 813 ? -15.215 11.914 18.606 1.00 83.31 813 GLY A CA 1
ATOM 6317 C C . GLY A 1 813 ? -15.517 13.274 17.970 1.00 83.31 813 GLY A C 1
ATOM 6318 O O . GLY A 1 813 ? -16.411 13.331 17.117 1.00 83.31 813 GLY A O 1
ATOM 6319 N N . ASP A 1 814 ? -14.776 14.332 18.303 1.00 88.12 814 ASP A N 1
ATOM 6320 C CA . ASP A 1 814 ? -14.862 15.616 17.612 1.00 88.12 814 ASP A CA 1
ATOM 6321 C C . ASP A 1 814 ? -13.770 15.772 16.554 1.00 88.12 814 ASP A C 1
ATOM 6323 O O . ASP A 1 814 ? -12.646 15.281 16.679 1.00 88.12 814 ASP A O 1
ATOM 6327 N N . ALA A 1 815 ? -14.145 16.414 15.447 1.00 91.56 815 ALA A N 1
ATOM 6328 C CA . ALA A 1 815 ? -13.264 16.600 14.308 1.00 91.56 815 ALA A CA 1
ATOM 6329 C C . ALA A 1 815 ? -12.635 17.995 14.342 1.00 91.56 815 ALA A C 1
ATOM 6331 O O . ALA A 1 815 ? -13.354 18.994 14.326 1.00 91.56 815 ALA A O 1
ATOM 6332 N N . ALA A 1 816 ? -11.309 18.057 14.290 1.00 94.75 816 ALA A N 1
ATOM 6333 C CA . ALA A 1 816 ? -10.558 19.281 14.052 1.00 94.75 816 ALA A CA 1
ATOM 6334 C C . ALA A 1 816 ? -10.292 19.471 12.560 1.00 94.75 816 ALA A C 1
ATOM 6336 O O . ALA A 1 816 ? -10.055 18.511 11.828 1.00 94.75 816 ALA A O 1
ATOM 6337 N N . MET A 1 817 ? -10.313 20.720 12.108 1.00 95.44 817 MET A N 1
ATOM 6338 C CA . MET A 1 817 ? -9.842 21.091 10.777 1.00 95.44 817 MET A CA 1
ATOM 6339 C C . MET A 1 817 ? -8.370 21.482 10.877 1.00 95.44 817 MET A C 1
ATOM 6341 O O . MET A 1 817 ? -8.011 22.266 11.751 1.00 95.44 817 MET A O 1
ATOM 6345 N N . LEU A 1 818 ? -7.533 20.941 9.995 1.00 95.88 818 LEU A N 1
ATOM 6346 C CA . LEU A 1 818 ? -6.114 21.275 9.932 1.00 95.88 818 LEU A CA 1
ATOM 6347 C C . LEU A 1 818 ? -5.851 22.133 8.695 1.00 95.88 818 LEU A C 1
ATOM 6349 O O . LEU A 1 818 ? -6.062 21.677 7.573 1.00 95.88 818 LEU A O 1
ATOM 6353 N N . ASP A 1 819 ? -5.374 23.357 8.911 1.00 94.00 819 ASP A N 1
ATOM 6354 C CA . ASP A 1 819 ? -4.874 24.243 7.858 1.00 94.00 819 ASP A CA 1
ATOM 6355 C C . ASP A 1 819 ? -3.345 24.290 7.931 1.00 94.00 819 ASP A C 1
ATOM 6357 O O . ASP A 1 819 ? -2.760 24.754 8.915 1.00 94.00 819 ASP A O 1
ATOM 6361 N N . LEU A 1 820 ? -2.702 23.762 6.889 1.00 96.12 820 LEU A N 1
ATOM 6362 C CA . LEU A 1 820 ? -1.247 23.684 6.779 1.00 96.12 820 LEU A CA 1
ATOM 6363 C C . LEU A 1 820 ? -0.674 24.742 5.823 1.00 96.12 820 LEU A C 1
ATOM 6365 O O . LEU A 1 820 ? 0.549 24.836 5.689 1.00 96.12 820 LEU A O 1
ATOM 6369 N N . GLY A 1 821 ? -1.519 25.571 5.199 1.00 96.00 821 GLY A N 1
ATOM 6370 C CA . GLY A 1 821 ? -1.089 26.592 4.244 1.00 96.00 821 GLY A CA 1
ATOM 6371 C C . GLY A 1 821 ? -0.142 27.614 4.868 1.00 96.00 821 GLY A C 1
ATOM 6372 O O . GLY A 1 821 ? 0.891 27.943 4.285 1.00 96.00 821 GLY A O 1
ATOM 6373 N N . LEU A 1 822 ? -0.425 28.039 6.103 1.00 94.81 822 LEU A N 1
ATOM 6374 C CA . LEU A 1 822 ? 0.430 28.980 6.838 1.00 94.81 822 LEU A CA 1
ATOM 6375 C C . LEU A 1 822 ? 1.815 28.406 7.170 1.00 94.81 822 LEU A C 1
ATOM 6377 O O . LEU A 1 822 ? 2.777 29.159 7.294 1.00 94.81 822 LEU A O 1
ATOM 6381 N N . ALA A 1 823 ? 1.939 27.083 7.314 1.00 97.19 823 ALA A N 1
ATOM 6382 C CA . ALA A 1 823 ? 3.240 26.458 7.537 1.00 97.19 823 ALA A CA 1
ATOM 6383 C C . ALA A 1 823 ? 4.103 26.480 6.270 1.00 97.19 823 ALA A C 1
ATOM 6385 O O . ALA A 1 823 ? 5.308 26.713 6.354 1.00 97.19 823 ALA A O 1
ATOM 6386 N N . VAL A 1 824 ? 3.489 26.297 5.096 1.00 97.81 824 VAL A N 1
ATOM 6387 C CA . VAL A 1 824 ? 4.193 26.438 3.814 1.00 97.81 824 VAL A CA 1
ATOM 6388 C C . VAL A 1 824 ? 4.606 27.888 3.588 1.00 97.81 824 VAL A C 1
ATOM 6390 O O . VAL A 1 824 ? 5.751 28.120 3.216 1.00 97.81 824 VAL A O 1
ATOM 6393 N N . ASN A 1 825 ? 3.738 28.860 3.876 1.00 96.75 825 ASN A N 1
ATOM 6394 C CA . ASN A 1 825 ? 4.092 30.281 3.788 1.00 96.75 825 ASN A CA 1
ATOM 6395 C C . ASN A 1 825 ? 5.309 30.636 4.648 1.00 96.75 825 ASN A C 1
ATOM 6397 O O . ASN A 1 825 ? 6.253 31.217 4.126 1.00 96.75 825 ASN A O 1
ATOM 6401 N N . ALA A 1 826 ? 5.340 30.210 5.916 1.00 96.94 826 ALA A N 1
ATOM 6402 C CA . ALA A 1 826 ? 6.489 30.440 6.795 1.00 96.94 826 ALA A CA 1
ATOM 6403 C C . ALA A 1 826 ? 7.793 29.850 6.220 1.00 96.94 826 ALA A C 1
ATOM 6405 O O . ALA A 1 826 ? 8.866 30.441 6.338 1.00 96.94 826 ALA A O 1
ATOM 6406 N N . ALA A 1 827 ? 7.709 28.695 5.552 1.00 98.06 827 ALA A N 1
ATOM 6407 C CA . ALA A 1 827 ? 8.858 28.107 4.872 1.00 98.06 827 ALA A CA 1
ATOM 6408 C C . ALA A 1 827 ? 9.287 28.905 3.629 1.00 98.06 827 ALA A C 1
ATOM 6410 O O . ALA A 1 827 ? 10.483 29.073 3.397 1.00 98.06 827 ALA A O 1
ATOM 6411 N N . ARG A 1 828 ? 8.333 29.438 2.853 1.00 98.12 828 ARG A N 1
ATOM 6412 C CA . ARG A 1 828 ? 8.616 30.322 1.710 1.00 98.12 828 ARG A CA 1
ATOM 6413 C C . ARG A 1 828 ? 9.256 31.632 2.159 1.00 98.12 828 ARG A C 1
ATOM 6415 O O . ARG A 1 828 ? 10.242 32.042 1.562 1.00 98.12 828 ARG A O 1
ATOM 6422 N N . GLU A 1 829 ? 8.751 32.247 3.225 1.00 97.69 829 GLU A N 1
ATOM 6423 C CA . GLU A 1 829 ? 9.342 33.445 3.834 1.00 97.69 829 GLU A CA 1
ATOM 6424 C C . GLU A 1 829 ? 10.792 33.186 4.243 1.00 97.69 829 GLU A C 1
ATOM 6426 O O . GLU A 1 829 ? 11.683 33.922 3.827 1.00 97.69 829 GLU A O 1
ATOM 6431 N N . LYS A 1 830 ? 11.057 32.079 4.950 1.00 97.62 830 LYS A N 1
ATOM 6432 C CA . LYS A 1 830 ? 12.423 31.741 5.369 1.00 97.62 830 LYS A CA 1
ATOM 6433 C C . LYS A 1 830 ? 13.363 31.490 4.189 1.00 97.62 830 LYS A C 1
ATOM 6435 O O . LYS A 1 830 ? 14.505 31.939 4.219 1.00 97.62 830 LYS A O 1
ATOM 6440 N N . LEU A 1 831 ? 12.894 30.803 3.147 1.00 97.12 831 LEU A N 1
ATOM 6441 C CA . LEU A 1 831 ? 13.658 30.634 1.908 1.00 97.12 831 LEU A CA 1
ATOM 6442 C C . LEU A 1 831 ? 13.905 31.974 1.210 1.00 97.12 831 LEU A C 1
ATOM 6444 O O . LEU A 1 831 ? 14.987 32.193 0.679 1.00 97.12 831 LEU A O 1
ATOM 6448 N N . HIS A 1 832 ? 12.921 32.870 1.195 1.00 96.69 832 HIS A N 1
ATOM 6449 C CA . HIS A 1 832 ? 13.076 34.178 0.576 1.00 96.69 832 HIS A CA 1
ATOM 6450 C C . HIS A 1 832 ? 14.122 35.020 1.315 1.00 96.69 832 HIS A C 1
ATOM 6452 O O . HIS A 1 832 ? 15.007 35.572 0.670 1.00 96.69 832 HIS A O 1
ATOM 6458 N N . GLU A 1 833 ? 14.068 35.052 2.648 1.00 96.19 833 GLU A N 1
ATOM 6459 C CA . GLU A 1 833 ? 15.050 35.742 3.491 1.00 96.19 833 GLU A CA 1
ATOM 6460 C C . GLU A 1 833 ? 16.475 35.224 3.285 1.00 96.19 833 GLU A C 1
ATOM 6462 O O . GLU A 1 833 ? 17.407 36.020 3.210 1.00 96.19 833 GLU A O 1
ATOM 6467 N N . GLU A 1 834 ? 16.642 33.901 3.206 1.00 95.25 834 GLU A N 1
ATOM 6468 C CA . GLU A 1 834 ? 17.956 33.272 3.051 1.00 95.25 834 GLU A CA 1
ATOM 6469 C C . GLU A 1 834 ? 18.530 33.518 1.648 1.00 95.25 834 GLU A C 1
ATOM 6471 O O . GLU A 1 834 ? 19.718 33.804 1.513 1.00 95.25 834 GLU A O 1
ATOM 6476 N N . TYR A 1 835 ? 17.677 33.438 0.614 1.00 93.62 835 TYR A N 1
ATOM 6477 C CA . TYR A 1 835 ? 18.079 33.455 -0.796 1.00 93.62 835 TYR A CA 1
ATOM 6478 C C . TYR A 1 835 ? 17.923 34.799 -1.522 1.00 93.62 835 TYR A C 1
ATOM 6480 O O . TYR A 1 835 ? 18.239 34.887 -2.710 1.00 93.62 835 TYR A O 1
ATOM 6488 N N . GLN A 1 836 ? 17.467 35.860 -0.848 1.00 93.00 836 GLN A N 1
ATOM 6489 C CA . GLN A 1 836 ? 17.381 37.195 -1.461 1.00 93.00 836 GLN A CA 1
ATOM 6490 C C . GLN A 1 836 ? 18.761 37.812 -1.754 1.00 93.00 836 GLN A C 1
ATOM 6492 O O . GLN A 1 836 ? 18.879 38.552 -2.731 1.00 93.00 836 GLN A O 1
ATOM 6497 N N . ASP A 1 837 ? 19.786 37.461 -0.961 1.00 87.81 837 ASP A N 1
ATOM 6498 C CA . ASP A 1 837 ? 21.145 38.030 -1.031 1.00 87.81 837 ASP A CA 1
ATOM 6499 C C . ASP A 1 837 ? 22.229 37.033 -1.514 1.00 87.81 837 ASP A C 1
ATOM 6501 O O . ASP A 1 837 ? 23.385 37.410 -1.720 1.00 87.81 837 ASP A O 1
ATOM 6505 N N . THR A 1 838 ? 21.895 35.747 -1.685 1.00 72.50 838 THR A N 1
ATOM 6506 C CA . THR A 1 838 ? 22.821 34.675 -2.131 1.00 72.50 838 THR A CA 1
ATOM 6507 C C . THR A 1 838 ? 23.003 34.699 -3.673 1.00 72.50 838 THR A C 1
ATOM 6509 O O . THR A 1 838 ? 22.431 35.566 -4.333 1.00 72.50 838 THR A O 1
ATOM 6512 N N . PRO A 1 839 ? 23.840 33.828 -4.299 1.00 65.12 839 PRO A N 1
ATOM 6513 C CA . PRO A 1 839 ? 24.265 33.946 -5.699 1.00 65.12 839 PRO A CA 1
ATOM 6514 C C . PRO A 1 839 ? 23.139 34.221 -6.694 1.00 65.12 839 PRO A C 1
ATOM 6516 O O . PRO A 1 839 ? 22.018 33.754 -6.513 1.00 65.12 839 PRO A O 1
ATOM 6519 N N . LYS A 1 840 ? 23.499 34.890 -7.799 1.00 69.38 840 LYS A N 1
ATOM 6520 C CA . LYS A 1 840 ? 22.619 35.473 -8.831 1.00 69.38 840 LYS A CA 1
ATOM 6521 C C . LYS A 1 840 ? 21.545 34.551 -9.441 1.00 69.38 840 LYS A C 1
ATOM 6523 O O . LYS A 1 840 ? 20.718 35.065 -10.182 1.00 69.38 840 LYS A O 1
ATOM 6528 N N . ASP A 1 841 ? 21.515 33.258 -9.107 1.00 81.19 841 ASP A N 1
ATOM 6529 C CA . ASP A 1 841 ? 20.686 32.255 -9.773 1.00 81.19 841 ASP A CA 1
ATOM 6530 C C . ASP A 1 841 ? 19.723 31.469 -8.856 1.00 81.19 841 ASP A C 1
ATOM 6532 O O . ASP A 1 841 ? 19.252 30.397 -9.238 1.00 81.19 841 ASP A O 1
ATOM 6536 N N . ALA A 1 842 ? 19.440 31.949 -7.639 1.00 89.00 842 ALA A N 1
ATOM 6537 C CA . ALA A 1 842 ? 18.605 31.229 -6.663 1.00 89.00 842 ALA A CA 1
ATOM 6538 C C . ALA A 1 842 ? 17.454 32.054 -6.054 1.00 89.00 842 ALA A C 1
ATOM 6540 O O . ALA A 1 842 ? 16.779 31.567 -5.144 1.00 89.00 842 ALA A O 1
ATOM 6541 N N . TYR A 1 843 ? 17.186 33.269 -6.547 1.00 92.44 843 TYR A N 1
ATOM 6542 C CA . TYR A 1 843 ? 16.218 34.178 -5.918 1.00 92.44 843 TYR A CA 1
ATOM 6543 C C . TYR A 1 843 ? 14.804 33.574 -5.822 1.00 92.44 843 TYR A C 1
ATOM 6545 O O . TYR A 1 843 ? 14.104 33.773 -4.833 1.00 92.44 843 TYR A O 1
ATOM 6553 N N . GLY A 1 844 ? 14.370 32.799 -6.820 1.00 94.75 844 GLY A N 1
ATOM 6554 C CA . GLY A 1 844 ? 13.048 32.166 -6.849 1.00 94.75 844 GLY A CA 1
ATOM 6555 C C . GLY A 1 844 ? 12.919 30.853 -6.075 1.00 94.75 844 GLY A C 1
ATOM 6556 O O . GLY A 1 844 ? 11.875 30.210 -6.176 1.00 94.75 844 GLY A O 1
ATOM 6557 N N . THR A 1 845 ? 13.927 30.444 -5.294 1.00 96.12 845 THR A N 1
ATOM 6558 C CA . THR A 1 845 ? 13.913 29.175 -4.533 1.00 96.12 845 THR A CA 1
ATOM 6559 C C . THR A 1 845 ? 12.703 29.063 -3.595 1.00 96.12 845 THR A C 1
ATOM 6561 O O . THR A 1 845 ? 12.139 27.984 -3.417 1.00 96.12 845 THR A O 1
ATOM 6564 N N . TRP A 1 846 ? 12.221 30.183 -3.050 1.00 97.31 846 TRP A N 1
ATOM 6565 C CA . TRP A 1 846 ? 11.022 30.218 -2.207 1.00 97.31 846 TRP A CA 1
ATOM 6566 C C . TRP A 1 846 ? 9.726 29.827 -2.940 1.00 97.31 846 TRP A C 1
ATOM 6568 O O . TRP A 1 846 ? 8.752 29.457 -2.293 1.00 97.31 846 TRP A O 1
ATOM 6578 N N . CYS A 1 847 ? 9.691 29.868 -4.277 1.00 97.38 847 CYS A N 1
ATOM 6579 C CA . CYS A 1 847 ? 8.550 29.406 -5.076 1.00 97.38 847 CYS A CA 1
ATOM 6580 C C . CYS A 1 847 ? 8.552 27.887 -5.322 1.00 97.38 847 CYS A C 1
ATOM 6582 O O . CYS A 1 847 ? 7.589 27.375 -5.894 1.00 97.38 847 CYS A O 1
ATOM 6584 N N . LEU A 1 848 ? 9.620 27.165 -4.956 1.00 97.38 848 LEU A N 1
ATOM 6585 C CA . LEU A 1 848 ? 9.737 25.729 -5.232 1.00 97.38 848 LEU A CA 1
ATOM 6586 C C . LEU A 1 848 ? 8.738 24.865 -4.454 1.00 97.38 848 LEU A C 1
ATOM 6588 O O . LEU A 1 848 ? 8.194 23.947 -5.071 1.00 97.38 848 LEU A O 1
ATOM 6592 N N . PRO A 1 849 ? 8.458 25.112 -3.157 1.00 98.31 849 PRO A N 1
ATOM 6593 C CA . PRO A 1 849 ? 7.487 24.312 -2.422 1.00 98.31 849 PRO A CA 1
ATOM 6594 C C . PRO A 1 849 ? 6.065 24.594 -2.915 1.00 98.31 849 PRO A C 1
ATOM 6596 O O . PRO A 1 849 ? 5.509 25.678 -2.701 1.00 98.31 849 PRO A O 1
ATOM 6599 N N . VAL A 1 850 ? 5.455 23.598 -3.553 1.00 98.38 850 VAL A N 1
ATOM 6600 C CA . VAL A 1 850 ? 4.080 23.647 -4.058 1.00 98.38 850 VAL A CA 1
ATOM 6601 C C . VAL A 1 850 ? 3.185 22.819 -3.148 1.00 98.38 850 VAL A C 1
ATOM 6603 O O . VAL A 1 850 ? 3.421 21.628 -2.954 1.00 98.38 850 VAL A O 1
ATOM 6606 N N . LEU A 1 851 ? 2.145 23.456 -2.610 1.00 98.25 851 LEU A N 1
ATOM 6607 C CA . LEU A 1 851 ? 1.156 22.835 -1.734 1.00 98.25 851 LEU A CA 1
ATOM 6608 C C . LEU A 1 851 ? -0.072 22.417 -2.545 1.00 98.25 851 LEU A C 1
ATOM 6610 O O . LEU A 1 851 ? -0.811 23.276 -3.027 1.00 98.25 851 LEU A O 1
ATOM 6614 N N . TYR A 1 852 ? -0.293 21.109 -2.652 1.00 98.06 852 TYR A N 1
ATOM 6615 C CA . TYR A 1 852 ? -1.530 20.520 -3.149 1.00 98.06 852 TYR A CA 1
ATOM 6616 C C . TYR A 1 852 ? -2.426 20.099 -1.982 1.00 98.06 852 TYR A C 1
ATOM 6618 O O . TYR A 1 852 ? -1.996 19.418 -1.051 1.00 98.06 852 TYR A O 1
ATOM 6626 N N . GLU A 1 853 ? -3.696 20.463 -2.068 1.00 96.31 853 GLU A N 1
ATOM 6627 C CA . GLU A 1 853 ? -4.749 20.087 -1.128 1.00 96.31 853 GLU A CA 1
ATOM 6628 C C . GLU A 1 853 ? -5.948 19.533 -1.887 1.00 96.31 853 GLU A C 1
ATOM 6630 O O . GLU A 1 853 ? -6.114 19.769 -3.084 1.00 96.31 853 GLU A O 1
ATOM 6635 N N . ARG A 1 854 ? -6.844 18.848 -1.185 1.00 93.31 854 ARG A N 1
ATOM 6636 C CA . ARG A 1 854 ? -8.161 18.520 -1.733 1.00 93.31 854 ARG A CA 1
ATOM 6637 C C . ARG A 1 854 ? -9.107 19.719 -1.717 1.00 93.31 854 ARG A C 1
ATOM 6639 O O . ARG A 1 854 ? -8.903 20.723 -1.027 1.00 93.31 854 ARG A O 1
ATOM 6646 N N . ASP A 1 855 ? -10.186 19.584 -2.478 1.00 91.00 855 ASP A N 1
ATOM 6647 C CA . ASP A 1 855 ? -11.315 20.513 -2.448 1.00 91.00 855 ASP A CA 1
ATOM 6648 C C . ASP A 1 855 ? -12.013 20.506 -1.076 1.00 91.00 855 ASP A C 1
ATOM 6650 O O . ASP A 1 855 ? -12.468 21.548 -0.596 1.00 91.00 855 ASP A O 1
ATOM 6654 N N . THR A 1 856 ? -12.022 19.353 -0.404 1.00 90.75 856 THR A N 1
ATOM 6655 C CA . THR A 1 856 ? -12.439 19.205 0.990 1.00 90.75 856 THR A CA 1
ATOM 6656 C C . THR A 1 856 ? -11.279 19.472 1.957 1.00 90.75 856 THR A C 1
ATOM 6658 O O . THR A 1 856 ? -10.241 18.817 1.837 1.00 90.75 856 THR A O 1
ATOM 6661 N N . PRO A 1 857 ? -11.446 20.364 2.953 1.00 91.81 857 PRO A N 1
ATOM 6662 C CA . PRO A 1 857 ? -10.428 20.602 3.975 1.00 91.81 857 PRO A CA 1
ATOM 6663 C C . PRO A 1 857 ? -10.044 19.324 4.726 1.00 91.81 857 PRO A C 1
ATOM 6665 O O . PRO A 1 857 ? -10.904 18.484 5.007 1.00 91.81 857 PRO A O 1
ATOM 6668 N N . LEU A 1 858 ? -8.771 19.211 5.114 1.00 95.00 858 LEU A N 1
ATOM 6669 C CA . LEU A 1 858 ? -8.298 18.122 5.962 1.00 95.00 858 LEU A CA 1
ATOM 6670 C C . LEU A 1 858 ? -8.983 18.205 7.329 1.00 95.00 858 LEU A C 1
ATOM 6672 O O . LEU A 1 858 ? -8.780 19.145 8.099 1.00 95.00 858 LEU A O 1
ATOM 6676 N N . ARG A 1 859 ? -9.791 17.190 7.634 1.00 95.00 859 ARG A N 1
ATOM 6677 C CA . ARG A 1 859 ? -10.426 17.017 8.939 1.00 95.00 859 ARG A CA 1
ATOM 6678 C C . ARG A 1 859 ? -9.867 15.781 9.610 1.00 95.00 859 ARG A C 1
ATOM 6680 O O . ARG A 1 859 ? -9.816 14.715 8.996 1.00 95.00 859 ARG A O 1
ATOM 6687 N N . VAL A 1 860 ? -9.483 15.917 10.870 1.00 95.31 860 VAL A N 1
ATOM 6688 C CA . VAL A 1 860 ? -8.956 14.824 11.683 1.00 95.31 860 VAL A CA 1
ATOM 6689 C C . VAL A 1 860 ? -9.821 14.614 12.906 1.00 95.31 860 VAL A C 1
ATOM 6691 O O . VAL A 1 860 ? -10.349 15.562 13.474 1.00 95.31 860 VAL A O 1
ATOM 6694 N N . LEU A 1 861 ? -9.970 13.364 13.300 1.00 94.19 861 LEU A N 1
ATOM 6695 C CA . LEU A 1 861 ? -10.859 12.928 14.358 1.00 94.19 861 LEU A CA 1
ATOM 6696 C C . LEU A 1 861 ? -10.077 12.056 15.329 1.00 94.19 861 LEU A C 1
ATOM 6698 O O . LEU A 1 861 ? -9.513 11.030 14.940 1.00 94.19 861 LEU A O 1
ATOM 6702 N N . MET A 1 862 ? -10.052 12.473 16.588 1.00 93.56 862 MET A N 1
ATOM 6703 C CA . MET A 1 862 ? -9.325 11.769 17.631 1.00 93.56 862 MET A CA 1
ATOM 6704 C C . MET A 1 862 ? -10.179 10.628 18.198 1.00 93.56 862 MET A C 1
ATOM 6706 O O . MET A 1 862 ? -11.303 10.860 18.652 1.00 93.56 862 MET A O 1
ATOM 6710 N N . LEU A 1 863 ? -9.637 9.406 18.191 1.00 92.38 863 LEU A N 1
ATOM 6711 C CA . LEU A 1 863 ? -10.272 8.179 18.681 1.00 92.38 863 LEU A CA 1
ATOM 6712 C C . LEU A 1 863 ? -9.353 7.404 19.633 1.00 92.38 863 LEU A C 1
ATOM 6714 O O . LEU A 1 863 ? -8.144 7.331 19.377 1.00 92.38 863 LEU A O 1
ATOM 6718 N N . PRO A 1 864 ? -9.893 6.800 20.709 1.00 91.19 864 PRO A N 1
ATOM 6719 C CA . PRO A 1 864 ? -9.129 5.859 21.521 1.00 91.19 864 PRO A CA 1
ATOM 6720 C C . PRO A 1 864 ? -8.583 4.725 20.640 1.00 91.19 864 PRO A C 1
ATOM 6722 O O . PRO A 1 864 ? -9.250 4.311 19.692 1.00 91.19 864 PRO A O 1
ATOM 6725 N N . GLU A 1 865 ? -7.366 4.238 20.902 1.00 87.44 865 GLU A N 1
ATOM 6726 C CA . GLU A 1 865 ? -6.709 3.262 20.009 1.00 87.44 865 GLU A CA 1
ATOM 6727 C C . GLU A 1 865 ? -7.493 1.945 19.908 1.00 87.44 865 GLU A C 1
ATOM 6729 O O . GLU A 1 865 ? -7.603 1.360 18.831 1.00 87.44 865 GLU A O 1
ATOM 6734 N N . ASP A 1 866 ? -8.095 1.502 21.009 1.00 88.25 866 ASP A N 1
ATOM 6735 C CA . ASP A 1 866 ? -8.989 0.345 21.062 1.00 88.25 866 ASP A CA 1
ATOM 6736 C C . ASP A 1 866 ? -10.265 0.567 20.237 1.00 88.25 866 ASP A C 1
ATOM 6738 O O . ASP A 1 866 ? -10.655 -0.303 19.458 1.00 88.25 866 ASP A O 1
ATOM 6742 N N . MET A 1 867 ? -10.873 1.753 20.340 1.00 91.81 867 MET A N 1
ATOM 6743 C CA . MET A 1 867 ? -12.039 2.138 19.544 1.00 91.81 867 MET A CA 1
ATOM 6744 C C . MET A 1 867 ? -11.708 2.194 18.049 1.00 91.81 867 MET A C 1
ATOM 6746 O O . MET A 1 867 ? -12.459 1.656 17.234 1.00 91.81 867 MET A O 1
ATOM 6750 N N . LYS A 1 868 ? -10.576 2.810 17.684 1.00 90.38 868 LYS A N 1
ATOM 6751 C CA . LYS A 1 868 ? -10.087 2.881 16.302 1.00 90.38 868 LYS A CA 1
ATOM 6752 C C . LYS A 1 868 ? -9.856 1.479 15.740 1.00 90.38 868 LYS A C 1
ATOM 6754 O O . LYS A 1 868 ? -10.416 1.149 14.698 1.00 90.38 868 LYS A O 1
ATOM 6759 N N . THR A 1 869 ? -9.109 0.646 16.466 1.00 89.00 869 THR A N 1
ATOM 6760 C CA . THR A 1 869 ? -8.825 -0.745 16.079 1.00 89.00 869 THR A CA 1
ATOM 6761 C C . THR A 1 869 ? -10.122 -1.519 15.852 1.00 89.00 869 THR A C 1
ATOM 6763 O O . THR A 1 869 ? -10.265 -2.222 14.855 1.00 89.00 869 THR A O 1
ATOM 6766 N N . ARG A 1 870 ? -11.106 -1.348 16.741 1.00 92.06 870 ARG A N 1
ATOM 6767 C CA . ARG A 1 870 ? -12.416 -1.992 16.626 1.00 92.06 870 ARG A CA 1
ATOM 6768 C C . ARG A 1 870 ? -13.206 -1.534 15.398 1.00 92.06 870 ARG A C 1
ATOM 6770 O O . ARG A 1 870 ? -13.770 -2.372 14.695 1.00 92.06 870 ARG A O 1
ATOM 6777 N N . ILE A 1 871 ? -13.241 -0.227 15.130 1.00 91.88 871 ILE A N 1
ATOM 6778 C CA . ILE A 1 871 ? -13.879 0.344 13.932 1.00 91.88 871 ILE A CA 1
ATOM 6779 C C . ILE A 1 871 ? -13.226 -0.217 12.670 1.00 91.88 871 ILE A C 1
ATOM 6781 O O . ILE A 1 871 ? -13.932 -0.673 11.773 1.00 91.88 871 ILE A O 1
ATOM 6785 N N . GLU A 1 872 ? -11.895 -0.214 12.604 1.00 88.81 872 GLU A N 1
ATOM 6786 C CA . GLU A 1 872 ? -11.137 -0.708 11.451 1.00 88.81 872 GLU A CA 1
ATOM 6787 C C . GLU A 1 872 ? -11.351 -2.204 11.226 1.00 88.81 872 GLU A C 1
ATOM 6789 O O . GLU A 1 872 ? -11.525 -2.624 10.080 1.00 88.81 872 GLU A O 1
ATOM 6794 N N . LEU A 1 873 ? -11.409 -2.992 12.302 1.00 90.38 873 LEU A N 1
ATOM 6795 C CA . LEU A 1 873 ? -11.652 -4.429 12.236 1.00 90.38 873 LEU A CA 1
ATOM 6796 C C . LEU A 1 873 ? -13.054 -4.746 11.712 1.00 90.38 873 LEU A C 1
ATOM 6798 O O . LEU A 1 873 ? -13.196 -5.553 10.795 1.00 90.38 873 LEU A O 1
ATOM 6802 N N . ILE A 1 874 ? -14.084 -4.071 12.232 1.00 93.12 874 ILE A N 1
ATOM 6803 C CA . ILE A 1 874 ? -15.469 -4.252 11.772 1.00 93.12 874 ILE A CA 1
ATOM 6804 C C . ILE A 1 874 ? -15.646 -3.724 10.349 1.00 93.12 874 ILE A C 1
ATOM 6806 O O . ILE A 1 874 ? -16.285 -4.377 9.526 1.00 93.12 874 ILE A O 1
ATOM 6810 N N . ALA A 1 875 ? -15.041 -2.585 10.014 1.00 90.94 875 ALA A N 1
ATOM 6811 C CA . ALA A 1 875 ? -15.044 -2.070 8.652 1.00 90.94 875 ALA A CA 1
ATOM 6812 C C . ALA A 1 875 ? -14.335 -3.036 7.685 1.00 90.94 875 ALA A C 1
ATOM 6814 O O . ALA A 1 875 ? -14.818 -3.265 6.578 1.00 90.94 875 ALA A O 1
ATOM 6815 N N . GLY A 1 876 ? -13.218 -3.636 8.109 1.00 87.19 876 GLY A N 1
ATOM 6816 C CA . GLY A 1 876 ? -12.503 -4.681 7.378 1.00 87.19 876 GLY A CA 1
ATOM 6817 C C . GLY A 1 876 ? -13.368 -5.917 7.144 1.00 87.19 876 GLY A C 1
ATOM 6818 O O . GLY A 1 876 ? -13.497 -6.341 5.997 1.00 87.19 876 GLY A O 1
ATOM 6819 N N . ALA A 1 877 ? -14.027 -6.414 8.193 1.00 89.75 877 ALA A N 1
ATOM 6820 C CA . ALA A 1 877 ? -14.957 -7.536 8.108 1.00 89.75 877 ALA A CA 1
ATOM 6821 C C . ALA A 1 877 ? -16.106 -7.231 7.137 1.00 89.75 877 ALA A C 1
ATOM 6823 O O . ALA A 1 877 ? -16.424 -8.021 6.261 1.00 89.75 877 ALA A O 1
ATOM 6824 N N . LEU A 1 878 ? -16.709 -6.043 7.216 1.00 91.69 878 LEU A N 1
ATOM 6825 C CA . LEU A 1 878 ? -17.809 -5.663 6.325 1.00 91.69 878 LEU A CA 1
ATOM 6826 C C . LEU A 1 878 ? -17.381 -5.520 4.856 1.00 91.69 878 LEU A C 1
ATOM 6828 O O . LEU A 1 878 ? -18.198 -5.775 3.965 1.00 91.69 878 LEU A O 1
ATOM 6832 N N . ARG A 1 879 ? -16.126 -5.127 4.597 1.00 87.62 879 ARG A N 1
ATOM 6833 C CA . ARG A 1 879 ? -15.547 -5.050 3.244 1.00 87.62 879 ARG A CA 1
ATOM 6834 C C . ARG A 1 879 ? -15.160 -6.416 2.677 1.00 87.62 879 ARG A C 1
ATOM 6836 O O . ARG A 1 879 ? -15.178 -6.564 1.459 1.00 87.62 879 ARG A O 1
ATOM 6843 N N . SER A 1 880 ? -14.809 -7.387 3.523 1.00 85.69 880 SER A N 1
ATOM 6844 C CA . SER A 1 880 ? -14.516 -8.765 3.098 1.00 85.69 880 SER A CA 1
ATOM 6845 C C . SER A 1 880 ? -15.778 -9.598 2.854 1.00 85.69 880 SER A C 1
ATOM 6847 O O . SER A 1 880 ? -15.696 -10.680 2.281 1.00 85.69 880 SER A O 1
ATOM 6849 N N . LEU A 1 881 ? -16.951 -9.093 3.246 1.00 87.62 881 LEU A N 1
ATOM 6850 C CA . LEU A 1 881 ? -18.236 -9.716 2.951 1.00 87.62 881 LEU A CA 1
ATOM 6851 C C . LEU A 1 881 ? -18.644 -9.502 1.478 1.00 87.62 881 LEU A C 1
ATOM 6853 O O . LEU A 1 881 ? -18.689 -8.351 1.024 1.00 87.62 881 LEU A O 1
ATOM 6857 N N . PRO A 1 882 ? -19.052 -10.561 0.753 1.00 86.62 882 PRO A N 1
ATOM 6858 C CA . PRO A 1 882 ? -19.618 -10.475 -0.593 1.00 86.62 882 PRO A CA 1
ATOM 6859 C C . PRO A 1 882 ? -20.833 -9.547 -0.688 1.00 86.62 882 PRO A C 1
ATOM 6861 O O . PRO A 1 882 ? -21.589 -9.366 0.268 1.00 86.62 882 PRO A O 1
ATOM 6864 N N . ALA A 1 883 ? -21.102 -8.996 -1.872 1.00 84.50 883 ALA A N 1
ATOM 6865 C CA . ALA A 1 883 ? -22.296 -8.169 -2.088 1.00 84.50 883 ALA A CA 1
ATOM 6866 C C . ALA A 1 883 ? -23.614 -8.931 -1.819 1.00 84.50 883 ALA A C 1
ATOM 6868 O O . ALA A 1 883 ? -24.607 -8.312 -1.444 1.00 84.50 883 ALA A O 1
ATOM 6869 N N . SER A 1 884 ? -23.599 -10.263 -1.947 1.00 84.12 884 SER A N 1
ATOM 6870 C CA . SER A 1 884 ? -24.717 -11.170 -1.652 1.00 84.12 884 SER A CA 1
ATOM 6871 C C . SER A 1 884 ? -25.026 -11.338 -0.159 1.00 84.12 884 SER A C 1
ATOM 6873 O O . SER A 1 884 ? -26.058 -11.916 0.178 1.00 84.12 884 SER A O 1
ATOM 6875 N N . THR A 1 885 ? -24.169 -10.868 0.757 1.00 88.44 885 THR A N 1
ATOM 6876 C CA . THR A 1 885 ? -24.428 -10.996 2.199 1.00 88.44 885 THR A CA 1
ATOM 6877 C C . THR A 1 885 ? -25.725 -10.282 2.586 1.00 88.44 885 THR A C 1
ATOM 6879 O O . THR A 1 885 ? -25.850 -9.084 2.302 1.00 88.44 885 THR A O 1
ATOM 6882 N N . PRO A 1 886 ? -26.657 -10.947 3.299 1.00 92.44 886 PRO A N 1
ATOM 6883 C CA . PRO A 1 886 ? -27.900 -10.319 3.725 1.00 92.44 886 PRO A CA 1
ATOM 6884 C C . PRO A 1 886 ? -27.649 -9.020 4.498 1.00 92.44 886 PRO A C 1
ATOM 6886 O O . PRO A 1 886 ? -26.838 -8.974 5.426 1.00 92.44 886 PRO A O 1
ATOM 6889 N N . LEU A 1 887 ? -28.389 -7.957 4.159 1.00 92.38 887 LEU A N 1
ATOM 6890 C CA . LEU A 1 887 ? -28.240 -6.652 4.813 1.00 92.38 887 LEU A CA 1
ATOM 6891 C C . LEU A 1 887 ? -28.471 -6.737 6.331 1.00 92.38 887 LEU A C 1
ATOM 6893 O O . LEU A 1 887 ? -27.867 -5.977 7.085 1.00 92.38 887 LEU A O 1
ATOM 6897 N N . LEU A 1 888 ? -29.314 -7.671 6.783 1.00 93.12 888 LEU A N 1
ATOM 6898 C CA . LEU A 1 888 ? -29.541 -7.934 8.203 1.00 93.12 888 LEU A CA 1
ATOM 6899 C C . LEU A 1 888 ? -28.260 -8.400 8.913 1.00 93.12 888 LEU A C 1
ATOM 6901 O O . LEU A 1 888 ? -27.937 -7.841 9.954 1.00 93.12 888 LEU A O 1
ATOM 6905 N N . VAL A 1 889 ? -27.489 -9.319 8.317 1.00 91.31 889 VAL A N 1
ATOM 6906 C CA . VAL A 1 889 ? -26.200 -9.786 8.868 1.00 91.31 889 VAL A CA 1
ATOM 6907 C C . VAL A 1 889 ? -25.230 -8.613 8.997 1.00 91.31 889 VAL A C 1
ATOM 6909 O O . VAL A 1 889 ? -24.648 -8.399 10.055 1.00 91.31 889 VAL A O 1
ATOM 6912 N N . ARG A 1 890 ? -25.113 -7.785 7.949 1.00 94.94 890 ARG A N 1
ATOM 6913 C CA . ARG A 1 890 ? -24.265 -6.578 7.966 1.00 94.94 890 ARG A CA 1
ATOM 6914 C C . ARG A 1 890 ? -24.681 -5.603 9.074 1.00 94.94 890 ARG A C 1
ATOM 6916 O O . ARG A 1 890 ? -23.830 -5.077 9.786 1.00 94.94 890 ARG A O 1
ATOM 6923 N N . LYS A 1 891 ? -25.989 -5.382 9.249 1.00 95.25 891 LYS A N 1
ATOM 6924 C CA . LYS A 1 891 ? -26.538 -4.533 10.318 1.00 95.25 891 LYS A CA 1
ATOM 6925 C C . LYS A 1 891 ? -26.278 -5.113 11.711 1.00 95.25 891 LYS A C 1
ATOM 6927 O O . LYS A 1 891 ? -25.950 -4.348 12.608 1.00 95.25 891 LYS A O 1
ATOM 6932 N N . GLU A 1 892 ? -26.397 -6.425 11.904 1.00 94.69 892 GLU A N 1
ATOM 6933 C CA . GLU A 1 892 ? -26.075 -7.084 13.180 1.00 94.69 892 GLU A CA 1
ATOM 6934 C C . GLU A 1 892 ? -24.572 -7.017 13.494 1.00 94.69 892 GLU A C 1
ATOM 6936 O O . GLU A 1 892 ? -24.206 -6.695 14.621 1.00 94.69 892 GLU A O 1
ATOM 6941 N N . ILE A 1 893 ? -23.697 -7.192 12.495 1.00 94.06 893 ILE A N 1
ATOM 6942 C CA . ILE A 1 893 ? -22.250 -6.966 12.650 1.00 94.06 893 ILE A CA 1
ATOM 6943 C C . ILE A 1 893 ? -21.985 -5.518 13.083 1.00 94.06 893 ILE A C 1
ATOM 6945 O O . ILE A 1 893 ? -21.241 -5.289 14.033 1.00 94.06 893 ILE A O 1
ATOM 6949 N N . LEU A 1 894 ? -22.648 -4.532 12.467 1.00 95.62 894 LEU A N 1
ATOM 6950 C CA . LEU A 1 894 ? -22.554 -3.130 12.892 1.00 95.62 894 LEU A CA 1
ATOM 6951 C C . LEU A 1 894 ? -23.098 -2.883 14.304 1.00 95.62 894 LEU A C 1
ATOM 6953 O O . LEU A 1 894 ? -22.598 -1.995 14.993 1.00 95.62 894 LEU A O 1
ATOM 6957 N N . LYS A 1 895 ? -24.104 -3.636 14.762 1.00 95.81 895 LYS A N 1
ATOM 6958 C CA . LYS A 1 895 ? -24.626 -3.512 16.132 1.00 95.81 895 LYS A CA 1
ATOM 6959 C C . LYS A 1 895 ? -23.602 -3.932 17.183 1.00 95.81 895 LYS A C 1
ATOM 6961 O O . LYS A 1 895 ? -23.678 -3.409 18.292 1.00 95.81 895 LYS A O 1
ATOM 6966 N N . THR A 1 896 ? -22.617 -4.772 16.843 1.00 94.62 896 THR A N 1
ATOM 6967 C CA . THR A 1 896 ? -21.532 -5.138 17.777 1.00 94.62 896 THR A CA 1
ATOM 6968 C C . 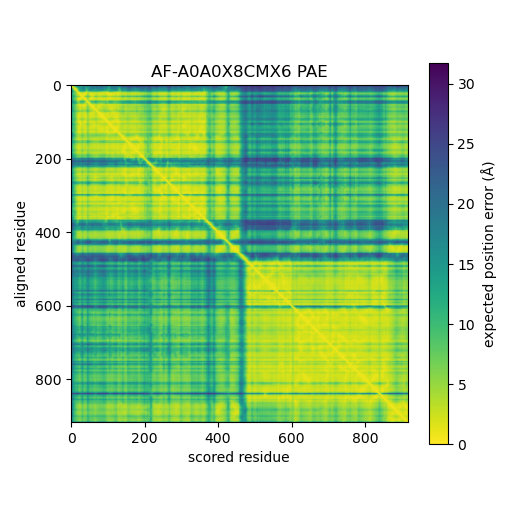THR A 1 896 ? -20.697 -3.924 18.196 1.00 94.62 896 THR A C 1
ATOM 6970 O O . THR A 1 896 ? -20.205 -3.880 19.317 1.00 94.62 896 THR A O 1
ATOM 6973 N N . LEU A 1 897 ? -20.651 -2.859 17.382 1.00 94.00 897 LEU A N 1
ATOM 6974 C CA . LEU A 1 897 ? -20.074 -1.563 17.768 1.00 94.00 897 LEU A CA 1
ATOM 6975 C C . LEU A 1 897 ? -20.822 -0.882 18.929 1.00 94.00 897 LEU A C 1
ATOM 6977 O O . LEU A 1 897 ? -20.328 0.100 19.470 1.00 94.00 897 LEU A O 1
ATOM 6981 N N . GLY A 1 898 ? -22.014 -1.349 19.307 1.00 93.44 898 GLY A N 1
ATOM 6982 C CA . GLY A 1 898 ? -22.736 -0.905 20.501 1.00 93.44 898 GLY A CA 1
ATOM 6983 C C . GLY A 1 898 ? -22.306 -1.604 21.793 1.00 93.44 898 GLY A C 1
ATOM 6984 O O . GLY A 1 898 ? -22.619 -1.096 22.868 1.00 93.44 898 GLY A O 1
ATOM 6985 N N . ASN A 1 899 ? -21.584 -2.726 21.712 1.00 91.62 899 ASN A N 1
ATOM 6986 C CA . ASN A 1 899 ? -21.080 -3.424 22.894 1.00 91.62 899 ASN A CA 1
ATOM 6987 C C . ASN A 1 899 ? -19.957 -2.595 23.550 1.00 91.62 899 ASN A C 1
ATOM 6989 O O . ASN A 1 899 ? -19.283 -1.835 22.854 1.00 91.62 899 ASN A O 1
ATOM 6993 N N . PRO A 1 900 ? -19.689 -2.730 24.857 1.00 85.50 900 PRO A N 1
ATOM 6994 C CA . PRO A 1 900 ? -18.596 -2.013 25.513 1.00 85.50 900 PRO A CA 1
ATOM 6995 C C . PRO A 1 900 ? -17.204 -2.299 24.900 1.00 85.50 900 PRO A C 1
ATOM 6997 O O . PRO A 1 900 ? -16.916 -3.462 24.622 1.00 85.50 900 PRO A O 1
ATOM 7000 N N . PRO A 1 901 ? -16.338 -1.281 24.697 1.00 87.31 901 PRO A N 1
ATOM 7001 C CA . PRO A 1 901 ? -16.642 0.151 24.755 1.00 87.31 901 PRO A CA 1
ATOM 7002 C C . PRO A 1 901 ? -17.472 0.586 23.527 1.00 87.31 901 PRO A C 1
ATOM 7004 O O . PRO A 1 901 ? -17.062 0.316 22.392 1.00 87.31 901 PRO A O 1
ATOM 7007 N N . PRO A 1 902 ? -18.636 1.242 23.720 1.00 91.31 902 PRO A N 1
ATOM 7008 C CA . PRO A 1 902 ? -19.532 1.556 22.616 1.00 91.31 902 PRO A CA 1
ATOM 7009 C C . PRO A 1 902 ? -18.911 2.602 21.687 1.00 91.31 902 PRO A C 1
ATOM 7011 O O . PRO A 1 902 ? -18.388 3.626 22.128 1.00 91.31 902 PRO A O 1
ATOM 7014 N N . VAL A 1 903 ? -19.027 2.371 20.383 1.00 92.12 903 VAL A N 1
ATOM 7015 C CA . VAL A 1 903 ? -18.641 3.323 19.345 1.00 92.12 903 VAL A CA 1
ATOM 7016 C C . VAL A 1 903 ? -19.834 4.232 19.025 1.00 92.12 903 VAL A C 1
ATOM 7018 O O . VAL A 1 903 ? -20.906 3.721 18.661 1.00 92.12 903 VAL A O 1
ATOM 7021 N N . PRO A 1 904 ? -19.679 5.566 19.128 1.00 90.75 904 PRO A N 1
ATOM 7022 C CA . PRO A 1 904 ? -20.706 6.530 18.736 1.00 90.75 904 PRO A CA 1
ATOM 7023 C C . PRO A 1 904 ? -21.200 6.312 17.302 1.00 90.75 904 PRO A C 1
ATOM 7025 O O . PRO A 1 904 ? -20.403 6.048 16.409 1.00 90.75 904 PRO A O 1
ATOM 7028 N N . GLU A 1 905 ? -22.505 6.465 17.058 1.00 90.88 905 GLU A N 1
ATOM 7029 C CA . GLU A 1 905 ? -23.123 6.183 15.750 1.00 90.88 905 GLU A CA 1
ATOM 7030 C C . GLU A 1 905 ? -22.486 6.979 14.600 1.00 90.88 905 GLU A C 1
ATOM 7032 O O . GLU A 1 905 ? -22.220 6.412 13.544 1.00 90.88 905 GLU A O 1
ATOM 7037 N N . LYS A 1 906 ? -22.121 8.248 14.845 1.00 87.31 906 LYS A N 1
ATOM 7038 C CA . LYS A 1 906 ? -21.420 9.122 13.883 1.00 87.31 906 LYS A CA 1
ATOM 7039 C C . LYS A 1 906 ? -20.042 8.610 13.438 1.00 87.31 906 LYS A C 1
ATOM 7041 O O . LYS A 1 906 ? -19.481 9.162 12.504 1.00 87.31 906 LYS A O 1
ATOM 7046 N N . LEU A 1 907 ? -19.482 7.623 14.139 1.00 88.94 907 LEU A N 1
ATOM 7047 C CA . LEU A 1 907 ? -18.157 7.049 13.886 1.00 88.94 907 LEU A CA 1
ATOM 7048 C C . LEU A 1 907 ? -18.220 5.636 13.308 1.00 88.94 907 LEU A C 1
ATOM 7050 O O . LEU A 1 907 ? -17.182 5.041 13.012 1.00 88.94 907 LEU A O 1
ATOM 7054 N N . ARG A 1 908 ? -19.421 5.060 13.210 1.00 92.38 908 ARG A N 1
ATOM 7055 C CA . ARG A 1 908 ? -19.586 3.698 12.715 1.00 92.38 908 ARG A CA 1
ATOM 7056 C C . ARG A 1 908 ? -19.441 3.694 11.193 1.00 92.38 908 ARG A C 1
ATOM 7058 O O . ARG A 1 908 ? -19.951 4.601 10.536 1.00 92.38 908 ARG A O 1
ATOM 7065 N N . PRO A 1 909 ? -18.787 2.675 10.618 1.00 92.25 909 PRO A N 1
ATOM 7066 C CA . PRO A 1 909 ? -18.834 2.472 9.183 1.00 92.25 909 PRO A CA 1
ATOM 7067 C C . PRO A 1 909 ? -20.272 2.191 8.720 1.00 92.25 909 PRO A C 1
ATOM 7069 O O . PRO A 1 909 ? -21.132 1.775 9.501 1.00 92.25 909 PRO A O 1
ATOM 7072 N N . ASP A 1 910 ? -20.524 2.371 7.427 1.00 92.94 910 ASP A N 1
ATOM 7073 C CA . ASP A 1 910 ? -21.752 1.910 6.789 1.00 92.94 910 ASP A CA 1
ATOM 7074 C C . ASP A 1 910 ? -21.803 0.369 6.697 1.00 92.94 910 ASP A C 1
ATOM 7076 O O . ASP A 1 910 ? -20.857 -0.345 7.039 1.00 92.94 910 ASP A O 1
ATOM 7080 N N . ALA A 1 911 ? -22.919 -0.175 6.199 1.00 93.56 911 ALA A N 1
ATOM 7081 C CA . ALA A 1 911 ? -23.117 -1.625 6.063 1.00 93.56 911 ALA A CA 1
ATOM 7082 C C . ALA A 1 911 ? -22.114 -2.315 5.113 1.00 93.56 911 ALA A C 1
ATOM 7084 O O . ALA A 1 911 ? -22.070 -3.545 5.050 1.00 93.56 911 ALA A O 1
ATOM 7085 N N . PHE A 1 912 ? -21.311 -1.547 4.379 1.00 90.19 912 PHE A N 1
ATOM 7086 C CA . PHE A 1 912 ? -20.286 -2.015 3.451 1.00 90.19 912 PHE A CA 1
ATOM 7087 C C . PHE A 1 912 ? -18.869 -1.709 3.952 1.00 90.19 912 PHE A C 1
ATOM 7089 O O . PHE A 1 912 ? -17.906 -1.879 3.206 1.00 90.19 912 PHE A O 1
ATOM 7096 N N . GLY A 1 913 ? -18.729 -1.265 5.205 1.00 89.50 913 GLY A N 1
ATOM 7097 C CA . GLY A 1 913 ? -17.438 -0.972 5.812 1.00 89.50 913 GLY A CA 1
ATOM 7098 C C . GLY A 1 913 ? -16.799 0.330 5.319 1.00 89.50 913 GLY A C 1
ATOM 7099 O O . GLY A 1 913 ? -15.589 0.499 5.485 1.00 89.50 913 GLY A O 1
ATOM 7100 N N . ASN A 1 914 ? -17.554 1.238 4.690 1.00 85.00 914 ASN A N 1
ATOM 7101 C CA . ASN A 1 914 ? -17.062 2.581 4.375 1.00 85.00 914 ASN A CA 1
ATOM 7102 C C . ASN A 1 914 ? -17.210 3.466 5.614 1.00 85.00 914 ASN A C 1
ATOM 7104 O O . ASN A 1 914 ? -18.283 3.513 6.207 1.00 85.00 914 ASN A O 1
ATOM 7108 N N . LEU A 1 915 ? -16.151 4.173 6.000 1.00 80.62 915 LEU A N 1
ATOM 7109 C CA . LEU A 1 915 ? -16.232 5.190 7.049 1.00 80.62 915 LEU A CA 1
ATOM 7110 C C . LEU A 1 915 ? -16.998 6.403 6.491 1.00 80.62 915 LEU A C 1
ATOM 7112 O O . LEU A 1 915 ? -16.726 6.810 5.359 1.00 80.62 915 LEU A O 1
ATOM 7116 N N . VAL A 1 916 ? -17.990 6.892 7.245 1.00 65.88 916 VAL A N 1
ATOM 7117 C CA . VAL A 1 916 ? -18.929 7.965 6.848 1.00 65.88 916 VAL A CA 1
ATOM 7118 C C . VAL A 1 916 ? -18.459 9.328 7.335 1.00 65.88 916 VAL A C 1
ATOM 7120 O O . VAL A 1 916 ? -17.951 9.398 8.477 1.00 65.88 916 VAL A O 1
#